Protein 6D7W (pdb70)

B-factor: mean 101.64, std 39.97, range [6.83, 185.97]

Solvent-accessible surface area: 68871 Å² total; per-residue (Å²): 133,112,76,47,3,100,3,72,29,30,105,78,136,31,16,50,10,33,6,8,13,74,21,137,144,113,158,100,102,75,75,18,72,3,89,4,0,21,77,2,29,2,47,18,11,34,90,51,9,34,81,93,26,39,76,64,123,28,183,136,43,147,160,115,59,10,90,12,7,7,27,6,38,16,102,125,148,208,94,137,1,10,1,7,23,49,4,78,5,14,30,2,8,60,36,0,2,61,24,121,51,9,11,5,30,19,91,55,55,38,118,57,110,74,50,22,67,10,58,22,15,43,16,83,99,40,4,102,69,43,34,96,122,15,55,110,13,43,142,125,32,127,34,31,44,103,69,76,123,105,25,65,36,102,38,94,154,31,46,46,129,111,23,110,27,32,68,39,121,31,44,130,54,89,125,61,1,84,86,68,19,145,103,118,102,89,43,33,93,74,12,23,16,76,20,50,24,56,59,20,55,94,102,27,33,40,84,112,151,113,57,113,90,97,169,114,80,73,134,121,25,80,33,164,16,58,126,54,30,69,130,176,42,87,71,38,127,66,52,54,20,18,60,98,103,4,77,60,14,81,184,92,1,112,88,32,7,34,41,17,88,76,93,39,46,71,148,137,30,95,133,73,84,202,184,183,47,57,62,10,86,6,51,20,19,62,38,186,30,13,16,6,1,2,13,12,37,8,118,134,103,163,79,105,53,42,0,0,3,17,6,51,21,88,48,0,1,7,47,3,4,112,22,4,32,57,25,28,63,68,41,138,61,167,120,50,93,100,184,62,2,58,2,12,1,33,3,106,224,136,71,142,60,67,26,6,30,24,5,26,50,1,10,83,68,3,15,173,32,107,61,6,9,2,34,20,120,32,47,88,88,85,82,103,72,11,53,2,57,2,28,32,48,82,38,57,3,67,52,48,31,108,97,12,94,106,26,41,139,111,31,104,32,29,30,101,95,43,119,102,1,47,39,76,10,38,127,22,5,72,161,98,25,120,40,25,68,39,126,44,35,128,51,90,123,49,2,73,84,68,20,115,93,82,140,99,35,23,108,74,2,27,26,67,7,49,18,51,55,20,54,92,85,36,38,36,79,93,135,59,30,166,142,58,70,84,134,116,45,29,25,29,106,28,124,146,38,22,131,150,104,18,42,90,86,157,65,37,66,44,20,60,65,106,4,53,56,29,90,74,94,6,123,84,32,16,66,93,22,106,71,139,75,88,46,162,108,25,57,127,81,30,215,157,132,79,76,47,0,94,9,58,26,32,97,72,150,31,20,47,8,34,2,9,13,64,24,125,154,139,99,105,77,62,68,24,75,3,92,8,2,23,70,1,30,1,52,18,14,21,85,54,7,38,80,89,27,57,80,60,156,46,157,158,56,82,169,102,74,10,61,2,14,6,32,0,65,21,104,122,167,163,124,4,6,1,2,23,42,7,76,4,15,34,3,12,61,28,1,3,81,26,114,77,8,9,4,16,30,82,34,46,118,53,86,106,63,51,12,79,0,38,24,7,53,29,97,67,44,3,105,58,44,26,70,124,12,56,128,17,39,152,130,32,124,38,27,43,105,63,92,129,82,22,88,54,93,30,77,179,50,52,46,147,114,17,106,24,34,65,38,126,46,40,134,59,88,125,62,1,80,79,65,14,141,89,109,104,75,40,30,97,54,24,20,14,46,22,52,25,55,60,20,55,90,99,25,50,50,82,104,148,106,68,128,92,99,169,111,84,75,132,146,36,94,24,178,30,61,125,54,20,63,133,156,45,85,71,41,129,70,64,54,19,17,58,97,101,5,77,59,27,88,185,96,1,110,90,32,7,37,36,31,91,77,98,39,50,71,144,140,25,95,133,70,80,197,183,140,102,76,49,7,91,4,42,36,15,56,39,181,24,5,16,0,3,0,14,7,49,2,114,109,105,145,115,80,49,39,0,0,1,20,3,43,18,90,42,0,1,7,53,3,3,107,18,1,39,64,10,7,53,66,33,121,89,78,135,64,80,139,103,60,3,71,1,19,1,36,4,118,218,157,95,146,57,71,27,8,36,30,3,32,63,2,2,89,69,3,10,178,29,119,61,3,20,0,9,11,89,49,47,26,99,65,125,75,65,13,44,2,57,6,9,17,46,80,84,52,4,79,71,53,39,99,121,8,105,102,39,35,173,110,30,102,35,25,29,100,88,34,117,88,3,59,48,93,10,82,142,37,5,69,163,100,21,120,44,28,73,40,128,51,35,122,43,90,126,51,1,92,94,80,25,137,107,109,122,105,32,24,97,74,2,20,33,60,9,48,18,56,59,22,50,92,80,40,56,43,55,86,142,62,24,165,132,52,64,94,139,111,46,37,33,28,108,33,123,145,38,32,138,149,100,20,40,93,100,156,62,50,69,43,12,62,64,109,4,55,56,30,88,74,95,6,123,80,38,12,61,81,17,118,63,140,75,92,51,159,103,26,75,125,80,56,221,154

InterPro domains:
  IPR006769 Calcium uniporter protein, C-terminal [PF04678] (305-427)
  IPR039055 MCU family [PTHR13462] (66-444)

Secondary structure (DSSP, 8-state):
--S--EEEE-SSS-EEEEEEE--TTSSS-EEEEEEE-TTSBHHHHHHHHHHSSPPPPPSSSS-----B--EEE------EEEEPTTSBHHHHHHHHHHHT--B--BSS--SS------BPPPHHHHHHHHHHHHHHHHHHHHHHHHHHHHHHHHHHHHHHHHHHHHHHHHHHHHHHHHHHHHTSSS-GGGTHHHHHHHHHHHHHHHHHHTT-----------STTTTHHHHTT--SHHHHHHHHHHHHHHHHHHHHHHHTT----GGGSGGGTT-/--SEEEEE--SSSSEEEEEEE--STT-S-EEEEEEE-TTSBHHHHHHHHHHSS-----TTTT--S---EEEE-------EEE-TTSBHHHHHHHHHHHTEEEEE-SS--SSS--EEEE---HHHHHHHHHHHHHHHHHHHHHHHHHHHHHHHHHHHHHHHHHHHHHHHHHHHHHHHHHHHHT-SS-HHHHHHHHHHHHHHHHHHHHHTTS-----------SSSTTHHHHTT--SHHHHHHHHHHHHHHHHHHHHHHHHT----SSSSGGGTT-/-----EEE--SSS-EEEEEE---SS--S--EEEEEE-TTSBHHHHHHHHHHSS--B--SSS-BSS------B---B---TTSBHHHHHHHHHHHT--EE--S--SSS---EE-B---HHHHTHHHHHHHHHHHHHHHHHHHHHHHHHHHHHHHHHHHHHHHHHHHHHHHHHHHHHHSSSSS-GGGTHHHHHHHHHHHHHHHHHHHHTT------HHHHHHHHHHHHS--HHHHHHHHHHHHHHHHHHHHHHHHHT----THHHHTTT--/--SEEEEEE-SSS-EEEEEE---SSS-S--EEEEEE-SSS-SHHHHHHHHTSS--PPPSSS----------B---B---SSS-HHHHHHHHHHHT--B----SSSTT----EEE---HHHHHHHHHHHHHHHHHHHHHHHHHHHHHHHHHHHHHHHHHHHHHHHHHHHHHHHHHHHHHTSS-STTTHHHHHHHHHHHHHHTTGGGTSS------HHHHHHHHTTTSS--HHHHHHHHHHHHHHHHHHHHHHHHTT----THHHHTTT--

Structure (mmCIF, N/CA/C/O backbone):
data_6D7W
#
_entry.id   6D7W
#
_cell.length_a   1
_cell.length_b   1
_cell.length_c   1
_cell.angle_alpha   90.00
_cell.angle_beta   90.00
_cell.angle_gamma   90.00
#
_symmetry.space_group_name_H-M   'P 1'
#
loop_
_entity.id
_entity.type
_entity.pdbx_description
1 polymer 'Mitochondrial calcium uniporter'
2 non-polymer 'CALCIUM ION'
#
loop_
_atom_site.group_PDB
_atom_site.id
_atom_site.type_symbol
_atom_site.label_atom_id
_atom_site.label_alt_id
_atom_site.label_comp_id
_atom_site.label_asym_id
_atom_site.label_entity_id
_atom_site.label_seq_id
_atom_site.pdbx_PDB_ins_code
_atom_site.Cartn_x
_atom_site.Cartn_y
_atom_site.Cartn_z
_atom_site.occupancy
_atom_site.B_iso_or_equiv
_atom_site.auth_seq_id
_atom_site.auth_comp_id
_atom_site.auth_asym_id
_atom_site.auth_atom_id
_atom_site.pdbx_PDB_model_num
ATOM 1 N N . ASP A 1 52 ? 104.018 60.126 43.848 1.00 88.85 124 ASP A N 1
ATOM 2 C CA . ASP A 1 52 ? 104.569 58.998 43.115 1.00 88.85 124 ASP A CA 1
ATOM 3 C C . ASP A 1 52 ? 104.067 59.006 41.686 1.00 88.85 124 ASP A C 1
ATOM 4 O O . ASP A 1 52 ? 104.778 59.402 40.766 1.00 88.85 124 ASP A O 1
ATOM 9 N N . THR A 1 53 ? 102.818 58.574 41.518 1.00 100.23 125 THR A N 1
ATOM 10 C CA . THR A 1 53 ? 102.167 58.505 40.217 1.00 100.23 125 THR A CA 1
ATOM 11 C C . THR A 1 53 ? 101.078 59.560 40.070 1.00 100.23 125 THR A C 1
ATOM 12 O O . THR A 1 53 ? 101.142 60.397 39.165 1.00 100.23 125 THR A O 1
ATOM 16 N N . ILE A 1 54 ? 100.083 59.554 40.958 1.00 72.60 126 ILE A N 1
ATOM 17 C CA . ILE A 1 54 ? 98.967 60.489 40.895 1.00 72.60 126 ILE A CA 1
ATOM 18 C C . ILE A 1 54 ? 98.797 61.174 42.240 1.00 72.60 126 ILE A C 1
ATOM 19 O O . ILE A 1 54 ? 97.737 61.739 42.529 1.00 72.60 126 ILE A O 1
ATOM 24 N N . ALA A 1 55 ? 99.818 61.110 43.081 1.00 64.65 127 ALA A N 1
ATOM 25 C CA . ALA A 1 55 ? 99.732 61.660 44.420 1.00 64.65 127 ALA A CA 1
ATOM 26 C C . ALA A 1 55 ? 100.614 62.888 44.540 1.00 64.65 127 ALA A C 1
ATOM 27 O O . ALA A 1 55 ? 101.621 63.028 43.842 1.00 64.65 127 ALA A O 1
ATOM 29 N N . GLY A 1 56 ? 100.208 63.785 45.426 1.00 12.58 128 GLY A N 1
ATOM 30 C CA . GLY A 1 56 ? 100.990 64.961 45.730 1.00 12.05 128 GLY A CA 1
ATOM 31 C C . GLY A 1 56 ? 100.814 65.288 47.192 1.00 12.19 128 GLY A C 1
ATOM 32 O O . GLY A 1 56 ? 99.987 64.699 47.887 1.00 15.78 128 GLY A O 1
ATOM 33 N N . LYS A 1 57 ? 101.598 66.247 47.659 1.00 11.38 129 LYS A N 1
ATOM 34 C CA . LYS A 1 57 ? 101.464 66.717 49.019 1.00 11.49 129 LYS A CA 1
ATOM 35 C C . LYS A 1 57 ? 101.774 68.205 49.081 1.00 9.44 129 LYS A C 1
ATOM 36 O O . LYS A 1 57 ? 102.739 68.656 48.462 1.00 10.79 129 LYS A O 1
ATOM 42 N N . LEU A 1 58 ? 100.964 68.975 49.802 1.00 9.61 130 LEU A N 1
ATOM 43 C CA . LEU A 1 58 ? 101.295 70.382 49.990 1.00 9.73 130 LEU A CA 1
ATOM 44 C C . LEU A 1 58 ? 101.763 70.480 51.443 1.00 9.78 130 LEU A C 1
ATOM 45 O O . LEU A 1 58 ? 100.976 70.360 52.377 1.00 11.85 130 LEU A O 1
ATOM 50 N N . LEU A 1 59 ? 103.064 70.696 51.608 1.00 34.31 131 LEU A N 1
ATOM 51 C CA . LEU A 1 59 ? 103.719 70.762 52.916 1.00 34.31 131 LEU A CA 1
ATOM 52 C C . LEU A 1 59 ? 103.604 72.078 53.660 1.00 34.31 131 LEU A C 1
ATOM 53 O O . LEU A 1 59 ? 103.188 73.087 53.096 1.00 34.31 131 LEU A O 1
ATOM 58 N N . THR A 1 60 ? 103.966 72.060 54.940 1.00 52.96 132 THR A N 1
ATOM 59 C CA . THR A 1 60 ? 103.873 73.282 55.733 1.00 52.96 132 THR A CA 1
ATOM 60 C C . THR A 1 60 ? 105.266 73.666 56.202 1.00 52.96 132 THR A C 1
ATOM 61 O O . THR A 1 60 ? 105.823 73.020 57.092 1.00 52.96 132 THR A O 1
ATOM 65 N N . THR A 1 61 ? 105.825 74.708 55.606 1.00 68.43 133 THR A N 1
ATOM 66 C CA . THR A 1 61 ? 107.100 75.229 56.044 1.00 68.43 133 THR A CA 1
ATOM 67 C C . THR A 1 61 ? 106.937 75.926 57.395 1.00 68.43 133 THR A C 1
ATOM 68 O O . THR A 1 61 ? 105.829 76.328 57.755 1.00 68.43 133 THR A O 1
ATOM 72 N N . PRO A 1 62 ? 108.021 76.062 58.180 1.00 9.60 134 PRO A N 1
ATOM 73 C CA . PRO A 1 62 ? 107.921 76.837 59.429 1.00 10.98 134 PRO A CA 1
ATOM 74 C C . PRO A 1 62 ? 107.640 78.305 59.216 1.00 11.85 134 PRO A C 1
ATOM 75 O O . PRO A 1 62 ? 107.126 78.958 60.130 1.00 12.24 134 PRO A O 1
ATOM 79 N N . SER A 1 63 ? 107.946 78.843 58.042 1.00 13.45 135 SER A N 1
ATOM 80 C CA . SER A 1 63 ? 107.588 80.211 57.701 1.00 15.32 135 SER A CA 1
ATOM 81 C C . SER A 1 63 ? 106.120 80.264 57.283 1.00 14.31 135 SER A C 1
ATOM 82 O O . SER A 1 63 ? 105.367 79.297 57.417 1.00 17.68 135 SER A O 1
ATOM 85 N N . ARG A 1 64 ? 105.696 81.408 56.756 1.00 12.73 136 ARG A N 1
ATOM 86 C CA . ARG A 1 64 ? 104.308 81.563 56.353 1.00 12.99 136 ARG A CA 1
ATOM 87 C C . ARG A 1 64 ? 104.005 80.833 55.051 1.00 12.03 136 ARG A C 1
ATOM 88 O O . ARG A 1 64 ? 102.849 80.478 54.807 1.00 14.97 136 ARG A O 1
ATOM 96 N N . LEU A 1 65 ? 105.022 80.572 54.233 1.00 10.13 137 LEU A N 1
ATOM 97 C CA . LEU A 1 65 ? 104.836 80.005 52.909 1.00 10.44 137 LEU A CA 1
ATOM 98 C C . LEU A 1 65 ? 104.391 78.552 52.992 1.00 8.94 137 LEU A C 1
ATOM 99 O O . LEU A 1 65 ? 104.401 77.925 54.050 1.00 9.28 137 LEU A O 1
ATOM 104 N N . PHE A 1 66 ? 104.006 78.018 51.847 1.00 8.97 138 PHE A N 1
ATOM 105 C CA . PHE A 1 66 ? 103.809 76.594 51.653 1.00 9.28 138 PHE A CA 1
ATOM 106 C C . PHE A 1 66 ? 104.853 76.067 50.687 1.00 8.71 138 PHE A C 1
ATOM 107 O O . PHE A 1 66 ? 105.671 76.811 50.145 1.00 9.83 138 PHE A O 1
ATOM 115 N N . LYS A 1 67 ? 104.823 74.759 50.481 1.00 8.55 139 LYS A N 1
ATOM 116 C CA . LYS A 1 67 ? 105.458 74.156 49.328 1.00 8.29 139 LYS A CA 1
ATOM 117 C C . LYS A 1 67 ? 104.599 72.980 48.916 1.00 8.57 139 LYS A C 1
ATOM 118 O O . LYS A 1 67 ? 103.843 72.433 49.718 1.00 8.86 139 LYS A O 1
ATOM 124 N N . LEU A 1 68 ? 104.678 72.621 47.646 1.00 8.81 140 LEU A N 1
ATOM 125 C CA . LEU A 1 68 ? 103.959 71.450 47.184 1.00 8.39 140 LEU A CA 1
ATOM 126 C C . LEU A 1 68 ? 104.792 70.771 46.120 1.00 8.15 140 LEU A C 1
ATOM 127 O O . LEU A 1 68 ? 105.466 71.436 45.334 1.00 8.49 140 LEU A O 1
ATOM 132 N N . LEU A 1 69 ? 104.746 69.449 46.105 1.00 8.76 141 LEU A N 1
ATOM 133 C CA . LEU A 1 69 ? 105.489 68.666 45.137 1.00 10.14 141 LEU A CA 1
ATOM 134 C C . LEU A 1 69 ? 104.530 67.778 44.362 1.00 10.56 141 LEU A C 1
ATOM 135 O O . LEU A 1 69 ? 103.809 66.967 44.947 1.00 11.51 141 LEU A O 1
ATOM 140 N N . ILE A 1 70 ? 104.489 67.981 43.051 1.00 11.68 142 ILE A N 1
ATOM 141 C CA . ILE A 1 70 ? 103.563 67.305 42.148 1.00 14.94 142 ILE A CA 1
ATOM 142 C C . ILE A 1 70 ? 104.386 66.707 41.011 1.00 14.83 142 ILE A C 1
ATOM 143 O O . ILE A 1 70 ? 105.314 67.360 40.515 1.00 13.86 142 ILE A O 1
ATOM 148 N N . PRO A 1 71 ? 104.117 65.474 40.585 1.00 17.67 143 PRO A N 1
ATOM 149 C CA . PRO A 1 71 ? 104.863 64.896 39.459 1.00 17.68 143 PRO A CA 1
ATOM 150 C C . PRO A 1 71 ? 104.256 65.291 38.118 1.00 17.61 143 PRO A C 1
ATOM 151 O O . PRO A 1 71 ? 103.044 65.196 37.917 1.00 18.64 143 PRO A O 1
ATOM 155 N N . LEU A 1 72 ? 105.110 65.722 37.190 1.00 83.17 144 LEU A N 1
ATOM 156 C CA . LEU A 1 72 ? 104.660 66.063 35.846 1.00 83.17 144 LEU A CA 1
ATOM 157 C C . LEU A 1 72 ? 105.795 65.925 34.842 1.00 83.17 144 LEU A C 1
ATOM 158 O O . LEU A 1 72 ? 106.961 66.169 35.156 1.00 83.17 144 LEU A O 1
ATOM 163 N N . THR A 1 73 ? 105.417 65.570 33.619 1.00 111.68 145 THR A N 1
ATOM 164 C CA . THR A 1 73 ? 106.369 65.274 32.560 1.00 111.68 145 THR A CA 1
ATOM 165 C C . THR A 1 73 ? 106.991 66.555 32.025 1.00 111.68 145 THR A C 1
ATOM 166 O O . THR A 1 73 ? 106.283 67.513 31.711 1.00 111.68 145 THR A O 1
ATOM 170 N N . THR A 1 74 ? 108.317 66.575 31.927 1.00 138.43 146 THR A N 1
ATOM 171 C CA . THR A 1 74 ? 109.025 67.669 31.281 1.00 138.43 146 THR A CA 1
ATOM 172 C C . THR A 1 74 ? 110.216 67.105 30.523 1.00 138.43 146 THR A C 1
ATOM 173 O O . THR A 1 74 ? 110.997 66.333 31.084 1.00 138.43 146 THR A O 1
ATOM 177 N N . ILE A 1 75 ? 110.349 67.492 29.248 1.00 155.17 147 ILE A N 1
ATOM 178 C CA . ILE A 1 75 ? 111.404 66.957 28.386 1.00 155.17 147 ILE A CA 1
ATOM 179 C C . ILE A 1 75 ? 112.761 67.597 28.623 1.00 155.17 147 ILE A C 1
ATOM 180 O O . ILE A 1 75 ? 113.734 67.223 27.955 1.00 155.17 147 ILE A O 1
ATOM 185 N N . ASN A 1 76 ? 112.860 68.557 29.543 1.00 177.90 148 ASN A N 1
ATOM 186 C CA . ASN A 1 76 ? 114.162 68.994 30.031 1.00 177.90 148 ASN A CA 1
ATOM 187 C C . ASN A 1 76 ? 114.747 67.949 30.979 1.00 177.90 148 ASN A C 1
ATOM 188 O O . ASN A 1 76 ? 115.958 67.704 30.978 1.00 177.90 148 ASN A O 1
ATOM 193 N N . ARG A 1 77 ? 113.889 67.341 31.793 1.00 146.11 149 ARG A N 1
ATOM 194 C CA . ARG A 1 77 ? 114.152 66.141 32.569 1.00 146.11 149 ARG A CA 1
ATOM 195 C C . ARG A 1 77 ? 113.876 64.938 31.653 1.00 146.11 149 ARG A C 1
ATOM 196 O O . ARG A 1 77 ? 113.503 65.102 30.490 1.00 146.11 149 ARG A O 1
ATOM 204 N N . LYS A 1 78 ? 114.093 63.713 32.135 1.00 148.26 150 LYS A N 1
ATOM 205 C CA . LYS A 1 78 ? 113.864 62.556 31.269 1.00 148.26 150 LYS A CA 1
ATOM 206 C C . LYS A 1 78 ? 112.383 62.200 31.160 1.00 148.26 150 LYS A C 1
ATOM 207 O O . LYS A 1 78 ? 111.773 62.369 30.100 1.00 148.26 150 LYS A O 1
ATOM 213 N N . ASP A 1 79 ? 111.775 61.720 32.250 1.00 142.16 151 ASP A N 1
ATOM 214 C CA . ASP A 1 79 ? 110.414 61.197 32.162 1.00 142.16 151 ASP A CA 1
ATOM 215 C C . ASP A 1 79 ? 109.422 61.969 33.021 1.00 142.16 151 ASP A C 1
ATOM 216 O O . ASP A 1 79 ? 108.569 62.671 32.477 1.00 142.16 151 ASP A O 1
ATOM 221 N N . ILE A 1 80 ? 109.533 61.898 34.346 1.00 105.50 152 ILE A N 1
ATOM 222 C CA . ILE A 1 80 ? 108.567 62.466 35.284 1.00 105.50 152 ILE A CA 1
ATOM 223 C C . ILE A 1 80 ? 109.348 62.849 36.532 1.00 105.50 152 ILE A C 1
ATOM 224 O O . ILE A 1 80 ? 110.024 62.010 37.135 1.00 105.50 152 ILE A O 1
ATOM 229 N N . GLU A 1 81 ? 109.273 64.112 36.919 1.00 21.91 153 GLU A N 1
ATOM 230 C CA . GLU A 1 81 ? 109.993 64.630 38.069 1.00 22.34 153 GLU A CA 1
ATOM 231 C C . GLU A 1 81 ? 109.002 65.234 39.045 1.00 18.23 153 GLU A C 1
ATOM 232 O O . GLU A 1 81 ? 108.099 65.968 38.639 1.00 18.89 153 GLU A O 1
ATOM 238 N N . GLN A 1 82 ? 109.156 64.935 40.328 1.00 17.28 154 GLN A N 1
ATOM 239 C CA . GLN A 1 82 ? 108.419 65.698 41.322 1.00 15.21 154 GLN A CA 1
ATOM 240 C C . GLN A 1 82 ? 109.103 67.037 41.538 1.00 12.66 154 GLN A C 1
ATOM 241 O O . GLN A 1 82 ? 110.275 67.097 41.917 1.00 14.41 154 GLN A O 1
ATOM 247 N N . ILE A 1 83 ? 108.359 68.106 41.297 1.00 11.00 155 ILE A N 1
ATOM 248 C CA . ILE A 1 83 ? 108.907 69.445 41.189 1.00 11.24 155 ILE A CA 1
ATOM 249 C C . ILE A 1 83 ? 108.559 70.244 42.433 1.00 9.58 155 ILE A C 1
ATOM 250 O O . ILE A 1 83 ? 107.545 70.003 43.087 1.00 10.80 155 ILE A O 1
ATOM 255 N N . ALA A 1 84 ? 109.415 71.197 42.767 1.00 7.86 156 ALA A N 1
ATOM 256 C CA . ALA A 1 84 ? 109.235 72.019 43.953 1.00 8.05 156 ALA A CA 1
ATOM 257 C C . ALA A 1 84 ? 108.636 73.358 43.549 1.00 7.94 156 ALA A C 1
ATOM 258 O O . ALA A 1 84 ? 109.227 74.091 42.752 1.00 8.62 156 ALA A O 1
ATOM 260 N N . ILE A 1 85 ? 107.468 73.668 44.096 1.00 7.56 157 ILE A N 1
ATOM 261 C CA . ILE A 1 85 ? 106.782 74.931 43.870 1.00 6.83 157 ILE A CA 1
ATOM 262 C C . ILE A 1 85 ? 106.479 75.525 45.235 1.00 8.01 157 ILE A C 1
ATOM 263 O O . ILE A 1 85 ? 105.987 74.820 46.118 1.00 11.46 157 ILE A O 1
ATOM 268 N N . LEU A 1 86 ? 106.779 76.805 45.419 1.00 7.58 158 LEU A N 1
ATOM 269 C CA . LEU A 1 86 ? 106.455 77.492 46.659 1.00 7.77 158 LEU A CA 1
ATOM 270 C C . LEU A 1 86 ? 105.322 78.487 46.442 1.00 7.86 158 LEU A C 1
ATOM 271 O O . LEU A 1 86 ? 105.138 79.022 45.349 1.00 8.10 158 LEU A O 1
ATOM 276 N N . ILE A 1 87 ? 104.558 78.723 47.504 1.00 8.30 159 ILE A N 1
ATOM 277 C CA . ILE A 1 87 ? 103.305 79.465 47.453 1.00 8.18 159 ILE A CA 1
ATOM 278 C C . ILE A 1 87 ? 103.194 80.336 48.696 1.00 8.83 159 ILE A C 1
ATOM 279 O O . ILE A 1 87 ? 103.502 79.883 49.802 1.00 9.97 159 ILE A O 1
ATOM 284 N N . HIS A 1 88 ? 102.775 81.588 48.518 1.00 8.67 160 HIS A N 1
ATOM 285 C CA . HIS A 1 88 ? 102.319 82.404 49.628 1.00 9.03 160 HIS A CA 1
ATOM 286 C C . HIS A 1 88 ? 100.800 82.385 49.684 1.00 10.14 160 HIS A C 1
ATOM 287 O O . HIS A 1 88 ? 100.153 82.395 48.640 1.00 11.47 160 HIS A O 1
ATOM 294 N N . PRO A 1 89 ? 100.167 82.355 50.860 1.00 49.72 161 PRO A N 1
ATOM 295 C CA . PRO A 1 89 ? 98.708 82.166 50.905 1.00 49.72 161 PRO A CA 1
ATOM 296 C C . PRO A 1 89 ? 97.888 83.366 50.455 1.00 49.72 161 PRO A C 1
ATOM 297 O O . PRO A 1 89 ? 96.667 83.228 50.329 1.00 49.72 161 PRO A O 1
ATOM 301 N N . GLN A 1 90 ? 98.493 84.532 50.222 1.00 64.96 162 GLN A N 1
ATOM 302 C CA . GLN A 1 90 ? 97.804 85.642 49.572 1.00 64.96 162 GLN A CA 1
ATOM 303 C C . GLN A 1 90 ? 98.132 85.742 48.089 1.00 64.96 162 GLN A C 1
ATOM 304 O O . GLN A 1 90 ? 98.089 86.837 47.521 1.00 64.96 162 GLN A O 1
ATOM 310 N N . GLN A 1 91 ? 98.470 84.631 47.456 1.00 53.05 163 GLN A N 1
ATOM 311 C CA . GLN A 1 91 ? 98.587 84.778 46.017 1.00 53.05 163 GLN A CA 1
ATOM 312 C C . GLN A 1 91 ? 97.353 84.235 45.325 1.00 53.05 163 GLN A C 1
ATOM 313 O O . GLN A 1 91 ? 96.751 83.275 45.804 1.00 53.05 163 GLN A O 1
ATOM 319 N N . PRO A 1 92 ? 96.938 84.852 44.226 1.00 55.86 164 PRO A N 1
ATOM 320 C CA . PRO A 1 92 ? 95.766 84.360 43.512 1.00 55.86 164 PRO A CA 1
ATOM 321 C C . PRO A 1 92 ? 96.077 83.043 42.845 1.00 55.86 164 PRO A C 1
ATOM 322 O O . PRO A 1 92 ? 97.231 82.694 42.602 1.00 55.86 164 PRO A O 1
ATOM 326 N N . LEU A 1 93 ? 95.021 82.315 42.531 1.00 54.33 165 LEU A N 1
ATOM 327 C CA . LEU A 1 93 ? 95.188 80.969 42.021 1.00 54.33 165 LEU A CA 1
ATOM 328 C C . LEU A 1 93 ? 95.640 80.975 40.569 1.00 54.33 165 LEU A C 1
ATOM 329 O O . LEU A 1 93 ? 96.209 79.982 40.098 1.00 54.33 165 LEU A O 1
ATOM 334 N N . SER A 1 94 ? 95.438 82.096 39.872 1.00 57.75 166 SER A N 1
ATOM 335 C CA . SER A 1 94 ? 95.996 82.275 38.539 1.00 57.75 166 SER A CA 1
ATOM 336 C C . SER A 1 94 ? 97.509 82.274 38.555 1.00 57.75 166 SER A C 1
ATOM 337 O O . SER A 1 94 ? 98.135 81.876 37.569 1.00 57.75 166 SER A O 1
ATOM 340 N N . HIS A 1 95 ? 98.117 82.733 39.644 1.00 54.81 167 HIS A N 1
ATOM 341 C CA . HIS A 1 95 ? 99.566 82.686 39.714 1.00 54.81 167 HIS A CA 1
ATOM 342 C C . HIS A 1 95 ? 100.068 81.268 39.884 1.00 54.81 167 HIS A C 1
ATOM 343 O O . HIS A 1 95 ? 101.150 80.934 39.393 1.00 54.81 167 HIS A O 1
ATOM 350 N N . LEU A 1 96 ? 99.309 80.417 40.567 1.00 53.44 168 LEU A N 1
ATOM 351 C CA . LEU A 1 96 ? 99.719 79.024 40.661 1.00 53.44 168 LEU A CA 1
ATOM 352 C C . LEU A 1 96 ? 99.521 78.312 39.335 1.00 53.44 168 LEU A C 1
ATOM 353 O O . LEU A 1 96 ? 100.369 77.508 38.932 1.00 53.44 168 LEU A O 1
ATOM 358 N N . GLU A 1 97 ? 98.434 78.615 38.622 1.00 64.07 169 GLU A N 1
ATOM 359 C CA . GLU A 1 97 ? 98.227 77.924 37.357 1.00 64.07 169 GLU A CA 1
ATOM 360 C C . GLU A 1 97 ? 99.185 78.434 36.291 1.00 64.07 169 GLU A C 1
ATOM 361 O O . GLU A 1 97 ? 99.549 77.688 35.377 1.00 64.07 169 GLU A O 1
ATOM 367 N N . ARG A 1 98 ? 99.649 79.674 36.420 1.00 58.57 170 ARG A N 1
ATOM 368 C CA . ARG A 1 98 ? 100.693 80.162 35.532 1.00 58.57 170 ARG A CA 1
ATOM 369 C C . ARG A 1 98 ? 102.049 79.605 35.926 1.00 58.57 170 ARG A C 1
ATOM 370 O O . ARG A 1 98 ? 102.897 79.382 35.055 1.00 58.57 170 ARG A O 1
ATOM 378 N N . LEU A 1 99 ? 102.264 79.364 37.220 1.00 64.32 171 LEU A N 1
ATOM 379 C CA . LEU A 1 99 ? 103.568 78.896 37.674 1.00 64.32 171 LEU A CA 1
ATOM 380 C C . LEU A 1 99 ? 103.777 77.437 37.299 1.00 64.32 171 LEU A C 1
ATOM 381 O O . LEU A 1 99 ? 104.857 77.057 36.836 1.00 64.32 171 LEU A O 1
ATOM 386 N N . ILE A 1 100 ? 102.758 76.602 37.503 1.00 59.49 172 ILE A N 1
ATOM 387 C CA . ILE A 1 100 ? 102.846 75.226 37.047 1.00 59.49 172 ILE A CA 1
ATOM 388 C C . ILE A 1 100 ? 102.682 75.162 35.536 1.00 59.49 172 ILE A C 1
ATOM 389 O O . ILE A 1 100 ? 103.154 74.219 34.900 1.00 59.49 172 ILE A O 1
ATOM 394 N N . GLN A 1 101 ? 102.073 76.184 34.936 1.00 71.42 173 GLN A N 1
ATOM 395 C CA . GLN A 1 101 ? 101.981 76.267 33.490 1.00 71.42 173 GLN A CA 1
ATOM 396 C C . GLN A 1 101 ? 103.323 76.602 32.861 1.00 71.42 173 GLN A C 1
ATOM 397 O O . GLN A 1 101 ? 103.536 76.310 31.681 1.00 71.42 173 GLN A O 1
ATOM 403 N N . SER A 1 102 ? 104.240 77.189 33.622 1.00 71.64 174 SER A N 1
ATOM 404 C CA . SER A 1 102 ? 105.511 77.611 33.050 1.00 71.64 174 SER A CA 1
ATOM 405 C C . SER A 1 102 ? 106.549 76.495 33.005 1.00 71.64 174 SER A C 1
ATOM 406 O O . SER A 1 102 ? 107.347 76.440 32.065 1.00 71.64 174 SER A O 1
ATOM 409 N N . GLU A 1 103 ? 106.579 75.616 34.002 1.00 86.28 175 GLU A N 1
ATOM 410 C CA . GLU A 1 103 ? 107.538 74.508 34.020 1.00 86.28 175 GLU A CA 1
ATOM 411 C C . GLU A 1 103 ? 106.900 73.227 33.486 1.00 86.28 175 GLU A C 1
ATOM 412 O O . GLU A 1 103 ? 106.840 72.200 34.156 1.00 86.28 175 GLU A O 1
ATOM 418 N N . VAL A 1 104 ? 106.428 73.310 32.248 1.00 94.81 176 VAL A N 1
ATOM 419 C CA . VAL A 1 104 ? 105.906 72.165 31.508 1.00 94.81 176 VAL A CA 1
ATOM 420 C C . VAL A 1 104 ? 106.041 72.496 30.025 1.00 94.81 176 VAL A C 1
ATOM 421 O O . VAL A 1 104 ? 105.801 73.642 29.620 1.00 94.81 176 VAL A O 1
ATOM 425 N N . PRO A 1 105 ? 106.517 71.573 29.199 1.00 113.11 177 PRO A N 1
ATOM 426 C CA . PRO A 1 105 ? 106.551 71.819 27.761 1.00 113.11 177 PRO A CA 1
ATOM 427 C C . PRO A 1 105 ? 105.146 71.841 27.192 1.00 113.11 177 PRO A C 1
ATOM 428 O O . PRO A 1 105 ? 104.311 70.997 27.549 1.00 113.11 177 PRO A O 1
ATOM 432 N N . PRO A 1 106 ? 104.851 72.788 26.304 1.00 119.27 178 PRO A N 1
ATOM 433 C CA . PRO A 1 106 ? 103.453 73.103 25.985 1.00 119.27 178 PRO A CA 1
ATOM 434 C C . PRO A 1 106 ? 102.718 72.055 25.172 1.00 119.27 178 PRO A C 1
ATOM 435 O O . PRO A 1 106 ? 103.319 71.135 24.611 1.00 119.27 178 PRO A O 1
ATOM 439 N N . ILE A 1 107 ? 101.400 72.199 25.122 1.00 140.00 179 ILE A N 1
ATOM 440 C CA . ILE A 1 107 ? 100.541 71.415 24.247 1.00 140.00 179 ILE A CA 1
ATOM 441 C C . ILE A 1 107 ? 100.568 72.073 22.879 1.00 140.00 179 ILE A C 1
ATOM 442 O O . ILE A 1 107 ? 100.296 73.273 22.757 1.00 140.00 179 ILE A O 1
ATOM 447 N N . GLU A 1 108 ? 100.909 71.299 21.854 1.00 153.02 180 GLU A N 1
ATOM 448 C CA . GLU A 1 108 ? 100.882 71.822 20.499 1.00 153.02 180 GLU A CA 1
ATOM 449 C C . GLU A 1 108 ? 99.445 72.061 20.063 1.00 153.02 180 GLU A C 1
ATOM 450 O O . GLU A 1 108 ? 98.575 71.205 20.243 1.00 153.02 180 GLU A O 1
ATOM 456 N N . ASP A 1 109 ? 99.203 73.244 19.516 1.00 167.96 1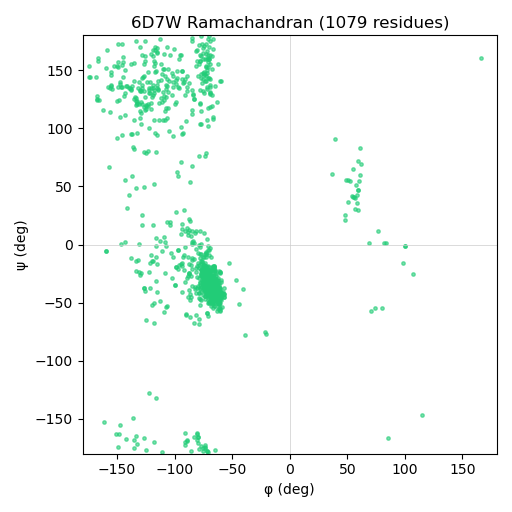81 ASP A N 1
ATOM 457 C CA . ASP A 1 109 ? 97.878 73.619 19.057 1.00 167.96 181 ASP A CA 1
ATOM 458 C C . ASP A 1 109 ? 97.499 72.810 17.824 1.00 167.96 181 ASP A C 1
ATOM 459 O O . ASP A 1 109 ? 98.272 72.709 16.868 1.00 167.96 181 ASP A O 1
ATOM 464 N N . GLU A 1 110 ? 96.299 72.228 17.849 1.00 171.80 182 GLU A N 1
ATOM 465 C CA . GLU A 1 110 ? 95.765 71.603 16.647 1.00 171.80 182 GLU A CA 1
ATOM 466 C C . GLU A 1 110 ? 95.242 72.631 15.655 1.00 171.80 182 GLU A C 1
ATOM 467 O O . GLU A 1 110 ? 95.133 72.325 14.463 1.00 171.80 182 GLU A O 1
ATOM 473 N N . ASN A 1 111 ? 94.916 73.836 16.121 1.00 174.29 183 ASN A N 1
ATOM 474 C CA . ASN A 1 111 ? 94.750 74.969 15.225 1.00 174.29 183 ASN A CA 1
ATOM 475 C C . ASN A 1 111 ? 96.085 75.511 14.741 1.00 174.29 183 ASN A C 1
ATOM 476 O O . ASN A 1 111 ? 96.122 76.211 13.723 1.00 174.29 183 ASN A O 1
ATOM 481 N N . GLY A 1 112 ? 97.173 75.204 15.444 1.00 181.82 184 GLY A N 1
ATOM 482 C CA . GLY A 1 112 ? 98.504 75.556 15.003 1.00 181.82 184 GLY A CA 1
ATOM 483 C C . GLY A 1 112 ? 99.184 76.679 15.760 1.00 181.82 184 GLY A C 1
ATOM 484 O O . GLY A 1 112 ? 100.416 76.732 15.789 1.00 181.82 184 GLY A O 1
ATOM 485 N N . GLN A 1 113 ? 98.419 77.577 16.381 1.00 169.58 185 GLN A N 1
ATOM 486 C CA . GLN A 1 113 ? 98.953 78.879 16.764 1.00 169.58 185 GLN A CA 1
ATOM 487 C C . GLN A 1 113 ? 98.881 79.183 18.257 1.00 169.58 185 GLN A C 1
ATOM 488 O O . GLN A 1 113 ? 99.566 80.103 18.716 1.00 169.58 185 GLN A O 1
ATOM 494 N N . LYS A 1 114 ? 98.087 78.446 19.032 1.00 167.80 186 LYS A N 1
ATOM 495 C CA . LYS A 1 114 ? 97.827 78.792 20.434 1.00 167.80 186 LYS A CA 1
ATOM 496 C C . LYS A 1 114 ? 98.360 77.689 21.344 1.00 167.80 186 LYS A C 1
ATOM 497 O O . LYS A 1 114 ? 97.671 76.699 21.606 1.00 167.80 186 LYS A O 1
ATOM 503 N N . ARG A 1 115 ? 99.576 77.870 21.854 1.00 144.09 187 ARG A N 1
ATOM 504 C CA . ARG A 1 115 ? 100.144 76.824 22.697 1.00 144.09 187 ARG A CA 1
ATOM 505 C C . ARG A 1 115 ? 100.469 77.173 24.156 1.00 144.09 187 ARG A C 1
ATOM 506 O O . ARG A 1 115 ? 101.605 76.929 24.576 1.00 144.09 187 ARG A O 1
ATOM 514 N N . PRO A 1 116 ? 99.571 77.729 24.972 1.00 119.92 188 PRO A N 1
ATOM 515 C CA . PRO A 1 116 ? 99.699 77.506 26.415 1.00 119.92 188 PRO A CA 1
ATOM 516 C C . PRO A 1 116 ? 98.774 76.394 26.879 1.00 119.92 188 PRO A C 1
ATOM 517 O O . PRO A 1 116 ? 97.706 76.173 26.288 1.00 119.92 188 PRO A O 1
ATOM 521 N N . PRO A 1 117 ? 99.148 75.655 27.918 1.00 105.32 189 PRO A N 1
ATOM 522 C CA . PRO A 1 117 ? 98.211 74.697 28.511 1.00 105.32 189 PRO A CA 1
ATOM 523 C C . PRO A 1 117 ? 97.164 75.411 29.349 1.00 105.32 189 PRO A C 1
ATOM 524 O O . PRO A 1 117 ? 97.348 76.547 29.787 1.00 105.32 189 PRO A O 1
ATOM 528 N N . PHE A 1 118 ? 96.054 74.718 29.584 1.00 122.31 190 PHE A N 1
ATOM 529 C CA . PHE A 1 118 ? 94.906 75.250 30.321 1.00 122.31 190 PHE A CA 1
ATOM 530 C C . PHE A 1 118 ? 94.636 74.335 31.512 1.00 122.31 190 PHE A C 1
ATOM 531 O O . PHE A 1 118 ? 94.001 73.293 31.355 1.00 122.31 190 PHE A O 1
ATOM 539 N N . VAL A 1 119 ? 95.077 74.714 32.703 1.00 73.25 191 VAL A N 1
ATOM 540 C CA . VAL A 1 119 ? 94.924 73.861 33.864 1.00 73.25 191 VAL A CA 1
ATOM 541 C C . VAL A 1 119 ? 93.832 74.417 34.770 1.00 73.25 191 VAL A C 1
ATOM 542 O O . VAL A 1 119 ? 93.335 75.521 34.576 1.00 73.25 191 VAL A O 1
ATOM 546 N N . SER A 1 120 ? 93.436 73.629 35.766 1.00 45.45 192 SER A N 1
ATOM 547 C CA . SER A 1 120 ? 92.274 73.948 36.580 1.00 45.45 192 SER A CA 1
ATOM 548 C C . SER A 1 120 ? 92.477 73.398 37.978 1.00 45.45 192 SER A C 1
ATOM 549 O O . SER A 1 120 ? 93.551 72.911 38.319 1.00 45.45 192 SER A O 1
ATOM 552 N N . PHE A 1 121 ? 91.439 73.519 38.795 1.00 45.30 193 PHE A N 1
ATOM 553 C CA . PHE A 1 121 ? 91.418 73.035 40.167 1.00 45.30 193 PHE A CA 1
ATOM 554 C C . PHE A 1 121 ? 90.006 72.588 40.480 1.00 45.30 193 PHE A C 1
ATOM 555 O O . PHE A 1 121 ? 89.053 73.284 40.141 1.00 45.30 193 PHE A O 1
ATOM 563 N N . ILE A 1 122 ? 89.855 71.434 41.116 1.00 34.55 194 ILE A N 1
ATOM 564 C CA . ILE A 1 122 ? 88.540 70.883 41.428 1.00 34.55 194 ILE A CA 1
ATOM 565 C C . ILE A 1 122 ? 88.596 70.324 42.841 1.00 34.55 194 ILE A C 1
ATOM 566 O O . ILE A 1 122 ? 89.547 69.619 43.186 1.00 34.55 194 ILE A O 1
ATOM 571 N N . ALA A 1 123 ? 87.601 70.638 43.664 1.00 32.42 195 ALA A N 1
ATOM 572 C CA . ALA A 1 123 ? 87.556 70.131 45.029 1.00 32.42 195 ALA A CA 1
ATOM 573 C C . ALA A 1 123 ? 86.318 69.273 45.237 1.00 32.42 195 ALA A C 1
ATOM 574 O O . ALA A 1 123 ? 85.619 68.910 44.294 1.00 32.42 195 ALA A O 1
ATOM 576 N N . LEU A 1 124 ? 86.069 68.932 46.493 1.00 62.48 196 LEU A N 1
ATOM 577 C CA . LEU A 1 124 ? 84.925 68.123 46.885 1.00 62.48 196 LEU A CA 1
ATOM 578 C C . LEU A 1 124 ? 83.957 69.009 47.651 1.00 62.48 196 LEU A C 1
ATOM 579 O O . LEU A 1 124 ? 84.221 69.378 48.799 1.00 62.48 196 LEU A O 1
ATOM 584 N N . GLN A 1 125 ? 82.841 69.345 47.019 1.00 108.29 197 GLN A N 1
ATOM 585 C CA . GLN A 1 125 ? 81.736 69.955 47.738 1.00 108.29 197 GLN A CA 1
ATOM 586 C C . GLN A 1 125 ? 81.144 68.940 48.699 1.00 108.29 197 GLN A C 1
ATOM 587 O O . GLN A 1 125 ? 80.653 67.890 48.277 1.00 108.29 197 GLN A O 1
ATOM 593 N N . LEU A 1 126 ? 81.184 69.248 49.989 1.00 115.29 198 LEU A N 1
ATOM 594 C CA . LEU A 1 126 ? 80.684 68.346 51.012 1.00 115.29 198 LEU A CA 1
ATOM 595 C C . LEU A 1 126 ? 79.210 68.630 51.250 1.00 115.29 198 LEU A C 1
ATOM 596 O O . LEU A 1 126 ? 78.796 69.789 51.342 1.00 115.29 198 LEU A O 1
ATOM 601 N N . GLU A 1 127 ? 78.421 67.562 51.336 1.00 132.97 199 GLU A N 1
ATOM 602 C CA . GLU A 1 127 ? 76.977 67.645 51.491 1.00 132.97 199 GLU A CA 1
ATOM 603 C C . GLU A 1 127 ? 76.547 67.279 52.909 1.00 132.97 199 GLU A C 1
ATOM 604 O O . GLU A 1 127 ? 75.371 66.989 53.146 1.00 132.97 199 GLU A O 1
ATOM 610 N N . GLN A 1 128 ? 77.491 67.335 53.856 1.00 124.08 200 GLN A N 1
ATOM 611 C CA . GLN A 1 128 ? 77.396 66.726 55.194 1.00 124.08 200 GLN A CA 1
ATOM 612 C C . GLN A 1 128 ? 76.931 65.273 55.134 1.00 124.08 200 GLN A C 1
ATOM 613 O O . GLN A 1 128 ? 77.483 64.466 54.387 1.00 124.08 200 GLN A O 1
ATOM 619 N N . GLN A 1 186 ? 80.139 61.011 43.659 1.00 82.03 258 GLN A N 1
ATOM 620 C CA . GLN A 1 186 ? 80.163 62.103 44.621 1.00 82.03 258 GLN A CA 1
ATOM 621 C C . GLN A 1 186 ? 79.841 63.423 43.942 1.00 82.03 258 GLN A C 1
ATOM 622 O O . GLN A 1 186 ? 79.091 63.456 42.969 1.00 82.03 258 GLN A O 1
ATOM 628 N N . ARG A 1 187 ? 80.397 64.516 44.457 1.00 96.91 259 ARG A N 1
ATOM 629 C CA . ARG A 1 187 ? 80.112 65.836 43.913 1.00 96.91 259 ARG A CA 1
ATOM 630 C C . ARG A 1 187 ? 81.389 66.653 43.889 1.00 96.91 259 ARG A C 1
ATOM 631 O O . ARG A 1 187 ? 82.138 66.670 44.868 1.00 96.91 259 ARG A O 1
ATOM 639 N N . PHE A 1 188 ? 81.627 67.333 42.778 1.00 85.95 260 PHE A N 1
ATOM 640 C CA . PHE A 1 188 ? 82.867 68.050 42.547 1.00 85.95 260 PHE A CA 1
ATOM 641 C C . PHE A 1 188 ? 82.564 69.346 41.808 1.00 85.95 260 PHE A C 1
ATOM 642 O O . PHE A 1 188 ? 81.759 69.364 40.873 1.00 85.95 260 PHE A O 1
ATOM 650 N N . ILE A 1 189 ? 83.198 70.432 42.245 1.00 15.36 261 ILE A N 1
ATOM 651 C CA . ILE A 1 189 ? 82.982 71.770 41.704 1.00 13.66 261 ILE A CA 1
ATOM 652 C C . ILE A 1 189 ? 84.336 72.427 41.497 1.00 11.79 261 ILE A C 1
ATOM 653 O O . ILE A 1 189 ? 85.251 72.234 42.301 1.00 11.51 261 ILE A O 1
ATOM 658 N N . ARG A 1 190 ? 84.489 73.163 40.408 1.00 12.04 262 ARG A N 1
ATOM 659 C CA . ARG A 1 190 ? 85.789 73.749 40.147 1.00 11.39 262 ARG A CA 1
ATOM 660 C C . ARG A 1 190 ? 85.857 75.160 40.701 1.00 10.35 262 ARG A C 1
ATOM 661 O O . ARG A 1 190 ? 84.852 75.865 40.784 1.00 10.49 262 ARG A O 1
ATOM 669 N N . TRP A 1 191 ? 87.057 75.559 41.102 1.00 8.69 263 TRP A N 1
ATOM 670 C CA . TRP A 1 191 ? 87.278 76.811 41.809 1.00 8.95 263 TRP A CA 1
ATOM 671 C C . TRP A 1 191 ? 87.819 77.865 40.863 1.00 8.63 263 TRP A C 1
ATOM 672 O O . TRP A 1 191 ? 88.642 77.563 39.997 1.00 9.29 263 TRP A O 1
ATOM 683 N N . SER A 1 192 ? 87.335 79.095 41.027 1.00 8.80 264 SER A N 1
ATOM 684 C CA . SER A 1 192 ? 87.621 80.165 40.085 1.00 8.49 264 SER A CA 1
ATOM 685 C C . SER A 1 192 ? 89.090 80.542 40.129 1.00 8.50 264 SER A C 1
ATOM 686 O O . SER A 1 192 ? 89.810 80.238 41.078 1.00 8.40 264 SER A O 1
ATOM 689 N N . GLN A 1 193 ? 89.528 81.230 39.088 1.00 8.57 265 GLN A N 1
ATOM 690 C CA . GLN A 1 193 ? 90.945 81.458 38.887 1.00 9.12 265 GLN A CA 1
ATOM 691 C C . GLN A 1 193 ? 91.457 82.693 39.603 1.00 8.80 265 GLN A C 1
ATOM 692 O O . GLN A 1 193 ? 92.573 83.129 39.323 1.00 9.58 265 GLN A O 1
ATOM 698 N N . SER A 1 194 ? 90.678 83.275 40.511 1.00 9.55 266 SER A N 1
ATOM 699 C CA . SER A 1 194 ? 91.201 84.403 41.269 1.00 10.48 266 SER A CA 1
ATOM 700 C C . SER A 1 194 ? 90.764 84.383 42.725 1.00 10.90 266 SER A C 1
ATOM 701 O O . SER A 1 194 ? 90.595 85.443 43.331 1.00 13.98 266 SER A O 1
ATOM 704 N N . THR A 1 195 ? 90.571 83.206 43.303 1.00 10.21 267 THR A N 1
ATOM 705 C CA . THR A 1 195 ? 90.536 83.134 44.751 1.00 11.59 267 THR A CA 1
ATOM 706 C C . THR A 1 195 ? 91.956 83.197 45.289 1.00 10.52 267 THR A C 1
ATOM 707 O O . THR A 1 195 ? 92.921 82.913 44.580 1.00 11.05 267 THR A O 1
ATOM 711 N N . GLU A 1 196 ? 92.088 83.598 46.545 1.00 9.88 268 GLU A N 1
ATOM 712 C CA . GLU A 1 196 ? 93.387 83.447 47.167 1.00 9.52 268 GLU A CA 1
ATOM 713 C C . GLU A 1 196 ? 93.622 81.987 47.486 1.00 9.10 268 GLU A C 1
ATOM 714 O O . GLU A 1 196 ? 92.691 81.187 47.561 1.00 9.70 268 GLU A O 1
ATOM 720 N N . ILE A 1 197 ? 94.890 81.637 47.663 1.00 51.01 269 ILE A N 1
ATOM 721 C CA . ILE A 1 197 ? 95.213 80.238 47.882 1.00 51.01 269 ILE A CA 1
ATOM 722 C C . ILE A 1 197 ? 94.822 79.813 49.286 1.00 51.01 269 ILE A C 1
ATOM 723 O O . ILE A 1 197 ? 94.253 78.735 49.466 1.00 51.01 269 ILE A O 1
ATOM 728 N N . GLY A 1 198 ? 95.011 80.694 50.272 1.00 73.08 270 GLY A N 1
ATOM 729 C CA . GLY A 1 198 ? 94.828 80.307 51.667 1.00 73.08 270 GLY A CA 1
ATOM 730 C C . GLY A 1 198 ? 93.403 79.921 52.025 1.00 73.08 270 GLY A C 1
ATOM 731 O O . GLY A 1 198 ? 93.181 78.966 52.775 1.00 73.08 270 GLY A O 1
ATOM 732 N N . ASP A 1 199 ? 92.422 80.625 51.460 1.00 80.36 271 ASP A N 1
ATOM 733 C CA . ASP A 1 199 ? 91.026 80.321 51.758 1.00 80.36 271 ASP A CA 1
ATOM 734 C C . ASP A 1 199 ? 90.609 78.998 51.130 1.00 80.36 271 ASP A C 1
ATOM 735 O O . ASP A 1 199 ? 89.874 78.206 51.739 1.00 80.36 271 ASP A O 1
ATOM 740 N N . PHE A 1 200 ? 91.091 78.740 49.919 1.00 63.90 272 PHE A N 1
ATOM 741 C CA . PHE A 1 200 ? 90.880 77.460 49.264 1.00 63.90 272 PHE A CA 1
ATOM 742 C C . PHE A 1 200 ? 91.568 76.319 50.003 1.00 63.90 272 PHE A C 1
ATOM 743 O O . PHE A 1 200 ? 91.018 75.211 50.081 1.00 63.90 272 PHE A O 1
ATOM 751 N N . ILE A 1 201 ? 92.759 76.583 50.552 1.00 66.52 273 ILE A N 1
ATOM 752 C CA . ILE A 1 201 ? 93.482 75.619 51.378 1.00 66.52 273 ILE A CA 1
ATOM 753 C C . ILE A 1 201 ? 92.687 75.272 52.623 1.00 66.52 273 ILE A C 1
ATOM 754 O O . ILE A 1 201 ? 92.628 74.109 53.026 1.00 66.52 273 ILE A O 1
ATOM 759 N N . ARG A 1 202 ? 92.032 76.260 53.230 1.00 85.20 274 ARG A N 1
ATOM 760 C CA . ARG A 1 202 ? 91.249 75.967 54.427 1.00 85.20 274 ARG A CA 1
ATOM 761 C C . ARG A 1 202 ? 89.984 75.180 54.099 1.00 85.20 274 ARG A C 1
ATOM 762 O O . ARG A 1 202 ? 89.641 74.222 54.814 1.00 85.20 274 ARG A O 1
ATOM 770 N N . ASP A 1 203 ? 89.297 75.543 53.009 1.00 78.50 275 ASP A N 1
ATOM 771 C CA . ASP A 1 203 ? 88.052 74.864 52.652 1.00 78.50 275 ASP A CA 1
ATOM 772 C C . ASP A 1 203 ? 88.288 73.413 52.243 1.00 78.50 275 ASP A C 1
ATOM 773 O O . ASP A 1 203 ? 87.702 72.480 52.822 1.00 78.50 275 ASP A O 1
ATOM 778 N N . ALA A 1 204 ? 89.171 73.196 51.265 1.00 74.59 276 ALA A N 1
ATOM 779 C CA . ALA A 1 204 ? 89.552 71.831 50.923 1.00 74.59 276 ALA A CA 1
ATOM 780 C C . ALA A 1 204 ? 90.305 71.137 52.054 1.00 74.59 276 ALA A C 1
ATOM 781 O O . ALA A 1 204 ? 90.358 69.905 52.074 1.00 74.59 276 ALA A O 1
ATOM 783 N N . ALA A 1 205 ? 90.858 71.897 53.004 1.00 71.22 277 ALA A N 1
ATOM 784 C CA . ALA A 1 205 ? 91.552 71.306 54.140 1.00 71.22 277 ALA A CA 1
ATOM 785 C C . ALA A 1 205 ? 90.591 70.607 55.080 1.00 71.22 277 ALA A C 1
ATOM 786 O O . ALA A 1 205 ? 90.900 69.526 55.588 1.00 71.22 277 ALA A O 1
ATOM 788 N N . ARG A 1 206 ? 89.426 71.201 55.344 1.00 78.43 278 ARG A N 1
ATOM 789 C CA . ARG A 1 206 ? 88.451 70.396 56.071 1.00 78.43 278 ARG A CA 1
ATOM 790 C C . ARG A 1 206 ? 87.866 69.316 55.164 1.00 78.43 278 ARG A C 1
ATOM 791 O O . ARG A 1 206 ? 87.503 68.234 55.641 1.00 78.43 278 ARG A O 1
ATOM 799 N N . ALA A 1 207 ? 87.833 69.556 53.849 1.00 71.32 279 ALA A N 1
ATOM 800 C CA . ALA A 1 207 ? 87.330 68.514 52.956 1.00 71.32 279 ALA A CA 1
ATOM 801 C C . ALA A 1 207 ? 88.271 67.318 52.819 1.00 71.32 279 ALA A C 1
ATOM 802 O O . ALA A 1 207 ? 87.796 66.230 52.475 1.00 71.32 279 ALA A O 1
ATOM 804 N N . LYS A 1 208 ? 89.575 67.506 53.070 1.00 76.20 280 LYS A N 1
ATOM 805 C CA . LYS A 1 208 ? 90.616 66.467 52.965 1.00 76.20 280 LYS A CA 1
ATOM 806 C C . LYS A 1 208 ? 90.665 65.847 51.567 1.00 76.20 280 LYS A C 1
ATOM 807 O O . LYS A 1 208 ? 90.663 64.626 51.405 1.00 76.20 280 LYS A O 1
ATOM 813 N N . GLU A 1 209 ? 90.741 66.709 50.553 1.00 90.70 281 GLU A N 1
ATOM 814 C CA . GLU A 1 209 ? 90.563 66.327 49.157 1.00 90.70 281 GLU A CA 1
ATOM 815 C C . GLU A 1 209 ? 91.009 67.483 48.273 1.00 90.70 281 GLU A C 1
ATOM 816 O O . GLU A 1 209 ? 90.799 68.648 48.614 1.00 90.70 281 GLU A O 1
ATOM 822 N N . PHE A 1 210 ? 91.614 67.147 47.140 1.00 63.83 282 PHE A N 1
ATOM 823 C CA . PHE A 1 210 ? 92.237 68.119 46.250 1.00 63.83 282 PHE A CA 1
ATOM 824 C C . PHE A 1 210 ? 92.499 67.347 44.973 1.00 63.83 282 PHE A C 1
ATOM 825 O O . PHE A 1 210 ? 93.094 66.270 45.045 1.00 63.83 282 PHE A O 1
ATOM 833 N N . ILE A 1 211 ? 92.071 67.839 43.816 1.00 36.49 283 ILE A N 1
ATOM 834 C CA . ILE A 1 211 ? 92.557 67.261 42.571 1.00 36.49 283 ILE A CA 1
ATOM 835 C C . ILE A 1 211 ? 93.029 68.409 41.692 1.00 36.49 283 ILE A C 1
ATOM 836 O O . ILE A 1 211 ? 92.830 69.576 42.009 1.00 36.49 283 ILE A O 1
ATOM 841 N N . VAL A 1 212 ? 93.700 68.062 40.595 1.00 38.54 284 VAL A N 1
ATOM 842 C CA . VAL A 1 212 ? 94.109 68.999 39.551 1.00 38.54 284 VAL A CA 1
ATOM 843 C C . VAL A 1 212 ? 93.829 68.335 38.207 1.00 38.54 284 VAL A C 1
ATOM 844 O O . VAL A 1 212 ? 94.099 67.144 38.034 1.00 38.54 284 VAL A O 1
ATOM 848 N N . THR A 1 213 ? 93.261 69.085 37.265 1.00 72.28 285 THR A N 1
ATOM 849 C CA . THR A 1 213 ? 93.018 68.596 35.909 1.00 72.28 285 THR A CA 1
ATOM 850 C C . THR A 1 213 ? 93.864 69.410 34.934 1.00 72.28 285 THR A C 1
ATOM 851 O O . THR A 1 213 ? 93.454 70.481 34.485 1.00 72.28 285 THR A O 1
ATOM 855 N N . ILE A 1 214 ? 95.048 68.914 34.606 1.00 99.06 286 ILE A N 1
ATOM 856 C CA . ILE A 1 214 ? 95.816 69.485 33.507 1.00 99.06 286 ILE A CA 1
ATOM 857 C C . ILE A 1 214 ? 95.226 68.976 32.202 1.00 99.06 286 ILE A C 1
ATOM 858 O O . ILE A 1 214 ? 95.099 67.764 32.003 1.00 99.06 286 ILE A O 1
ATOM 863 N N . GLU A 1 215 ? 94.793 69.895 31.348 1.00 134.30 287 GLU A N 1
ATOM 864 C CA . GLU A 1 215 ? 94.191 69.529 30.071 1.00 134.30 287 GLU A CA 1
ATOM 865 C C . GLU A 1 215 ? 95.196 69.007 29.045 1.00 134.30 287 GLU A C 1
ATOM 866 O O . GLU A 1 215 ? 96.310 69.518 28.941 1.00 134.30 287 GLU A O 1
ATOM 872 N N . GLY A 1 216 ? 94.793 67.987 28.290 1.00 143.01 288 GLY A N 1
ATOM 873 C CA . GLY A 1 216 ? 95.623 67.425 27.237 1.00 143.01 288 GLY A CA 1
ATOM 874 C C . GLY A 1 216 ? 96.821 66.552 27.574 1.00 143.01 288 GLY A C 1
ATOM 875 O O . GLY A 1 216 ? 96.927 65.426 27.089 1.00 143.01 288 GLY A O 1
ATOM 876 N N . ALA A 1 217 ? 97.719 67.064 28.409 1.00 148.28 289 ALA A N 1
ATOM 877 C CA . ALA A 1 217 ? 98.950 66.355 28.758 1.00 148.28 289 ALA A CA 1
ATOM 878 C C . ALA A 1 217 ? 98.789 65.005 29.459 1.00 148.28 289 ALA A C 1
ATOM 879 O O . ALA A 1 217 ? 99.519 64.063 29.150 1.00 148.28 289 ALA A O 1
ATOM 881 N N . PRO A 1 218 ? 97.840 64.896 30.399 1.00 158.05 290 PRO A N 1
ATOM 882 C CA . PRO A 1 218 ? 97.721 63.597 31.072 1.00 158.05 290 PRO A CA 1
ATOM 883 C C . PRO A 1 218 ? 97.332 62.491 30.098 1.00 158.05 290 PRO A C 1
ATOM 884 O O . PRO A 1 218 ? 96.400 62.654 29.311 1.00 158.05 290 PRO A O 1
ATOM 888 N N . ALA A 1 219 ? 98.162 61.453 30.021 1.00 152.75 291 ALA A N 1
ATOM 889 C CA . ALA A 1 219 ? 97.904 60.331 29.119 1.00 152.75 291 ALA A CA 1
ATOM 890 C C . ALA A 1 219 ? 96.658 59.546 29.510 1.00 152.75 291 ALA A C 1
ATOM 891 O O . ALA A 1 219 ? 95.842 59.180 28.665 1.00 152.75 291 ALA A O 1
ATOM 893 N N . GLY A 1 220 ? 96.528 59.297 30.808 1.00 133.31 292 GLY A N 1
ATOM 894 C CA . GLY A 1 220 ? 95.400 58.574 31.361 1.00 133.31 292 GLY A CA 1
ATOM 895 C C . GLY A 1 220 ? 95.052 59.202 32.691 1.00 133.31 292 GLY A C 1
ATOM 896 O O . GLY A 1 220 ? 95.932 59.788 33.330 1.00 133.31 292 GLY A O 1
ATOM 897 N N . LEU A 1 221 ? 93.771 59.140 33.067 1.00 119.79 293 LEU A N 1
ATOM 898 C CA . LEU A 1 221 ? 93.216 59.679 34.332 1.00 119.79 293 LEU A CA 1
ATOM 899 C C . LEU A 1 221 ? 93.141 61.214 34.456 1.00 119.79 293 LEU A C 1
ATOM 900 O O . LEU A 1 221 ? 92.065 61.754 34.720 1.00 119.79 293 LEU A O 1
ATOM 905 N N . GLU A 1 222 ? 94.284 61.889 34.315 1.00 111.93 294 GLU A N 1
ATOM 906 C CA . GLU A 1 222 ? 94.378 63.346 34.378 1.00 111.93 294 GLU A CA 1
ATOM 907 C C . GLU A 1 222 ? 93.772 63.860 35.674 1.00 111.93 294 GLU A C 1
ATOM 908 O O . GLU A 1 222 ? 93.052 64.857 35.684 1.00 111.93 294 GLU A O 1
ATOM 914 N N . GLN A 1 223 ? 94.060 63.168 36.770 1.00 83.17 295 GLN A N 1
ATOM 915 C CA . GLN A 1 223 ? 93.512 63.570 38.064 1.00 83.17 295 GLN A CA 1
ATOM 916 C C . GLN A 1 223 ? 94.627 63.502 39.101 1.00 83.17 295 GLN A C 1
ATOM 917 O O . GLN A 1 223 ? 94.720 62.534 39.855 1.00 83.17 295 GLN A O 1
ATOM 923 N N . ILE A 1 224 ? 95.449 64.541 39.175 1.00 47.26 296 ILE A N 1
ATOM 924 C CA . ILE A 1 224 ? 96.534 64.560 40.145 1.00 47.26 296 ILE A CA 1
ATOM 925 C C . ILE A 1 224 ? 95.929 64.885 41.501 1.00 47.26 296 ILE A C 1
ATOM 926 O O . ILE A 1 224 ? 95.574 66.030 41.767 1.00 47.26 296 ILE A O 1
ATOM 931 N N . HIS A 1 225 ? 95.790 63.887 42.354 1.00 48.90 297 HIS A N 1
ATOM 932 C CA . HIS A 1 225 ? 95.389 64.153 43.722 1.00 48.90 297 HIS A CA 1
ATOM 933 C C . HIS A 1 225 ? 96.582 64.694 44.488 1.00 48.90 297 HIS A C 1
ATOM 934 O O . HIS A 1 225 ? 97.719 64.293 44.236 1.00 48.90 297 HIS A O 1
ATOM 941 N N . VAL A 1 226 ? 96.345 65.642 45.395 1.00 46.69 298 VAL A N 1
ATOM 942 C CA . VAL A 1 226 ? 97.369 65.970 46.375 1.00 46.69 298 VAL A CA 1
ATOM 943 C C . VAL A 1 226 ? 96.737 65.904 47.760 1.00 46.69 298 VAL A C 1
ATOM 944 O O . VAL A 1 226 ? 95.514 65.940 47.918 1.00 46.69 298 VAL A O 1
ATOM 948 N N . ALA A 1 227 ? 97.589 65.825 48.782 1.00 61.33 299 ALA A N 1
ATOM 949 C CA . ALA A 1 227 ? 97.137 65.710 50.173 1.00 61.33 299 ALA A CA 1
ATOM 950 C C . ALA A 1 227 ? 97.568 66.841 51.118 1.00 61.33 299 ALA A C 1
ATOM 951 O O . ALA A 1 227 ? 98.726 67.254 51.130 1.00 61.33 299 ALA A O 1
ATOM 953 N N . VAL A 1 228 ? 96.568 67.406 51.787 1.00 72.60 300 VAL A N 1
ATOM 954 C CA . VAL A 1 228 ? 96.734 68.510 52.722 1.00 72.60 300 VAL A CA 1
ATOM 955 C C . VAL A 1 228 ? 97.266 68.058 54.075 1.00 72.60 300 VAL A C 1
ATOM 956 O O . VAL A 1 228 ? 97.133 66.891 54.438 1.00 72.60 300 VAL A O 1
ATOM 960 N N . PRO A 1 229 ? 97.873 68.986 54.828 1.00 88.78 301 PRO A N 1
ATOM 961 C CA . PRO A 1 229 ? 98.386 68.648 56.155 1.00 88.78 301 PRO A CA 1
ATOM 962 C C . PRO A 1 229 ? 97.252 68.750 57.166 1.00 88.78 301 PRO A C 1
ATOM 963 O O . PRO A 1 229 ? 96.642 69.810 57.303 1.00 88.78 301 PRO A O 1
ATOM 967 N N . SER A 1 230 ? 97.096 67.695 57.957 1.00 108.59 302 SER A N 1
ATOM 968 C CA . SER A 1 230 ? 96.034 67.577 58.943 1.00 108.59 302 SER A CA 1
ATOM 969 C C . SER A 1 230 ? 96.254 68.605 60.029 1.00 108.59 302 SER A C 1
ATOM 970 O O . SER A 1 230 ? 97.316 69.220 60.101 1.00 108.59 302 SER A O 1
ATOM 973 N N . PHE A 1 231 ? 95.254 68.791 60.884 1.00 103.77 303 PHE A N 1
ATOM 974 C CA . PHE A 1 231 ? 95.328 69.818 61.913 1.00 103.77 303 PHE A CA 1
ATOM 975 C C . PHE A 1 231 ? 96.547 69.643 62.806 1.00 103.77 303 PHE A C 1
ATOM 976 O O . PHE A 1 231 ? 97.245 70.616 63.081 1.00 103.77 303 PHE A O 1
ATOM 984 N N . ASP A 1 232 ? 96.862 68.416 63.206 1.00 124.26 304 ASP A N 1
ATOM 985 C CA . ASP A 1 232 ? 98.041 68.207 64.033 1.00 124.26 304 ASP A CA 1
ATOM 986 C C . ASP A 1 232 ? 99.297 68.638 63.276 1.00 124.26 304 ASP A C 1
ATOM 987 O O . ASP A 1 232 ? 100.160 69.317 63.832 1.00 124.26 304 ASP A O 1
ATOM 992 N N . GLU A 1 233 ? 99.374 68.286 61.996 1.00 104.57 305 GLU A N 1
ATOM 993 C CA . GLU A 1 233 ? 100.528 68.639 61.188 1.00 104.57 305 GLU A CA 1
ATOM 994 C C . GLU A 1 233 ? 100.683 70.147 61.094 1.00 104.57 305 GLU A C 1
ATOM 995 O O . GLU A 1 233 ? 101.790 70.667 61.217 1.00 104.57 305 GLU A O 1
ATOM 1001 N N . ARG A 1 234 ? 99.580 70.856 60.879 1.00 90.15 306 ARG A N 1
ATOM 1002 C CA . ARG A 1 234 ? 99.660 72.305 60.776 1.00 90.15 306 ARG A CA 1
ATOM 1003 C C . ARG A 1 234 ? 100.105 72.904 62.098 1.00 90.15 306 ARG A C 1
ATOM 1004 O O . ARG A 1 234 ? 100.945 73.801 62.147 1.00 90.15 306 ARG A O 1
ATOM 1012 N N . THR A 1 235 ? 99.526 72.383 63.171 1.00 111.08 307 THR A N 1
ATOM 1013 C CA . THR A 1 235 ? 99.814 72.839 64.519 1.00 111.08 307 THR A CA 1
ATOM 1014 C C . THR A 1 235 ? 101.243 72.570 64.963 1.00 111.08 307 THR A C 1
ATOM 1015 O O . THR A 1 235 ? 101.870 73.409 65.610 1.00 111.08 307 THR A O 1
ATOM 1019 N N . TYR A 1 236 ? 101.760 71.399 64.610 1.00 101.16 308 TYR A N 1
ATOM 1020 C CA . TYR A 1 236 ? 103.107 71.025 65.051 1.00 101.16 308 TYR A CA 1
ATOM 1021 C C . TYR A 1 236 ? 104.088 72.173 64.910 1.00 101.16 308 TYR A C 1
ATOM 1022 O O . TYR A 1 236 ? 104.784 72.535 65.878 1.00 101.16 308 TYR A O 1
ATOM 1031 N N . PHE A 1 237 ? 104.141 72.776 63.718 1.00 77.43 309 PHE A N 1
ATOM 1032 C CA . PHE A 1 237 ? 105.055 73.902 63.575 1.00 77.43 309 PHE A CA 1
ATOM 1033 C C . PHE A 1 237 ? 104.644 75.136 64.366 1.00 77.43 309 PHE A C 1
ATOM 1034 O O . PHE A 1 237 ? 105.463 76.052 64.488 1.00 77.43 309 PHE A O 1
ATOM 1042 N N . LEU A 1 238 ? 103.432 75.195 64.924 1.00 84.97 310 LEU A N 1
ATOM 1043 C CA . LEU A 1 238 ? 103.268 76.219 65.959 1.00 84.97 310 LEU A CA 1
ATOM 1044 C C . LEU A 1 238 ? 103.664 75.734 67.358 1.00 84.97 310 LEU A C 1
ATOM 1045 O O . LEU A 1 238 ? 104.267 76.490 68.145 1.00 84.97 310 LEU A O 1
ATOM 1050 N N . ARG A 1 239 ? 103.336 74.479 67.675 1.00 99.20 311 ARG A N 1
ATOM 1051 C CA . ARG A 1 239 ? 103.515 73.923 69.009 1.00 99.20 311 ARG A CA 1
ATOM 1052 C C . ARG A 1 239 ? 104.967 73.828 69.428 1.00 99.20 311 ARG A C 1
ATOM 1053 O O . ARG A 1 239 ? 105.229 73.761 70.633 1.00 99.20 311 ARG A O 1
ATOM 1061 N N . MET A 1 240 ? 105.907 73.788 68.477 1.00 111.84 312 MET A N 1
ATOM 1062 C CA . MET A 1 240 ? 107.317 73.751 68.866 1.00 111.84 312 MET A CA 1
ATOM 1063 C C . MET A 1 240 ? 107.739 75.047 69.563 1.00 111.84 312 MET A C 1
ATOM 1064 O O . MET A 1 240 ? 108.308 75.015 70.667 1.00 111.84 312 MET A O 1
ATOM 1069 N N . ARG A 1 241 ? 107.434 76.199 68.957 1.00 95.19 313 ARG A N 1
ATOM 1070 C CA . ARG A 1 241 ? 107.765 77.475 69.588 1.00 95.19 313 ARG A CA 1
ATOM 1071 C C . ARG A 1 241 ? 106.912 77.740 70.819 1.00 95.19 313 ARG A C 1
ATOM 1072 O O . ARG A 1 241 ? 107.401 78.330 71.795 1.00 95.19 313 ARG A O 1
ATOM 1080 N N . LEU A 1 242 ? 105.641 77.317 70.789 1.00 94.32 314 LEU A N 1
ATOM 1081 C CA . LEU A 1 242 ? 104.789 77.454 71.972 1.00 94.32 314 LEU A CA 1
ATOM 1082 C C . LEU A 1 242 ? 105.345 76.686 73.167 1.00 94.32 314 LEU A C 1
ATOM 1083 O O . LEU A 1 242 ? 105.408 77.214 74.289 1.00 94.32 314 LEU A O 1
ATOM 1088 N N . ARG A 1 243 ? 105.785 75.449 72.931 1.00 98.98 315 ARG A N 1
ATOM 1089 C CA . ARG A 1 243 ? 106.377 74.637 73.985 1.00 98.98 315 ARG A CA 1
ATOM 1090 C C . ARG A 1 243 ? 107.700 75.213 74.468 1.00 98.98 315 ARG A C 1
ATOM 1091 O O . ARG A 1 243 ? 108.002 75.130 75.666 1.00 98.98 315 ARG A O 1
ATOM 1099 N N . LYS A 1 244 ? 108.483 75.815 73.563 1.00 101.82 316 LYS A N 1
ATOM 1100 C CA . LYS A 1 244 ? 109.762 76.409 73.956 1.00 101.82 316 LYS A CA 1
ATOM 1101 C C . LYS A 1 244 ? 109.558 77.587 74.908 1.00 101.82 316 LYS A C 1
ATOM 1102 O O . LYS A 1 244 ? 110.174 77.645 75.988 1.00 101.82 316 LYS A O 1
ATOM 1108 N N . ILE A 1 245 ? 108.718 78.549 74.510 1.00 100.10 317 ILE A N 1
ATOM 1109 C CA . ILE A 1 245 ? 108.543 79.739 75.337 1.00 100.10 317 ILE A CA 1
ATOM 1110 C C . ILE A 1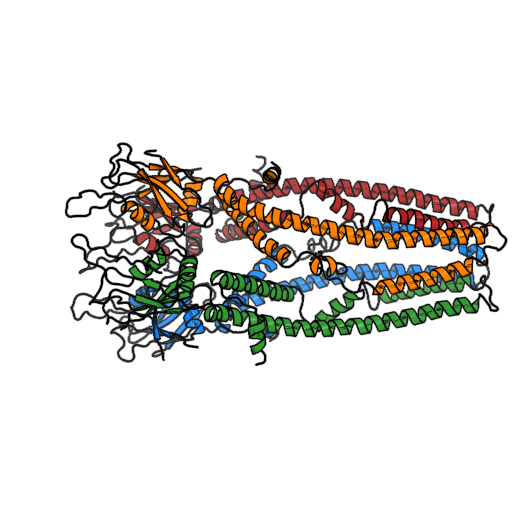 245 ? 107.831 79.393 76.643 1.00 100.10 317 ILE A C 1
ATOM 1111 O O . ILE A 1 245 ? 108.158 79.960 77.699 1.00 100.10 317 ILE A O 1
ATOM 1116 N N . SER A 1 246 ? 106.919 78.407 76.615 1.00 102.41 318 SER A N 1
ATOM 1117 C CA . SER A 1 246 ? 106.302 77.935 77.850 1.00 102.41 318 SER A CA 1
ATOM 1118 C C . SER A 1 246 ? 107.323 77.280 78.768 1.00 102.41 318 SER A C 1
ATOM 1119 O O . SER A 1 246 ? 107.233 77.414 79.998 1.00 102.41 318 SER A O 1
ATOM 1122 N N . ARG A 1 247 ? 108.322 76.616 78.187 1.00 103.86 319 ARG A N 1
ATOM 1123 C CA . ARG A 1 247 ? 109.358 75.980 78.989 1.00 103.86 319 ARG A CA 1
ATOM 1124 C C . ARG A 1 247 ? 110.231 77.015 79.689 1.00 103.86 319 ARG A C 1
ATOM 1125 O O . ARG A 1 247 ? 110.501 76.902 80.894 1.00 103.86 319 ARG A O 1
ATOM 1133 N N . ARG A 1 248 ? 110.656 78.055 78.966 1.00 119.18 320 ARG A N 1
ATOM 1134 C CA . ARG A 1 248 ? 111.564 78.995 79.621 1.00 119.18 320 ARG A CA 1
ATOM 1135 C C . ARG A 1 248 ? 110.841 79.945 80.579 1.00 119.18 320 ARG A C 1
ATOM 1136 O O . ARG A 1 248 ? 111.438 80.374 81.583 1.00 119.18 320 ARG A O 1
ATOM 1144 N N . ILE A 1 249 ? 109.553 80.230 80.355 1.00 111.23 321 ILE A N 1
ATOM 1145 C CA . ILE A 1 249 ? 108.850 80.961 81.407 1.00 111.23 321 ILE A CA 1
ATOM 1146 C C . ILE A 1 249 ? 108.573 80.056 82.600 1.00 111.23 321 ILE A C 1
ATOM 1147 O O . ILE A 1 249 ? 108.431 80.542 83.730 1.00 111.23 321 ILE A O 1
ATOM 1152 N N . GLN A 1 250 ? 108.504 78.737 82.390 1.00 111.95 322 GLN A N 1
ATOM 1153 C CA . GLN A 1 250 ? 108.393 77.848 83.542 1.00 111.95 322 GLN A CA 1
ATOM 1154 C C . GLN A 1 250 ? 109.671 77.868 84.371 1.00 111.95 322 GLN A C 1
ATOM 1155 O O . GLN A 1 250 ? 109.615 77.869 85.611 1.00 111.95 322 GLN A O 1
ATOM 1161 N N . GLY A 1 251 ? 110.828 77.922 83.704 1.00 116.64 323 GLY A N 1
ATOM 1162 C CA . GLY A 1 251 ? 112.087 78.007 84.432 1.00 116.64 323 GLY A CA 1
ATOM 1163 C C . GLY A 1 251 ? 112.240 79.298 85.219 1.00 116.64 323 GLY A C 1
ATOM 1164 O O . GLY A 1 251 ? 112.666 79.283 86.387 1.00 116.64 323 GLY A O 1
ATOM 1165 N N . LEU A 1 252 ? 111.866 80.430 84.609 1.00 126.73 324 LEU A N 1
ATOM 1166 C CA . LEU A 1 252 ? 111.945 81.690 85.343 1.00 126.73 324 LEU A CA 1
ATOM 1167 C C . LEU A 1 252 ? 110.922 81.745 86.476 1.00 126.73 324 LEU A C 1
ATOM 1168 O O . LEU A 1 252 ? 111.172 82.378 87.515 1.00 126.73 324 LEU A O 1
ATOM 1173 N N . ALA A 1 253 ? 109.795 81.044 86.315 1.00 127.79 325 ALA A N 1
ATOM 1174 C CA . ALA A 1 253 ? 108.863 80.874 87.425 1.00 127.79 325 ALA A CA 1
ATOM 1175 C C . ALA A 1 253 ? 109.501 80.097 88.572 1.00 127.79 325 ALA A C 1
ATOM 1176 O O . ALA A 1 253 ? 109.262 80.405 89.750 1.00 127.79 325 ALA A O 1
ATOM 1178 N N . GLU A 1 254 ? 110.329 79.098 88.248 1.00 129.17 326 GLU A N 1
ATOM 1179 C CA . GLU A 1 254 ? 110.999 78.336 89.298 1.00 129.17 326 GLU A CA 1
ATOM 1180 C C . GLU A 1 254 ? 112.021 79.188 90.046 1.00 129.17 326 GLU A C 1
ATOM 1181 O O . GLU A 1 254 ? 112.191 79.032 91.266 1.00 129.17 326 GLU A O 1
ATOM 1187 N N . ILE A 1 255 ? 112.694 80.103 89.349 1.00 123.62 327 ILE A N 1
ATOM 1188 C CA . ILE A 1 255 ? 113.629 80.979 90.054 1.00 123.62 327 ILE A CA 1
ATOM 1189 C C . ILE A 1 255 ? 112.884 81.994 90.930 1.00 123.62 327 ILE A C 1
ATOM 1190 O O . ILE A 1 255 ? 113.358 82.358 92.027 1.00 123.62 327 ILE A O 1
ATOM 1195 N N . LYS A 1 256 ? 111.684 82.411 90.501 1.00 127.28 328 LYS A N 1
ATOM 1196 C CA . LYS A 1 256 ? 110.817 83.205 91.373 1.00 127.28 328 LYS A CA 1
ATOM 1197 C C . LYS A 1 256 ? 110.433 82.434 92.633 1.00 127.28 328 LYS A C 1
ATOM 1198 O O . LYS A 1 256 ? 110.371 83.007 93.733 1.00 127.28 328 LYS A O 1
ATOM 1204 N N . HIS A 1 257 ? 110.201 81.125 92.492 1.00 126.49 329 HIS A N 1
ATOM 1205 C CA . HIS A 1 257 ? 109.975 80.271 93.655 1.00 126.49 329 HIS A CA 1
ATOM 1206 C C . HIS A 1 257 ? 111.195 80.219 94.574 1.00 126.49 329 HIS A C 1
ATOM 1207 O O . HIS A 1 257 ? 111.043 80.136 95.804 1.00 126.49 329 HIS A O 1
ATOM 1214 N N . GLU A 1 258 ? 112.406 80.304 94.006 1.00 133.40 330 GLU A N 1
ATOM 1215 C CA . GLU A 1 258 ? 113.611 80.328 94.838 1.00 133.40 330 GLU A CA 1
ATOM 1216 C C . GLU A 1 258 ? 113.701 81.594 95.692 1.00 133.40 330 GLU A C 1
ATOM 1217 O O . GLU A 1 258 ? 114.016 81.527 96.896 1.00 133.40 330 GLU A O 1
ATOM 1223 N N . CYS A 1 259 ? 113.425 82.761 95.103 1.00 132.77 331 CYS A N 1
ATOM 1224 C CA . CYS A 1 259 ? 113.453 83.958 95.944 1.00 132.77 331 CYS A CA 1
ATOM 1225 C C . CYS A 1 259 ? 112.280 84.019 96.923 1.00 132.77 331 CYS A C 1
ATOM 1226 O O . CYS A 1 259 ? 112.401 84.661 97.982 1.00 132.77 331 CYS A O 1
ATOM 1229 N N . ASP A 1 260 ? 111.172 83.329 96.616 1.00 143.48 332 ASP A N 1
ATOM 1230 C CA . ASP A 1 260 ? 110.135 83.101 97.623 1.00 143.48 332 ASP A CA 1
ATOM 1231 C C . ASP A 1 260 ? 110.672 82.309 98.813 1.00 143.48 332 ASP A C 1
ATOM 1232 O O . ASP A 1 260 ? 110.310 82.585 99.970 1.00 143.48 332 ASP A O 1
ATOM 1237 N N . ALA A 1 261 ? 111.542 81.324 98.548 1.00 129.01 333 ALA A N 1
ATOM 1238 C CA . ALA A 1 261 ? 112.166 80.580 99.641 1.00 129.01 333 ALA A CA 1
ATOM 1239 C C . ALA A 1 261 ? 113.059 81.475 100.497 1.00 129.01 333 ALA A C 1
ATOM 1240 O O . ALA A 1 261 ? 113.122 81.308 101.728 1.00 129.01 333 ALA A O 1
ATOM 1242 N N . LEU A 1 262 ? 113.731 82.449 99.871 1.00 129.10 334 LEU A N 1
ATOM 1243 C CA . LEU A 1 262 ? 114.488 83.438 100.646 1.00 129.10 334 LEU A CA 1
ATOM 1244 C C . LEU A 1 262 ? 113.567 84.264 101.550 1.00 129.10 334 LEU A C 1
ATOM 1245 O O . LEU A 1 262 ? 113.890 84.519 102.730 1.00 129.10 334 LEU A O 1
ATOM 1250 N N . ALA A 1 263 ? 112.407 84.668 101.011 1.00 124.96 335 ALA A N 1
ATOM 1251 C CA . ALA A 1 263 ? 111.452 85.479 101.766 1.00 124.96 335 ALA A CA 1
ATOM 1252 C C . ALA A 1 263 ? 110.939 84.751 103.007 1.00 124.96 335 ALA A C 1
ATOM 1253 O O . ALA A 1 263 ? 110.898 85.327 104.109 1.00 124.96 335 ALA A O 1
ATOM 1255 N N . HIS A 1 264 ? 110.576 83.468 102.866 1.00 129.97 336 HIS A N 1
ATOM 1256 C CA . HIS A 1 264 ? 110.121 82.816 104.086 1.00 129.97 336 HIS A CA 1
ATOM 1257 C C . HIS A 1 264 ? 111.273 82.422 104.998 1.00 129.97 336 HIS A C 1
ATOM 1258 O O . HIS A 1 264 ? 111.008 82.102 106.161 1.00 129.97 336 HIS A O 1
ATOM 1265 N N . ARG A 1 265 ? 112.530 82.415 104.517 1.00 121.67 337 ARG A N 1
ATOM 1266 C CA . ARG A 1 265 ? 113.638 82.305 105.470 1.00 121.67 337 ARG A CA 1
ATOM 1267 C C . ARG A 1 265 ? 113.638 83.491 106.423 1.00 121.67 337 ARG A C 1
ATOM 1268 O O . ARG A 1 265 ? 113.745 83.315 107.650 1.00 121.67 337 ARG A O 1
ATOM 1276 N N . GLY A 1 266 ? 113.539 84.708 105.870 1.00 115.09 338 GLY A N 1
ATOM 1277 C CA . GLY A 1 266 ? 113.498 85.890 106.729 1.00 115.09 338 GLY A CA 1
ATOM 1278 C C . GLY A 1 266 ? 112.306 85.902 107.674 1.00 115.09 338 GLY A C 1
ATOM 1279 O O . GLY A 1 266 ? 112.446 86.210 108.872 1.00 115.09 338 GLY A O 1
ATOM 1280 N N . ALA A 1 267 ? 111.134 85.501 107.162 1.00 118.45 339 ALA A N 1
ATOM 1281 C CA . ALA A 1 267 ? 109.924 85.484 107.982 1.00 118.45 339 ALA A CA 1
ATOM 1282 C C . ALA A 1 267 ? 110.025 84.477 109.128 1.00 118.45 339 ALA A C 1
ATOM 1283 O O . ALA A 1 267 ? 109.692 84.798 110.280 1.00 118.45 339 ALA A O 1
ATOM 1285 N N . GLN A 1 268 ? 110.517 83.280 108.834 1.00 116.26 340 GLN A N 1
ATOM 1286 C CA . GLN A 1 268 ? 110.645 82.261 109.865 1.00 116.26 340 GLN A CA 1
ATOM 1287 C C . GLN A 1 268 ? 111.607 82.708 110.963 1.00 116.26 340 GLN A C 1
ATOM 1288 O O . GLN A 1 268 ? 111.344 82.502 112.146 1.00 116.26 340 GLN A O 1
ATOM 1294 N N . ARG A 1 269 ? 112.721 83.318 110.571 1.00 119.45 341 ARG A N 1
ATOM 1295 C CA . ARG A 1 269 ? 113.704 83.786 111.543 1.00 119.45 341 ARG A CA 1
ATOM 1296 C C . ARG A 1 269 ? 113.167 84.885 112.458 1.00 119.45 341 ARG A C 1
ATOM 1297 O O . ARG A 1 269 ? 113.400 84.867 113.665 1.00 119.45 341 ARG A O 1
ATOM 1305 N N . VAL A 1 270 ? 112.451 85.843 111.876 1.00 109.85 342 VAL A N 1
ATOM 1306 C CA . VAL A 1 270 ? 111.880 86.943 112.646 1.00 109.85 342 VAL A CA 1
ATOM 1307 C C . VAL A 1 270 ? 110.836 86.439 113.634 1.00 109.85 342 VAL A C 1
ATOM 1308 O O . VAL A 1 270 ? 110.766 86.893 114.776 1.00 109.85 342 VAL A O 1
ATOM 1312 N N . ALA A 1 271 ? 110.028 85.492 113.175 1.00 107.75 343 ALA A N 1
ATOM 1313 C CA . ALA A 1 271 ? 108.967 84.897 113.981 1.00 107.75 343 ALA A CA 1
ATOM 1314 C C . ALA A 1 271 ? 109.511 83.943 115.043 1.00 107.75 343 ALA A C 1
ATOM 1315 O O . ALA A 1 271 ? 108.927 83.841 116.132 1.00 107.75 343 ALA A O 1
ATOM 1317 N N . LEU A 1 272 ? 110.622 83.252 114.755 1.00 105.62 344 LEU A N 1
ATOM 1318 C CA . LEU A 1 272 ? 111.257 82.418 115.776 1.00 105.62 344 LEU A CA 1
ATOM 1319 C C . LEU A 1 272 ? 111.771 83.255 116.942 1.00 105.62 344 LEU A C 1
ATOM 1320 O O . LEU A 1 272 ? 111.612 82.869 118.113 1.00 105.62 344 LEU A O 1
ATOM 1325 N N . GLY A 1 273 ? 112.373 84.412 116.643 1.00 98.47 345 GLY A N 1
ATOM 1326 C CA . GLY A 1 273 ? 112.803 85.305 117.714 1.00 98.47 345 GLY A CA 1
ATOM 1327 C C . GLY A 1 273 ? 111.649 85.823 118.554 1.00 98.47 345 GLY A C 1
ATOM 1328 O O . GLY A 1 273 ? 111.749 85.901 119.787 1.00 98.47 345 GLY A O 1
ATOM 1329 N N . GLY A 1 274 ? 110.524 86.140 117.903 1.00 95.13 346 GLY A N 1
ATOM 1330 C CA . GLY A 1 274 ? 109.348 86.581 118.644 1.00 95.13 346 GLY A CA 1
ATOM 1331 C C . GLY A 1 274 ? 108.766 85.507 119.546 1.00 95.13 346 GLY A C 1
ATOM 1332 O O . GLY A 1 274 ? 108.317 85.795 120.663 1.00 95.13 346 GLY A O 1
ATOM 1333 N N . PHE A 1 275 ? 108.787 84.250 119.087 1.00 94.43 347 PHE A N 1
ATOM 1334 C CA . PHE A 1 275 ? 108.316 83.154 119.930 1.00 94.43 347 PHE A CA 1
ATOM 1335 C C . PHE A 1 275 ? 109.231 82.935 121.125 1.00 94.43 347 PHE A C 1
ATOM 1336 O O . PHE A 1 275 ? 108.756 82.602 122.220 1.00 94.43 347 PHE A O 1
ATOM 1344 N N . GLY A 1 276 ? 110.544 83.089 120.930 1.00 97.74 348 GLY A N 1
ATOM 1345 C CA . GLY A 1 276 ? 111.460 82.967 122.056 1.00 97.74 348 GLY A CA 1
ATOM 1346 C C . GLY A 1 276 ? 111.240 84.036 123.113 1.00 97.74 348 GLY A C 1
ATOM 1347 O O . GLY A 1 276 ? 111.257 83.748 124.317 1.00 97.74 348 GLY A O 1
ATOM 1348 N N . ILE A 1 277 ? 111.002 85.278 122.674 1.00 87.43 349 ILE A N 1
ATOM 1349 C CA . ILE A 1 277 ? 110.744 86.363 123.619 1.00 87.43 349 ILE A CA 1
ATOM 1350 C C . ILE A 1 277 ? 109.423 86.142 124.353 1.00 87.43 349 ILE A C 1
ATOM 1351 O O . ILE A 1 277 ? 109.317 86.402 125.562 1.00 87.43 349 ILE A O 1
ATOM 1356 N N . LEU A 1 278 ? 108.415 85.605 123.657 1.00 84.50 350 LEU A N 1
ATOM 1357 C CA . LEU A 1 278 ? 107.141 85.336 124.324 1.00 84.50 350 LEU A CA 1
ATOM 1358 C C . LEU A 1 278 ? 107.259 84.195 125.335 1.00 84.50 350 LEU A C 1
ATOM 1359 O O . LEU A 1 278 ? 106.581 84.213 126.373 1.00 84.50 350 LEU A O 1
ATOM 1364 N N . ALA A 1 279 ? 108.124 83.212 125.066 1.00 89.21 351 ALA A N 1
ATOM 1365 C CA . ALA A 1 279 ? 108.389 82.176 126.061 1.00 89.21 351 ALA A CA 1
ATOM 1366 C C . ALA A 1 279 ? 109.103 82.747 127.278 1.00 89.21 351 ALA A C 1
ATOM 1367 O O . ALA A 1 279 ? 108.818 82.344 128.418 1.00 89.21 351 ALA A O 1
ATOM 1369 N N . PHE A 1 280 ? 110.037 83.679 127.046 1.00 99.08 352 PHE A N 1
ATOM 1370 C CA . PHE A 1 280 ? 110.705 84.395 128.134 1.00 99.08 352 PHE A CA 1
ATOM 1371 C C . PHE A 1 280 ? 109.704 85.117 129.027 1.00 99.08 352 PHE A C 1
ATOM 1372 O O . PHE A 1 280 ? 109.772 85.015 130.260 1.00 99.08 352 PHE A O 1
ATOM 1380 N N . TRP A 1 281 ? 108.737 85.807 128.417 1.00 82.88 353 TRP A N 1
ATOM 1381 C CA . TRP A 1 281 ? 107.743 86.540 129.194 1.00 82.88 353 TRP A CA 1
ATOM 1382 C C . TRP A 1 281 ? 106.811 85.605 129.954 1.00 82.88 353 TRP A C 1
ATOM 1383 O O . TRP A 1 281 ? 106.426 85.905 131.093 1.00 82.88 353 TRP A O 1
ATOM 1394 N N . TRP A 1 282 ? 106.452 84.466 129.353 1.00 77.00 354 TRP A N 1
ATOM 1395 C CA . TRP A 1 282 ? 105.597 83.512 130.055 1.00 77.00 354 TRP A CA 1
ATOM 1396 C C . TRP A 1 282 ? 106.300 82.931 131.270 1.00 77.00 354 TRP A C 1
ATOM 1397 O O . TRP A 1 282 ? 105.683 82.744 132.330 1.00 77.00 354 TRP A O 1
ATOM 1408 N N . TYR A 1 283 ? 107.604 82.673 131.149 1.00 87.61 355 TYR A N 1
ATOM 1409 C CA . TYR A 1 283 ? 108.309 82.106 132.291 1.00 87.61 355 TYR A CA 1
ATOM 1410 C C . TYR A 1 283 ? 108.553 83.151 133.375 1.00 87.61 355 TYR A C 1
ATOM 1411 O O . TYR A 1 283 ? 108.539 82.820 134.568 1.00 87.61 355 TYR A O 1
ATOM 1420 N N . ILE A 1 284 ? 108.787 84.411 132.994 1.00 86.67 356 ILE A N 1
ATOM 1421 C CA . ILE A 1 284 ? 109.063 85.401 134.030 1.00 86.67 356 ILE A CA 1
ATOM 1422 C C . ILE A 1 284 ? 107.782 85.777 134.760 1.00 86.67 356 ILE A C 1
ATOM 1423 O O . ILE A 1 284 ? 107.811 86.047 135.969 1.00 86.67 356 ILE A O 1
ATOM 1428 N N . VAL A 1 285 ? 106.632 85.721 134.080 1.00 87.67 357 VAL A N 1
ATOM 1429 C CA . VAL A 1 285 ? 105.375 86.003 134.765 1.00 87.67 357 VAL A CA 1
ATOM 1430 C C . VAL A 1 285 ? 104.988 84.834 135.663 1.00 87.67 357 VAL A C 1
ATOM 1431 O O . VAL A 1 285 ? 104.515 85.035 136.794 1.00 87.67 357 VAL A O 1
ATOM 1435 N N . TYR A 1 286 ? 105.246 83.597 135.213 1.00 86.23 358 TYR A N 1
ATOM 1436 C CA . TYR A 1 286 ? 104.955 82.452 136.074 1.00 86.23 358 TYR A CA 1
ATOM 1437 C C . TYR A 1 286 ? 105.858 82.419 137.298 1.00 86.23 358 TYR A C 1
ATOM 1438 O O . TYR A 1 286 ? 105.394 82.123 138.405 1.00 86.23 358 TYR A O 1
ATOM 1447 N N . LYS A 1 287 ? 107.150 82.696 137.114 1.00 96.00 359 LYS A N 1
ATOM 1448 C CA . LYS A 1 287 ? 108.081 82.636 138.234 1.00 96.00 359 LYS A CA 1
ATOM 1449 C C . LYS A 1 287 ? 107.822 83.757 139.228 1.00 96.00 359 LYS A C 1
ATOM 1450 O O . LYS A 1 287 ? 107.836 83.529 140.441 1.00 96.00 359 LYS A O 1
ATOM 1456 N N . LEU A 1 288 ? 107.540 84.962 138.743 1.00 89.01 360 LEU A N 1
ATOM 1457 C CA . LEU A 1 288 ? 107.182 86.035 139.661 1.00 89.01 360 LEU A CA 1
ATOM 1458 C C . LEU A 1 288 ? 105.717 86.008 140.070 1.00 89.01 360 LEU A C 1
ATOM 1459 O O . LEU A 1 288 ? 105.255 86.964 140.696 1.00 89.01 360 LEU A O 1
ATOM 1464 N N . THR A 1 289 ? 104.967 84.958 139.743 1.00 99.61 361 THR A N 1
ATOM 1465 C CA . THR A 1 289 ? 103.574 84.898 140.161 1.00 99.61 361 THR A CA 1
ATOM 1466 C C . THR A 1 289 ? 103.264 83.726 141.077 1.00 99.61 361 THR A C 1
ATOM 1467 O O . THR A 1 289 ? 102.657 83.920 142.136 1.00 99.61 361 THR A O 1
ATOM 1471 N N . PHE A 1 290 ? 103.656 82.513 140.709 1.00 102.51 362 PHE A N 1
ATOM 1472 C CA . PHE A 1 290 ? 103.293 81.335 141.483 1.00 102.51 362 PHE A CA 1
ATOM 1473 C C . PHE A 1 290 ? 104.127 81.185 142.747 1.00 102.51 362 PHE A C 1
ATOM 1474 O O . PHE A 1 290 ? 103.662 80.574 143.713 1.00 102.51 362 PHE A O 1
ATOM 1482 N N . GLU A 1 291 ? 105.336 81.744 142.764 1.00 127.68 363 GLU A N 1
ATOM 1483 C CA . GLU A 1 291 ? 106.302 81.544 143.837 1.00 127.68 363 GLU A CA 1
ATOM 1484 C C . GLU A 1 291 ? 105.848 82.136 145.170 1.00 127.68 363 GLU A C 1
ATOM 1485 O O . GLU A 1 291 ? 106.365 81.733 146.220 1.00 127.68 363 GLU A O 1
ATOM 1491 N N . THR A 1 292 ? 104.882 83.063 145.131 1.00 135.38 364 THR A N 1
ATOM 1492 C CA . THR A 1 292 ? 104.301 83.759 146.286 1.00 135.38 364 THR A CA 1
ATOM 1493 C C . THR A 1 292 ? 105.382 84.514 147.062 1.00 135.38 364 THR A C 1
ATOM 1494 O O . THR A 1 292 ? 105.377 84.580 148.293 1.00 135.38 364 THR A O 1
ATOM 1498 N N . ASP A 1 293 ? 106.350 85.060 146.333 1.00 109.79 365 ASP A N 1
ATOM 1499 C CA . ASP A 1 293 ? 107.266 86.038 146.897 1.00 109.79 365 ASP A CA 1
ATOM 1500 C C . ASP A 1 293 ? 106.766 87.454 146.652 1.00 109.79 365 ASP A C 1
ATOM 1501 O O . ASP A 1 293 ? 106.857 88.308 147.541 1.00 109.79 365 ASP A O 1
ATOM 1506 N N . LEU A 1 294 ? 106.235 87.707 145.459 1.00 89.50 366 LEU A N 1
ATOM 1507 C CA . LEU A 1 294 ? 105.363 88.841 145.196 1.00 89.50 366 LEU A CA 1
ATOM 1508 C C . LEU A 1 294 ? 103.990 88.295 144.846 1.00 89.50 366 LEU A C 1
ATOM 1509 O O . LEU A 1 294 ? 103.875 87.365 144.042 1.00 89.50 366 LEU A O 1
ATOM 1514 N N . GLY A 1 295 ? 102.955 88.875 145.437 1.00 97.08 367 GLY A N 1
ATOM 1515 C CA . GLY A 1 295 ? 101.603 88.478 145.129 1.00 97.08 367 GLY A CA 1
ATOM 1516 C C . GLY A 1 295 ? 101.178 88.930 143.745 1.00 97.08 367 GLY A C 1
ATOM 1517 O O . GLY A 1 295 ? 101.934 89.515 142.969 1.00 97.08 367 GLY A O 1
ATOM 1518 N N . TRP A 1 296 ? 99.919 88.640 143.432 1.00 95.60 368 TRP A N 1
ATOM 1519 C CA . TRP A 1 296 ? 99.411 89.006 142.120 1.00 95.60 368 TRP A CA 1
ATOM 1520 C C . TRP A 1 296 ? 99.208 90.505 141.985 1.00 95.60 368 TRP A C 1
ATOM 1521 O O . TRP A 1 296 ? 99.494 91.073 140.921 1.00 95.60 368 TRP A O 1
ATOM 1532 N N . ASP A 1 297 ? 98.770 91.170 143.049 1.00 108.73 369 ASP A N 1
ATOM 1533 C CA . ASP A 1 297 ? 98.424 92.589 142.968 1.00 108.73 369 ASP A CA 1
ATOM 1534 C C . ASP A 1 297 ? 99.629 93.509 142.831 1.00 108.73 369 ASP A C 1
ATOM 1535 O O . ASP A 1 297 ? 99.429 94.723 142.853 1.00 108.73 369 ASP A O 1
ATOM 1540 N N . THR A 1 298 ? 100.858 93.019 142.696 1.00 100.67 370 THR A N 1
ATOM 1541 C CA . THR A 1 298 ? 101.953 93.819 142.179 1.00 100.67 370 THR A CA 1
ATOM 1542 C C . THR A 1 298 ? 102.407 93.360 140.806 1.00 100.67 370 THR A C 1
ATOM 1543 O O . THR A 1 298 ? 103.279 94.001 140.215 1.00 100.67 370 THR A O 1
ATOM 1547 N N . MET A 1 299 ? 101.855 92.260 140.297 1.00 94.43 371 MET A N 1
ATOM 1548 C CA . MET A 1 299 ? 102.137 91.787 138.951 1.00 94.43 371 MET A CA 1
ATOM 1549 C C . MET A 1 299 ? 101.094 92.208 137.929 1.00 94.43 371 MET A C 1
ATOM 1550 O O . MET A 1 299 ? 101.411 92.255 136.737 1.00 94.43 371 MET A O 1
ATOM 1555 N N . GLU A 1 300 ? 99.894 92.552 138.403 1.00 80.32 372 GLU A N 1
ATOM 1556 C CA . GLU A 1 300 ? 98.796 93.013 137.545 1.00 80.32 372 GLU A CA 1
ATOM 1557 C C . GLU A 1 300 ? 99.032 94.347 136.811 1.00 80.32 372 GLU A C 1
ATOM 1558 O O . GLU A 1 300 ? 98.741 94.448 135.619 1.00 80.32 372 GLU A O 1
ATOM 1564 N N . PRO A 1 301 ? 99.556 95.375 137.511 1.00 81.65 373 PRO A N 1
ATOM 1565 C CA . PRO A 1 301 ? 99.830 96.639 136.806 1.00 81.65 373 PRO A CA 1
ATOM 1566 C C . PRO A 1 301 ? 100.990 96.552 135.841 1.00 81.65 373 PRO A C 1
ATOM 1567 O O . PRO A 1 301 ? 100.958 97.215 134.800 1.00 81.65 373 PRO A O 1
ATOM 1571 N N . VAL A 1 302 ? 101.994 95.725 136.137 1.00 82.73 374 VAL A N 1
ATOM 1572 C CA . VAL A 1 302 ? 103.096 95.519 135.203 1.00 82.73 374 VAL A CA 1
ATOM 1573 C C . VAL A 1 302 ? 102.597 94.842 133.931 1.00 82.73 374 VAL A C 1
ATOM 1574 O O . VAL A 1 302 ? 103.051 95.165 132.824 1.00 82.73 374 VAL A O 1
ATOM 1578 N N . THR A 1 303 ? 101.600 93.963 134.060 1.00 80.13 375 THR A N 1
ATOM 1579 C CA . THR A 1 303 ? 100.959 93.355 132.899 1.00 80.13 375 THR A CA 1
ATOM 1580 C C . THR A 1 303 ? 100.213 94.382 132.050 1.00 80.13 375 THR A C 1
ATOM 1581 O O . THR A 1 303 ? 100.348 94.381 130.819 1.00 80.13 375 THR A O 1
ATOM 1585 N N . TYR A 1 304 ? 99.441 95.277 132.678 1.00 66.27 376 TYR A N 1
ATOM 1586 C CA . TYR A 1 304 ? 98.735 96.296 131.894 1.00 66.27 376 TYR A CA 1
ATOM 1587 C C . TYR A 1 304 ? 99.699 97.272 131.223 1.00 66.27 376 TYR A C 1
ATOM 1588 O O . TYR A 1 304 ? 99.454 97.720 130.094 1.00 66.27 376 TYR A O 1
ATOM 1597 N N . LEU A 1 305 ? 100.802 97.597 131.899 1.00 77.22 377 LEU A N 1
ATOM 1598 C CA . LEU A 1 305 ? 101.821 98.474 131.326 1.00 77.22 377 LEU A CA 1
ATOM 1599 C C . LEU A 1 305 ? 102.499 97.825 130.119 1.00 77.22 377 LEU A C 1
ATOM 1600 O O . LEU A 1 305 ? 102.723 98.483 129.090 1.00 77.22 377 LEU A O 1
ATOM 1605 N N . VAL A 1 306 ? 102.807 96.528 130.221 1.00 75.50 378 VAL A N 1
ATOM 1606 C CA . VAL A 1 306 ? 103.380 95.786 129.097 1.00 75.50 378 VAL A CA 1
ATOM 1607 C C . VAL A 1 306 ? 102.387 95.685 127.939 1.00 75.50 378 VAL A C 1
ATOM 1608 O O . VAL A 1 306 ? 102.771 95.794 126.766 1.00 75.50 378 VAL A O 1
ATOM 1612 N N . SER A 1 307 ? 101.096 95.534 128.248 1.00 75.35 379 SER A N 1
ATOM 1613 C CA . SER A 1 307 ? 100.078 95.489 127.201 1.00 75.35 379 SER A CA 1
ATOM 1614 C C . SER A 1 307 ? 99.971 96.818 126.461 1.00 75.35 379 SER A C 1
ATOM 1615 O O . SER A 1 307 ? 99.776 96.837 125.235 1.00 75.35 379 SER A O 1
ATOM 1618 N N . LEU A 1 308 ? 100.120 97.939 127.177 1.00 72.40 380 LEU A N 1
ATOM 1619 C CA . LEU A 1 308 ? 100.207 99.224 126.487 1.00 72.40 380 LEU A CA 1
ATOM 1620 C C . LEU A 1 308 ? 101.453 99.309 125.620 1.00 72.40 380 LEU A C 1
ATOM 1621 O O . LEU A 1 308 ? 101.406 99.869 124.517 1.00 72.40 380 LEU A O 1
ATOM 1626 N N . SER A 1 309 ? 102.571 98.746 126.088 1.00 96.76 381 SER A N 1
ATOM 1627 C CA . SER A 1 309 ? 103.810 98.848 125.318 1.00 96.76 381 SER A CA 1
ATOM 1628 C C . SER A 1 309 ? 103.753 98.023 124.032 1.00 96.76 381 SER A C 1
ATOM 1629 O O . SER A 1 309 ? 104.240 98.468 122.982 1.00 96.76 381 SER A O 1
ATOM 1632 N N . THR A 1 310 ? 103.143 96.837 124.074 1.00 98.46 382 THR A N 1
ATOM 1633 C CA . THR A 1 310 ? 103.006 96.070 122.841 1.00 98.46 382 THR A CA 1
ATOM 1634 C C . THR A 1 310 ? 101.894 96.591 121.942 1.00 98.46 382 THR A C 1
ATOM 1635 O O . THR A 1 310 ? 101.928 96.333 120.732 1.00 98.46 382 THR A O 1
ATOM 1639 N N . LEU A 1 311 ? 100.921 97.333 122.483 1.00 92.38 383 LEU A N 1
ATOM 1640 C CA . LEU A 1 311 ? 99.995 98.005 121.581 1.00 92.38 383 LEU A CA 1
ATOM 1641 C C . LEU A 1 311 ? 100.680 99.184 120.897 1.00 92.38 383 LEU A C 1
ATOM 1642 O O . LEU A 1 311 ? 100.363 99.505 119.743 1.00 92.38 383 LEU A O 1
ATOM 1647 N N . MET A 1 312 ? 101.643 99.813 121.578 1.00 108.33 384 MET A N 1
ATOM 1648 C CA . MET A 1 312 ? 102.475 100.825 120.933 1.00 108.33 384 MET A CA 1
ATOM 1649 C C . MET A 1 312 ? 103.329 100.225 119.821 1.00 108.33 384 MET A C 1
ATOM 1650 O O . MET A 1 312 ? 103.420 100.796 118.731 1.00 108.33 384 MET A O 1
ATOM 1655 N N . GLY A 1 313 ? 103.979 99.085 120.087 1.00 112.26 385 GLY A N 1
ATOM 1656 C CA . GLY A 1 313 ? 104.814 98.460 119.064 1.00 112.26 385 GLY A CA 1
ATOM 1657 C C . GLY A 1 313 ? 104.024 97.959 117.865 1.00 112.26 385 GLY A C 1
ATOM 1658 O O . GLY A 1 313 ? 104.489 98.039 116.721 1.00 112.26 385 GLY A O 1
ATOM 1659 N N . GLY A 1 314 ? 102.815 97.441 118.109 1.00 116.55 386 GLY A N 1
ATOM 1660 C CA . GLY A 1 314 ? 101.917 97.139 117.006 1.00 116.55 386 GLY A CA 1
ATOM 1661 C C . GLY A 1 314 ? 101.473 98.378 116.255 1.00 116.55 386 GLY A C 1
ATOM 1662 O O . GLY A 1 314 ? 101.221 98.322 115.046 1.00 116.55 386 GLY A O 1
ATOM 1663 N N . TYR A 1 315 ? 101.391 99.515 116.950 1.00 113.76 387 TYR A N 1
ATOM 1664 C CA . TYR A 1 315 ? 101.096 100.769 116.268 1.00 113.76 387 TYR A CA 1
ATOM 1665 C C . TYR A 1 315 ? 102.294 101.263 115.462 1.00 113.76 387 TYR A C 1
ATOM 1666 O O . TYR A 1 315 ? 102.119 102.022 114.503 1.00 113.76 387 TYR A O 1
ATOM 1675 N N . LEU A 1 316 ? 103.516 100.855 115.838 1.00 122.88 388 LEU A N 1
ATOM 1676 C CA . LEU A 1 316 ? 104.685 101.069 114.985 1.00 122.88 388 LEU A CA 1
ATOM 1677 C C . LEU A 1 316 ? 104.644 100.220 113.723 1.00 122.88 388 LEU A C 1
ATOM 1678 O O . LEU A 1 316 ? 104.868 100.741 112.625 1.00 122.88 388 LEU A O 1
ATOM 1683 N N . TRP A 1 317 ? 104.378 98.920 113.860 1.00 121.37 389 TRP A N 1
ATOM 1684 C CA . TRP A 1 317 ? 104.369 98.034 112.701 1.00 121.37 389 TRP A CA 1
ATOM 1685 C C . TRP A 1 317 ? 103.183 98.282 111.776 1.00 121.37 389 TRP A C 1
ATOM 1686 O O . TRP A 1 317 ? 103.265 97.955 110.589 1.00 121.37 389 TRP A O 1
ATOM 1697 N N . PHE A 1 318 ? 102.092 98.870 112.277 1.00 124.61 390 PHE A N 1
ATOM 1698 C CA . PHE A 1 318 ? 100.976 99.208 111.399 1.00 124.61 390 PHE A CA 1
ATOM 1699 C C . PHE A 1 318 ? 101.289 100.411 110.514 1.00 124.61 390 PHE A C 1
ATOM 1700 O O . PHE A 1 318 ? 100.597 100.635 109.516 1.00 124.61 390 PHE A O 1
ATOM 1708 N N . LEU A 1 319 ? 102.323 101.181 110.850 1.00 140.32 391 LEU A N 1
ATOM 1709 C CA . LEU A 1 319 ? 102.796 102.257 109.988 1.00 140.32 391 LEU A CA 1
ATOM 1710 C C . LEU A 1 319 ? 103.702 101.751 108.869 1.00 140.32 391 LEU A C 1
ATOM 1711 O O . LEU A 1 319 ? 103.841 102.425 107.842 1.00 140.32 391 LEU A O 1
ATOM 1716 N N . TYR A 1 320 ? 104.271 100.554 109.027 1.00 146.04 392 TYR A N 1
ATOM 1717 C CA . TYR A 1 320 ? 105.404 100.075 108.244 1.00 146.04 392 TYR A CA 1
ATOM 1718 C C . TYR A 1 320 ? 105.054 99.719 106.803 1.00 146.04 392 TYR A C 1
ATOM 1719 O O . TYR A 1 320 ? 105.970 99.549 105.991 1.00 146.04 392 TYR A O 1
ATOM 1728 N N . HIS A 1 321 ? 103.772 99.647 106.439 1.00 151.94 393 HIS A N 1
ATOM 1729 C CA . HIS A 1 321 ? 103.389 99.254 105.080 1.00 151.94 393 HIS A CA 1
ATOM 1730 C C . HIS A 1 321 ? 103.704 100.398 104.118 1.00 151.94 393 HIS A C 1
ATOM 1731 O O . HIS A 1 321 ? 102.834 101.159 103.690 1.00 151.94 393 HIS A O 1
ATOM 1738 N N . ASN A 1 322 ? 104.986 100.505 103.756 1.00 150.71 394 ASN A N 1
ATOM 1739 C CA . ASN A 1 322 ? 105.449 101.620 102.938 1.00 150.71 394 ASN A CA 1
ATOM 1740 C C . ASN A 1 322 ? 105.105 101.413 101.470 1.00 150.71 394 ASN A C 1
ATOM 1741 O O . ASN A 1 322 ? 104.316 102.167 100.893 1.00 150.71 394 ASN A O 1
ATOM 1746 N N . ARG A 1 323 ? 105.681 100.388 100.856 1.00 164.53 395 ARG A N 1
ATOM 1747 C CA . ARG A 1 323 ? 105.513 100.147 99.433 1.00 164.53 395 ARG A CA 1
ATOM 1748 C C . ARG A 1 323 ? 104.771 98.843 99.212 1.00 164.53 395 ARG A C 1
ATOM 1749 O O . ARG A 1 323 ? 105.038 97.842 99.883 1.00 164.53 395 ARG A O 1
ATOM 1757 N N . GLU A 1 324 ? 103.829 98.869 98.276 1.00 167.31 396 GLU A N 1
ATOM 1758 C CA . GLU A 1 324 ? 103.212 97.660 97.752 1.00 167.31 396 GLU A CA 1
ATOM 1759 C C . GLU A 1 324 ? 103.130 97.827 96.248 1.00 167.31 396 GLU A C 1
ATOM 1760 O O . GLU A 1 324 ? 102.095 98.247 95.725 1.00 167.31 396 GLU A O 1
ATOM 1766 N N . ILE A 1 325 ? 104.212 97.508 95.556 1.00 185.97 397 ILE A N 1
ATOM 1767 C CA . ILE A 1 325 ? 104.277 97.662 94.112 1.00 185.97 397 ILE A CA 1
ATOM 1768 C C . ILE A 1 325 ? 103.877 96.313 93.535 1.00 185.97 397 ILE A C 1
ATOM 1769 O O . ILE A 1 325 ? 104.700 95.395 93.433 1.00 185.97 397 ILE A O 1
ATOM 1774 N N . SER A 1 326 ? 102.599 96.179 93.197 1.00 167.02 398 SER A N 1
ATOM 1775 C CA . SER A 1 326 ? 102.034 94.942 92.689 1.00 167.02 398 SER A CA 1
ATOM 1776 C C . SER A 1 326 ? 101.513 95.133 91.272 1.00 167.02 398 SER A C 1
ATOM 1777 O O . SER A 1 326 ? 101.429 96.254 90.765 1.00 167.02 398 SER A O 1
ATOM 1780 N N . TYR A 1 327 ? 101.162 94.018 90.643 1.00 150.95 399 TYR A N 1
ATOM 1781 C CA . TYR A 1 327 ? 100.665 94.009 89.275 1.00 150.95 399 TYR A CA 1
ATOM 1782 C C . TYR A 1 327 ? 99.890 92.722 89.015 1.00 150.95 399 TYR A C 1
ATOM 1783 O O . TYR A 1 327 ? 98.995 92.679 88.172 1.00 150.95 399 TYR A O 1
ATOM 1792 N N . THR A 1 334 ? 100.557 91.162 92.072 1.00 166.79 406 THR A N 1
ATOM 1793 C CA . THR A 1 334 ? 101.214 89.866 92.180 1.00 166.79 406 THR A CA 1
ATOM 1794 C C . THR A 1 334 ? 102.678 90.042 92.525 1.00 166.79 406 THR A C 1
ATOM 1795 O O . THR A 1 334 ? 103.409 89.069 92.671 1.00 166.79 406 THR A O 1
ATOM 1799 N N . ILE A 1 335 ? 103.103 91.295 92.645 1.00 167.51 407 ILE A N 1
ATOM 1800 C CA . ILE A 1 335 ? 104.504 91.641 92.835 1.00 167.51 407 ILE A CA 1
ATOM 1801 C C . ILE A 1 335 ? 104.663 92.255 94.220 1.00 167.51 407 ILE A C 1
ATOM 1802 O O . ILE A 1 335 ? 103.785 92.985 94.694 1.00 167.51 407 ILE A O 1
ATOM 1807 N N . ASN A 1 336 ? 105.761 91.916 94.885 1.00 173.93 408 ASN A N 1
ATOM 1808 C CA . ASN A 1 336 ? 106.043 92.367 96.235 1.00 173.93 408 ASN A CA 1
ATOM 1809 C C . ASN A 1 336 ? 106.807 93.689 96.180 1.00 173.93 408 ASN A C 1
ATOM 1810 O O . ASN A 1 336 ? 106.905 94.334 95.133 1.00 173.93 408 ASN A O 1
ATOM 1815 N N . ALA A 1 337 ? 107.353 94.109 97.315 1.00 172.30 409 ALA A N 1
ATOM 1816 C CA . ALA A 1 337 ? 108.190 95.299 97.387 1.00 172.30 409 ALA A CA 1
ATOM 1817 C C . ALA A 1 337 ? 109.582 95.011 97.914 1.00 172.30 409 ALA A C 1
ATOM 1818 O O . ALA A 1 337 ? 110.550 95.615 97.446 1.00 172.30 409 ALA A O 1
ATOM 1820 N N . ARG A 1 338 ? 109.702 94.107 98.889 1.00 175.87 410 ARG A N 1
ATOM 1821 C CA . ARG A 1 338 ? 111.013 93.651 99.337 1.00 175.87 410 ARG A CA 1
ATOM 1822 C C . ARG A 1 338 ? 111.721 92.852 98.253 1.00 175.87 410 ARG A C 1
ATOM 1823 O O . ARG A 1 338 ? 112.952 92.896 98.151 1.00 175.87 410 ARG A O 1
ATOM 1831 N N . GLN A 1 339 ? 110.959 92.132 97.434 1.00 173.49 411 GLN A N 1
ATOM 1832 C CA . GLN A 1 339 ? 111.508 91.182 96.482 1.00 173.49 411 GLN A CA 1
ATOM 1833 C C . GLN A 1 339 ? 111.859 91.820 95.147 1.00 173.49 411 GLN A C 1
ATOM 1834 O O . GLN A 1 339 ? 112.734 91.301 94.439 1.00 173.49 411 GLN A O 1
ATOM 1840 N N . LYS A 1 340 ? 111.202 92.936 94.812 1.00 166.41 412 LYS A N 1
ATOM 1841 C CA . LYS A 1 340 ? 111.317 93.536 93.486 1.00 166.41 412 LYS A CA 1
ATOM 1842 C C . LYS A 1 340 ? 112.733 94.031 93.223 1.00 166.41 412 LYS A C 1
ATOM 1843 O O . LYS A 1 340 ? 113.272 93.854 92.127 1.00 166.41 412 LYS A O 1
ATOM 1849 N N . LYS A 1 341 ? 113.358 94.639 94.226 1.00 165.47 413 LYS A N 1
ATOM 1850 C CA . LYS A 1 341 ? 114.768 94.969 94.102 1.00 165.47 413 LYS A CA 1
ATOM 1851 C C . LYS A 1 341 ? 115.641 93.735 94.284 1.00 165.47 413 LYS A C 1
ATOM 1852 O O . LYS A 1 341 ? 116.771 93.710 93.787 1.00 165.47 413 LYS A O 1
ATOM 1858 N N . LEU A 1 342 ? 115.127 92.702 94.956 1.00 160.81 414 LEU A N 1
ATOM 1859 C CA . LEU A 1 342 ? 115.953 91.553 95.313 1.00 160.81 414 LEU A CA 1
ATOM 1860 C C . LEU A 1 342 ? 116.298 90.705 94.094 1.00 160.81 414 LEU A C 1
ATOM 1861 O O . LEU A 1 342 ? 117.478 90.516 93.777 1.00 160.81 414 LEU A O 1
ATOM 1866 N N . TYR A 1 343 ? 115.293 90.185 93.387 1.00 173.01 415 TYR A N 1
ATOM 1867 C CA . TYR A 1 343 ? 115.609 89.300 92.271 1.00 173.01 415 TYR A CA 1
ATOM 1868 C C . TYR A 1 343 ? 115.790 90.027 90.946 1.00 173.01 415 TYR A C 1
ATOM 1869 O O . TYR A 1 343 ? 115.803 89.373 89.900 1.00 173.01 415 TYR A O 1
ATOM 1878 N N . GLN A 1 344 ? 115.932 91.348 90.955 1.00 165.74 416 GLN A N 1
ATOM 1879 C CA . GLN A 1 344 ? 116.193 92.103 89.737 1.00 165.74 416 GLN A CA 1
ATOM 1880 C C . GLN A 1 344 ? 117.575 92.732 89.727 1.00 165.74 416 GLN A C 1
ATOM 1881 O O . GLN A 1 344 ? 118.308 92.612 88.742 1.00 165.74 416 GLN A O 1
ATOM 1887 N N . MET A 1 345 ? 117.948 93.402 90.812 1.00 158.19 417 MET A N 1
ATOM 1888 C CA . MET A 1 345 ? 119.242 94.055 90.906 1.00 158.19 417 MET A CA 1
ATOM 1889 C C . MET A 1 345 ? 120.356 93.087 91.271 1.00 158.19 417 MET A C 1
ATOM 1890 O O . MET A 1 345 ? 121.518 93.498 91.340 1.00 158.19 417 MET A O 1
ATOM 1895 N N . LYS A 1 346 ? 120.025 91.823 91.529 1.00 144.20 418 LYS A N 1
ATOM 1896 C CA . LYS A 1 346 ? 121.004 90.756 91.647 1.00 144.20 418 LYS A CA 1
ATOM 1897 C C . LYS A 1 346 ? 120.617 89.512 90.865 1.00 144.20 418 LYS A C 1
ATOM 1898 O O . LYS A 1 346 ? 121.471 88.641 90.667 1.00 144.20 418 LYS A O 1
ATOM 1904 N N . GLY A 1 347 ? 119.368 89.404 90.415 1.00 156.05 419 GLY A N 1
ATOM 1905 C CA . GLY A 1 347 ? 118.885 88.213 89.748 1.00 156.05 419 GLY A CA 1
ATOM 1906 C C . GLY A 1 347 ? 118.484 88.429 88.303 1.00 156.05 419 GLY A C 1
ATOM 1907 O O . GLY A 1 347 ? 119.231 89.037 87.531 1.00 156.05 419 GLY A O 1
ATOM 1908 N N . ILE A 1 348 ? 117.305 87.936 87.924 1.00 159.44 420 ILE A N 1
ATOM 1909 C CA . ILE A 1 348 ? 116.898 87.834 86.527 1.00 159.44 420 ILE A CA 1
ATOM 1910 C C . ILE A 1 348 ? 115.672 88.716 86.313 1.00 159.44 420 ILE A C 1
ATOM 1911 O O . ILE A 1 348 ? 114.851 88.881 87.222 1.00 159.44 420 ILE A O 1
ATOM 1916 N N . ASP A 1 349 ? 115.546 89.264 85.102 1.00 169.20 421 ASP A N 1
ATOM 1917 C CA . ASP A 1 349 ? 114.708 90.420 84.818 1.00 169.20 421 ASP A CA 1
ATOM 1918 C C . ASP A 1 349 ? 113.215 90.103 84.903 1.00 169.20 421 ASP A C 1
ATOM 1919 O O . ASP A 1 349 ? 112.785 88.981 85.181 1.00 169.20 421 ASP A O 1
ATOM 1924 N N . LEU A 1 350 ? 112.428 91.146 84.651 1.00 163.80 422 LEU A N 1
ATOM 1925 C CA . LEU A 1 350 ? 110.974 91.127 84.669 1.00 163.80 422 LEU A CA 1
ATOM 1926 C C . LEU A 1 350 ? 110.360 91.736 83.417 1.00 163.80 422 LEU A C 1
ATOM 1927 O O . LEU A 1 350 ? 109.234 91.376 83.057 1.00 163.80 422 LEU A O 1
ATOM 1932 N N . GLN A 1 351 ? 111.075 92.648 82.749 1.00 165.69 423 GLN A N 1
ATOM 1933 C CA . GLN A 1 351 ? 110.662 93.117 81.429 1.00 165.69 423 GLN A CA 1
ATOM 1934 C C . GLN A 1 351 ? 110.642 91.971 80.429 1.00 165.69 423 GLN A C 1
ATOM 1935 O O . GLN A 1 351 ? 109.711 91.851 79.624 1.00 165.69 423 GLN A O 1
ATOM 1941 N N . VAL A 1 352 ? 111.668 91.116 80.478 1.00 148.81 424 VAL A N 1
ATOM 1942 C CA . VAL A 1 352 ? 111.737 89.937 79.624 1.00 148.81 424 VAL A CA 1
ATOM 1943 C C . VAL A 1 352 ? 110.636 88.950 79.989 1.00 148.81 424 VAL A C 1
ATOM 1944 O O . VAL A 1 352 ? 110.075 88.284 79.111 1.00 148.81 424 VAL A O 1
ATOM 1948 N N . TRP A 1 353 ? 110.283 88.879 81.275 1.00 139.71 425 TRP A N 1
ATOM 1949 C CA . TRP A 1 353 ? 109.174 88.044 81.728 1.00 139.71 425 TRP A CA 1
ATOM 1950 C C . TRP A 1 353 ? 107.855 88.478 81.101 1.00 139.71 425 TRP A C 1
ATOM 1951 O O . TRP A 1 353 ? 107.145 87.662 80.498 1.00 139.71 425 TRP A O 1
ATOM 1962 N N . GLU A 1 354 ? 107.535 89.772 81.186 1.00 145.44 426 GLU A N 1
ATOM 1963 C CA . GLU A 1 354 ? 106.293 90.257 80.594 1.00 145.44 426 GLU A CA 1
ATOM 1964 C C . GLU A 1 354 ? 106.343 90.246 79.073 1.00 145.44 426 GLU A C 1
ATOM 1965 O O . GLU A 1 354 ? 105.296 90.117 78.428 1.00 145.44 426 GLU A O 1
ATOM 1971 N N . SER A 1 355 ? 107.534 90.362 78.484 1.00 141.17 427 SER A N 1
ATOM 1972 C CA . SER A 1 355 ? 107.632 90.292 77.031 1.00 141.17 427 SER A CA 1
ATOM 1973 C C . SER A 1 355 ? 107.395 88.873 76.533 1.00 141.17 427 SER A C 1
ATOM 1974 O O . SER A 1 355 ? 106.775 88.677 75.485 1.00 141.17 427 SER A O 1
ATOM 1977 N N . LEU A 1 356 ? 107.877 87.867 77.269 1.00 134.09 428 LEU A N 1
ATOM 1978 C CA . LEU A 1 356 ? 107.576 86.490 76.896 1.00 134.09 428 LEU A CA 1
ATOM 1979 C C . LEU A 1 356 ? 106.124 86.145 77.171 1.00 134.09 428 LEU A C 1
ATOM 1980 O O . LEU A 1 356 ? 105.565 85.261 76.511 1.00 134.09 428 LEU A O 1
ATOM 1985 N N . ILE A 1 357 ? 105.510 86.805 78.154 1.00 133.81 429 ILE A N 1
ATOM 1986 C CA . ILE A 1 357 ? 104.064 86.704 78.316 1.00 133.81 429 ILE A CA 1
ATOM 1987 C C . ILE A 1 357 ? 103.355 87.245 77.081 1.00 133.81 429 ILE A C 1
ATOM 1988 O O . ILE A 1 357 ? 102.468 86.591 76.518 1.00 133.81 429 ILE A O 1
ATOM 1993 N N . ASP A 1 358 ? 103.783 88.422 76.611 1.00 147.55 430 ASP A N 1
ATOM 1994 C CA . ASP A 1 358 ? 103.121 89.082 75.488 1.00 147.55 430 ASP A CA 1
ATOM 1995 C C . ASP A 1 358 ? 103.300 88.300 74.192 1.00 147.55 430 ASP A C 1
ATOM 1996 O O . ASP A 1 358 ? 102.339 88.091 73.442 1.00 147.55 430 ASP A O 1
ATOM 2001 N N . GLU A 1 359 ? 104.520 87.838 73.925 1.00 150.98 431 GLU A N 1
ATOM 2002 C CA . GLU A 1 359 ? 104.779 87.027 72.744 1.00 150.98 431 GLU A CA 1
ATOM 2003 C C . GLU A 1 359 ? 104.199 85.626 72.872 1.00 150.98 431 GLU A C 1
ATOM 2004 O O . GLU A 1 359 ? 104.020 84.946 71.858 1.00 150.98 431 GLU A O 1
ATOM 2010 N N . ALA A 1 360 ? 103.910 85.179 74.094 1.00 129.64 432 ALA A N 1
ATOM 2011 C CA . ALA A 1 360 ? 103.346 83.852 74.282 1.00 129.64 432 ALA A CA 1
ATOM 2012 C C . ALA A 1 360 ? 101.831 83.843 74.148 1.00 129.64 432 ALA A C 1
ATOM 2013 O O . ALA A 1 360 ? 101.254 82.814 73.779 1.00 129.64 432 ALA A O 1
ATOM 2015 N N . ASN A 1 361 ? 101.168 84.963 74.437 1.00 135.09 433 ASN A N 1
ATOM 2016 C CA . ASN A 1 361 ? 99.711 84.962 74.412 1.00 135.09 433 ASN A CA 1
ATOM 2017 C C . ASN A 1 361 ? 99.144 84.969 73.002 1.00 135.09 433 ASN A C 1
ATOM 2018 O O . ASN A 1 361 ? 97.968 84.639 72.820 1.00 135.09 433 ASN A O 1
ATOM 2023 N N . ALA A 1 362 ? 99.947 85.331 72.006 1.00 125.56 434 ALA A N 1
ATOM 2024 C CA . ALA A 1 362 ? 99.417 85.503 70.661 1.00 125.56 434 ALA A CA 1
ATOM 2025 C C . ALA A 1 362 ? 99.178 84.171 69.967 1.00 125.56 434 ALA A C 1
ATOM 2026 O O . ALA A 1 362 ? 98.160 83.998 69.288 1.00 125.56 434 ALA A O 1
ATOM 2028 N N . ILE A 1 363 ? 100.099 83.223 70.144 1.00 115.63 435 ILE A N 1
ATOM 2029 C CA . ILE A 1 363 ? 100.131 82.020 69.322 1.00 115.63 435 ILE A CA 1
ATOM 2030 C C . ILE A 1 363 ? 98.969 81.094 69.655 1.00 115.63 435 ILE A C 1
ATOM 2031 O O . ILE A 1 363 ? 98.421 80.425 68.764 1.00 115.63 435 ILE A O 1
ATOM 2036 N N . ARG A 1 364 ? 98.529 81.102 70.916 1.00 122.33 436 ARG A N 1
ATOM 2037 C CA . ARG A 1 364 ? 97.463 80.209 71.362 1.00 122.33 436 ARG A CA 1
ATOM 2038 C C . ARG A 1 364 ? 96.141 80.531 70.678 1.00 122.33 436 ARG A C 1
ATOM 2039 O O . ARG A 1 364 ? 95.351 79.628 70.375 1.00 122.33 436 ARG A O 1
ATOM 2047 N N . ARG A 1 365 ? 95.902 81.811 70.393 1.00 117.25 437 ARG A N 1
ATOM 2048 C CA . ARG A 1 365 ? 94.696 82.186 69.671 1.00 117.25 437 ARG A CA 1
ATOM 2049 C C . ARG A 1 365 ? 94.734 81.719 68.226 1.00 117.25 437 ARG A C 1
ATOM 2050 O O . ARG A 1 365 ? 93.696 81.328 67.683 1.00 117.25 437 ARG A O 1
ATOM 2058 N N . GLU A 1 366 ? 95.911 81.730 67.597 1.00 117.89 438 GLU A N 1
ATOM 2059 C CA . GLU A 1 366 ? 96.019 81.233 66.230 1.00 117.89 438 GLU A CA 1
ATOM 2060 C C . GLU A 1 366 ? 95.817 79.729 66.173 1.00 117.89 438 GLU A C 1
ATOM 2061 O O . GLU A 1 366 ? 95.135 79.222 65.268 1.00 117.89 438 GLU A O 1
ATOM 2067 N N . ILE A 1 367 ? 96.403 79.006 67.132 1.00 108.01 439 ILE A N 1
ATOM 2068 C CA . ILE A 1 367 ? 96.244 77.557 67.166 1.00 108.01 439 ILE A CA 1
ATOM 2069 C C . ILE A 1 367 ? 94.798 77.191 67.465 1.00 108.01 439 ILE A C 1
ATOM 2070 O O . ILE A 1 367 ? 94.276 76.207 66.929 1.00 108.01 439 ILE A O 1
ATOM 2075 N N . LYS A 1 368 ? 94.105 77.992 68.272 1.00 109.83 440 LYS A N 1
ATOM 2076 C CA . LYS A 1 368 ? 92.698 77.706 68.511 1.00 109.83 440 LYS A CA 1
ATOM 2077 C C . LYS A 1 368 ? 91.799 78.128 67.355 1.00 109.83 440 LYS A C 1
ATOM 2078 O O . LYS A 1 368 ? 90.716 77.554 67.200 1.00 109.83 440 LYS A O 1
ATOM 2084 N N . ASN A 1 369 ? 92.215 79.100 66.537 1.00 102.08 441 ASN A N 1
ATOM 2085 C CA . ASN A 1 369 ? 91.437 79.446 65.348 1.00 102.08 441 ASN A CA 1
ATOM 2086 C C . ASN A 1 369 ? 91.536 78.355 64.295 1.00 102.08 441 ASN A C 1
ATOM 2087 O O . ASN A 1 369 ? 90.521 77.925 63.727 1.00 102.08 441 ASN A O 1
ATOM 2092 N N . ILE A 1 370 ? 92.762 77.905 64.014 1.00 94.67 442 ILE A N 1
ATOM 2093 C CA . ILE A 1 370 ? 92.966 76.792 63.093 1.00 94.67 442 ILE A CA 1
ATOM 2094 C C . ILE A 1 370 ? 92.338 75.524 63.653 1.00 94.67 442 ILE A C 1
ATOM 2095 O O . ILE A 1 370 ? 91.799 74.701 62.905 1.00 94.67 442 ILE A O 1
ATOM 2100 N N . ALA A 1 371 ? 92.341 75.382 64.979 1.00 110.42 443 ALA A N 1
ATOM 2101 C CA . ALA A 1 371 ? 91.669 74.264 65.626 1.00 110.42 443 ALA A CA 1
ATOM 2102 C C . ALA A 1 371 ? 90.162 74.345 65.446 1.00 110.42 443 ALA A C 1
ATOM 2103 O O . ALA A 1 371 ? 89.488 73.316 65.315 1.00 110.42 443 ALA A O 1
ATOM 2105 N N . ALA A 1 372 ? 89.619 75.563 65.426 1.00 106.21 444 ALA A N 1
ATOM 2106 C CA . ALA A 1 372 ? 88.215 75.739 65.084 1.00 106.21 444 ALA A CA 1
ATOM 2107 C C . ALA A 1 372 ? 87.955 75.391 63.628 1.00 106.21 444 ALA A C 1
ATOM 2108 O O . ALA A 1 372 ? 86.856 74.944 63.285 1.00 106.21 444 ALA A O 1
ATOM 2110 N N . GLU A 1 373 ? 88.955 75.565 62.763 1.00 103.08 445 GLU A N 1
ATOM 2111 C CA . GLU A 1 373 ? 88.750 75.267 61.351 1.00 103.08 445 GLU A CA 1
ATOM 2112 C C . GLU A 1 373 ? 88.759 73.772 61.063 1.00 103.08 445 GLU A C 1
ATOM 2113 O O . GLU A 1 373 ? 88.302 73.354 59.994 1.00 103.08 445 GLU A O 1
ATOM 2119 N N . TYR A 1 374 ? 89.238 72.949 61.992 1.00 96.36 446 TYR A N 1
ATOM 2120 C CA . TYR A 1 374 ? 89.410 71.533 61.697 1.00 96.36 446 TYR A CA 1
ATOM 2121 C C . TYR A 1 374 ? 88.481 70.599 62.460 1.00 96.36 446 TYR A C 1
ATOM 2122 O O . TYR A 1 374 ? 88.619 69.381 62.300 1.00 96.36 446 TYR A O 1
ATOM 2131 N N . ASP A 1 375 ? 87.561 71.131 63.276 1.00 100.17 447 ASP A N 1
ATOM 2132 C CA . ASP A 1 375 ? 86.586 70.356 64.071 1.00 100.17 447 ASP A CA 1
ATOM 2133 C C . ASP A 1 375 ? 87.265 69.395 65.046 1.00 100.17 447 ASP A C 1
ATOM 2134 O O . ASP A 1 375 ? 86.731 68.339 65.388 1.00 100.17 447 ASP A O 1
ATOM 2139 N N . VAL A 1 376 ? 88.452 69.770 65.507 1.00 102.27 448 VAL A N 1
ATOM 2140 C CA . VAL A 1 376 ? 89.244 68.936 66.399 1.00 102.27 448 VAL A CA 1
ATOM 2141 C C . VAL A 1 376 ? 89.503 69.717 67.676 1.00 102.27 448 VAL A C 1
ATOM 2142 O O . VAL A 1 376 ? 89.918 70.880 67.633 1.00 102.27 448 VAL A O 1
ATOM 2146 N N . ASP A 1 377 ? 89.241 69.075 68.808 1.00 132.94 449 ASP A N 1
ATOM 2147 C CA . ASP A 1 377 ? 89.332 69.705 70.119 1.00 132.94 449 ASP A CA 1
ATOM 2148 C C . ASP A 1 377 ? 90.794 69.951 70.460 1.00 132.94 449 ASP A C 1
ATOM 2149 O O . ASP A 1 377 ? 91.587 69.015 70.574 1.00 132.94 449 ASP A O 1
ATOM 2154 N N . TRP A 1 378 ? 91.162 71.216 70.614 1.00 123.45 450 TRP A N 1
ATOM 2155 C CA . TRP A 1 378 ? 92.498 71.577 71.067 1.00 123.45 450 TRP A CA 1
ATOM 2156 C C . TRP A 1 378 ? 92.552 71.537 72.589 1.00 123.45 450 TRP A C 1
ATOM 2157 O O . TRP A 1 378 ? 91.874 72.318 73.263 1.00 123.45 450 TRP A O 1
ATOM 2168 N N . ASP A 1 379 ? 93.360 70.627 73.131 1.00 161.63 451 ASP A N 1
ATOM 2169 C CA . ASP A 1 379 ? 93.592 70.533 74.567 1.00 161.63 451 ASP A CA 1
ATOM 2170 C C . ASP A 1 379 ? 95.085 70.612 74.840 1.00 161.63 451 ASP A C 1
ATOM 2171 O O . ASP A 1 379 ? 95.846 69.748 74.392 1.00 161.63 451 ASP A O 1
ATOM 2176 N N . GLU A 1 380 ? 95.497 71.634 75.591 1.00 152.65 452 GLU A N 1
ATOM 2177 C CA . GLU A 1 380 ? 96.897 71.774 75.964 1.00 152.65 452 GLU A CA 1
ATOM 2178 C C . GLU A 1 380 ? 97.305 70.789 77.048 1.00 152.65 452 GLU A C 1
ATOM 2179 O O . GLU A 1 380 ? 98.502 70.561 77.245 1.00 152.65 452 GLU A O 1
ATOM 2185 N N . ARG A 1 381 ? 96.341 70.206 77.755 1.00 167.92 453 ARG A N 1
ATOM 2186 C CA . ARG A 1 381 ? 96.658 69.171 78.725 1.00 167.92 453 ARG A CA 1
ATOM 2187 C C . ARG A 1 381 ? 96.902 67.824 78.068 1.00 167.92 453 ARG A C 1
ATOM 2188 O O . ARG A 1 381 ? 97.488 66.938 78.698 1.00 167.92 453 ARG A O 1
ATOM 2196 N N . LYS A 1 382 ? 96.473 67.651 76.820 1.00 168.81 454 LYS A N 1
ATOM 2197 C CA . LYS A 1 382 ? 96.907 66.506 76.036 1.00 168.81 454 LYS A CA 1
ATOM 2198 C C . LYS A 1 382 ? 98.299 66.702 75.454 1.00 168.81 454 LYS A C 1
ATOM 2199 O O . LYS A 1 382 ? 98.849 65.763 74.870 1.00 168.81 454 LYS A O 1
ATOM 2205 N N . ASP A 1 383 ? 98.867 67.897 75.589 1.00 159.87 455 ASP A N 1
ATOM 2206 C CA . ASP A 1 383 ? 100.279 68.127 75.351 1.00 159.87 455 ASP A CA 1
ATOM 2207 C C . ASP A 1 383 ? 101.037 68.399 76.635 1.00 159.87 455 ASP A C 1
ATOM 2208 O O . ASP A 1 383 ? 102.220 68.741 76.578 1.00 159.87 455 ASP A O 1
ATOM 2213 N N . GLU A 1 384 ? 100.384 68.269 77.790 1.00 165.99 456 GLU A N 1
ATOM 2214 C CA . GLU A 1 384 ? 101.119 68.203 79.046 1.00 165.99 456 GLU A CA 1
ATOM 2215 C C . GLU A 1 384 ? 101.962 66.937 79.108 1.00 165.99 456 GLU A C 1
ATOM 2216 O O . GLU A 1 384 ? 103.038 66.925 79.716 1.00 165.99 456 GLU A O 1
ATOM 2222 N N . GLN A 1 385 ? 101.502 65.881 78.441 1.00 175.94 457 GLN A N 1
ATOM 2223 C CA . GLN A 1 385 ? 102.165 64.590 78.395 1.00 175.94 457 GLN A CA 1
ATOM 2224 C C . GLN A 1 385 ? 103.383 64.582 77.483 1.00 175.94 457 GLN A C 1
ATOM 2225 O O . GLN A 1 385 ? 104.143 63.609 77.502 1.00 175.94 457 GLN A O 1
ATOM 2231 N N . ASP A 1 386 ? 103.581 65.624 76.682 1.00 174.43 458 ASP A N 1
ATOM 2232 C CA . ASP A 1 386 ? 104.695 65.689 75.748 1.00 174.43 458 ASP A CA 1
ATOM 2233 C C . ASP A 1 386 ? 105.880 66.478 76.284 1.00 174.43 458 ASP A C 1
ATOM 2234 O O . ASP A 1 386 ? 106.918 66.538 75.618 1.00 174.43 458 ASP A O 1
ATOM 2239 N N . ASP A 1 387 ? 105.753 67.081 77.463 1.00 177.01 459 ASP A N 1
ATOM 2240 C CA . ASP A 1 387 ? 106.846 67.800 78.103 1.00 177.01 459 ASP A CA 1
ATOM 2241 C C . ASP A 1 387 ? 107.747 66.887 78.930 1.00 177.01 459 ASP A C 1
ATOM 2242 O O . ASP A 1 387 ? 108.624 67.382 79.643 1.00 177.01 459 ASP A O 1
ATOM 2247 N N . ARG A 1 388 ? 107.548 65.577 78.860 1.00 177.54 460 ARG A N 1
ATOM 2248 C CA . ARG A 1 388 ? 108.231 64.656 79.761 1.00 177.54 460 ARG A CA 1
ATOM 2249 C C . ARG A 1 388 ? 108.985 63.546 79.046 1.00 177.54 460 ARG A C 1
ATOM 2250 O O . ARG A 1 388 ? 110.058 63.150 79.508 1.00 177.54 460 ARG A O 1
ATOM 2258 N N . VAL A 1 389 ? 108.447 63.018 77.952 1.00 149.00 461 VAL A N 1
ATOM 2259 C CA . VAL A 1 389 ? 109.148 62.000 77.181 1.00 149.00 461 VAL A CA 1
ATOM 2260 C C . VAL A 1 389 ? 109.235 62.430 75.726 1.00 149.00 461 VAL A C 1
ATOM 2261 O O . VAL A 1 389 ? 110.326 62.541 75.171 1.00 149.00 461 VAL A O 1
ATOM 2265 N N . ASP B 1 52 ? 67.743 75.372 32.320 1.00 114.55 124 ASP C N 1
ATOM 2266 C CA . ASP B 1 52 ? 67.815 74.082 32.990 1.00 114.55 124 ASP C CA 1
ATOM 2267 C C . ASP B 1 52 ? 68.886 74.164 34.077 1.00 114.55 124 ASP C C 1
ATOM 2268 O O . ASP B 1 52 ? 68.821 73.471 35.089 1.00 114.55 124 ASP C O 1
ATOM 2273 N N . THR B 1 53 ? 69.871 75.030 33.865 1.00 105.98 125 THR C N 1
ATOM 2274 C CA . THR B 1 53 ? 70.894 75.322 34.862 1.00 105.98 125 THR C CA 1
ATOM 2275 C C . THR B 1 53 ? 70.957 76.832 35.082 1.00 105.98 125 THR C C 1
ATOM 2276 O O . THR B 1 53 ? 72.003 77.480 35.004 1.00 105.98 125 THR C O 1
ATOM 2280 N N . ILE B 1 54 ? 69.790 77.422 35.305 1.00 81.29 126 ILE C N 1
ATOM 2281 C CA . ILE B 1 54 ? 69.697 78.780 35.807 1.00 81.29 126 ILE C CA 1
ATOM 2282 C C . ILE B 1 54 ? 69.637 78.796 37.336 1.00 81.29 126 ILE C C 1
ATOM 2283 O O . ILE B 1 54 ? 69.351 79.828 37.934 1.00 81.29 126 ILE C O 1
ATOM 2288 N N . ALA B 1 55 ? 69.905 77.660 37.971 1.00 68.70 127 ALA C N 1
ATOM 2289 C CA . ALA B 1 55 ? 69.873 77.531 39.414 1.00 68.70 127 ALA C CA 1
ATOM 2290 C C . ALA B 1 55 ? 71.215 77.944 40.008 1.00 68.70 127 ALA C C 1
ATOM 2291 O O . ALA B 1 55 ? 72.129 78.369 39.309 1.00 68.70 127 ALA C O 1
ATOM 2293 N N . GLY B 1 56 ? 71.336 77.818 41.319 1.00 12.58 128 GLY C N 1
ATOM 2294 C CA . GLY B 1 56 ? 72.558 78.179 42.000 1.00 12.05 128 GLY C CA 1
ATOM 2295 C C . GLY B 1 56 ? 72.311 78.262 43.487 1.00 12.19 128 GLY C C 1
ATOM 2296 O O . GLY B 1 56 ? 71.162 78.363 43.915 1.00 15.78 128 GLY C O 1
ATOM 2297 N N . LYS B 1 57 ? 73.377 78.193 44.277 1.00 11.38 129 LYS C N 1
ATOM 2298 C CA . LYS B 1 57 ? 73.259 78.278 45.726 1.00 11.49 129 LYS C CA 1
ATOM 2299 C C . LYS B 1 57 ? 74.497 78.923 46.331 1.00 9.44 129 LYS C C 1
ATOM 2300 O O . LYS B 1 57 ? 75.559 78.927 45.717 1.00 10.79 129 LYS C O 1
ATOM 2306 N N . LEU B 1 58 ? 74.346 79.487 47.525 1.00 9.61 130 LEU C N 1
ATOM 2307 C CA . LEU B 1 58 ? 75.455 80.098 48.251 1.00 9.73 130 LEU C CA 1
ATOM 2308 C C . LEU B 1 58 ? 75.532 79.373 49.592 1.00 9.78 130 LEU C C 1
ATOM 2309 O O . LEU B 1 58 ? 74.514 79.173 50.239 1.00 11.85 130 LEU C O 1
ATOM 2314 N N . LEU B 1 59 ? 76.724 78.959 50.006 1.00 70.07 131 LEU C N 1
ATOM 2315 C CA . LEU B 1 59 ? 76.867 78.222 51.261 1.00 70.07 131 LEU C CA 1
ATOM 2316 C C . LEU B 1 59 ? 77.805 78.899 52.254 1.00 70.07 131 LEU C C 1
ATOM 2317 O O . LEU B 1 59 ? 78.842 79.430 51.871 1.00 70.07 131 LEU C O 1
ATOM 2322 N N . THR B 1 60 ? 77.440 78.888 53.532 1.00 76.73 132 THR C N 1
ATOM 2323 C CA . THR B 1 60 ? 78.287 79.508 54.535 1.00 76.73 132 THR C CA 1
ATOM 2324 C C . THR B 1 60 ? 79.374 78.541 54.973 1.00 76.73 132 THR C C 1
ATOM 2325 O O . THR B 1 60 ? 79.090 77.394 55.323 1.00 76.73 132 THR C O 1
ATOM 2329 N N . THR B 1 61 ? 80.615 79.005 54.939 1.00 73.75 133 THR C N 1
ATOM 2330 C CA . THR B 1 61 ? 81.724 78.228 55.445 1.00 73.75 133 THR C CA 1
ATOM 2331 C C . THR B 1 61 ? 81.665 78.178 56.967 1.00 73.75 133 THR C C 1
ATOM 2332 O O . THR B 1 61 ? 81.018 79.018 57.592 1.00 73.75 133 THR C O 1
ATOM 2336 N N . PRO B 1 62 ? 82.335 77.202 57.596 1.00 9.60 134 PRO C N 1
ATOM 2337 C CA . PRO B 1 62 ? 82.534 77.293 59.048 1.00 10.98 134 PRO C CA 1
ATOM 2338 C C . PRO B 1 62 ? 83.429 78.440 59.453 1.00 11.85 134 PRO C C 1
ATOM 2339 O O . PRO B 1 62 ? 83.375 78.870 60.610 1.00 12.24 134 PRO C O 1
ATOM 2343 N N . SER B 1 63 ? 84.239 78.959 58.536 1.00 13.45 135 SER C N 1
ATOM 2344 C CA . SER B 1 63 ? 84.998 80.175 58.774 1.00 15.32 135 SER C CA 1
ATOM 2345 C C . SER B 1 63 ? 84.137 81.414 58.589 1.00 14.31 135 SER C C 1
ATOM 2346 O O . SER B 1 63 ? 82.908 81.331 58.543 1.00 17.68 135 SER C O 1
ATOM 2349 N N . ARG B 1 64 ? 84.780 82.571 58.484 1.00 12.73 136 ARG C N 1
ATOM 2350 C CA . ARG B 1 64 ? 84.044 83.826 58.454 1.00 12.99 136 ARG C CA 1
ATOM 2351 C C . ARG B 1 64 ? 83.439 84.117 57.084 1.00 12.03 136 ARG C C 1
ATOM 2352 O O . ARG B 1 64 ? 82.293 84.569 56.994 1.00 14.97 136 ARG C O 1
ATOM 2360 N N . LEU B 1 65 ? 84.177 83.857 56.013 1.00 10.13 137 LEU C N 1
ATOM 2361 C CA . LEU B 1 65 ? 83.803 84.290 54.674 1.00 10.44 137 LEU C CA 1
ATOM 2362 C C . LEU B 1 65 ? 83.190 83.150 53.874 1.00 8.94 137 LEU C C 1
ATOM 2363 O O . LEU B 1 65 ? 83.700 82.029 53.884 1.00 9.28 137 LEU C O 1
ATOM 2368 N N . PHE B 1 66 ? 82.098 83.447 53.174 1.00 8.97 138 PHE C N 1
ATOM 2369 C CA . PHE B 1 66 ? 81.256 82.433 52.556 1.00 9.28 138 PHE C CA 1
ATOM 2370 C C . PHE B 1 66 ? 81.267 82.533 51.039 1.00 8.71 138 PHE C C 1
ATOM 2371 O O . PHE B 1 66 ? 81.674 83.540 50.462 1.00 9.83 138 PHE C O 1
ATOM 2379 N N . LYS B 1 67 ? 80.770 81.475 50.397 1.00 8.55 139 LYS C N 1
ATOM 2380 C CA . LYS B 1 67 ? 80.921 81.281 48.964 1.00 8.29 139 LYS C CA 1
ATOM 2381 C C . LYS B 1 67 ? 79.579 81.068 48.288 1.00 8.57 139 LYS C C 1
ATOM 2382 O O . LYS B 1 67 ? 78.600 80.670 48.919 1.00 8.86 139 LYS C O 1
ATOM 2388 N N . LEU B 1 68 ? 79.551 81.333 46.983 1.00 8.81 140 LEU C N 1
ATOM 2389 C CA . LEU B 1 68 ? 78.374 81.092 46.163 1.00 8.39 140 LEU C CA 1
ATOM 2390 C C . LEU B 1 68 ? 78.759 80.215 44.986 1.00 8.15 140 LEU C C 1
ATOM 2391 O O . LEU B 1 68 ? 79.933 80.092 44.638 1.00 8.49 140 LEU C O 1
ATOM 2396 N N . LEU B 1 69 ? 77.751 79.605 44.368 1.00 8.76 141 LEU C N 1
ATOM 2397 C CA . LEU B 1 69 ? 77.957 78.677 43.265 1.00 10.14 141 LEU C CA 1
ATOM 2398 C C . LEU B 1 69 ? 77.044 79.055 42.114 1.00 10.56 141 LEU C C 1
ATOM 2399 O O . LEU B 1 69 ? 75.819 78.965 42.233 1.00 11.51 141 LEU C O 1
ATOM 2404 N N . ILE B 1 70 ? 77.643 79.461 41.001 1.00 11.68 142 ILE C N 1
ATOM 2405 C CA . ILE B 1 70 ? 76.916 79.962 39.839 1.00 14.94 142 ILE C CA 1
ATOM 2406 C C . ILE B 1 70 ? 77.319 79.222 38.571 1.00 14.83 142 ILE C C 1
ATOM 2407 O O . ILE B 1 70 ? 78.483 78.827 38.424 1.00 13.86 142 ILE C O 1
ATOM 2412 N N . PRO B 1 71 ? 76.397 78.986 37.658 1.00 17.67 143 PRO C N 1
ATOM 2413 C CA . PRO B 1 71 ? 76.723 78.309 36.399 1.00 17.68 143 PRO C CA 1
ATOM 2414 C C . PRO B 1 71 ? 77.238 79.295 35.365 1.00 17.61 143 PRO C C 1
ATOM 2415 O O . PRO B 1 71 ? 76.482 80.124 34.855 1.00 18.64 143 PRO C O 1
ATOM 2419 N N . LEU B 1 72 ? 78.514 79.184 35.019 1.00 53.09 144 LEU C N 1
ATOM 2420 C CA . LEU B 1 72 ? 79.090 80.065 34.016 1.00 53.09 144 LEU C CA 1
ATOM 2421 C C . LEU B 1 72 ? 79.911 79.280 33.002 1.00 53.09 144 LEU C C 1
ATOM 2422 O O . LEU B 1 72 ? 80.115 78.071 33.128 1.00 53.09 144 LEU C O 1
ATOM 2427 N N . THR B 1 73 ? 80.390 80.009 31.991 1.00 84.16 145 THR C N 1
ATOM 2428 C CA . THR B 1 73 ? 81.242 79.496 30.924 1.00 84.16 145 THR C CA 1
ATOM 2429 C C . THR B 1 73 ? 82.542 80.280 30.958 1.00 84.16 145 THR C C 1
ATOM 2430 O O . THR B 1 73 ? 82.532 81.492 30.737 1.00 84.16 145 THR C O 1
ATOM 2434 N N . THR B 1 74 ? 83.658 79.605 31.225 1.00 119.36 146 THR C N 1
ATOM 2435 C CA . THR B 1 74 ? 84.888 80.348 31.502 1.00 119.36 146 THR C CA 1
ATOM 2436 C C . THR B 1 74 ? 85.625 80.773 30.233 1.00 119.36 146 THR C C 1
ATOM 2437 O O . THR B 1 74 ? 85.705 81.964 29.921 1.00 119.36 146 THR C O 1
ATOM 2441 N N . ILE B 1 75 ? 86.165 79.815 29.480 1.00 130.56 147 ILE C N 1
ATOM 2442 C CA . ILE B 1 75 ? 86.985 80.164 28.323 1.00 130.56 147 ILE C CA 1
ATOM 2443 C C . ILE B 1 75 ? 86.437 79.500 27.069 1.00 130.56 147 ILE C C 1
ATOM 2444 O O . ILE B 1 75 ? 85.983 80.180 26.144 1.00 130.56 147 ILE C O 1
ATOM 2449 N N . ASN B 1 76 ? 86.480 78.169 27.028 1.00 117.76 148 ASN C N 1
ATOM 2450 C CA . ASN B 1 76 ? 85.861 77.420 25.936 1.00 117.76 148 ASN C CA 1
ATOM 2451 C C . ASN B 1 76 ? 85.439 76.080 26.533 1.00 117.76 148 ASN C C 1
ATOM 2452 O O . ASN B 1 76 ? 86.213 75.122 26.548 1.00 117.76 148 ASN C O 1
ATOM 2457 N N . ARG B 1 77 ? 84.204 76.030 27.019 1.00 116.53 149 ARG C N 1
ATOM 2458 C CA . ARG B 1 77 ? 83.696 74.831 27.665 1.00 116.53 149 ARG C CA 1
ATOM 2459 C C . ARG B 1 77 ? 82.295 74.529 27.166 1.00 116.53 149 ARG C C 1
ATOM 2460 O O . ARG B 1 77 ? 81.788 75.197 26.258 1.00 116.53 149 ARG C O 1
ATOM 2468 N N . LYS B 1 78 ? 81.673 73.516 27.752 1.00 111.65 150 LYS C N 1
ATOM 2469 C CA . LYS B 1 78 ? 80.243 73.343 27.626 1.00 111.65 150 LYS C CA 1
ATOM 2470 C C . LYS B 1 78 ? 79.560 74.314 28.587 1.00 111.65 150 LYS C C 1
ATOM 2471 O O . LYS B 1 78 ? 80.146 74.745 29.585 1.00 111.65 150 LYS C O 1
ATOM 2477 N N . ASP B 1 79 ? 78.314 74.673 28.263 1.00 118.17 151 ASP C N 1
ATOM 2478 C CA . ASP B 1 79 ? 77.648 75.824 28.866 1.00 118.17 151 ASP C CA 1
ATOM 2479 C C . ASP B 1 79 ? 77.361 75.667 30.354 1.00 118.17 151 ASP C C 1
ATOM 2480 O O . ASP B 1 79 ? 77.139 76.672 31.034 1.00 118.17 151 ASP C O 1
ATOM 2485 N N . ILE B 1 80 ? 77.367 74.451 30.882 1.00 113.05 152 ILE C N 1
ATOM 2486 C CA . ILE B 1 80 ? 77.036 74.222 32.278 1.00 113.05 152 ILE C CA 1
ATOM 2487 C C . ILE B 1 80 ? 78.311 73.840 33.016 1.00 113.05 152 ILE C C 1
ATOM 2488 O O . ILE B 1 80 ? 79.045 72.939 32.592 1.00 113.05 152 ILE C O 1
ATOM 2493 N N . GLU B 1 81 ? 78.612 74.593 34.072 1.00 21.91 153 GLU C N 1
ATOM 2494 C CA . GLU B 1 81 ? 79.744 74.345 34.954 1.00 22.34 153 GLU C CA 1
ATOM 2495 C C . GLU B 1 81 ? 79.564 75.170 36.214 1.00 18.23 153 GLU C C 1
ATOM 2496 O O . GLU B 1 81 ? 79.393 76.386 36.130 1.00 18.89 153 GLU C O 1
ATOM 2502 N N . GLN B 1 82 ? 79.582 74.542 37.379 1.00 17.28 154 GLN C N 1
ATOM 2503 C CA . GLN B 1 82 ? 79.557 75.296 38.618 1.00 15.21 154 GLN C CA 1
ATOM 2504 C C . GLN B 1 82 ? 80.939 75.882 38.836 1.00 12.66 154 GLN C C 1
ATOM 2505 O O . GLN B 1 82 ? 81.944 75.227 38.560 1.00 14.41 154 GLN C O 1
ATOM 2511 N N . ILE B 1 83 ? 81.002 77.126 39.293 1.00 11.00 155 ILE C N 1
ATOM 2512 C CA . ILE B 1 83 ? 82.269 77.759 39.640 1.00 11.24 155 ILE C CA 1
ATOM 2513 C C . ILE B 1 83 ? 82.125 78.367 41.025 1.00 9.58 155 ILE C C 1
ATOM 2514 O O . ILE B 1 83 ? 81.124 79.032 41.312 1.00 10.80 155 ILE C O 1
ATOM 2519 N N . ALA B 1 84 ? 83.101 78.110 41.892 1.00 7.86 156 ALA C N 1
ATOM 2520 C CA . ALA B 1 84 ? 83.070 78.558 43.272 1.00 8.05 156 ALA C CA 1
ATOM 2521 C C . ALA B 1 84 ? 83.855 79.846 43.438 1.00 7.94 156 ALA C C 1
ATOM 2522 O O . ALA B 1 84 ? 84.961 79.986 42.913 1.00 8.62 156 ALA C O 1
ATOM 2524 N N . ILE B 1 85 ? 83.269 80.785 44.174 1.00 7.56 157 ILE C N 1
ATOM 2525 C CA . ILE B 1 85 ? 83.806 82.126 44.348 1.00 6.83 157 ILE C CA 1
ATOM 2526 C C . ILE B 1 85 ? 83.705 82.487 45.822 1.00 8.01 157 ILE C C 1
ATOM 2527 O O . ILE B 1 85 ? 82.615 82.430 46.396 1.00 11.46 157 ILE C O 1
ATOM 2532 N N . LEU B 1 86 ? 84.828 82.870 46.429 1.00 7.58 158 LEU C N 1
ATOM 2533 C CA . LEU B 1 86 ? 84.880 83.189 47.851 1.00 7.77 158 LEU C CA 1
ATOM 2534 C C . LEU B 1 86 ? 84.757 84.683 48.096 1.00 7.86 158 LEU C C 1
ATOM 2535 O O . LEU B 1 86 ? 85.431 85.489 47.452 1.00 8.10 158 LEU C O 1
ATOM 2540 N N . ILE B 1 87 ? 83.924 85.032 49.076 1.00 8.30 159 ILE C N 1
ATOM 2541 C CA . ILE B 1 87 ? 83.419 86.382 49.302 1.00 8.18 159 ILE C CA 1
ATOM 2542 C C . ILE B 1 87 ? 83.518 86.714 50.781 1.00 8.83 159 ILE C C 1
ATOM 2543 O O . ILE B 1 87 ? 83.001 85.967 51.615 1.00 9.97 159 ILE C O 1
ATOM 2548 N N . HIS B 1 88 ? 84.150 87.843 51.111 1.00 8.67 160 HIS C N 1
ATOM 2549 C CA . HIS B 1 88 ? 83.979 88.244 52.504 1.00 9.03 160 HIS C CA 1
ATOM 2550 C C . HIS B 1 88 ? 82.794 89.200 52.632 1.00 10.14 160 HIS C C 1
ATOM 2551 O O . HIS B 1 88 ? 82.632 90.090 51.797 1.00 11.47 160 HIS C O 1
ATOM 2558 N N . PRO B 1 89 ? 81.939 89.097 53.651 1.00 76.13 161 PRO C N 1
ATOM 2559 C CA . PRO B 1 89 ? 80.728 89.926 53.700 1.00 76.13 161 PRO C CA 1
ATOM 2560 C C . PRO B 1 89 ? 80.939 91.364 54.145 1.00 76.13 161 PRO C C 1
ATOM 2561 O O . PRO B 1 89 ? 79.953 92.044 54.436 1.00 76.13 161 PRO C O 1
ATOM 2565 N N . GLN B 1 90 ? 82.174 91.844 54.228 1.00 90.25 162 GLN C N 1
ATOM 2566 C CA . GLN B 1 90 ? 82.451 93.265 54.365 1.00 90.25 162 GLN C CA 1
ATOM 2567 C C . GLN B 1 90 ? 82.908 93.893 53.064 1.00 90.25 162 GLN C C 1
ATOM 2568 O O . GLN B 1 90 ? 83.069 95.113 53.006 1.00 90.25 162 GLN C O 1
ATOM 2574 N N . GLN B 1 91 ? 83.136 93.087 52.036 1.00 74.51 163 GLN C N 1
ATOM 2575 C CA . GLN B 1 91 ? 83.476 93.592 50.729 1.00 74.51 163 GLN C CA 1
ATOM 2576 C C . GLN B 1 91 ? 82.270 94.295 50.123 1.00 74.51 163 GLN C C 1
ATOM 2577 O O . GLN B 1 91 ? 81.132 94.014 50.493 1.00 74.51 163 GLN C O 1
ATOM 2583 N N . PRO B 1 92 ? 82.486 95.227 49.209 1.00 52.29 164 PRO C N 1
ATOM 2584 C CA . PRO B 1 92 ? 81.363 95.838 48.510 1.00 52.29 164 PRO C CA 1
ATOM 2585 C C . PRO B 1 92 ? 80.800 94.875 47.488 1.00 52.29 164 PRO C C 1
ATOM 2586 O O . PRO B 1 92 ? 81.351 93.816 47.214 1.00 52.29 164 PRO C O 1
ATOM 2590 N N . LEU B 1 93 ? 79.656 95.266 46.942 1.00 46.87 165 LEU C N 1
ATOM 2591 C CA . LEU B 1 93 ? 79.000 94.521 45.883 1.00 46.87 165 LEU C CA 1
ATOM 2592 C C . LEU B 1 93 ? 79.820 94.551 44.590 1.00 46.87 165 LEU C C 1
ATOM 2593 O O . LEU B 1 93 ? 79.914 93.548 43.890 1.00 46.87 165 LEU C O 1
ATOM 2598 N N . SER B 1 94 ? 80.410 95.706 44.276 1.00 58.34 166 SER C N 1
ATOM 2599 C CA . SER B 1 94 ? 81.176 95.861 43.045 1.00 58.34 166 SER C CA 1
ATOM 2600 C C . SER B 1 94 ? 82.360 94.917 42.962 1.00 58.34 166 SER C C 1
ATOM 2601 O O . SER B 1 94 ? 82.836 94.634 41.858 1.00 58.34 166 SER C O 1
ATOM 2604 N N . HIS B 1 95 ? 82.866 94.455 44.099 1.00 50.26 167 HIS C N 1
ATOM 2605 C CA . HIS B 1 95 ? 83.943 93.477 44.096 1.00 50.26 167 HIS C CA 1
ATOM 2606 C C . HIS B 1 95 ? 83.472 92.149 43.528 1.00 50.26 167 HIS C C 1
ATOM 2607 O O . HIS B 1 95 ? 84.137 91.559 42.668 1.00 50.26 167 HIS C O 1
ATOM 2614 N N . LEU B 1 96 ? 82.316 91.672 43.991 1.00 39.85 168 LEU C N 1
ATOM 2615 C CA . LEU B 1 96 ? 81.710 90.473 43.423 1.00 39.85 168 LEU C CA 1
ATOM 2616 C C . LEU B 1 96 ? 81.369 90.668 41.957 1.00 39.85 168 LEU C C 1
ATOM 2617 O O . LEU B 1 96 ? 81.530 89.740 41.151 1.00 39.85 168 LEU C O 1
ATOM 2622 N N . GLU B 1 97 ? 80.927 91.879 41.594 1.00 64.75 169 GLU C N 1
ATOM 2623 C CA . GLU B 1 97 ? 80.732 92.224 40.187 1.00 64.75 169 GLU C CA 1
ATOM 2624 C C . GLU B 1 97 ? 82.017 92.044 39.387 1.00 64.75 169 GLU C C 1
ATOM 2625 O O . GLU B 1 97 ? 81.990 91.543 38.256 1.00 64.75 169 GLU C O 1
ATOM 2631 N N . ARG B 1 98 ? 83.158 92.377 39.987 1.00 56.03 170 ARG C N 1
ATOM 2632 C CA . ARG B 1 98 ? 84.420 92.239 39.274 1.00 56.03 170 ARG C CA 1
ATOM 2633 C C . ARG B 1 98 ? 84.826 90.777 39.150 1.00 56.03 170 ARG C C 1
ATOM 2634 O O . ARG B 1 98 ? 85.322 90.353 38.096 1.00 56.03 170 ARG C O 1
ATOM 2642 N N . LEU B 1 99 ? 84.615 89.988 40.206 1.00 46.79 171 LEU C N 1
ATOM 2643 C CA . LEU B 1 99 ? 85.005 88.581 40.158 1.00 46.79 171 LEU C CA 1
ATOM 2644 C C . LEU B 1 99 ? 84.152 87.780 39.187 1.00 46.79 171 LEU C C 1
ATOM 2645 O O . LEU B 1 99 ? 84.649 86.835 38.572 1.00 46.79 171 LEU C O 1
ATOM 2650 N N . ILE B 1 100 ? 82.882 88.140 39.023 1.00 34.44 172 ILE C N 1
ATOM 2651 C CA . ILE B 1 100 ? 82.106 87.493 37.975 1.00 34.44 172 ILE C CA 1
ATOM 2652 C C . ILE B 1 100 ? 82.532 88.011 36.606 1.00 34.44 172 ILE C C 1
ATOM 2653 O O . ILE B 1 100 ? 82.527 87.259 35.626 1.00 34.44 172 ILE C O 1
ATOM 2658 N N . GLN B 1 101 ? 82.992 89.265 36.517 1.00 69.81 173 GLN C N 1
ATOM 2659 C CA . GLN B 1 101 ? 83.540 89.736 35.244 1.00 69.81 173 GLN C CA 1
ATOM 2660 C C . GLN B 1 101 ? 84.842 89.055 34.850 1.00 69.81 173 GLN C C 1
ATOM 2661 O O . GLN B 1 101 ? 85.211 89.110 33.675 1.00 69.81 173 GLN C O 1
ATOM 2667 N N . SER B 1 102 ? 85.553 88.437 35.793 1.00 65.40 174 SER C N 1
ATOM 2668 C CA . SER B 1 102 ? 86.839 87.839 35.444 1.00 65.40 174 SER C CA 1
ATOM 2669 C C . SER B 1 102 ? 86.676 86.572 34.610 1.00 65.40 174 SER C C 1
ATOM 2670 O O . SER B 1 102 ? 87.430 86.360 33.656 1.00 65.40 174 SER C O 1
ATOM 2673 N N . GLU B 1 103 ? 85.706 85.722 34.941 1.00 84.87 175 GLU C N 1
ATOM 2674 C CA . GLU B 1 103 ? 85.592 84.398 34.326 1.00 84.87 175 GLU C CA 1
ATOM 2675 C C . GLU B 1 103 ? 84.292 84.307 33.534 1.00 84.87 175 GLU C C 1
ATOM 2676 O O . GLU B 1 103 ? 83.332 83.683 33.986 1.00 84.87 175 GLU C O 1
ATOM 2682 N N . VAL B 1 104 ? 84.313 84.869 32.327 1.00 78.63 176 VAL C N 1
ATOM 2683 C CA . VAL B 1 104 ? 83.235 84.896 31.334 1.00 78.63 176 VAL C CA 1
ATOM 2684 C C . VAL B 1 104 ? 83.891 85.532 30.108 1.00 78.63 176 VAL C C 1
ATOM 2685 O O . VAL B 1 104 ? 84.791 86.368 30.274 1.00 78.63 176 VAL C O 1
ATOM 2689 N N . PRO B 1 105 ? 83.571 85.132 28.881 1.00 96.91 177 PRO C N 1
ATOM 2690 C CA . PRO B 1 105 ? 84.209 85.763 27.724 1.00 96.91 177 PRO C CA 1
ATOM 2691 C C . PRO B 1 105 ? 83.691 87.171 27.504 1.00 96.91 177 PRO C C 1
ATOM 2692 O O . PRO B 1 105 ? 82.566 87.496 27.907 1.00 96.91 177 PRO C O 1
ATOM 2696 N N . PRO B 1 106 ? 84.493 88.041 26.878 1.00 118.33 178 PRO C N 1
ATOM 2697 C CA . PRO B 1 106 ? 84.053 89.419 26.622 1.00 118.33 178 PRO C CA 1
ATOM 2698 C C . PRO B 1 106 ? 82.905 89.549 25.632 1.00 118.33 178 PRO C C 1
ATOM 2699 O O . PRO B 1 106 ? 82.449 88.563 25.048 1.00 118.33 178 PRO C O 1
ATOM 2703 N N . ILE B 1 107 ? 82.440 90.778 25.433 1.00 130.46 179 ILE C N 1
ATOM 2704 C CA . ILE B 1 107 ? 81.298 91.073 24.580 1.00 130.46 179 ILE C CA 1
ATOM 2705 C C . ILE B 1 107 ? 81.726 92.093 23.541 1.00 130.46 179 ILE C C 1
ATOM 2706 O O . ILE B 1 107 ? 82.140 93.205 23.889 1.00 130.46 179 ILE C O 1
ATOM 2711 N N . GLU B 1 108 ? 81.617 91.725 22.268 1.00 152.36 180 GLU C N 1
ATOM 2712 C CA . GLU B 1 108 ? 81.928 92.642 21.175 1.00 152.36 180 GLU C CA 1
ATOM 2713 C C . GLU B 1 108 ? 80.770 93.614 21.025 1.00 152.36 180 GLU C C 1
ATOM 2714 O O . GLU B 1 108 ? 79.657 93.218 20.674 1.00 152.36 180 GLU C O 1
ATOM 2720 N N . ASP B 1 109 ? 81.020 94.899 21.294 1.00 161.70 181 ASP C N 1
ATOM 2721 C CA . ASP B 1 109 ? 80.014 95.936 21.062 1.00 161.70 181 ASP C CA 1
ATOM 2722 C C . ASP B 1 109 ? 80.617 97.001 20.154 1.00 161.70 181 ASP C C 1
ATOM 2723 O O . ASP B 1 109 ? 81.030 98.055 20.643 1.00 161.70 181 ASP C O 1
ATOM 2728 N N . GLU B 1 110 ? 80.650 96.694 18.850 1.00 166.02 182 GLU C N 1
ATOM 2729 C CA . GLU B 1 110 ? 80.676 97.604 17.702 1.00 166.02 182 GLU C CA 1
ATOM 2730 C C . GLU B 1 110 ? 81.482 98.892 17.849 1.00 166.02 182 GLU C C 1
ATOM 2731 O O . GLU B 1 110 ? 80.906 99.983 17.764 1.00 166.02 182 GLU C O 1
ATOM 2737 N N . ASN B 1 111 ? 82.795 98.765 18.086 1.00 149.26 183 ASN C N 1
ATOM 2738 C CA . ASN B 1 111 ? 83.732 99.886 18.246 1.00 149.26 183 ASN C CA 1
ATOM 2739 C C . ASN B 1 111 ? 83.313 100.797 19.409 1.00 149.26 183 ASN C C 1
ATOM 2740 O O . ASN B 1 111 ? 82.839 101.918 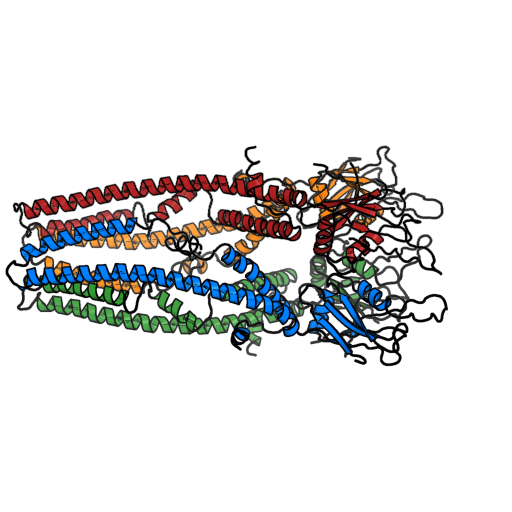19.218 1.00 149.26 183 ASN C O 1
ATOM 2745 N N . GLY B 1 112 ? 83.498 100.286 20.630 1.00 143.66 184 GLY C N 1
ATOM 2746 C CA . GLY B 1 112 ? 84.459 99.227 20.913 1.00 143.66 184 GLY C CA 1
ATOM 2747 C C . GLY B 1 112 ? 84.037 98.065 21.788 1.00 143.66 184 GLY C C 1
ATOM 2748 O O . GLY B 1 112 ? 83.120 98.177 22.603 1.00 143.66 184 GLY C O 1
ATOM 2749 N N . GLN B 1 113 ? 84.737 96.946 21.609 1.00 131.19 185 GLN C N 1
ATOM 2750 C CA . GLN B 1 113 ? 84.508 95.737 22.394 1.00 131.19 185 GLN C CA 1
ATOM 2751 C C . GLN B 1 113 ? 84.884 95.973 23.848 1.00 131.19 185 GLN C C 1
ATOM 2752 O O . GLN B 1 113 ? 86.067 96.118 24.176 1.00 131.19 185 GLN C O 1
ATOM 2758 N N . LYS B 1 114 ? 83.881 96.019 24.721 1.00 123.91 186 LYS C N 1
ATOM 2759 C CA . LYS B 1 114 ? 84.147 96.014 26.150 1.00 123.91 186 LYS C CA 1
ATOM 2760 C C . LYS B 1 114 ? 84.681 94.643 26.555 1.00 123.91 186 LYS C C 1
ATOM 2761 O O . LYS B 1 114 ? 84.040 93.612 26.327 1.00 123.91 186 LYS C O 1
ATOM 2767 N N . ARG B 1 115 ? 85.896 94.625 27.067 1.00 141.36 187 ARG C N 1
ATOM 2768 C CA . ARG B 1 115 ? 86.474 93.385 27.563 1.00 141.36 187 ARG C CA 1
ATOM 2769 C C . ARG B 1 115 ? 85.742 92.829 28.790 1.00 141.36 187 ARG C C 1
ATOM 2770 O O . ARG B 1 115 ? 85.688 91.602 28.927 1.00 141.36 187 ARG C O 1
ATOM 2778 N N . PRO B 1 116 ? 85.189 93.622 29.714 1.00 117.79 188 PRO C N 1
ATOM 2779 C CA . PRO B 1 116 ? 84.278 93.021 30.680 1.00 117.79 188 PRO C CA 1
ATOM 2780 C C . PRO B 1 116 ? 82.837 93.130 30.227 1.00 117.79 188 PRO C C 1
ATOM 2781 O O . PRO B 1 116 ? 82.463 94.070 29.513 1.00 117.79 188 PRO C O 1
ATOM 2785 N N . PRO B 1 117 ? 82.010 92.172 30.596 1.00 104.17 189 PRO C N 1
ATOM 2786 C CA . PRO B 1 117 ? 80.565 92.393 30.584 1.00 104.17 189 PRO C CA 1
ATOM 2787 C C . PRO B 1 117 ? 80.112 93.216 31.776 1.00 104.17 189 PRO C C 1
ATOM 2788 O O . PRO B 1 117 ? 80.930 93.704 32.561 1.00 104.17 189 PRO C O 1
ATOM 2792 N N . PHE B 1 118 ? 78.804 93.364 31.935 1.00 95.70 190 PHE C N 1
ATOM 2793 C CA . PHE B 1 118 ? 78.235 94.111 33.046 1.00 95.70 190 PHE C CA 1
ATOM 2794 C C . PHE B 1 118 ? 77.119 93.284 33.652 1.00 95.70 190 PHE C C 1
ATOM 2795 O O . PHE B 1 118 ? 76.183 92.900 32.946 1.00 95.70 190 PHE C O 1
ATOM 2803 N N . VAL B 1 119 ? 77.213 93.006 34.947 1.00 63.79 191 VAL C N 1
ATOM 2804 C CA . VAL B 1 119 ? 76.191 92.244 35.642 1.00 63.79 191 VAL C CA 1
ATOM 2805 C C . VAL B 1 119 ? 75.444 93.195 36.568 1.00 63.79 191 VAL C C 1
ATOM 2806 O O . VAL B 1 119 ? 75.890 94.304 36.845 1.00 63.79 191 VAL C O 1
ATOM 2810 N N . SER B 1 120 ? 74.282 92.760 37.036 1.00 50.78 192 SER C N 1
ATOM 2811 C CA . SER B 1 120 ? 73.385 93.675 37.727 1.00 50.78 192 SER C CA 1
ATOM 2812 C C . SER B 1 120 ? 72.628 92.919 38.798 1.00 50.78 192 SER C C 1
ATOM 2813 O O . SER B 1 120 ? 71.733 92.138 38.482 1.00 50.78 192 SER C O 1
ATOM 2816 N N . PHE B 1 121 ? 72.946 93.184 40.057 1.00 44.04 193 PHE C N 1
ATOM 2817 C CA . PHE B 1 121 ? 72.428 92.379 41.157 1.00 44.04 193 PHE C CA 1
ATOM 2818 C C . PHE B 1 121 ? 71.048 92.865 41.579 1.00 44.04 193 PHE C C 1
ATOM 2819 O O . PHE B 1 121 ? 70.844 93.368 42.680 1.00 44.04 193 PHE C O 1
ATOM 2827 N N . ILE B 1 122 ? 70.081 92.677 40.684 1.00 48.51 194 ILE C N 1
ATOM 2828 C CA . ILE B 1 122 ? 68.708 93.012 41.031 1.00 48.51 194 ILE C CA 1
AT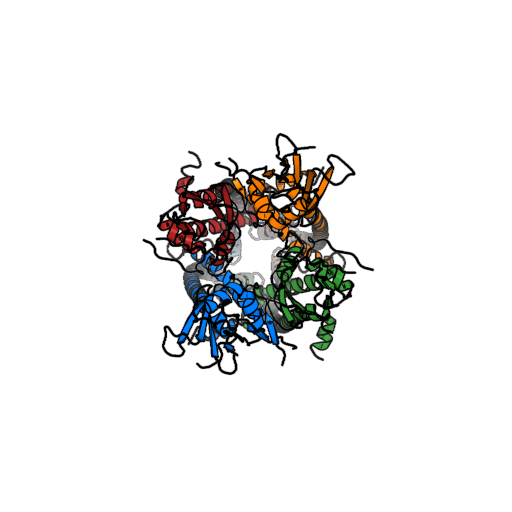OM 2829 C C . ILE B 1 122 ? 68.174 92.003 42.039 1.00 48.51 194 ILE C C 1
ATOM 2830 O O . ILE B 1 122 ? 68.711 90.910 42.211 1.00 48.51 194 ILE C O 1
ATOM 2835 N N . ALA B 1 123 ? 67.114 92.387 42.734 1.00 49.26 195 ALA C N 1
ATOM 2836 C CA . ALA B 1 123 ? 66.587 91.536 43.787 1.00 49.26 195 ALA C CA 1
ATOM 2837 C C . ALA B 1 123 ? 65.094 91.782 43.901 1.00 49.26 195 ALA C C 1
ATOM 2838 O O . ALA B 1 123 ? 64.473 92.331 42.987 1.00 49.26 195 ALA C O 1
ATOM 2840 N N . LEU B 1 124 ? 64.512 91.368 45.016 1.00 75.59 196 LEU C N 1
ATOM 2841 C CA . LEU B 1 124 ? 63.149 91.764 45.314 1.00 75.59 196 LEU C CA 1
ATOM 2842 C C . LEU B 1 124 ? 63.209 92.956 46.258 1.00 75.59 196 LEU C C 1
ATOM 2843 O O . LEU B 1 124 ? 64.191 93.697 46.273 1.00 75.59 196 LEU C O 1
ATOM 2848 N N . ARG B 1 187 ? 57.951 92.321 40.740 1.00 93.00 259 ARG C N 1
ATOM 2849 C CA . ARG B 1 187 ? 58.437 93.336 41.665 1.00 93.00 259 ARG C CA 1
ATOM 2850 C C . ARG B 1 187 ? 59.955 93.250 41.800 1.00 93.00 259 ARG C C 1
ATOM 2851 O O . ARG B 1 187 ? 60.465 92.515 42.644 1.00 93.00 259 ARG C O 1
ATOM 2859 N N . PHE B 1 188 ? 60.678 93.993 40.964 1.00 101.68 260 PHE C N 1
ATOM 2860 C CA . PHE B 1 188 ? 62.135 93.970 40.952 1.00 101.68 260 PHE C CA 1
ATOM 2861 C C . PHE B 1 188 ? 62.695 95.345 41.270 1.00 101.68 260 PHE C C 1
ATOM 2862 O O . PHE B 1 188 ? 62.210 96.362 40.768 1.00 101.68 260 PHE C O 1
ATOM 2870 N N . ILE B 1 189 ? 63.727 95.354 42.104 1.00 15.36 261 ILE C N 1
ATOM 2871 C CA . ILE B 1 189 ? 64.376 96.563 42.589 1.00 13.66 261 ILE C CA 1
ATOM 2872 C C . ILE B 1 189 ? 65.861 96.373 42.332 1.00 11.79 261 ILE C C 1
ATOM 2873 O O . ILE B 1 189 ? 66.481 95.486 42.928 1.00 11.51 261 ILE C O 1
ATOM 2878 N N . ARG B 1 190 ? 66.430 97.170 41.437 1.00 12.04 262 ARG C N 1
ATOM 2879 C CA . ARG B 1 190 ? 67.858 97.057 41.206 1.00 11.39 262 ARG C CA 1
ATOM 2880 C C . ARG B 1 190 ? 68.589 97.654 42.394 1.00 10.35 262 ARG C C 1
ATOM 2881 O O . ARG B 1 190 ? 68.163 98.660 42.959 1.00 10.49 262 ARG C O 1
ATOM 2889 N N . TRP B 1 191 ? 69.677 97.013 42.792 1.00 8.69 263 TRP C N 1
ATOM 2890 C CA . TRP B 1 191 ? 70.475 97.449 43.924 1.00 8.95 263 TRP C CA 1
ATOM 2891 C C . TRP B 1 191 ? 71.777 98.053 43.433 1.00 8.63 263 TRP C C 1
ATOM 2892 O O . TRP B 1 191 ? 72.417 97.523 42.522 1.00 9.29 263 TRP C O 1
ATOM 2903 N N . SER B 1 192 ? 72.149 99.170 44.039 1.00 8.80 264 SER C N 1
ATOM 2904 C CA . SER B 1 192 ? 73.335 99.893 43.633 1.00 8.49 264 SER C CA 1
ATOM 2905 C C . SER B 1 192 ? 74.586 99.130 44.030 1.00 8.50 264 SER C C 1
ATOM 2906 O O . SER B 1 192 ? 74.596 98.370 44.997 1.00 8.40 264 SER C O 1
ATOM 2909 N N . GLN B 1 193 ? 75.655 99.348 43.275 1.00 8.57 265 GLN C N 1
ATOM 2910 C CA . GLN B 1 193 ? 76.918 98.657 43.509 1.00 9.12 265 GLN C CA 1
ATOM 2911 C C . GLN B 1 193 ? 77.778 99.378 44.534 1.00 8.80 265 GLN C C 1
ATOM 2912 O O . GLN B 1 193 ? 78.926 99.725 44.276 1.00 9.58 265 GLN C O 1
ATOM 2918 N N . SER B 1 194 ? 77.211 99.640 45.702 1.00 9.55 266 SER C N 1
ATOM 2919 C CA . SER B 1 194 ? 78.010 100.062 46.835 1.00 10.48 266 SER C CA 1
ATOM 2920 C C . SER B 1 194 ? 77.519 99.500 48.156 1.00 10.90 266 SER C C 1
ATOM 2921 O O . SER B 1 194 ? 78.101 99.833 49.189 1.00 13.98 266 SER C O 1
ATOM 2924 N N . THR B 1 195 ? 76.482 98.669 48.166 1.00 10.21 267 THR C N 1
ATOM 2925 C CA . THR B 1 195 ? 75.969 98.141 49.417 1.00 11.59 267 THR C CA 1
ATOM 2926 C C . THR B 1 195 ? 76.871 97.035 49.940 1.00 10.52 267 THR C C 1
ATOM 2927 O O . THR B 1 195 ? 77.685 96.464 49.215 1.00 11.05 267 THR C O 1
ATOM 2931 N N . GLU B 1 196 ? 76.717 96.731 51.219 1.00 9.88 268 GLU C N 1
ATOM 2932 C CA . GLU B 1 196 ? 77.436 95.607 51.784 1.00 9.52 268 GLU C CA 1
ATOM 2933 C C . GLU B 1 196 ? 76.800 94.303 51.339 1.00 9.10 268 GLU C C 1
ATOM 2934 O O . GLU B 1 196 ? 75.582 94.204 51.153 1.00 9.70 268 GLU C O 1
ATOM 2940 N N . ILE B 1 197 ? 77.646 93.289 51.182 1.00 72.46 269 ILE C N 1
ATOM 2941 C CA . ILE B 1 197 ? 77.144 91.981 50.800 1.00 72.46 269 ILE C CA 1
ATOM 2942 C C . ILE B 1 197 ? 76.354 91.376 51.944 1.00 72.46 269 ILE C C 1
ATOM 2943 O O . ILE B 1 197 ? 75.360 90.686 51.715 1.00 72.46 269 ILE C O 1
ATOM 2948 N N . GLY B 1 198 ? 76.739 91.670 53.188 1.00 87.36 270 GLY C N 1
ATOM 2949 C CA . GLY B 1 198 ? 75.950 91.227 54.326 1.00 87.36 270 GLY C CA 1
ATOM 2950 C C . GLY B 1 198 ? 74.562 91.832 54.360 1.00 87.36 270 GLY C C 1
ATOM 2951 O O . GLY B 1 198 ? 73.598 91.160 54.737 1.00 87.36 270 GLY C O 1
ATOM 2952 N N . ASP B 1 199 ? 74.429 93.082 53.922 1.00 71.78 271 ASP C N 1
ATOM 2953 C CA . ASP B 1 199 ? 73.112 93.703 53.880 1.00 71.78 271 ASP C CA 1
ATOM 2954 C C . ASP B 1 199 ? 72.290 93.176 52.713 1.00 71.78 271 ASP C C 1
ATOM 2955 O O . ASP B 1 199 ? 71.063 93.039 52.816 1.00 71.78 271 ASP C O 1
ATOM 2960 N N . PHE B 1 200 ? 72.943 92.882 51.592 1.00 62.18 272 PHE C N 1
ATOM 2961 C CA . PHE B 1 200 ? 72.193 92.383 50.451 1.00 62.18 272 PHE C CA 1
ATOM 2962 C C . PHE B 1 200 ? 71.734 90.950 50.675 1.00 62.18 272 PHE C C 1
ATOM 2963 O O . PHE B 1 200 ? 70.627 90.580 50.266 1.00 62.18 272 PHE C O 1
ATOM 2971 N N . ILE B 1 201 ? 72.551 90.149 51.362 1.00 71.40 273 ILE C N 1
ATOM 2972 C CA . ILE B 1 201 ? 72.126 88.842 51.843 1.00 71.40 273 ILE C CA 1
ATOM 2973 C C . ILE B 1 201 ? 71.097 88.982 52.965 1.00 71.40 273 ILE C C 1
ATOM 2974 O O . ILE B 1 201 ? 70.287 88.077 53.177 1.00 71.40 273 ILE C O 1
ATOM 2979 N N . ARG B 1 202 ? 71.063 90.116 53.665 1.00 79.83 274 ARG C N 1
ATOM 2980 C CA . ARG B 1 202 ? 70.049 90.304 54.699 1.00 79.83 274 ARG C CA 1
ATOM 2981 C C . ARG B 1 202 ? 68.665 90.515 54.092 1.00 79.83 274 ARG C C 1
ATOM 2982 O O . ARG B 1 202 ? 67.731 89.745 54.360 1.00 79.83 274 ARG C O 1
ATOM 2990 N N . ASP B 1 203 ? 68.516 91.552 53.260 1.00 95.47 275 ASP C N 1
ATOM 2991 C CA . ASP B 1 203 ? 67.206 91.845 52.677 1.00 95.47 275 ASP C CA 1
ATOM 2992 C C . ASP B 1 203 ? 66.799 90.777 51.665 1.00 95.47 275 ASP C C 1
ATOM 2993 O O . ASP B 1 203 ? 65.623 90.391 51.590 1.00 95.47 275 ASP C O 1
ATOM 2998 N N . ALA B 1 204 ? 67.763 90.262 50.902 1.00 74.34 276 ALA C N 1
ATOM 2999 C CA . ALA B 1 204 ? 67.467 89.139 50.026 1.00 74.34 276 ALA C CA 1
ATOM 3000 C C . ALA B 1 204 ? 67.162 87.877 50.820 1.00 74.34 276 ALA C C 1
ATOM 3001 O O . ALA B 1 204 ? 66.419 87.014 50.343 1.00 74.34 276 ALA C O 1
ATOM 3003 N N . ALA B 1 205 ? 67.712 87.761 52.033 1.00 89.42 277 ALA C N 1
ATOM 3004 C CA . ALA B 1 205 ? 67.420 86.614 52.887 1.00 89.42 277 ALA C CA 1
ATOM 3005 C C . ALA B 1 205 ? 66.006 86.672 53.419 1.00 89.42 277 ALA C C 1
ATOM 3006 O O . ALA B 1 205 ? 65.385 85.627 53.638 1.00 89.42 277 ALA C O 1
ATOM 3008 N N . ARG B 1 206 ? 65.486 87.874 53.653 1.00 88.45 278 ARG C N 1
ATOM 3009 C CA . ARG B 1 206 ? 64.049 87.983 53.853 1.00 88.45 278 ARG C CA 1
ATOM 3010 C C . ARG B 1 206 ? 63.293 87.619 52.581 1.00 88.45 278 ARG C C 1
ATOM 3011 O O . ARG B 1 206 ? 62.248 86.960 52.640 1.00 88.45 278 ARG C O 1
ATOM 3019 N N . ALA B 1 207 ? 63.824 88.007 51.420 1.00 72.90 279 ALA C N 1
ATOM 3020 C CA . ALA B 1 207 ? 63.130 87.746 50.163 1.00 72.90 279 ALA C CA 1
ATOM 3021 C C . ALA B 1 207 ? 63.214 86.288 49.722 1.00 72.90 279 ALA C C 1
ATOM 3022 O O . ALA B 1 207 ? 62.312 85.820 49.017 1.00 72.90 279 ALA C O 1
ATOM 3024 N N . LYS B 1 208 ? 64.285 85.581 50.118 1.00 54.27 280 LYS C N 1
ATOM 3025 C CA . LYS B 1 208 ? 64.582 84.194 49.725 1.00 54.27 280 LYS C CA 1
ATOM 3026 C C . LYS B 1 208 ? 64.705 84.081 48.196 1.00 54.27 280 LYS C C 1
ATOM 3027 O O . LYS B 1 208 ? 64.137 83.194 47.556 1.00 54.27 280 LYS C O 1
ATOM 3033 N N . GLU B 1 209 ? 65.463 85.010 47.610 1.00 57.28 281 GLU C N 1
ATOM 3034 C CA . GLU B 1 209 ? 65.704 85.077 46.169 1.00 57.28 281 GLU C CA 1
ATOM 3035 C C . GLU B 1 209 ? 66.863 86.039 45.942 1.00 57.28 281 GLU C C 1
ATOM 3036 O O . GLU B 1 209 ? 67.175 86.869 46.796 1.00 57.28 281 GLU C O 1
ATOM 3042 N N . PHE B 1 210 ? 67.481 85.931 44.774 1.00 43.60 282 PHE C N 1
ATOM 3043 C CA . PHE B 1 210 ? 68.731 86.605 44.466 1.00 43.60 282 PHE C CA 1
ATOM 3044 C C . PHE B 1 210 ? 68.897 86.471 42.958 1.00 43.60 282 PHE C C 1
ATOM 3045 O O . PHE B 1 210 ? 68.843 85.350 42.450 1.00 43.60 282 PHE C O 1
ATOM 3053 N N . ILE B 1 211 ? 69.080 87.551 42.211 1.00 42.18 283 ILE C N 1
ATOM 3054 C CA . ILE B 1 211 ? 69.105 87.457 40.755 1.00 42.18 283 ILE C CA 1
ATOM 3055 C C . ILE B 1 211 ? 70.320 88.187 40.227 1.00 42.18 283 ILE C C 1
ATOM 3056 O O . ILE B 1 211 ? 70.461 89.392 40.443 1.00 42.18 283 ILE C O 1
ATOM 3061 N N . VAL B 1 212 ? 71.181 87.475 39.515 1.00 43.30 284 VAL C N 1
ATOM 3062 C CA . VAL B 1 212 ? 72.283 88.073 38.777 1.00 43.30 284 VAL C CA 1
ATOM 3063 C C . VAL B 1 212 ? 71.927 87.988 37.304 1.00 43.30 284 VAL C C 1
ATOM 3064 O O . VAL B 1 212 ? 71.475 86.940 36.833 1.00 43.30 284 VAL C O 1
ATOM 3068 N N . THR B 1 213 ? 72.113 89.081 36.576 1.00 68.40 285 THR C N 1
ATOM 3069 C CA . THR B 1 213 ? 71.661 89.159 35.192 1.00 68.40 285 THR C CA 1
ATOM 3070 C C . THR B 1 213 ? 72.790 89.725 34.340 1.00 68.40 285 THR C C 1
ATOM 3071 O O . THR B 1 213 ? 72.960 90.943 34.260 1.00 68.40 285 THR C O 1
ATOM 3075 N N . ILE B 1 214 ? 73.565 88.843 33.711 1.00 76.51 286 ILE C N 1
ATOM 3076 C CA . ILE B 1 214 ? 74.572 89.293 32.761 1.00 76.51 286 ILE C CA 1
ATOM 3077 C C . ILE B 1 214 ? 73.865 89.781 31.507 1.00 76.51 286 ILE C C 1
ATOM 3078 O O . ILE B 1 214 ? 73.034 89.069 30.930 1.00 76.51 286 ILE C O 1
ATOM 3083 N N . GLU B 1 215 ? 74.291 90.926 30.990 1.00 108.93 287 GLU C N 1
ATOM 3084 C CA . GLU B 1 215 ? 73.647 91.481 29.807 1.00 108.93 287 GLU C CA 1
ATOM 3085 C C . GLU B 1 215 ? 73.731 90.543 28.605 1.00 108.93 287 GLU C C 1
ATOM 3086 O O . GLU B 1 215 ? 72.755 90.398 27.869 1.00 108.93 287 GLU C O 1
ATOM 3092 N N . GLY B 1 216 ? 74.895 89.938 28.387 1.00 117.56 288 GLY C N 1
ATOM 3093 C CA . GLY B 1 216 ? 75.057 89.013 27.279 1.00 117.56 288 GLY C CA 1
ATOM 3094 C C . GLY B 1 216 ? 74.312 87.720 27.550 1.00 117.56 288 GLY C C 1
ATOM 3095 O O . GLY B 1 216 ? 74.397 87.171 28.648 1.00 117.56 288 GLY C O 1
ATOM 3096 N N . ALA B 1 217 ? 73.567 87.227 26.562 1.00 131.31 289 ALA C N 1
ATOM 3097 C CA . ALA B 1 217 ? 72.856 85.955 26.707 1.00 131.31 289 ALA C CA 1
ATOM 3098 C C . ALA B 1 217 ? 73.354 85.002 25.623 1.00 131.31 289 ALA C C 1
ATOM 3099 O O . ALA B 1 217 ? 73.260 85.312 24.436 1.00 131.31 289 ALA C O 1
ATOM 3101 N N . PRO B 1 218 ? 73.886 83.834 26.021 1.00 126.27 290 PRO C N 1
ATOM 3102 C CA . PRO B 1 218 ? 74.414 82.920 24.999 1.00 126.27 290 PRO C CA 1
ATOM 3103 C C . PRO B 1 218 ? 73.406 82.315 24.016 1.00 126.27 290 PRO C C 1
ATOM 3104 O O . PRO B 1 218 ? 73.665 82.348 22.813 1.00 126.27 290 PRO C O 1
ATOM 3108 N N . ALA B 1 219 ? 72.288 81.784 24.504 1.00 120.81 291 ALA C N 1
ATOM 3109 C CA . ALA B 1 219 ? 71.282 81.202 23.613 1.00 120.81 291 ALA C CA 1
ATOM 3110 C C . ALA B 1 219 ? 69.886 81.148 24.227 1.00 120.81 291 ALA C C 1
ATOM 3111 O O . ALA B 1 219 ? 69.367 80.061 24.486 1.00 120.81 291 ALA C O 1
ATOM 3113 N N . GLY B 1 220 ? 69.275 82.303 24.464 1.00 97.65 292 GLY C N 1
ATOM 3114 C CA . GLY B 1 220 ? 67.941 82.355 25.043 1.00 97.65 292 GLY C CA 1
ATOM 3115 C C . GLY B 1 220 ? 67.872 82.224 26.559 1.00 97.65 292 GLY C C 1
ATOM 3116 O O . GLY B 1 220 ? 66.787 82.239 27.140 1.00 97.65 292 GLY C O 1
ATOM 3117 N N . LEU B 1 221 ? 69.030 82.105 27.199 1.00 98.13 293 LEU C N 1
ATOM 3118 C CA . LEU B 1 221 ? 69.127 82.000 28.644 1.00 98.13 293 LEU C CA 1
ATOM 3119 C C . LEU B 1 221 ? 69.913 83.231 29.024 1.00 98.13 293 LEU C C 1
ATOM 3120 O O . LEU B 1 221 ? 70.959 83.506 28.440 1.00 98.13 293 LEU C O 1
ATOM 3125 N N . GLU B 1 222 ? 69.422 83.982 29.998 1.00 100.55 294 GLU C N 1
ATOM 3126 C CA . GLU B 1 222 ? 70.098 85.212 30.357 1.00 100.55 294 GLU C CA 1
ATOM 3127 C C . GLU B 1 222 ? 69.972 85.486 31.838 1.00 100.55 294 GLU C C 1
ATOM 3128 O O . GLU B 1 222 ? 70.477 86.493 32.329 1.00 100.55 294 GLU C O 1
ATOM 3134 N N . GLN B 1 223 ? 69.294 84.601 32.559 1.00 63.08 295 GLN C N 1
ATOM 3135 C CA . GLN B 1 223 ? 69.115 84.857 33.992 1.00 63.08 295 GLN C CA 1
ATOM 3136 C C . GLN B 1 223 ? 69.808 83.833 34.883 1.00 63.08 295 GLN C C 1
ATOM 3137 O O . GLN B 1 223 ? 70.202 82.765 34.422 1.00 63.08 295 GLN C O 1
ATOM 3143 N N . ILE B 1 224 ? 69.948 84.162 36.163 1.00 47.55 296 ILE C N 1
ATOM 3144 C CA . ILE B 1 224 ? 70.521 83.232 37.126 1.00 47.55 296 ILE C CA 1
ATOM 3145 C C . ILE B 1 224 ? 69.888 83.479 38.486 1.00 47.55 296 ILE C C 1
ATOM 3146 O O . ILE B 1 224 ? 69.936 84.596 39.002 1.00 47.55 296 ILE C O 1
ATOM 3151 N N . HIS B 1 225 ? 69.312 82.450 39.083 1.00 57.25 297 HIS C N 1
ATOM 3152 C CA . HIS B 1 225 ? 68.761 82.555 40.425 1.00 57.25 297 HIS C CA 1
ATOM 3153 C C . HIS B 1 225 ? 69.643 81.757 41.363 1.00 57.25 297 HIS C C 1
ATOM 3154 O O . HIS B 1 225 ? 69.898 80.579 41.108 1.00 57.25 297 HIS C O 1
ATOM 3161 N N . VAL B 1 226 ? 70.098 82.371 42.445 1.00 48.04 298 VAL C N 1
ATOM 3162 C CA . VAL B 1 226 ? 70.727 81.600 43.502 1.00 48.04 298 VAL C CA 1
ATOM 3163 C C . VAL B 1 226 ? 69.790 81.654 44.702 1.00 48.04 298 VAL C C 1
ATOM 3164 O O . VAL B 1 226 ? 68.952 82.550 44.824 1.00 48.04 298 VAL C O 1
ATOM 3168 N N . ALA B 1 227 ? 69.895 80.656 45.572 1.00 56.67 299 ALA C N 1
ATOM 3169 C CA . ALA B 1 227 ? 68.974 80.507 46.694 1.00 56.67 299 ALA C CA 1
ATOM 3170 C C . ALA B 1 227 ? 69.711 80.852 47.978 1.00 56.67 299 ALA C C 1
ATOM 3171 O O . ALA B 1 227 ? 70.551 80.077 48.443 1.00 56.67 299 ALA C O 1
ATOM 3173 N N . VAL B 1 228 ? 69.392 82.012 48.536 1.00 57.73 300 VAL C N 1
ATOM 3174 C CA . VAL B 1 228 ? 70.036 82.512 49.755 1.00 57.73 300 VAL C CA 1
ATOM 3175 C C . VAL B 1 228 ? 69.652 81.618 50.928 1.00 57.73 300 VAL C C 1
ATOM 3176 O O . VAL B 1 228 ? 68.458 81.350 51.133 1.00 57.73 300 VAL C O 1
ATOM 3180 N N . PRO B 1 229 ? 70.605 81.116 51.700 1.00 85.91 301 PRO C N 1
ATOM 3181 C CA . PRO B 1 229 ? 70.292 80.144 52.743 1.00 85.91 301 PRO C CA 1
ATOM 3182 C C . PRO B 1 229 ? 69.723 80.845 53.966 1.00 85.91 301 PRO C C 1
ATOM 3183 O O . PRO B 1 229 ? 69.531 82.055 53.993 1.00 85.91 301 PRO C O 1
ATOM 3187 N N . SER B 1 230 ? 69.490 80.062 55.001 1.00 99.96 302 SER C N 1
ATOM 3188 C CA . SER B 1 230 ? 68.749 80.546 56.145 1.00 99.96 302 SER C CA 1
ATOM 3189 C C . SER B 1 230 ? 69.610 80.579 57.399 1.00 99.96 302 SER C C 1
ATOM 3190 O O . SER B 1 230 ? 70.721 80.028 57.474 1.00 99.96 302 SER C O 1
ATOM 3193 N N . PHE B 1 231 ? 69.037 81.233 58.410 1.00 126.07 303 PHE C N 1
ATOM 3194 C CA . PHE B 1 231 ? 69.601 81.243 59.750 1.00 126.07 303 PHE C CA 1
ATOM 3195 C C . PHE B 1 231 ? 69.675 79.853 60.351 1.00 126.07 303 PHE C C 1
ATOM 3196 O O . PHE B 1 231 ? 70.432 79.654 61.297 1.00 126.07 303 PHE C O 1
ATOM 3204 N N . ASP B 1 232 ? 68.863 78.909 59.869 1.00 131.86 304 ASP C N 1
ATOM 3205 C CA . ASP B 1 232 ? 68.970 77.530 60.329 1.00 131.86 304 ASP C CA 1
ATOM 3206 C C . ASP B 1 232 ? 70.336 76.944 60.008 1.00 131.86 304 ASP C C 1
ATOM 3207 O O . ASP B 1 232 ? 71.018 76.411 60.893 1.00 131.86 304 ASP C O 1
ATOM 3212 N N . GLU B 1 233 ? 70.765 77.052 58.751 1.00 118.38 305 GLU C N 1
ATOM 3213 C CA . GLU B 1 233 ? 72.053 76.475 58.407 1.00 118.38 305 GLU C CA 1
ATOM 3214 C C . GLU B 1 233 ? 73.197 77.333 58.942 1.00 118.38 305 GLU C C 1
ATOM 3215 O O . GLU B 1 233 ? 74.175 76.798 59.499 1.00 118.38 305 GLU C O 1
ATOM 3221 N N . ARG B 1 234 ? 73.046 78.660 58.852 1.00 89.15 306 ARG C N 1
ATOM 3222 C CA . ARG B 1 234 ? 74.112 79.565 59.257 1.00 89.15 306 ARG C CA 1
ATOM 3223 C C . ARG B 1 234 ? 74.330 79.488 60.762 1.00 89.15 306 ARG C C 1
ATOM 3224 O O . ARG B 1 234 ? 75.448 79.252 61.251 1.00 89.15 306 ARG C O 1
ATOM 3232 N N . THR B 1 235 ? 73.255 79.574 61.507 1.00 103.04 307 THR C N 1
ATOM 3233 C CA . THR B 1 235 ? 73.379 79.398 62.928 1.00 103.04 307 THR C CA 1
ATOM 3234 C C . THR B 1 235 ? 73.345 77.940 63.364 1.00 103.04 307 THR C C 1
ATOM 3235 O O . THR B 1 235 ? 73.246 77.707 64.559 1.00 103.04 307 THR C O 1
ATOM 3239 N N . TYR B 1 236 ? 73.447 76.936 62.477 1.00 96.71 308 TYR C N 1
ATOM 3240 C CA . TYR B 1 236 ? 73.994 75.732 63.099 1.00 96.71 308 TYR C CA 1
ATOM 3241 C C . TYR B 1 236 ? 75.485 75.635 62.868 1.00 96.71 308 TYR C C 1
ATOM 3242 O O . TYR B 1 236 ? 76.175 74.962 63.649 1.00 96.71 308 TYR C O 1
ATOM 3251 N N . PHE B 1 237 ? 76.017 76.382 61.897 1.00 73.22 309 PHE C N 1
ATOM 3252 C CA . PHE B 1 237 ? 77.447 76.637 62.006 1.00 73.22 309 PHE C CA 1
ATOM 3253 C C . PHE B 1 237 ? 77.807 77.582 63.147 1.00 73.22 309 PHE C C 1
ATOM 3254 O O . PHE B 1 237 ? 78.997 77.728 63.438 1.00 73.22 309 PHE C O 1
ATOM 3262 N N . LEU B 1 238 ? 76.838 78.220 63.804 1.00 78.18 310 LEU C N 1
ATOM 3263 C CA . LEU B 1 238 ? 77.121 78.792 65.123 1.00 78.18 310 LEU C CA 1
ATOM 3264 C C . LEU B 1 238 ? 76.642 77.919 66.287 1.00 78.18 310 LEU C C 1
ATOM 3265 O O . LEU B 1 238 ? 77.292 77.882 67.344 1.00 78.18 310 LEU C O 1
ATOM 3270 N N . ARG B 1 239 ? 75.514 77.220 66.119 1.00 93.59 311 ARG C N 1
ATOM 3271 C CA . ARG B 1 239 ? 74.962 76.383 67.183 1.00 93.59 311 ARG C CA 1
ATOM 3272 C C . ARG B 1 239 ? 75.845 75.204 67.546 1.00 93.59 311 ARG C C 1
ATOM 3273 O O . ARG B 1 239 ? 75.762 74.731 68.680 1.00 93.59 311 ARG C O 1
ATOM 3281 N N . MET B 1 240 ? 76.650 74.677 66.617 1.00 96.29 312 MET C N 1
ATOM 3282 C CA . MET B 1 240 ? 77.548 73.592 67.015 1.00 96.29 312 MET C CA 1
ATOM 3283 C C . MET B 1 240 ? 78.571 74.084 68.031 1.00 96.29 312 MET C C 1
ATOM 3284 O O . MET B 1 240 ? 78.821 73.423 69.055 1.00 96.29 312 MET C O 1
ATOM 3289 N N . ARG B 1 241 ? 79.071 75.301 67.822 1.00 93.24 313 ARG C N 1
ATOM 3290 C CA . ARG B 1 241 ? 80.009 75.912 68.751 1.00 93.24 313 ARG C CA 1
ATOM 3291 C C . ARG B 1 241 ? 79.349 76.224 70.088 1.00 93.24 313 ARG C C 1
ATOM 3292 O O . ARG B 1 241 ? 79.908 75.920 71.153 1.00 93.24 313 ARG C O 1
ATOM 3300 N N . LEU B 1 242 ? 78.152 76.821 70.050 1.00 81.83 314 LEU C N 1
ATOM 3301 C CA . LEU B 1 242 ? 77.482 77.205 71.290 1.00 81.83 314 LEU C CA 1
ATOM 3302 C C . LEU B 1 242 ? 77.062 75.988 72.103 1.00 81.83 314 LEU C C 1
ATOM 3303 O O . LEU B 1 242 ? 77.133 76.013 73.336 1.00 81.83 314 LEU C O 1
ATOM 3308 N N . ARG B 1 243 ? 76.626 74.918 71.434 1.00 80.08 315 ARG C N 1
ATOM 3309 C CA . ARG B 1 243 ? 76.253 73.702 72.149 1.00 80.08 315 ARG C CA 1
ATOM 3310 C C . ARG B 1 243 ? 77.458 73.053 72.807 1.00 80.08 315 ARG C C 1
ATOM 3311 O O . ARG B 1 243 ? 77.368 72.593 73.957 1.00 80.08 315 ARG C O 1
ATOM 3319 N N . LYS B 1 244 ? 78.596 73.032 72.104 1.00 83.79 316 LYS C N 1
ATOM 3320 C CA . LYS B 1 244 ? 79.800 72.446 72.685 1.00 83.79 316 LYS C CA 1
ATOM 3321 C C . LYS B 1 244 ? 80.291 73.241 73.894 1.00 83.79 316 LYS C C 1
ATOM 3322 O O . LYS B 1 244 ? 80.635 72.658 74.939 1.00 83.79 316 LYS C O 1
ATOM 3328 N N . ILE B 1 245 ? 80.261 74.572 73.803 1.00 86.17 317 ILE C N 1
ATOM 3329 C CA . ILE B 1 245 ? 80.757 75.353 74.930 1.00 86.17 317 ILE C CA 1
ATOM 3330 C C . ILE B 1 245 ? 79.751 75.351 76.084 1.00 86.17 317 ILE C C 1
ATOM 3331 O O . ILE B 1 245 ? 80.139 75.478 77.255 1.00 86.17 317 ILE C O 1
ATOM 3336 N N . SER B 1 246 ? 78.466 75.133 75.790 1.00 87.79 318 SER C N 1
ATOM 3337 C CA . SER B 1 246 ? 77.477 75.014 76.854 1.00 87.79 318 SER C CA 1
ATOM 3338 C C . SER B 1 246 ? 77.653 73.713 77.620 1.00 87.79 318 SER C C 1
ATOM 3339 O O . SER B 1 246 ? 77.485 73.679 78.849 1.00 87.79 318 SER C O 1
ATOM 3342 N N . ARG B 1 247 ? 78.004 72.636 76.913 1.00 98.38 319 ARG C N 1
ATOM 3343 C CA . ARG B 1 247 ? 78.251 71.363 77.582 1.00 98.38 319 ARG C CA 1
ATOM 3344 C C . ARG B 1 247 ? 79.484 71.432 78.472 1.00 98.38 319 ARG C C 1
ATOM 3345 O O . ARG B 1 247 ? 79.456 70.978 79.629 1.00 98.38 319 ARG C O 1
ATOM 3353 N N . ARG B 1 248 ? 80.569 72.015 77.945 1.00 101.95 320 ARG C N 1
ATOM 3354 C CA . ARG B 1 248 ? 81.808 72.155 78.711 1.00 101.95 320 ARG C CA 1
ATOM 3355 C C . ARG B 1 248 ? 81.605 72.989 79.974 1.00 101.95 320 ARG C C 1
ATOM 3356 O O . ARG B 1 248 ? 82.016 72.587 81.079 1.00 101.95 320 ARG C O 1
ATOM 3364 N N . ILE B 1 249 ? 80.926 74.135 79.827 1.00 104.35 321 ILE C N 1
ATOM 3365 C CA . ILE B 1 249 ? 80.630 75.004 80.964 1.00 104.35 321 ILE C CA 1
ATOM 3366 C C . ILE B 1 249 ? 79.742 74.312 81.991 1.00 104.35 321 ILE C C 1
ATOM 3367 O O . ILE B 1 249 ? 79.914 74.513 83.202 1.00 104.35 321 ILE C O 1
ATOM 3372 N N . GLN B 1 250 ? 78.791 73.495 81.529 1.00 107.19 322 GLN C N 1
ATOM 3373 C CA . GLN B 1 250 ? 77.874 72.836 82.453 1.00 107.19 322 GLN C CA 1
ATOM 3374 C C . GLN B 1 250 ? 78.606 71.818 83.324 1.00 107.19 322 GLN C C 1
ATOM 3375 O O . GLN B 1 250 ? 78.469 71.829 84.562 1.00 107.19 322 GLN C O 1
ATOM 3381 N N . GLY B 1 251 ? 79.403 70.947 82.691 1.00 104.42 323 GLY C N 1
ATOM 3382 C CA . GLY B 1 251 ? 80.110 69.918 83.446 1.00 104.42 323 GLY C CA 1
ATOM 3383 C C . GLY B 1 251 ? 81.115 70.492 84.428 1.00 104.42 323 GLY C C 1
ATOM 3384 O O . GLY B 1 251 ? 81.141 70.111 85.613 1.00 104.42 323 GLY C O 1
ATOM 3385 N N . LEU B 1 252 ? 81.912 71.466 83.965 1.00 108.65 324 LEU C N 1
ATOM 3386 C CA . LEU B 1 252 ? 82.896 72.082 84.853 1.00 108.65 324 LEU C CA 1
ATOM 3387 C C . LEU B 1 252 ? 82.227 72.859 85.986 1.00 108.65 324 LEU C C 1
ATOM 3388 O O . LEU B 1 252 ? 82.751 72.888 87.115 1.00 108.65 324 LEU C O 1
ATOM 3393 N N . ALA B 1 253 ? 81.040 73.419 85.718 1.00 102.52 325 ALA C N 1
ATOM 3394 C CA . ALA B 1 253 ? 80.275 74.125 86.742 1.00 102.52 325 ALA C CA 1
ATOM 3395 C C . ALA B 1 253 ? 79.872 73.203 87.879 1.00 102.52 325 ALA C C 1
ATOM 3396 O O . ALA B 1 253 ? 80.094 73.517 89.059 1.00 102.52 325 ALA C O 1
ATOM 3398 N N . GLU B 1 254 ? 79.279 72.054 87.546 1.00 104.88 326 GLU C N 1
ATOM 3399 C CA . GLU B 1 254 ? 78.756 71.216 88.620 1.00 104.88 326 GLU C CA 1
ATOM 3400 C C . GLU B 1 254 ? 79.867 70.522 89.400 1.00 104.88 326 GLU C C 1
ATOM 3401 O O . GLU B 1 254 ? 79.715 70.296 90.615 1.00 104.88 326 GLU C O 1
ATOM 3407 N N . ILE B 1 255 ? 81.002 70.238 88.747 1.00 92.92 327 ILE C N 1
ATOM 3408 C CA . ILE B 1 255 ? 82.145 69.707 89.491 1.00 92.92 327 ILE C CA 1
ATOM 3409 C C . ILE B 1 255 ? 82.686 70.739 90.481 1.00 92.92 327 ILE C C 1
ATOM 3410 O O . ILE B 1 255 ? 82.985 70.408 91.644 1.00 92.92 327 ILE C O 1
ATOM 3415 N N . LYS B 1 256 ? 82.772 72.010 90.062 1.00 102.54 328 LYS C N 1
ATOM 3416 C CA . LYS B 1 256 ? 83.247 73.049 90.977 1.00 102.54 328 LYS C CA 1
ATOM 3417 C C . LYS B 1 256 ? 82.291 73.261 92.152 1.00 102.54 328 LYS C C 1
ATOM 3418 O O . LYS B 1 256 ? 82.736 73.502 93.286 1.00 102.54 328 LYS C O 1
ATOM 3424 N N . HIS B 1 257 ? 80.980 73.152 91.904 1.00 105.62 329 HIS C N 1
ATOM 3425 C CA . HIS B 1 257 ? 79.999 73.280 92.982 1.00 105.62 329 HIS C CA 1
ATOM 3426 C C . HIS B 1 257 ? 80.145 72.173 94.019 1.00 105.62 329 HIS C C 1
ATOM 3427 O O . HIS B 1 257 ? 80.104 72.432 95.236 1.00 105.62 329 HIS C O 1
ATOM 3434 N N . GLU B 1 258 ? 80.301 70.926 93.553 1.00 117.97 330 GLU C N 1
ATOM 3435 C CA . GLU B 1 258 ? 80.577 69.828 94.479 1.00 117.97 330 GLU C CA 1
ATOM 3436 C C . GLU B 1 258 ? 81.848 70.080 95.284 1.00 117.97 330 GLU C C 1
ATOM 3437 O O . GLU B 1 258 ? 81.903 69.754 96.484 1.00 117.97 330 GLU C O 1
ATOM 3443 N N . CYS B 1 259 ? 82.877 70.597 94.622 1.00 127.75 331 CYS C N 1
ATOM 3444 C CA . CYS B 1 259 ? 84.124 70.920 95.297 1.00 127.75 331 CYS C CA 1
ATOM 3445 C C . CYS B 1 259 ? 83.850 72.023 96.305 1.00 127.75 331 CYS C C 1
ATOM 3446 O O . CYS B 1 259 ? 84.370 72.012 97.419 1.00 127.75 331 CYS C O 1
ATOM 3449 N N . ASP B 1 260 ? 83.025 72.978 95.891 1.00 130.71 332 ASP C N 1
ATOM 3450 C CA . ASP B 1 260 ? 82.656 74.106 96.734 1.00 130.71 332 ASP C CA 1
ATOM 3451 C C . ASP B 1 260 ? 81.912 73.628 97.971 1.00 130.71 332 ASP C C 1
ATOM 3452 O O . ASP B 1 260 ? 82.148 74.111 99.078 1.00 130.71 332 ASP C O 1
ATOM 3457 N N . ALA B 1 261 ? 81.007 72.677 97.774 1.00 107.22 333 ALA C N 1
ATOM 3458 C CA . ALA B 1 261 ? 80.240 72.107 98.871 1.00 107.22 333 ALA C CA 1
ATOM 3459 C C . ALA B 1 261 ? 81.159 71.367 99.835 1.00 107.22 333 ALA C C 1
ATOM 3460 O O . ALA B 1 261 ? 80.988 71.434 101.051 1.00 107.22 333 ALA C O 1
ATOM 3462 N N . LEU B 1 262 ? 82.134 70.661 99.274 1.00 113.88 334 LEU C N 1
ATOM 3463 C CA . LEU B 1 262 ? 83.078 69.878 100.062 1.00 113.88 334 LEU C CA 1
ATOM 3464 C C . LEU B 1 262 ? 83.943 70.702 101.012 1.00 113.88 334 LEU C C 1
ATOM 3465 O O . LEU B 1 262 ? 84.180 70.288 102.144 1.00 113.88 334 LEU C O 1
ATOM 3470 N N . ALA B 1 263 ? 84.421 71.859 100.565 1.00 109.75 335 ALA C N 1
ATOM 3471 C CA . ALA B 1 263 ? 85.258 72.679 101.438 1.00 109.75 335 ALA C CA 1
ATOM 3472 C C . ALA B 1 263 ? 84.498 73.138 102.677 1.00 109.75 335 ALA C C 1
ATOM 3473 O O . ALA B 1 263 ? 85.041 73.103 103.798 1.00 109.75 335 ALA C O 1
ATOM 3475 N N . HIS B 1 264 ? 83.243 73.569 102.498 1.00 116.44 336 HIS C N 1
ATOM 3476 C CA . HIS B 1 264 ? 82.511 74.107 103.641 1.00 116.44 336 HIS C CA 1
ATOM 3477 C C . HIS B 1 264 ? 82.166 73.067 104.695 1.00 116.44 336 HIS C C 1
ATOM 3478 O O . HIS B 1 264 ? 81.986 73.448 105.858 1.00 116.44 336 HIS C O 1
ATOM 3485 N N . ARG B 1 265 ? 82.109 71.776 104.341 1.00 105.62 337 ARG C N 1
ATOM 3486 C CA . ARG B 1 265 ? 81.901 70.766 105.384 1.00 105.62 337 ARG C CA 1
ATOM 3487 C C . ARG B 1 265 ? 83.081 70.702 106.358 1.00 105.62 337 ARG C C 1
ATOM 3488 O O . ARG B 1 265 ? 82.889 70.661 107.585 1.00 105.62 337 ARG C O 1
ATOM 3496 N N . GLY B 1 266 ? 84.308 70.715 105.834 1.00 110.01 338 GLY C N 1
ATOM 3497 C CA . GLY B 1 266 ? 85.474 70.690 106.704 1.00 110.01 338 GLY C CA 1
ATOM 3498 C C . GLY B 1 266 ? 85.640 71.974 107.495 1.00 110.01 338 GLY C C 1
ATOM 3499 O O . GLY B 1 266 ? 86.056 71.946 108.665 1.00 110.01 338 GLY C O 1
ATOM 3500 N N . ALA B 1 267 ? 85.283 73.112 106.880 1.00 103.47 339 ALA C N 1
ATOM 3501 C CA . ALA B 1 267 ? 85.351 74.385 107.598 1.00 103.47 339 ALA C CA 1
ATOM 3502 C C . ALA B 1 267 ? 84.386 74.425 108.782 1.00 103.47 339 ALA C C 1
ATOM 3503 O O . ALA B 1 267 ? 84.769 74.838 109.888 1.00 103.47 339 ALA C O 1
ATOM 3505 N N . GLN B 1 268 ? 83.144 73.958 108.588 1.00 101.33 340 GLN C N 1
ATOM 3506 C CA . GLN B 1 268 ? 82.201 73.989 109.704 1.00 101.33 340 GLN C CA 1
ATOM 3507 C C . GLN B 1 268 ? 82.535 72.950 110.768 1.00 101.33 340 GLN C C 1
ATOM 3508 O O . GLN B 1 268 ? 82.227 73.170 111.947 1.00 101.33 340 GLN C O 1
ATOM 3514 N N . ARG B 1 269 ? 83.155 71.822 110.391 1.00 102.13 341 ARG C N 1
ATOM 3515 C CA . ARG B 1 269 ? 83.585 70.864 111.413 1.00 102.13 341 ARG C CA 1
ATOM 3516 C C . ARG B 1 269 ? 84.675 71.447 112.309 1.00 102.13 341 ARG C C 1
ATOM 3517 O O . ARG B 1 269 ? 84.597 71.340 113.545 1.00 102.13 341 ARG C O 1
ATOM 3525 N N . VAL B 1 270 ? 85.680 72.097 111.709 1.00 111.37 342 VAL C N 1
ATOM 3526 C CA . VAL B 1 270 ? 86.778 72.635 112.515 1.00 111.37 342 VAL C CA 1
ATOM 3527 C C . VAL B 1 270 ? 86.306 73.816 113.368 1.00 111.37 342 VAL C C 1
ATOM 3528 O O . VAL B 1 270 ? 86.651 73.920 114.560 1.00 111.37 342 VAL C O 1
ATOM 3532 N N . ALA B 1 271 ? 85.470 74.690 112.793 1.00 98.97 343 ALA C N 1
ATOM 3533 C CA . ALA B 1 271 ? 84.953 75.827 113.553 1.00 98.97 343 ALA C CA 1
ATOM 3534 C C . ALA B 1 271 ? 84.043 75.379 114.693 1.00 98.97 343 ALA C C 1
ATOM 3535 O O . ALA B 1 271 ? 84.082 75.956 115.790 1.00 98.97 343 ALA C O 1
ATOM 3537 N N . LEU B 1 272 ? 83.248 74.329 114.462 1.00 106.57 344 LEU C N 1
ATOM 3538 C CA . LEU B 1 272 ? 82.346 73.836 115.498 1.00 106.57 344 LEU C CA 1
ATOM 3539 C C . LEU B 1 272 ? 83.125 73.190 116.640 1.00 106.57 344 LEU C C 1
ATOM 3540 O O . LEU B 1 272 ? 82.734 73.311 117.812 1.00 106.57 344 LEU C O 1
ATOM 3545 N N . GLY B 1 273 ? 84.233 72.511 116.322 1.00 114.88 345 GLY C N 1
ATOM 3546 C CA . GLY B 1 273 ? 85.091 71.993 117.381 1.00 114.88 345 GLY C CA 1
ATOM 3547 C C . GLY B 1 273 ? 85.731 73.090 118.216 1.00 114.88 345 GLY C C 1
ATOM 3548 O O . GLY B 1 273 ? 85.778 72.997 119.453 1.00 114.88 345 GLY C O 1
ATOM 3549 N N . GLY B 1 274 ? 86.211 74.154 117.553 1.00 114.15 346 GLY C N 1
ATOM 3550 C CA . GLY B 1 274 ? 86.804 75.271 118.281 1.00 114.15 346 GLY C CA 1
ATOM 3551 C C . GLY B 1 274 ? 85.822 75.987 119.194 1.00 114.15 346 GLY C C 1
ATOM 3552 O O . GLY B 1 274 ? 86.165 76.368 120.322 1.00 114.15 346 GLY C O 1
ATOM 3553 N N . PHE B 1 275 ? 84.578 76.154 118.731 1.00 95.55 347 PHE C N 1
ATOM 3554 C CA . PHE B 1 275 ? 83.541 76.696 119.604 1.00 95.55 347 PHE C CA 1
ATOM 3555 C C . PHE B 1 275 ? 83.205 75.738 120.739 1.00 95.55 347 PHE C C 1
ATOM 3556 O O . PHE B 1 275 ? 82.798 76.184 121.822 1.00 95.55 347 PHE C O 1
ATOM 3564 N N . GLY B 1 276 ? 83.365 74.431 120.507 1.00 99.75 348 GLY C N 1
ATOM 3565 C CA . GLY B 1 276 ? 83.171 73.466 121.578 1.00 99.75 348 GLY C CA 1
ATOM 3566 C C . GLY B 1 276 ? 84.155 73.647 122.719 1.00 99.75 348 GLY C C 1
ATOM 3567 O O . GLY B 1 276 ? 83.757 73.764 123.887 1.00 99.75 348 GLY C O 1
ATOM 3568 N N . ILE B 1 277 ? 85.452 73.718 122.395 1.00 107.33 349 ILE C N 1
ATOM 3569 C CA . ILE B 1 277 ? 86.435 73.837 123.474 1.00 107.33 349 ILE C CA 1
ATOM 3570 C C . ILE B 1 277 ? 86.402 75.224 124.114 1.00 107.33 349 ILE C C 1
ATOM 3571 O O . ILE B 1 277 ? 86.655 75.363 125.322 1.00 107.33 349 ILE C O 1
ATOM 3576 N N . LEU B 1 278 ? 86.076 76.268 123.345 1.00 106.92 350 LEU C N 1
ATOM 3577 C CA . LEU B 1 278 ? 86.056 77.589 123.963 1.00 106.92 350 LEU C CA 1
ATOM 3578 C C . LEU B 1 278 ? 84.824 77.760 124.848 1.00 106.92 350 LEU C C 1
ATOM 3579 O O . LEU B 1 278 ? 84.902 78.423 125.893 1.00 106.92 350 LEU C O 1
ATOM 3584 N N . ALA B 1 279 ? 83.701 77.132 124.479 1.00 97.85 351 ALA C N 1
ATOM 3585 C CA . ALA B 1 279 ? 82.552 77.091 125.381 1.00 97.85 351 ALA C CA 1
ATOM 3586 C C . ALA B 1 279 ? 82.865 76.309 126.648 1.00 97.85 351 ALA C C 1
ATOM 3587 O O . ALA B 1 279 ? 82.362 76.652 127.733 1.00 97.85 351 ALA C O 1
ATOM 3589 N N . PHE B 1 280 ? 83.702 75.273 126.531 1.00 90.55 352 PHE C N 1
ATOM 3590 C CA . PHE B 1 280 ? 84.191 74.598 127.727 1.00 90.55 352 PHE C CA 1
ATOM 3591 C C . PHE B 1 280 ? 85.011 75.543 128.589 1.00 90.55 352 PHE C C 1
ATOM 3592 O O . PHE B 1 280 ? 84.928 75.497 129.824 1.00 90.55 352 PHE C O 1
ATOM 3600 N N . TRP B 1 281 ? 85.780 76.433 127.957 1.00 87.70 353 TRP C N 1
ATOM 3601 C CA . TRP B 1 281 ? 86.529 77.417 128.734 1.00 87.70 353 TRP C CA 1
ATOM 3602 C C . TRP B 1 281 ? 85.620 78.452 129.393 1.00 87.70 353 TRP C C 1
ATOM 3603 O O . TRP B 1 281 ? 85.986 79.019 130.429 1.00 87.70 353 TRP C O 1
ATOM 3614 N N . TRP B 1 282 ? 84.432 78.698 128.841 1.00 79.79 354 TRP C N 1
ATOM 3615 C CA . TRP B 1 282 ? 83.453 79.512 129.563 1.00 79.79 354 TRP C CA 1
ATOM 3616 C C . TRP B 1 282 ? 82.972 78.797 130.819 1.00 79.79 354 TRP C C 1
ATOM 3617 O O . TRP B 1 282 ? 82.958 79.378 131.917 1.00 79.79 354 TRP C O 1
ATOM 3628 N N . TYR B 1 283 ? 82.575 77.527 130.666 1.00 90.08 355 TYR C N 1
ATOM 3629 C CA . TYR B 1 283 ? 81.979 76.784 131.773 1.00 90.08 355 TYR C CA 1
ATOM 3630 C C . TYR B 1 283 ? 82.959 76.553 132.910 1.00 90.08 355 TYR C C 1
ATOM 3631 O O . TYR B 1 283 ? 82.561 76.603 134.083 1.00 90.08 355 TYR C O 1
ATOM 3640 N N . ILE B 1 284 ? 84.237 76.338 132.595 1.00 82.42 356 ILE C N 1
ATOM 3641 C CA . ILE B 1 284 ? 85.171 75.981 133.657 1.00 82.42 356 ILE C CA 1
ATOM 3642 C C . ILE B 1 284 ? 85.530 77.201 134.517 1.00 82.42 356 ILE C C 1
ATOM 3643 O O . ILE B 1 284 ? 85.787 77.059 135.720 1.00 82.42 356 ILE C O 1
ATOM 3648 N N . VAL B 1 285 ? 85.475 78.410 133.954 1.00 78.88 357 VAL C N 1
ATOM 3649 C CA . VAL B 1 285 ? 85.827 79.617 134.692 1.00 78.88 357 VAL C CA 1
ATOM 3650 C C . VAL B 1 285 ? 84.608 80.185 135.407 1.00 78.88 357 VAL C C 1
ATOM 3651 O O . VAL B 1 285 ? 84.744 80.801 136.470 1.00 78.88 357 VAL C O 1
ATOM 3655 N N . TYR B 1 286 ? 83.408 79.955 134.867 1.00 96.80 358 TYR C N 1
ATOM 3656 C CA . TYR B 1 286 ? 82.196 80.172 135.655 1.00 96.80 358 TYR C CA 1
ATOM 3657 C C . TYR B 1 286 ? 82.199 79.308 136.906 1.00 96.80 358 TYR C C 1
ATOM 3658 O O . TYR B 1 286 ? 82.085 79.815 138.030 1.00 96.80 358 TYR C O 1
ATOM 3667 N N . LYS B 1 287 ? 82.382 78.001 136.730 1.00 108.23 359 LYS C N 1
ATOM 3668 C CA . LYS B 1 287 ? 82.132 77.093 137.836 1.00 108.23 359 LYS C CA 1
ATOM 3669 C C . LYS B 1 287 ? 83.298 77.027 138.821 1.00 108.23 359 LYS C C 1
ATOM 3670 O O . LYS B 1 287 ? 83.066 76.782 140.010 1.00 108.23 359 LYS C O 1
ATOM 3676 N N . LEU B 1 288 ? 84.540 77.269 138.379 1.00 99.25 360 LEU C N 1
ATOM 3677 C CA . LEU B 1 288 ? 85.663 77.199 139.319 1.00 99.25 360 LEU C CA 1
ATOM 3678 C C . LEU B 1 288 ? 85.654 78.327 140.344 1.00 99.25 360 LEU C C 1
ATOM 3679 O O . LEU B 1 288 ? 85.943 78.090 141.521 1.00 99.25 360 LEU C O 1
ATOM 3684 N N . THR B 1 289 ? 85.348 79.554 139.936 1.00 91.91 361 THR C N 1
ATOM 3685 C CA . THR B 1 289 ? 85.504 80.667 140.854 1.00 91.91 361 THR C CA 1
ATOM 3686 C C . THR B 1 289 ? 84.244 81.451 141.146 1.00 91.91 361 THR C C 1
ATOM 3687 O O . THR B 1 289 ? 84.282 82.313 142.026 1.00 91.91 361 THR C O 1
ATOM 3691 N N . PHE B 1 290 ? 83.142 81.213 140.450 1.00 82.88 362 PHE C N 1
ATOM 3692 C CA . PHE B 1 290 ? 81.968 81.982 140.821 1.00 82.88 362 PHE C CA 1
ATOM 3693 C C . PHE B 1 290 ? 81.171 81.321 141.934 1.00 82.88 362 PHE C C 1
ATOM 3694 O O . PHE B 1 290 ? 80.467 82.016 142.672 1.00 82.88 362 PHE C O 1
ATOM 3702 N N . GLU B 1 291 ? 81.273 80.001 142.084 1.00 99.01 363 GLU C N 1
ATOM 3703 C CA . GLU B 1 291 ? 80.446 79.280 143.036 1.00 99.01 363 GLU C CA 1
ATOM 3704 C C . GLU B 1 291 ? 81.232 78.332 143.931 1.00 99.01 363 GLU C C 1
ATOM 3705 O O . GLU B 1 291 ? 80.629 77.676 144.783 1.00 99.01 363 GLU C O 1
ATOM 3711 N N . THR B 1 292 ? 82.550 78.248 143.780 1.00 102.19 364 THR C N 1
ATOM 3712 C CA . THR B 1 292 ? 83.294 77.130 144.349 1.00 102.19 364 THR C CA 1
ATOM 3713 C C . THR B 1 292 ? 84.436 77.678 145.214 1.00 102.19 364 THR C C 1
ATOM 3714 O O . THR B 1 292 ? 84.434 78.866 145.550 1.00 102.19 364 THR C O 1
ATOM 3718 N N . ASP B 1 293 ? 85.399 76.832 145.596 1.00 116.02 365 ASP C N 1
ATOM 3719 C CA . ASP B 1 293 ? 86.254 77.114 146.746 1.00 116.02 365 ASP C CA 1
ATOM 3720 C C . ASP B 1 293 ? 87.354 78.115 146.405 1.00 116.02 365 ASP C C 1
ATOM 3721 O O . ASP B 1 293 ? 87.661 79.006 147.206 1.00 116.02 365 ASP C O 1
ATOM 3726 N N . LEU B 1 294 ? 87.975 77.981 145.237 1.00 109.21 366 LEU C N 1
ATOM 3727 C CA . LEU B 1 294 ? 89.054 78.893 144.874 1.00 109.21 366 LEU C CA 1
ATOM 3728 C C . LEU B 1 294 ? 88.489 80.250 144.476 1.00 109.21 366 LEU C C 1
ATOM 3729 O O . LEU B 1 294 ? 87.540 80.334 143.692 1.00 109.21 366 LEU C O 1
ATOM 3734 N N . GLY B 1 295 ? 89.067 81.313 145.025 1.00 100.01 367 GLY C N 1
ATOM 3735 C CA . GLY B 1 295 ? 88.580 82.644 144.742 1.00 100.01 367 GLY C CA 1
ATOM 3736 C C . GLY B 1 295 ? 89.157 83.216 143.468 1.00 100.01 367 GLY C C 1
ATOM 3737 O O . GLY B 1 295 ? 90.021 82.618 142.831 1.00 100.01 367 GLY C O 1
ATOM 3738 N N . TRP B 1 296 ? 88.659 84.404 143.107 1.00 93.57 368 TRP C N 1
ATOM 3739 C CA . TRP B 1 296 ? 89.134 85.088 141.908 1.00 93.57 368 TRP C CA 1
ATOM 3740 C C . TRP B 1 296 ? 90.592 85.498 142.032 1.00 93.57 368 TRP C C 1
ATOM 3741 O O . TRP B 1 296 ? 91.308 85.555 141.026 1.00 93.57 368 TRP C O 1
ATOM 3752 N N . ASP B 1 297 ? 91.047 85.765 143.255 1.00 78.50 369 ASP C N 1
ATOM 3753 C CA . ASP B 1 297 ? 92.452 86.058 143.497 1.00 78.50 369 ASP C CA 1
ATOM 3754 C C . ASP B 1 297 ? 93.329 84.849 143.211 1.00 78.50 369 ASP C C 1
ATOM 3755 O O . ASP B 1 297 ? 94.492 84.999 142.824 1.00 78.50 369 ASP C O 1
ATOM 3760 N N . THR B 1 298 ? 92.787 83.652 143.389 1.00 88.06 370 THR C N 1
ATOM 3761 C CA . THR B 1 298 ? 93.454 82.416 143.026 1.00 88.06 370 THR C CA 1
ATOM 3762 C C . THR B 1 298 ? 93.082 81.954 141.628 1.00 88.06 370 THR C C 1
ATOM 3763 O O . THR B 1 298 ? 93.285 80.783 141.299 1.00 88.06 370 THR C O 1
ATOM 3767 N N . MET B 1 299 ? 92.533 82.843 140.807 1.00 84.19 371 MET C N 1
ATOM 3768 C CA . MET B 1 299 ? 91.983 82.458 139.517 1.00 84.19 371 MET C CA 1
ATOM 3769 C C . MET B 1 299 ? 92.525 83.344 138.406 1.00 84.19 371 MET C C 1
ATOM 3770 O O . MET B 1 299 ? 92.618 82.910 137.255 1.00 84.19 371 MET C O 1
ATOM 3775 N N . GLU B 1 300 ? 92.958 84.554 138.764 1.00 73.19 372 GLU C N 1
ATOM 3776 C CA . GLU B 1 300 ? 93.437 85.529 137.777 1.00 73.19 372 GLU C CA 1
ATOM 3777 C C . GLU B 1 300 ? 94.646 85.082 136.955 1.00 73.19 372 GLU C C 1
ATOM 3778 O O . GLU B 1 300 ? 94.658 85.266 135.738 1.00 73.19 372 GLU C O 1
ATOM 3784 N N . PRO B 1 301 ? 95.667 84.497 137.598 1.00 74.46 373 PRO C N 1
ATOM 3785 C CA . PRO B 1 301 ? 96.766 84.008 136.757 1.00 74.46 373 PRO C CA 1
ATOM 3786 C C . PRO B 1 301 ? 96.401 82.796 135.927 1.00 74.46 373 PRO C C 1
ATOM 3787 O O . PRO B 1 301 ? 97.091 82.521 134.942 1.00 74.46 373 PRO C O 1
ATOM 3791 N N . VAL B 1 302 ? 95.345 82.065 136.278 1.00 74.03 374 VAL C N 1
ATOM 3792 C CA . VAL B 1 302 ? 94.870 81.019 135.383 1.00 74.03 374 VAL C CA 1
ATOM 3793 C C . VAL B 1 302 ? 94.312 81.637 134.108 1.00 74.03 374 VAL C C 1
ATOM 3794 O O . VAL B 1 302 ? 94.598 81.168 133.002 1.00 74.03 374 VAL C O 1
ATOM 3798 N N . THR B 1 303 ? 93.605 82.758 134.232 1.00 79.94 375 THR C N 1
ATOM 3799 C CA . THR B 1 303 ? 93.051 83.418 133.055 1.00 79.94 375 THR C CA 1
ATOM 3800 C C . THR B 1 303 ? 94.135 84.052 132.196 1.00 79.94 375 THR C C 1
ATOM 3801 O O . THR B 1 303 ? 94.179 83.830 130.980 1.00 79.94 375 THR C O 1
ATOM 3805 N N . TYR B 1 304 ? 95.019 84.843 132.802 1.00 78.01 376 TYR C N 1
ATOM 3806 C CA . TYR B 1 304 ? 96.026 85.535 132.000 1.00 78.01 376 TYR C CA 1
ATOM 3807 C C . TYR B 1 304 ? 97.078 84.577 131.455 1.00 78.01 376 TYR C C 1
ATOM 3808 O O . TYR B 1 304 ? 97.495 84.697 130.294 1.00 78.01 376 TYR C O 1
ATOM 3817 N N . LEU B 1 305 ? 97.508 83.618 132.273 1.00 72.38 377 LEU C N 1
ATOM 3818 C CA . LEU B 1 305 ? 98.503 82.654 131.826 1.00 72.38 377 LEU C CA 1
ATOM 3819 C C . LEU B 1 305 ? 97.932 81.717 130.763 1.00 72.38 377 LEU C C 1
ATOM 3820 O O . LEU B 1 305 ? 98.658 81.304 129.849 1.00 72.38 377 LEU C O 1
ATOM 3825 N N . VAL B 1 306 ? 96.634 81.406 130.839 1.00 73.96 378 VAL C N 1
ATOM 3826 C CA . VAL B 1 306 ? 95.985 80.703 129.734 1.00 73.96 378 VAL C CA 1
ATOM 3827 C C . VAL B 1 306 ? 95.905 81.581 128.487 1.00 73.96 378 VAL C C 1
ATOM 3828 O O . VAL B 1 306 ? 96.075 81.081 127.370 1.00 73.96 378 VAL C O 1
ATOM 3832 N N . SER B 1 307 ? 95.722 82.898 128.647 1.00 81.18 379 SER C N 1
ATOM 3833 C CA . SER B 1 307 ? 95.664 83.788 127.485 1.00 81.18 379 SER C CA 1
ATOM 3834 C C . SER B 1 307 ? 96.994 83.843 126.735 1.00 81.18 379 SER C C 1
ATOM 3835 O O . SER B 1 307 ? 97.017 83.810 125.494 1.00 81.18 379 SER C O 1
ATOM 3838 N N . LEU B 1 308 ? 98.114 83.898 127.458 1.00 81.02 380 LEU C N 1
ATOM 3839 C CA . LEU B 1 308 ? 99.382 83.727 126.756 1.00 81.02 380 LEU C CA 1
ATOM 3840 C C . LEU B 1 308 ? 99.549 82.308 126.226 1.00 81.02 380 LEU C C 1
ATOM 3841 O O . LEU B 1 308 ? 100.159 82.115 125.167 1.00 81.02 380 LEU C O 1
ATOM 3846 N N . SER B 1 309 ? 98.978 81.313 126.907 1.00 86.51 381 SER C N 1
ATOM 3847 C CA . SER B 1 309 ? 99.062 79.952 126.390 1.00 86.51 381 SER C CA 1
ATOM 3848 C C . SER B 1 309 ? 98.223 79.730 125.133 1.00 86.51 381 SER C C 1
ATOM 3849 O O . SER B 1 309 ? 98.436 78.730 124.442 1.00 86.51 381 SER C O 1
ATOM 3852 N N . THR B 1 310 ? 97.171 80.529 124.972 1.00 94.44 382 THR C N 1
ATOM 3853 C CA . THR B 1 310 ? 96.350 80.500 123.768 1.00 94.44 382 THR C CA 1
ATOM 3854 C C . THR B 1 310 ? 97.180 81.062 122.621 1.00 94.44 382 THR C C 1
ATOM 3855 O O . THR B 1 310 ? 97.144 80.567 121.497 1.00 94.44 382 THR C O 1
ATOM 3859 N N . LEU B 1 311 ? 97.928 82.116 122.943 1.00 92.15 383 LEU C N 1
ATOM 3860 C CA . LEU B 1 311 ? 98.798 82.815 122.002 1.00 92.15 383 LEU C CA 1
ATOM 3861 C C . LEU B 1 311 ? 99.906 81.913 121.497 1.00 92.15 383 LEU C C 1
ATOM 3862 O O . LEU B 1 311 ? 100.294 81.982 120.331 1.00 92.15 383 LEU C O 1
ATOM 3867 N N . MET B 1 312 ? 100.421 81.069 122.382 1.00 106.65 384 MET C N 1
ATOM 3868 C CA . MET B 1 312 ? 101.487 80.163 122.003 1.00 106.65 384 MET C CA 1
ATOM 3869 C C . MET B 1 312 ? 100.961 79.275 120.887 1.00 106.65 384 MET C C 1
ATOM 3870 O O . MET B 1 312 ? 101.685 78.975 119.937 1.00 106.65 384 MET C O 1
ATOM 3875 N N . GLY B 1 313 ? 99.691 78.897 120.974 1.00 112.07 385 GLY C N 1
ATOM 3876 C CA . GLY B 1 313 ? 99.096 78.036 119.971 1.00 112.07 385 GLY C CA 1
ATOM 3877 C C . GLY B 1 313 ? 99.112 78.683 118.602 1.00 112.07 385 GLY C C 1
ATOM 3878 O O . GLY B 1 313 ? 99.389 78.022 117.601 1.00 112.07 385 GLY C O 1
ATOM 3879 N N . GLY B 1 314 ? 98.820 79.978 118.550 1.00 113.69 386 GLY C N 1
ATOM 3880 C CA . GLY B 1 314 ? 98.825 80.686 117.286 1.00 113.69 386 GLY C CA 1
ATOM 3881 C C . GLY B 1 314 ? 100.213 80.687 116.674 1.00 113.69 386 GLY C C 1
ATOM 3882 O O . GLY B 1 314 ? 100.375 80.462 115.474 1.00 113.69 386 GLY C O 1
ATOM 3883 N N . TYR B 1 315 ? 101.224 80.910 117.508 1.00 107.48 387 TYR C N 1
ATOM 3884 C CA . TYR B 1 315 ? 102.600 80.931 117.029 1.00 107.48 387 TYR C CA 1
ATOM 3885 C C . TYR B 1 315 ? 103.000 79.577 116.467 1.00 107.48 387 TYR C C 1
ATOM 3886 O O . TYR B 1 315 ? 103.643 79.498 115.422 1.00 107.48 387 TYR C O 1
ATOM 3895 N N . LEU B 1 316 ? 102.609 78.508 117.153 1.00 113.37 388 LEU C N 1
ATOM 3896 C CA . LEU B 1 316 ? 102.931 77.168 116.685 1.00 113.37 388 LEU C CA 1
ATOM 3897 C C . LEU B 1 316 ? 102.247 76.923 115.349 1.00 113.37 388 LEU C C 1
ATOM 3898 O O . LEU B 1 316 ? 102.845 76.381 114.421 1.00 113.37 388 LEU C O 1
ATOM 3903 N N . TRP B 1 317 ? 100.988 77.337 115.259 1.00 131.31 389 TRP C N 1
ATOM 3904 C CA . TRP B 1 317 ? 100.219 77.187 114.035 1.00 131.31 389 TRP C CA 1
ATOM 3905 C C . TRP B 1 317 ? 100.827 78.017 112.915 1.00 131.31 389 TRP C C 1
ATOM 3906 O O . TRP B 1 317 ? 100.880 77.585 111.766 1.00 131.31 389 TRP C O 1
ATOM 3917 N N . PHE B 1 318 ? 101.285 79.216 113.261 1.00 128.30 390 PHE C N 1
ATOM 3918 C CA . PHE B 1 318 ? 101.854 80.119 112.273 1.00 128.30 390 PHE C CA 1
ATOM 3919 C C . PHE B 1 318 ? 103.157 79.596 111.672 1.00 128.30 390 PHE C C 1
ATOM 3920 O O . PHE B 1 318 ? 103.541 80.041 110.586 1.00 128.30 390 PHE C O 1
ATOM 3928 N N . LEU B 1 319 ? 103.831 78.642 112.319 1.00 140.23 391 LEU C N 1
ATOM 3929 C CA . LEU B 1 319 ? 105.188 78.279 111.916 1.00 140.23 391 LEU C CA 1
ATOM 3930 C C . LEU B 1 319 ? 105.339 76.862 111.393 1.00 140.23 391 LEU C C 1
ATOM 3931 O O . LEU B 1 319 ? 106.093 76.649 110.443 1.00 140.23 391 LEU C O 1
ATOM 3936 N N . TYR B 1 320 ? 104.687 75.872 111.998 1.00 149.75 392 TYR C N 1
ATOM 3937 C CA . TYR B 1 320 ? 104.848 74.505 111.510 1.00 149.75 392 TYR C CA 1
ATOM 3938 C C . TYR B 1 320 ? 103.959 74.240 110.300 1.00 149.75 392 TYR C C 1
ATOM 3939 O O . TYR B 1 320 ? 104.455 73.939 109.210 1.00 149.75 392 TYR C O 1
ATOM 3948 N N . HIS B 1 321 ? 102.649 74.359 110.476 1.00 144.46 393 HIS C N 1
ATOM 3949 C CA . HIS B 1 321 ? 101.710 74.125 109.392 1.00 144.46 393 HIS C CA 1
ATOM 3950 C C . HIS B 1 321 ? 101.499 75.356 108.520 1.00 144.46 393 HIS C C 1
ATOM 3951 O O . HIS B 1 321 ? 100.928 75.225 107.432 1.00 144.46 393 HIS C O 1
ATOM 3958 N N . ASN B 1 322 ? 101.946 76.531 108.981 1.00 154.61 394 ASN C N 1
ATOM 3959 C CA . ASN B 1 322 ? 102.229 77.712 108.157 1.00 154.61 394 ASN C CA 1
ATOM 3960 C C . ASN B 1 322 ? 101.001 78.247 107.413 1.00 154.61 394 ASN C C 1
ATOM 3961 O O . ASN B 1 322 ? 100.888 78.149 106.192 1.00 154.61 394 ASN C O 1
ATOM 3966 N N . ARG B 1 323 ? 100.242 79.045 108.153 1.00 165.93 395 ARG C N 1
ATOM 3967 C CA . ARG B 1 323 ? 99.149 79.812 107.595 1.00 165.93 395 ARG C CA 1
ATOM 3968 C C . ARG B 1 323 ? 99.826 81.189 107.627 1.00 165.93 395 ARG C C 1
ATOM 3969 O O . ARG B 1 323 ? 100.159 81.690 108.701 1.00 165.93 395 ARG C O 1
ATOM 3977 N N . GLU B 1 324 ? 100.030 81.799 106.461 1.00 130.49 396 GLU C N 1
ATOM 3978 C CA . GLU B 1 324 ? 100.732 83.077 106.353 1.00 130.49 396 GLU C CA 1
ATOM 3979 C C . GLU B 1 324 ? 100.017 83.999 105.376 1.00 130.49 396 GLU C C 1
ATOM 3980 O O . GLU B 1 324 ? 99.029 84.642 105.729 1.00 130.49 396 GLU C O 1
ATOM 3986 N N . ASP B 1 332 ? 96.136 85.355 105.566 1.00 132.14 404 ASP C N 1
ATOM 3987 C CA . ASP B 1 332 ? 94.773 85.038 105.975 1.00 132.14 404 ASP C CA 1
ATOM 3988 C C . ASP B 1 332 ? 94.554 83.535 106.093 1.00 132.14 404 ASP C C 1
ATOM 3989 O O . ASP B 1 332 ? 94.531 82.997 107.200 1.00 132.14 404 ASP C O 1
ATOM 3994 N N . PHE B 1 333 ? 94.428 82.886 104.932 1.00 147.64 405 PHE C N 1
ATOM 3995 C CA . PHE B 1 333 ? 93.972 81.500 104.786 1.00 147.64 405 PHE C CA 1
ATOM 3996 C C . PHE B 1 333 ? 92.663 81.274 105.538 1.00 147.64 405 PHE C C 1
ATOM 3997 O O . PHE B 1 333 ? 92.532 80.388 106.383 1.00 147.64 405 PHE C O 1
ATOM 4005 N N . THR B 1 334 ? 91.682 82.104 105.197 1.00 151.85 406 THR C N 1
ATOM 4006 C CA . THR B 1 334 ? 90.356 82.034 105.793 1.00 151.85 406 THR C CA 1
ATOM 4007 C C . THR B 1 334 ? 89.521 80.939 105.145 1.00 151.85 406 THR C C 1
ATOM 4008 O O . THR B 1 334 ? 90.052 80.033 104.493 1.00 151.85 406 THR C O 1
ATOM 4012 N N . ILE B 1 335 ? 88.209 81.007 105.359 1.00 146.30 407 ILE C N 1
ATOM 4013 C CA . ILE B 1 335 ? 87.303 79.949 104.927 1.00 146.30 407 ILE C CA 1
ATOM 4014 C C . ILE B 1 335 ? 87.176 79.920 103.408 1.00 146.30 407 ILE C C 1
ATOM 4015 O O . ILE B 1 335 ? 87.075 78.847 102.799 1.00 146.30 407 ILE C O 1
ATOM 4020 N N . ASN B 1 336 ? 87.210 81.089 102.768 1.00 142.93 408 ASN C N 1
ATOM 4021 C CA . ASN B 1 336 ? 87.183 81.132 101.311 1.00 142.93 408 ASN C CA 1
ATOM 4022 C C . ASN B 1 336 ? 88.486 80.630 100.705 1.00 142.93 408 ASN C C 1
ATOM 4023 O O . ASN B 1 336 ? 88.474 80.066 99.607 1.00 142.93 408 ASN C O 1
ATOM 4028 N N . ALA B 1 337 ? 89.610 80.816 101.396 1.00 134.04 409 ALA C N 1
ATOM 4029 C CA . ALA B 1 337 ? 90.898 80.413 100.846 1.00 134.04 409 ALA C CA 1
ATOM 4030 C C . ALA B 1 337 ? 91.105 78.905 100.870 1.00 134.04 409 ALA C C 1
ATOM 4031 O O . ALA B 1 337 ? 91.946 78.398 100.119 1.00 134.04 409 ALA C O 1
ATOM 4033 N N . ARG B 1 338 ? 90.373 78.182 101.720 1.00 135.31 410 ARG C N 1
ATOM 4034 C CA . ARG B 1 338 ? 90.411 76.726 101.668 1.00 135.31 410 ARG C CA 1
ATOM 4035 C C . ARG B 1 338 ? 89.709 76.219 100.422 1.00 135.31 410 ARG C C 1
ATOM 4036 O O . ARG B 1 338 ? 90.135 75.232 99.813 1.00 135.31 410 ARG C O 1
ATOM 4044 N N . GLN B 1 339 ? 88.603 76.867 100.067 1.00 151.20 411 GLN C N 1
ATOM 4045 C CA . GLN B 1 339 ? 87.919 76.600 98.810 1.00 151.20 411 GLN C CA 1
ATOM 4046 C C . GLN B 1 339 ? 88.809 76.922 97.615 1.00 151.20 411 GLN C C 1
ATOM 4047 O O . GLN B 1 339 ? 88.971 76.099 96.705 1.00 151.20 411 GLN C O 1
ATOM 4053 N N . LYS B 1 340 ? 89.408 78.118 97.616 1.00 123.94 412 LYS C N 1
ATOM 4054 C CA . LYS B 1 340 ? 90.208 78.572 96.484 1.00 123.94 412 LYS C CA 1
ATOM 4055 C C . LYS B 1 340 ? 91.501 77.786 96.346 1.00 123.94 412 LYS C C 1
ATOM 4056 O O . LYS B 1 340 ? 92.030 77.658 95.238 1.00 123.94 412 LYS C O 1
ATOM 4062 N N . LYS B 1 341 ? 92.034 77.264 97.448 1.00 134.18 413 LYS C N 1
ATOM 4063 C CA . LYS B 1 341 ? 93.109 76.291 97.325 1.00 134.18 413 LYS C CA 1
ATOM 4064 C C . LYS B 1 341 ? 92.561 74.936 96.908 1.00 134.18 413 LYS C C 1
ATOM 4065 O O . LYS B 1 341 ? 93.259 74.156 96.251 1.00 134.18 413 LYS C O 1
ATOM 4071 N N . LEU B 1 342 ? 91.298 74.659 97.236 1.00 133.75 414 LEU C N 1
ATOM 4072 C CA . LEU B 1 342 ? 90.786 73.304 97.098 1.00 133.75 414 LEU C CA 1
ATOM 4073 C C . LEU B 1 342 ? 90.435 72.974 95.653 1.00 133.75 414 LEU C C 1
ATOM 4074 O O . LEU B 1 342 ? 90.812 71.908 95.155 1.00 133.75 414 LEU C O 1
ATOM 4079 N N . TYR B 1 343 ? 89.736 73.865 94.940 1.00 141.94 415 TYR C N 1
ATOM 4080 C CA . TYR B 1 343 ? 89.469 73.553 93.540 1.00 141.94 415 TYR C CA 1
ATOM 4081 C C . TYR B 1 343 ? 90.588 74.002 92.604 1.00 141.94 415 TYR C C 1
ATOM 4082 O O . TYR B 1 343 ? 90.359 74.128 91.397 1.00 141.94 415 TYR C O 1
ATOM 4091 N N . GLN B 1 344 ? 91.795 74.224 93.126 1.00 135.35 416 GLN C N 1
ATOM 4092 C CA . GLN B 1 344 ? 92.977 74.102 92.283 1.00 135.35 416 GLN C CA 1
ATOM 4093 C C . GLN B 1 344 ? 93.319 72.639 92.045 1.00 135.35 416 GLN C C 1
ATOM 4094 O O . GLN B 1 344 ? 93.989 72.308 91.062 1.00 135.35 416 GLN C O 1
ATOM 4100 N N . MET B 1 345 ? 92.871 71.757 92.937 1.00 137.84 417 MET C N 1
ATOM 4101 C CA . MET B 1 345 ? 93.006 70.317 92.782 1.00 137.84 417 MET C CA 1
ATOM 4102 C C . MET B 1 345 ? 91.868 69.724 91.961 1.00 137.84 417 MET C C 1
ATOM 4103 O O . MET B 1 345 ? 92.099 68.899 91.073 1.00 137.84 417 MET C O 1
ATOM 4108 N N . LYS B 1 346 ? 90.636 70.130 92.254 1.00 134.03 418 LYS C N 1
ATOM 4109 C CA . LYS B 1 346 ? 89.462 69.476 91.700 1.00 134.03 418 LYS C CA 1
ATOM 4110 C C . LYS B 1 346 ? 88.947 70.114 90.416 1.00 134.03 418 LYS C C 1
ATOM 4111 O O . LYS B 1 346 ? 88.080 69.527 89.761 1.00 134.03 418 LYS C O 1
ATOM 4117 N N . GLY B 1 347 ? 89.444 71.286 90.035 1.00 134.55 419 GLY C N 1
ATOM 4118 C CA . GLY B 1 347 ? 88.918 71.950 88.860 1.00 134.55 419 GLY C CA 1
ATOM 4119 C C . GLY B 1 347 ? 89.926 72.767 88.079 1.00 134.55 419 GLY C C 1
ATOM 4120 O O . GLY B 1 347 ? 91.131 72.502 88.119 1.00 134.55 419 GLY C O 1
ATOM 4121 N N . ILE B 1 348 ? 89.427 73.763 87.350 1.00 154.30 420 ILE C N 1
ATOM 4122 C CA . ILE B 1 348 ? 90.236 74.623 86.499 1.00 154.30 420 ILE C CA 1
ATOM 4123 C C . ILE B 1 348 ? 90.047 76.058 87.011 1.00 154.30 420 ILE C C 1
ATOM 4124 O O . ILE B 1 348 ? 89.121 76.350 87.769 1.00 154.30 420 ILE C O 1
ATOM 4129 N N . ASP B 1 349 ? 90.940 76.952 86.591 1.00 171.89 421 ASP C N 1
ATOM 4130 C CA . ASP B 1 349 ? 91.010 78.323 87.083 1.00 171.89 421 ASP C CA 1
ATOM 4131 C C . ASP B 1 349 ? 89.826 79.155 86.575 1.00 171.89 421 ASP C C 1
ATOM 4132 O O . ASP B 1 349 ? 88.951 78.680 85.846 1.00 171.89 421 ASP C O 1
ATOM 4137 N N . LEU B 1 350 ? 89.811 80.435 86.946 1.00 154.90 422 LEU C N 1
ATOM 4138 C CA . LEU B 1 350 ? 88.702 81.331 86.638 1.00 154.90 422 LEU C CA 1
ATOM 4139 C C . LEU B 1 350 ? 88.868 82.098 85.336 1.00 154.90 422 LEU C C 1
ATOM 4140 O O . LEU B 1 350 ? 87.869 82.563 84.779 1.00 154.90 422 LEU C O 1
ATOM 4145 N N . GLN B 1 351 ? 90.100 82.260 84.848 1.00 142.29 423 GLN C N 1
ATOM 4146 C CA . GLN B 1 351 ? 90.319 83.033 83.628 1.00 142.29 423 GLN C CA 1
ATOM 4147 C C . GLN B 1 351 ? 89.807 82.286 82.404 1.00 142.29 423 GLN C C 1
ATOM 4148 O O . GLN B 1 351 ? 89.137 82.873 81.541 1.00 142.29 423 GLN C O 1
ATOM 4154 N N . VAL B 1 352 ? 90.125 80.993 82.318 1.00 142.30 424 VAL C N 1
ATOM 4155 C CA . VAL B 1 352 ? 89.565 80.132 81.283 1.00 142.30 424 VAL C CA 1
ATOM 4156 C C . VAL B 1 352 ? 88.053 80.056 81.428 1.00 142.30 424 VAL C C 1
ATOM 4157 O O . VAL B 1 352 ? 87.315 80.130 80.439 1.00 142.30 424 VAL C O 1
ATOM 4161 N N . TRP B 1 353 ? 87.582 79.972 82.674 1.00 130.09 425 TRP C N 1
ATOM 4162 C CA . TRP B 1 353 ? 86.163 79.846 82.993 1.00 130.09 425 TRP C CA 1
ATOM 4163 C C . TRP B 1 353 ? 85.352 81.039 82.492 1.00 130.09 425 TRP C C 1
ATOM 4164 O O . TRP B 1 353 ? 84.381 80.883 81.730 1.00 130.09 425 TRP C O 1
ATOM 4175 N N . GLU B 1 354 ? 85.757 82.244 82.888 1.00 143.98 426 GLU C N 1
ATOM 4176 C CA . GLU B 1 354 ? 85.085 83.444 82.413 1.00 143.98 426 GLU C CA 1
ATOM 4177 C C . GLU B 1 354 ? 85.348 83.695 80.935 1.00 143.98 426 GLU C C 1
ATOM 4178 O O . GLU B 1 354 ? 84.566 84.399 80.291 1.00 143.98 426 GLU C O 1
ATOM 4184 N N . SER B 1 355 ? 86.433 83.145 80.378 1.00 135.94 427 SER C N 1
ATOM 4185 C CA . SER B 1 355 ? 86.610 83.246 78.933 1.00 135.94 427 SER C CA 1
ATOM 4186 C C . SER B 1 355 ? 85.559 82.424 78.203 1.00 135.94 427 SER C C 1
ATOM 4187 O O . SER B 1 355 ? 85.023 82.864 77.179 1.00 135.94 427 SER C O 1
ATOM 4190 N N . LEU B 1 356 ? 85.229 81.243 78.738 1.00 122.20 428 LEU C N 1
ATOM 4191 C CA . LEU B 1 356 ? 84.210 80.411 78.108 1.00 122.20 428 LEU C CA 1
ATOM 4192 C C . LEU B 1 356 ? 82.828 81.037 78.239 1.00 122.20 428 LEU C C 1
ATOM 4193 O O . LEU B 1 356 ? 82.053 81.043 77.273 1.00 122.20 428 LEU C O 1
ATOM 4198 N N . ILE B 1 357 ? 82.508 81.580 79.419 1.00 142.58 429 ILE C N 1
ATOM 4199 C CA . ILE B 1 357 ? 81.190 82.191 79.605 1.00 142.58 429 ILE C CA 1
ATOM 4200 C C . ILE B 1 357 ? 81.058 83.470 78.778 1.00 142.58 429 ILE C C 1
ATOM 4201 O O . ILE B 1 357 ? 80.037 83.691 78.108 1.00 142.58 429 ILE C O 1
ATOM 4206 N N . ASP B 1 358 ? 82.100 84.309 78.779 1.00 148.99 430 ASP C N 1
ATOM 4207 C CA . ASP B 1 358 ? 82.042 85.583 78.066 1.00 148.99 430 ASP C CA 1
ATOM 4208 C C . ASP B 1 358 ? 82.017 85.387 76.557 1.00 148.99 430 ASP C C 1
ATOM 4209 O O . ASP B 1 358 ? 81.283 86.091 75.852 1.00 148.99 430 ASP C O 1
ATOM 4214 N N . GLU B 1 359 ? 82.804 84.438 76.041 1.00 142.92 431 GLU C N 1
ATOM 4215 C CA . GLU B 1 359 ? 82.720 84.127 74.617 1.00 142.92 431 GLU C CA 1
ATOM 4216 C C . GLU B 1 359 ? 81.393 83.477 74.257 1.00 142.92 431 GLU C C 1
ATOM 4217 O O . GLU B 1 359 ? 80.902 83.667 73.135 1.00 142.92 431 GLU C O 1
ATOM 4223 N N . ALA B 1 360 ? 80.804 82.715 75.186 1.00 132.36 432 ALA C N 1
ATOM 4224 C CA . ALA B 1 360 ? 79.473 82.170 74.950 1.00 132.36 432 ALA C CA 1
ATOM 4225 C C . ALA B 1 360 ? 78.447 83.282 74.801 1.00 132.36 432 ALA C C 1
ATOM 4226 O O . ALA B 1 360 ? 77.595 83.237 73.903 1.00 132.36 432 ALA C O 1
ATOM 4228 N N . ASN B 1 361 ? 78.546 84.318 75.637 1.00 134.58 433 ASN C N 1
ATOM 4229 C CA . ASN B 1 361 ? 77.650 85.457 75.479 1.00 134.58 433 ASN C CA 1
ATOM 4230 C C . ASN B 1 361 ? 77.978 86.266 74.231 1.00 134.58 433 ASN C C 1
ATOM 4231 O O . ASN B 1 361 ? 77.082 86.892 73.651 1.00 134.58 433 ASN C O 1
ATOM 4236 N N . ALA B 1 362 ? 79.243 86.254 73.799 1.00 123.78 434 ALA C N 1
ATOM 4237 C 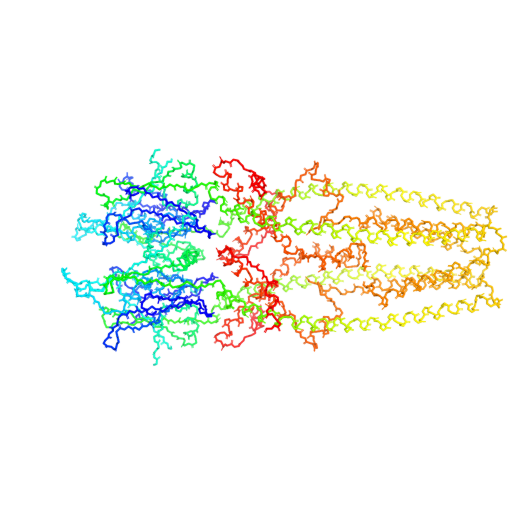CA . ALA B 1 362 ? 79.606 86.908 72.547 1.00 123.78 434 ALA C CA 1
ATOM 4238 C C . ALA B 1 362 ? 78.977 86.210 71.354 1.00 123.78 434 ALA C C 1
ATOM 4239 O O . ALA B 1 362 ? 78.626 86.864 70.368 1.00 123.78 434 ALA C O 1
ATOM 4241 N N . ILE B 1 363 ? 78.817 84.890 71.432 1.00 116.62 435 ILE C N 1
ATOM 4242 C CA . ILE B 1 363 ? 78.109 84.170 70.380 1.00 116.62 435 ILE C CA 1
ATOM 4243 C C . ILE B 1 363 ? 76.607 84.419 70.480 1.00 116.62 435 ILE C C 1
ATOM 4244 O O . ILE B 1 363 ? 75.916 84.565 69.459 1.00 116.62 435 ILE C O 1
ATOM 4249 N N . ARG B 1 364 ? 76.086 84.522 71.708 1.00 117.93 436 ARG C N 1
ATOM 4250 C CA . ARG B 1 364 ? 74.655 84.751 71.900 1.00 117.93 436 ARG C CA 1
ATOM 4251 C C . ARG B 1 364 ? 74.209 86.126 71.421 1.00 117.93 436 ARG C C 1
ATOM 4252 O O . ARG B 1 364 ? 73.093 86.267 70.906 1.00 117.93 436 ARG C O 1
ATOM 4260 N N . ARG B 1 365 ? 75.056 87.147 71.567 1.00 120.63 437 ARG C N 1
ATOM 4261 C CA . ARG B 1 365 ? 74.692 88.452 71.029 1.00 120.63 437 ARG C CA 1
ATOM 4262 C C . ARG B 1 365 ? 74.715 88.455 69.508 1.00 120.63 437 ARG C C 1
ATOM 4263 O O . ARG B 1 365 ? 73.998 89.241 68.883 1.00 120.63 437 ARG C O 1
ATOM 4271 N N . GLU B 1 366 ? 75.508 87.575 68.897 1.00 113.58 438 GLU C N 1
ATOM 4272 C CA . GLU B 1 366 ? 75.570 87.548 67.443 1.00 113.58 438 GLU C CA 1
ATOM 4273 C C . GLU B 1 366 ? 74.426 86.752 66.843 1.00 113.58 438 GLU C C 1
ATOM 4274 O O . GLU B 1 366 ? 73.910 87.120 65.782 1.00 113.58 438 GLU C O 1
ATOM 4280 N N . ILE B 1 367 ? 74.014 85.663 67.492 1.00 97.11 439 ILE C N 1
ATOM 4281 C CA . ILE B 1 367 ? 72.805 85.001 67.019 1.00 97.11 439 ILE C CA 1
ATOM 4282 C C . ILE B 1 367 ? 71.581 85.869 67.312 1.00 97.11 439 ILE C C 1
ATOM 4283 O O . ILE B 1 367 ? 70.609 85.854 66.545 1.00 97.11 439 ILE C O 1
ATOM 4288 N N . LYS B 1 368 ? 71.627 86.692 68.369 1.00 94.97 440 LYS C N 1
ATOM 4289 C CA . LYS B 1 368 ? 70.566 87.680 68.545 1.00 94.97 440 LYS C CA 1
ATOM 4290 C C . LYS B 1 368 ? 70.624 88.771 67.486 1.00 94.97 440 LYS C C 1
ATOM 4291 O O . LYS B 1 368 ? 69.588 89.343 67.138 1.00 94.97 440 LYS C O 1
ATOM 4297 N N . ASN B 1 369 ? 71.813 89.078 66.971 1.00 104.77 441 ASN C N 1
ATOM 4298 C CA . ASN B 1 369 ? 71.908 90.051 65.890 1.00 104.77 441 ASN C CA 1
ATOM 4299 C C . ASN B 1 369 ? 71.321 89.495 64.604 1.00 104.77 441 ASN C C 1
ATOM 4300 O O . ASN B 1 369 ? 70.508 90.153 63.950 1.00 104.77 441 ASN C O 1
ATOM 4305 N N . ILE B 1 370 ? 71.707 88.273 64.240 1.00 120.77 442 ILE C N 1
ATOM 4306 C CA . ILE B 1 370 ? 71.298 87.720 62.956 1.00 120.77 442 ILE C CA 1
ATOM 4307 C C . ILE B 1 370 ? 69.820 87.360 62.972 1.00 120.77 442 ILE C C 1
ATOM 4308 O O . ILE B 1 370 ? 69.086 87.671 62.027 1.00 120.77 442 ILE C O 1
ATOM 4313 N N . ALA B 1 371 ? 69.344 86.753 64.061 1.00 118.67 443 ALA C N 1
ATOM 4314 C CA . ALA B 1 371 ? 67.911 86.504 64.178 1.00 118.67 443 ALA C CA 1
ATOM 4315 C C . ALA B 1 371 ? 67.131 87.782 64.449 1.00 118.67 443 ALA C C 1
ATOM 4316 O O . ALA B 1 371 ? 65.917 87.814 64.226 1.00 118.67 443 ALA C O 1
ATOM 4318 N N . ALA B 1 372 ? 67.801 88.834 64.925 1.00 119.05 444 ALA C N 1
ATOM 4319 C CA . ALA B 1 372 ? 67.152 90.134 65.035 1.00 119.05 444 ALA C CA 1
ATOM 4320 C C . ALA B 1 372 ? 67.007 90.787 63.671 1.00 119.05 444 ALA C C 1
ATOM 4321 O O . ALA B 1 372 ? 66.100 91.595 63.455 1.00 119.05 444 ALA C O 1
ATOM 4323 N N . GLU B 1 373 ? 67.906 90.465 62.743 1.00 116.50 445 GLU C N 1
ATOM 4324 C CA . GLU B 1 373 ? 67.834 91.033 61.406 1.00 116.50 445 GLU C CA 1
ATOM 4325 C C . GLU B 1 373 ? 67.013 90.172 60.458 1.00 116.50 445 GLU C C 1
ATOM 4326 O O . GLU B 1 373 ? 66.363 90.703 59.553 1.00 116.50 445 GLU C O 1
ATOM 4332 N N . TYR B 1 374 ? 67.022 88.857 60.643 1.00 111.99 446 TYR C N 1
ATOM 4333 C CA . TYR B 1 374 ? 66.199 87.979 59.825 1.00 111.99 446 TYR C CA 1
ATOM 4334 C C . TYR B 1 374 ? 64.790 87.833 60.370 1.00 111.99 446 TYR C C 1
ATOM 4335 O O . TYR B 1 374 ? 63.913 87.364 59.636 1.00 111.99 446 TYR C O 1
ATOM 4344 N N . ASP B 1 375 ? 64.583 88.192 61.642 1.00 129.59 447 ASP C N 1
ATOM 4345 C CA . ASP B 1 375 ? 63.272 88.291 62.292 1.00 129.59 447 ASP C CA 1
ATOM 4346 C C . ASP B 1 375 ? 62.524 86.954 62.319 1.00 129.59 447 ASP C C 1
ATOM 4347 O O . ASP B 1 375 ? 61.428 86.810 61.772 1.00 129.59 447 ASP C O 1
ATOM 4352 N N . VAL B 1 376 ? 63.146 85.970 62.965 1.00 126.24 448 VAL C N 1
ATOM 4353 C CA . VAL B 1 376 ? 62.463 84.780 63.466 1.00 126.24 448 VAL C CA 1
ATOM 4354 C C . VAL B 1 376 ? 62.932 84.576 64.898 1.00 126.24 448 VAL C C 1
ATOM 4355 O O . VAL B 1 376 ? 64.136 84.434 65.144 1.00 126.24 448 VAL C O 1
ATOM 4359 N N . ASP B 1 377 ? 61.990 84.560 65.836 1.00 122.94 449 ASP C N 1
ATOM 4360 C CA . ASP B 1 377 ? 62.325 84.610 67.252 1.00 122.94 449 ASP C CA 1
ATOM 4361 C C . ASP B 1 377 ? 62.887 83.272 67.723 1.00 122.94 449 ASP C C 1
ATOM 4362 O O . ASP B 1 377 ? 62.517 82.211 67.215 1.00 122.94 449 ASP C O 1
ATOM 4367 N N . TRP B 1 378 ? 63.790 83.328 68.703 1.00 137.26 450 TRP C N 1
ATOM 4368 C CA . TRP B 1 378 ? 64.618 82.179 69.040 1.00 137.26 450 TRP C CA 1
ATOM 4369 C C . TRP B 1 378 ? 65.097 82.227 70.485 1.00 137.26 450 TRP C C 1
ATOM 4370 O O . TRP B 1 378 ? 65.523 83.277 70.972 1.00 137.26 450 TRP C O 1
ATOM 4381 N N . ASP B 1 379 ? 65.041 81.076 71.154 1.00 145.51 451 ASP C N 1
ATOM 4382 C CA . ASP B 1 379 ? 65.718 80.849 72.426 1.00 145.51 451 ASP C CA 1
ATOM 4383 C C . ASP B 1 379 ? 66.546 79.577 72.327 1.00 145.51 451 ASP C C 1
ATOM 4384 O O . ASP B 1 379 ? 66.121 78.601 71.701 1.00 145.51 451 ASP C O 1
ATOM 4389 N N . GLU B 1 380 ? 67.717 79.586 72.961 1.00 140.13 452 GLU C N 1
ATOM 4390 C CA . GLU B 1 380 ? 68.717 78.544 72.764 1.00 140.13 452 GLU C CA 1
ATOM 4391 C C . GLU B 1 380 ? 68.510 77.321 73.641 1.00 140.13 452 GLU C C 1
ATOM 4392 O O . GLU B 1 380 ? 69.318 76.390 73.574 1.00 140.13 452 GLU C O 1
ATOM 4398 N N . ARG B 1 381 ? 67.454 77.289 74.452 1.00 147.32 453 ARG C N 1
ATOM 4399 C CA . ARG B 1 381 ? 67.108 76.059 75.150 1.00 147.32 453 ARG C CA 1
ATOM 4400 C C . ARG B 1 381 ? 66.514 75.031 74.191 1.00 147.32 453 ARG C C 1
ATOM 4401 O O . ARG B 1 381 ? 66.593 73.822 74.445 1.00 147.32 453 ARG C O 1
ATOM 4409 N N . LYS B 1 382 ? 66.003 75.488 73.046 1.00 140.84 454 LYS C N 1
ATOM 4410 C CA . LYS B 1 382 ? 65.321 74.677 72.045 1.00 140.84 454 LYS C CA 1
ATOM 4411 C C . LYS B 1 382 ? 66.242 73.711 71.308 1.00 140.84 454 LYS C C 1
ATOM 4412 O O . LYS B 1 382 ? 65.750 72.943 70.477 1.00 140.84 454 LYS C O 1
ATOM 4418 N N . ASP B 1 383 ? 67.551 73.734 71.576 1.00 141.69 455 ASP C N 1
ATOM 4419 C CA . ASP B 1 383 ? 68.461 72.675 71.168 1.00 141.69 455 ASP C CA 1
ATOM 4420 C C . ASP B 1 383 ? 69.079 71.931 72.342 1.00 141.69 455 ASP C C 1
ATOM 4421 O O . ASP B 1 383 ? 69.605 70.832 72.145 1.00 141.69 455 ASP C O 1
ATOM 4426 N N . GLU B 1 384 ? 69.022 72.496 73.552 1.00 154.20 456 GLU C N 1
ATOM 4427 C CA . GLU B 1 384 ? 69.217 71.689 74.753 1.00 154.20 456 GLU C CA 1
ATOM 4428 C C . GLU B 1 384 ? 68.128 70.631 74.874 1.00 154.20 456 GLU C C 1
ATOM 4429 O O . GLU B 1 384 ? 68.373 69.535 75.391 1.00 154.20 456 GLU C O 1
ATOM 4435 N N . GLN B 1 385 ? 66.940 70.912 74.337 1.00 136.90 457 GLN C N 1
ATOM 4436 C CA . GLN B 1 385 ? 65.913 69.892 74.197 1.00 136.90 457 GLN C CA 1
ATOM 4437 C C . GLN B 1 385 ? 66.251 68.837 73.143 1.00 136.90 457 GLN C C 1
ATOM 4438 O O . GLN B 1 385 ? 65.488 67.879 72.997 1.00 136.90 457 GLN C O 1
ATOM 4444 N N . ASP B 1 386 ? 67.353 68.988 72.403 1.00 146.86 458 ASP C N 1
ATOM 4445 C CA . ASP B 1 386 ? 67.906 67.926 71.571 1.00 146.86 458 ASP C CA 1
ATOM 4446 C C . ASP B 1 386 ? 69.293 67.471 72.012 1.00 146.86 458 ASP C C 1
ATOM 4447 O O . ASP B 1 386 ? 69.857 66.566 71.388 1.00 146.86 458 ASP C O 1
ATOM 4452 N N . ASP B 1 387 ? 69.863 68.078 73.058 1.00 149.97 459 ASP C N 1
ATOM 4453 C CA . ASP B 1 387 ? 71.176 67.650 73.536 1.00 149.97 459 ASP C CA 1
ATOM 4454 C C . ASP B 1 387 ? 71.096 66.313 74.261 1.00 149.97 459 ASP C C 1
ATOM 4455 O O . ASP B 1 387 ? 72.080 65.568 74.313 1.00 149.97 459 ASP C O 1
ATOM 4460 N N . ARG B 1 388 ? 69.939 65.999 74.838 1.00 154.44 460 ARG C N 1
ATOM 4461 C CA . ARG B 1 388 ? 69.705 64.688 75.426 1.00 154.44 460 ARG C CA 1
ATOM 4462 C C . ARG B 1 388 ? 68.852 63.804 74.532 1.00 154.44 460 ARG C C 1
ATOM 4463 O O . ARG B 1 388 ? 68.978 62.576 74.584 1.00 154.44 460 ARG C O 1
ATOM 4471 N N . VAL B 1 389 ? 67.986 64.404 73.721 1.00 136.48 461 VAL C N 1
ATOM 4472 C CA . VAL B 1 389 ? 67.174 63.667 72.763 1.00 136.48 461 VAL C CA 1
ATOM 4473 C C . VAL B 1 389 ? 67.457 64.163 71.349 1.00 136.48 461 VAL C C 1
ATOM 4474 O O . VAL B 1 389 ? 68.467 63.808 70.744 1.00 136.48 461 VAL C O 1
ATOM 4478 N N . ASP C 1 52 ? 81.050 125.082 43.777 1.00 101.63 124 ASP B N 1
ATOM 4479 C CA . ASP C 1 52 ? 80.242 125.831 42.828 1.00 101.63 124 ASP B CA 1
ATOM 4480 C C . ASP C 1 52 ? 80.519 125.359 41.414 1.00 101.63 124 ASP B C 1
ATOM 4481 O O . ASP C 1 52 ? 79.644 124.807 40.756 1.00 101.63 124 ASP B O 1
ATOM 4486 N N . THR C 1 53 ? 81.730 125.610 40.942 1.00 106.54 125 THR B N 1
ATOM 4487 C CA . THR C 1 53 ? 82.210 125.110 39.656 1.00 106.54 125 THR B CA 1
ATOM 4488 C C . THR C 1 53 ? 83.520 124.342 39.759 1.00 106.54 125 THR B C 1
ATOM 4489 O O . THR C 1 53 ? 83.677 123.324 39.081 1.00 106.54 125 THR B O 1
ATOM 4493 N N . ILE C 1 54 ? 84.463 124.799 40.582 1.00 82.66 126 ILE B N 1
ATOM 4494 C CA . ILE C 1 54 ? 85.764 124.155 40.709 1.00 82.66 126 ILE B CA 1
ATOM 4495 C C . ILE C 1 54 ? 86.013 123.663 42.131 1.00 82.66 126 ILE B C 1
ATOM 4496 O O . ILE C 1 54 ? 87.148 123.400 42.501 1.00 82.66 126 ILE B O 1
ATOM 4501 N N . ALA C 1 55 ? 84.968 123.549 42.939 1.00 68.43 127 ALA B N 1
ATOM 4502 C CA . ALA C 1 55 ? 85.107 123.064 44.301 1.00 68.43 127 ALA B CA 1
ATOM 4503 C C . ALA C 1 55 ? 84.097 121.961 44.539 1.00 68.43 127 ALA B C 1
ATOM 4504 O O . ALA C 1 55 ? 82.921 122.104 44.198 1.00 68.43 127 ALA B O 1
ATOM 4506 N N . GLY C 1 56 ? 84.567 120.857 45.115 1.00 12.58 128 GLY B N 1
ATOM 4507 C CA . GLY C 1 56 ? 83.709 119.778 45.529 1.00 12.05 128 GLY B CA 1
ATOM 4508 C C . GLY C 1 56 ? 83.958 119.478 46.994 1.00 12.19 128 GLY B C 1
ATOM 4509 O O . GLY C 1 56 ? 84.854 120.037 47.622 1.00 15.78 128 GLY B O 1
ATOM 4510 N N . LYS C 1 57 ? 83.160 118.567 47.533 1.00 11.38 129 LYS B N 1
ATOM 4511 C CA . LYS C 1 57 ? 83.347 118.119 48.900 1.00 11.49 129 LYS B CA 1
ATOM 4512 C C . LYS C 1 57 ? 82.938 116.658 49.020 1.00 9.44 129 LYS B C 1
ATOM 4513 O O . LYS C 1 57 ? 81.944 116.248 48.422 1.00 10.79 129 LYS B O 1
ATOM 4519 N N . LEU C 1 58 ? 83.693 115.869 49.779 1.00 9.61 130 LEU B N 1
ATOM 4520 C CA . LEU C 1 58 ? 83.300 114.486 50.025 1.00 9.73 130 LEU B CA 1
ATOM 4521 C C . LEU C 1 58 ? 83.001 114.487 51.518 1.00 9.78 130 LEU B C 1
ATOM 4522 O O . LEU C 1 58 ? 83.856 114.807 52.342 1.00 11.85 130 LEU B O 1
ATOM 4527 N N . LEU C 1 59 ? 81.774 114.110 51.850 1.00 35.33 131 LEU B N 1
ATOM 4528 C CA . LEU C 1 59 ? 81.269 114.195 53.206 1.00 35.33 131 LEU B CA 1
ATOM 4529 C C . LEU C 1 59 ? 81.553 112.879 53.920 1.00 35.33 131 LEU B C 1
ATOM 4530 O O . LEU C 1 59 ? 82.293 112.030 53.424 1.00 35.33 131 LEU B O 1
ATOM 4535 N N . THR C 1 60 ? 80.985 112.698 55.109 1.00 54.79 132 THR B N 1
ATOM 4536 C CA . THR C 1 60 ? 81.030 111.425 55.823 1.00 54.79 132 THR B CA 1
ATOM 4537 C C . THR C 1 60 ? 79.615 111.088 56.257 1.00 54.79 132 THR B C 1
ATOM 4538 O O . THR C 1 60 ? 79.077 111.727 57.164 1.00 54.79 132 THR B O 1
ATOM 4542 N N . THR C 1 61 ? 79.020 110.090 55.621 1.00 60.79 133 THR B N 1
ATOM 4543 C CA . THR C 1 61 ? 77.679 109.670 55.966 1.00 60.79 133 THR B CA 1
ATOM 4544 C C . THR C 1 61 ? 77.680 108.988 57.334 1.00 60.79 133 THR B C 1
ATOM 4545 O O . THR C 1 61 ? 78.730 108.552 57.810 1.00 60.79 133 THR B O 1
ATOM 4549 N N . PRO C 1 62 ? 76.519 108.912 58.004 1.00 9.60 134 PRO B N 1
ATOM 4550 C CA . PRO C 1 62 ? 76.436 108.116 59.239 1.00 10.98 134 PRO B CA 1
ATOM 4551 C C . PRO C 1 62 ? 76.736 106.645 59.055 1.00 11.85 134 PRO B C 1
ATOM 4552 O O . PRO C 1 62 ? 77.146 105.990 60.017 1.00 12.24 134 PRO B O 1
ATOM 4556 N N . SER C 1 63 ? 76.565 106.108 57.855 1.00 13.45 135 SER B N 1
ATOM 4557 C CA . SER C 1 63 ? 76.935 104.730 57.573 1.00 15.32 135 SER B CA 1
ATOM 4558 C C . SER C 1 63 ? 78.440 104.641 57.324 1.00 14.31 135 SER B C 1
ATOM 4559 O O . SER C 1 63 ? 79.202 105.578 57.576 1.00 17.68 135 SER B O 1
ATOM 4562 N N . ARG C 1 64 ? 78.885 103.494 56.819 1.00 12.73 136 ARG B N 1
ATOM 4563 C CA . ARG C 1 64 ? 80.306 103.287 56.572 1.00 12.99 136 ARG B CA 1
ATOM 4564 C C . ARG C 1 64 ? 80.785 104.051 55.346 1.00 12.03 136 ARG B C 1
ATOM 4565 O O . ARG C 1 64 ? 81.943 104.477 55.293 1.00 14.97 136 ARG B O 1
ATOM 4573 N N . LEU C 1 65 ? 79.911 104.257 54.373 1.00 10.13 137 LEU B N 1
ATOM 4574 C CA . LEU C 1 65 ? 80.305 104.578 53.012 1.00 10.44 137 LEU B CA 1
ATOM 4575 C C . LEU C 1 65 ? 80.074 106.049 52.706 1.00 8.94 137 LEU B C 1
ATOM 4576 O O . LEU C 1 65 ? 79.067 106.627 53.112 1.00 9.28 137 LEU B O 1
ATOM 4581 N N . PHE C 1 66 ? 81.010 106.643 51.973 1.00 8.97 138 PHE B N 1
ATOM 4582 C CA . PHE C 1 66 ? 81.073 108.083 51.770 1.00 9.28 138 PHE B CA 1
ATOM 4583 C C . PHE C 1 66 ? 80.041 108.554 50.757 1.00 8.71 138 PHE B C 1
ATOM 4584 O O . PHE C 1 66 ? 79.275 107.775 50.190 1.00 9.83 138 PHE B O 1
ATOM 4592 N N . LYS C 1 67 ? 80.030 109.864 50.532 1.00 8.55 139 LYS B N 1
ATOM 4593 C CA . LYS C 1 67 ? 79.391 110.457 49.370 1.00 8.29 139 LYS B CA 1
ATOM 4594 C C . LYS C 1 67 ? 80.228 111.652 48.966 1.00 8.57 139 LYS B C 1
ATOM 4595 O O . LYS C 1 67 ? 81.031 112.155 49.752 1.00 8.86 139 LYS B O 1
ATOM 4601 N N . LEU C 1 68 ? 80.054 112.097 47.730 1.00 8.81 140 LEU B N 1
ATOM 4602 C CA . LEU C 1 68 ? 80.735 113.302 47.293 1.00 8.39 140 LEU B CA 1
ATOM 4603 C C . LEU C 1 68 ? 79.911 113.939 46.196 1.00 8.15 140 LEU B C 1
ATOM 4604 O O . LEU C 1 68 ? 79.156 113.263 45.498 1.00 8.49 140 LEU B O 1
ATOM 4609 N N . LEU C 1 69 ? 80.053 115.249 46.058 1.00 8.76 141 LEU B N 1
ATOM 4610 C CA . LEU C 1 69 ? 79.274 116.009 45.096 1.00 10.14 141 LEU B CA 1
ATOM 4611 C C . LEU C 1 69 ? 80.195 116.939 44.327 1.00 10.56 141 LEU B C 1
ATOM 4612 O O . LEU C 1 69 ? 80.895 117.762 44.920 1.00 11.51 141 LEU B O 1
ATOM 4617 N N . ILE C 1 70 ? 80.238 116.758 43.012 1.00 11.68 142 ILE B N 1
ATOM 4618 C CA . ILE C 1 70 ? 81.150 117.462 42.115 1.00 14.94 142 ILE B CA 1
ATOM 4619 C C . ILE C 1 70 ? 80.309 118.011 40.966 1.00 14.83 142 ILE B C 1
ATOM 4620 O O . ILE C 1 70 ? 79.388 117.324 40.507 1.00 13.86 142 ILE B O 1
ATOM 4625 N N . PRO C 1 71 ? 80.554 119.231 40.484 1.00 17.67 143 PRO B N 1
ATOM 4626 C CA . PRO C 1 71 ? 79.799 119.730 39.325 1.00 17.68 143 PRO B CA 1
ATOM 4627 C C . PRO C 1 71 ? 80.414 119.394 37.973 1.00 17.61 143 PRO B C 1
ATOM 4628 O O . PRO C 1 71 ? 81.610 119.615 37.762 1.00 18.64 143 PRO B O 1
ATOM 4632 N N . LEU C 1 72 ? 79.602 118.887 37.042 1.00 83.42 144 LEU B N 1
ATOM 4633 C CA . LEU C 1 72 ? 80.045 118.659 35.669 1.00 83.42 144 LEU B CA 1
ATOM 4634 C C . LEU C 1 72 ? 78.837 118.598 34.743 1.00 83.42 144 LEU B C 1
ATOM 4635 O O . LEU C 1 72 ? 77.692 118.474 35.180 1.00 83.42 144 LEU B O 1
ATOM 4640 N N . THR C 1 73 ? 79.122 118.663 33.446 1.00 103.61 145 THR B N 1
ATOM 4641 C CA . THR C 1 73 ? 78.110 118.795 32.409 1.00 103.61 145 THR B CA 1
ATOM 4642 C C . THR C 1 73 ? 77.418 117.454 32.171 1.00 103.61 145 THR B C 1
ATOM 4643 O O . THR C 1 73 ? 78.028 116.390 32.286 1.00 103.61 145 THR B O 1
ATOM 4647 N N . THR C 1 74 ? 76.132 117.506 31.840 1.00 144.51 146 THR B N 1
ATOM 4648 C CA . THR C 1 74 ? 75.304 116.307 31.782 1.00 144.51 146 THR B CA 1
ATOM 4649 C C . THR C 1 74 ? 74.513 116.369 30.470 1.00 144.51 146 THR B C 1
ATOM 4650 O O . THR C 1 74 ? 74.846 117.123 29.547 1.00 144.51 146 THR B O 1
ATOM 4654 N N . ILE C 1 75 ? 73.460 115.542 30.360 1.00 157.65 147 ILE B N 1
ATOM 4655 C CA . ILE C 1 75 ? 72.545 115.526 29.207 1.00 157.65 147 ILE B CA 1
ATOM 4656 C C . ILE C 1 75 ? 71.793 116.864 29.136 1.00 157.65 147 ILE B C 1
ATOM 4657 O O . ILE C 1 75 ? 71.786 117.653 30.091 1.00 157.65 147 ILE B O 1
ATOM 4662 N N . ASN C 1 76 ? 70.879 116.992 28.190 1.00 170.54 148 ASN B N 1
ATOM 4663 C CA . ASN C 1 76 ? 70.282 118.297 27.859 1.00 170.54 148 ASN B CA 1
ATOM 4664 C C . ASN C 1 76 ? 69.643 119.216 28.921 1.00 170.54 148 ASN B C 1
ATOM 4665 O O . ASN C 1 76 ? 69.512 120.414 28.669 1.00 170.54 148 ASN B O 1
ATOM 4670 N N . ARG C 1 77 ? 69.341 118.680 30.099 1.00 163.03 149 ARG B N 1
ATOM 4671 C CA . ARG C 1 77 ? 68.675 119.456 31.144 1.00 163.03 149 ARG B CA 1
ATOM 4672 C C . ARG C 1 77 ? 69.389 120.690 31.709 1.00 163.03 149 ARG B C 1
ATOM 4673 O O . ARG C 1 77 ? 68.768 121.745 31.821 1.00 163.03 149 ARG B O 1
ATOM 4681 N N . LYS C 1 78 ? 70.677 120.587 32.030 1.00 153.46 150 LYS B N 1
ATOM 4682 C CA . LYS C 1 78 ? 71.386 121.737 32.609 1.00 153.46 150 LYS B CA 1
ATOM 4683 C C . LYS C 1 78 ? 72.885 121.837 32.310 1.00 153.46 150 LYS B C 1
ATOM 4684 O O . LYS C 1 78 ? 73.554 120.836 32.055 1.00 153.46 150 LYS B O 1
ATOM 4690 N N . ASP C 1 79 ? 73.390 123.068 32.342 1.00 147.39 151 ASP B N 1
ATOM 4691 C CA . ASP C 1 79 ? 74.804 123.357 32.111 1.00 147.39 151 ASP B CA 1
ATOM 4692 C C . ASP C 1 79 ? 75.745 122.776 33.176 1.00 147.39 151 ASP B C 1
ATOM 4693 O O . ASP C 1 79 ? 76.809 122.249 32.850 1.00 147.39 151 ASP B O 1
ATOM 4698 N N . ILE C 1 80 ? 75.352 122.877 34.443 1.00 123.74 152 ILE B N 1
ATOM 4699 C CA . ILE C 1 80 ? 76.156 122.354 35.548 1.00 123.74 152 ILE B CA 1
ATOM 4700 C C . ILE C 1 80 ? 75.308 122.001 36.765 1.00 123.74 152 ILE B C 1
ATOM 4701 O O . ILE C 1 80 ? 74.440 122.775 37.165 1.00 123.74 152 ILE B O 1
ATOM 4706 N N . GLU C 1 81 ? 75.548 120.831 37.350 1.00 21.91 153 GLU B N 1
ATOM 4707 C CA . GLU C 1 81 ? 74.783 120.429 38.522 1.00 22.34 153 GLU B CA 1
ATOM 4708 C C . GLU C 1 81 ? 75.716 119.674 39.447 1.00 18.23 153 GLU B C 1
ATOM 4709 O O . GLU C 1 81 ? 76.381 118.735 39.005 1.00 18.89 153 GLU B O 1
ATOM 4715 N N . GLN C 1 82 ? 75.776 120.070 40.716 1.00 17.28 154 GLN B N 1
ATOM 4716 C CA . GLN C 1 82 ? 76.539 119.280 41.676 1.00 15.21 154 GLN B CA 1
ATOM 4717 C C . GLN C 1 82 ? 75.789 117.988 41.956 1.00 12.66 154 GLN B C 1
ATOM 4718 O O . GLN C 1 82 ? 74.755 117.985 42.630 1.00 14.41 154 GLN B O 1
ATOM 4724 N N . ILE C 1 83 ? 76.315 116.897 41.423 1.00 11.00 155 ILE B N 1
ATOM 4725 C CA . ILE C 1 83 ? 75.644 115.609 41.383 1.00 11.24 155 ILE B CA 1
ATOM 4726 C C . ILE C 1 83 ? 76.209 114.691 42.452 1.00 9.58 155 ILE B C 1
ATOM 4727 O O . ILE C 1 83 ? 77.396 114.736 42.777 1.00 10.80 155 ILE B O 1
ATOM 4732 N N . ALA C 1 84 ? 75.353 113.832 42.989 1.00 7.86 156 ALA B N 1
ATOM 4733 C CA . ALA C 1 84 ? 75.723 112.961 44.094 1.00 8.05 156 ALA B CA 1
ATOM 4734 C C . ALA C 1 84 ? 76.262 111.640 43.563 1.00 7.94 156 ALA B C 1
ATOM 4735 O O . ALA C 1 84 ? 75.559 110.911 42.858 1.00 8.62 156 ALA B O 1
ATOM 4737 N N . ILE C 1 85 ? 77.431 111.277 44.073 1.00 7.56 157 ILE B N 1
ATOM 4738 C CA . ILE C 1 85 ? 78.071 110.008 43.787 1.00 6.83 157 ILE B CA 1
ATOM 4739 C C . ILE C 1 85 ? 78.165 109.318 45.148 1.00 8.01 157 ILE B C 1
ATOM 4740 O O . ILE C 1 85 ? 78.520 109.961 46.139 1.00 11.46 157 ILE B O 1
ATOM 4745 N N . LEU C 1 86 ? 77.809 108.035 45.204 1.00 7.58 158 LEU B N 1
ATOM 4746 C CA . LEU C 1 86 ? 77.846 107.259 46.448 1.00 7.77 158 LEU B CA 1
ATOM 4747 C C . LEU C 1 86 ? 79.046 106.319 46.392 1.00 7.86 158 LEU B C 1
ATOM 4748 O O . LEU C 1 86 ? 79.230 105.587 45.413 1.00 8.10 158 LEU B O 1
ATOM 4753 N N . ILE C 1 87 ? 79.845 106.296 47.454 1.00 8.30 159 ILE B N 1
ATOM 4754 C CA . ILE C 1 87 ? 81.083 105.519 47.389 1.00 8.18 159 ILE B CA 1
ATOM 4755 C C . ILE C 1 87 ? 81.309 104.773 48.697 1.00 8.83 159 ILE B C 1
ATOM 4756 O O . ILE C 1 87 ? 81.179 105.361 49.774 1.00 9.97 159 ILE B O 1
ATOM 4761 N N . HIS C 1 88 ? 81.676 103.482 48.603 1.00 8.67 160 HIS B N 1
ATOM 4762 C CA . HIS C 1 88 ? 82.215 102.615 49.647 1.00 9.03 160 HIS B CA 1
ATOM 4763 C C . HIS C 1 88 ? 83.741 102.689 49.659 1.00 10.14 160 HIS B C 1
ATOM 4764 O O . HIS C 1 88 ? 84.359 102.767 48.601 1.00 11.47 160 HIS B O 1
ATOM 4771 N N . PRO C 1 89 ? 84.410 102.655 50.814 1.00 45.14 161 PRO B N 1
ATOM 4772 C CA . PRO C 1 89 ? 85.861 102.869 50.836 1.00 45.14 161 PRO B CA 1
ATOM 4773 C C . PRO C 1 89 ? 86.693 101.684 50.386 1.00 45.14 161 PRO B C 1
ATOM 4774 O O . PRO C 1 89 ? 87.923 101.784 50.400 1.00 45.14 161 PRO B O 1
ATOM 4778 N N . GLN C 1 90 ? 86.079 100.567 50.009 1.00 64.96 162 GLN B N 1
ATOM 4779 C CA . GLN C 1 90 ? 86.803 99.394 49.546 1.00 64.96 162 GLN B CA 1
ATOM 4780 C C . GLN C 1 90 ? 86.672 99.170 48.051 1.00 64.96 162 GLN B C 1
ATOM 4781 O O . GLN C 1 90 ? 87.245 98.209 47.533 1.00 64.96 162 GLN B O 1
ATOM 4787 N N . GLN C 1 91 ? 85.924 100.009 47.349 1.00 54.40 163 GLN B N 1
ATOM 4788 C CA . GLN C 1 91 ? 85.894 99.919 45.907 1.00 54.40 163 GLN B CA 1
ATOM 4789 C C . GLN C 1 91 ? 87.187 100.476 45.327 1.00 54.40 163 GLN B C 1
ATOM 4790 O O . GLN C 1 91 ? 87.778 101.394 45.888 1.00 54.40 163 GLN B O 1
ATOM 4796 N N . PRO C 1 92 ? 87.666 99.913 44.226 1.00 45.18 164 PRO B N 1
ATOM 4797 C CA . PRO C 1 92 ? 88.899 100.412 43.624 1.00 45.18 164 PRO B CA 1
ATOM 4798 C C . PRO C 1 92 ? 88.653 101.742 42.949 1.00 45.18 164 PRO B C 1
ATOM 4799 O O . PRO C 1 92 ? 87.526 102.204 42.800 1.00 45.18 164 PRO B O 1
ATOM 4803 N N . LEU C 1 93 ? 89.739 102.349 42.510 1.00 46.30 165 LEU B N 1
ATOM 4804 C CA . LEU C 1 93 ? 89.643 103.704 42.007 1.00 46.30 165 LEU B CA 1
ATOM 4805 C C . LEU C 1 93 ? 89.155 103.728 40.568 1.00 46.30 165 LEU B C 1
ATOM 4806 O O . LEU C 1 93 ? 88.563 104.725 40.131 1.00 46.30 165 LEU B O 1
ATOM 4811 N N . SER C 1 94 ? 89.354 102.626 39.843 1.00 48.45 166 SER B N 1
ATOM 4812 C CA . SER C 1 94 ? 88.802 102.486 38.504 1.00 48.45 166 SER B CA 1
ATOM 4813 C C . SER C 1 94 ? 87.288 102.473 38.514 1.00 48.45 166 SER B C 1
ATOM 4814 O O . SER C 1 94 ? 86.665 102.836 37.512 1.00 48.45 166 SER B O 1
ATOM 4817 N N . HIS C 1 95 ? 86.715 101.962 39.596 1.00 39.75 167 HIS B N 1
ATOM 4818 C CA . HIS C 1 95 ? 85.276 101.953 39.741 1.00 39.75 167 HIS B CA 1
ATOM 4819 C C . HIS C 1 95 ? 84.780 103.384 39.851 1.00 39.75 167 HIS B C 1
ATOM 4820 O O . HIS C 1 95 ? 83.765 103.741 39.265 1.00 39.75 167 HIS B O 1
ATOM 4827 N N . LEU C 1 96 ? 85.494 104.197 40.626 1.00 46.04 168 LEU B N 1
ATOM 4828 C CA . LEU C 1 96 ? 85.117 105.597 40.804 1.00 46.04 168 LEU B CA 1
ATOM 4829 C C . LEU C 1 96 ? 85.220 106.421 39.527 1.00 46.04 168 LEU B C 1
ATOM 4830 O O . LEU C 1 96 ? 84.325 107.202 39.218 1.00 46.04 168 LEU B O 1
ATOM 4835 N N . GLU C 1 97 ? 86.308 106.244 38.782 1.00 55.30 169 GLU B N 1
ATOM 4836 C CA . GLU C 1 97 ? 86.484 106.987 37.537 1.00 55.30 169 GLU B CA 1
ATOM 4837 C C . GLU C 1 97 ? 85.414 106.586 36.525 1.00 55.30 169 GLU B C 1
ATOM 4838 O O . GLU C 1 97 ? 84.890 107.424 35.797 1.00 55.30 169 GLU B O 1
ATOM 4844 N N . ARG C 1 98 ? 85.099 105.294 36.486 1.00 45.96 170 ARG B N 1
ATOM 4845 C CA . ARG C 1 98 ? 84.068 104.767 35.606 1.00 45.96 170 ARG B CA 1
ATOM 4846 C C . ARG C 1 98 ? 82.709 105.333 36.004 1.00 45.96 170 ARG B C 1
ATOM 4847 O O . ARG C 1 98 ? 81.885 105.653 35.149 1.00 45.96 170 ARG B O 1
ATOM 4855 N N . LEU C 1 99 ? 82.481 105.447 37.310 1.00 48.15 171 LEU B N 1
ATOM 4856 C CA . LEU C 1 99 ? 81.229 105.973 37.833 1.00 48.15 171 LEU B CA 1
ATOM 4857 C C . LEU C 1 99 ? 81.032 107.415 37.386 1.00 48.15 171 LEU B C 1
ATOM 4858 O O . LEU C 1 99 ? 79.927 107.802 37.012 1.00 48.15 171 LEU B O 1
ATOM 4863 N N . ILE C 1 100 ? 82.094 108.216 37.423 1.00 47.27 172 ILE B N 1
ATOM 4864 C CA . ILE C 1 100 ? 81.976 109.590 36.959 1.00 47.27 172 ILE B CA 1
ATOM 4865 C C . ILE C 1 100 ? 82.163 109.654 35.450 1.00 47.27 172 ILE B C 1
ATOM 4866 O O . ILE C 1 100 ? 81.679 110.591 34.810 1.00 47.27 172 ILE B O 1
ATOM 4871 N N . GLN C 1 101 ? 82.801 108.644 34.854 1.00 61.85 173 GLN B N 1
ATOM 4872 C CA . GLN C 1 101 ? 82.840 108.532 33.407 1.00 61.85 173 GLN B CA 1
ATOM 4873 C C . GLN C 1 101 ? 81.474 108.194 32.830 1.00 61.85 173 GLN B C 1
ATOM 4874 O O . GLN C 1 101 ? 81.212 108.493 31.662 1.00 61.85 173 GLN B O 1
ATOM 4880 N N . SER C 1 102 ? 80.586 107.603 33.626 1.00 64.53 174 SER B N 1
ATOM 4881 C CA . SER C 1 102 ? 79.301 107.172 33.089 1.00 64.53 174 SER B CA 1
ATOM 4882 C C . SER C 1 102 ? 78.288 108.311 33.017 1.00 64.53 174 SER B C 1
ATOM 4883 O O . SER C 1 102 ? 77.499 108.374 32.068 1.00 64.53 174 SER B O 1
ATOM 4886 N N . GLU C 1 103 ? 78.268 109.201 34.006 1.00 76.56 175 GLU B N 1
ATOM 4887 C CA . GLU C 1 103 ? 77.319 110.318 34.009 1.00 76.56 175 GLU B CA 1
ATOM 4888 C C . GLU C 1 103 ? 77.975 111.592 33.481 1.00 76.56 175 GLU B C 1
ATOM 4889 O O . GLU C 1 103 ? 78.084 112.604 34.170 1.00 76.56 175 GLU B O 1
ATOM 4895 N N . VAL C 1 104 ? 78.396 111.520 32.224 1.00 79.00 176 VAL B N 1
ATOM 4896 C CA . VAL C 1 104 ? 78.917 112.659 31.476 1.00 79.00 176 VAL B CA 1
ATOM 4897 C C . VAL C 1 104 ? 78.755 112.320 29.999 1.00 79.00 176 VAL B C 1
ATOM 4898 O O . VAL C 1 104 ? 78.974 111.168 29.598 1.00 79.00 176 VAL B O 1
ATOM 4902 N N . PRO C 1 105 ? 78.279 113.243 29.173 1.00 91.55 177 PRO B N 1
ATOM 4903 C CA . PRO C 1 105 ? 78.225 112.985 27.738 1.00 91.55 177 PRO B CA 1
ATOM 4904 C C . PRO C 1 105 ? 79.621 112.939 27.148 1.00 91.55 177 PRO B C 1
ATOM 4905 O O . PRO C 1 105 ? 80.462 113.798 27.453 1.00 91.55 177 PRO B O 1
ATOM 4909 N N . PRO C 1 106 ? 79.906 111.954 26.296 1.00 102.43 178 PRO B N 1
ATOM 4910 C CA . PRO C 1 106 ? 81.294 111.707 25.881 1.00 102.43 178 PRO B CA 1
ATOM 4911 C C . PRO C 1 106 ? 81.853 112.736 24.916 1.00 102.43 178 PRO B C 1
ATOM 4912 O O . PRO C 1 106 ? 81.205 113.736 24.597 1.00 102.43 178 PRO B O 1
ATOM 4916 N N . ILE C 1 107 ? 83.072 112.489 24.451 1.00 126.39 179 ILE B N 1
ATOM 4917 C CA . ILE C 1 107 ? 83.756 113.360 23.506 1.00 126.39 179 ILE B CA 1
ATOM 4918 C C . ILE C 1 107 ? 83.834 112.623 22.180 1.00 126.39 179 ILE B C 1
ATOM 4919 O O . ILE C 1 107 ? 84.230 111.452 22.141 1.00 126.39 179 ILE B O 1
ATOM 4924 N N . GLU C 1 108 ? 83.445 113.296 21.097 1.00 137.24 180 GLU B N 1
ATOM 4925 C CA . GLU C 1 108 ? 83.518 112.677 19.779 1.00 137.24 180 GLU B CA 1
ATOM 4926 C C . GLU C 1 108 ? 84.972 112.557 19.352 1.00 137.24 180 GLU B C 1
ATOM 4927 O O . GLU C 1 108 ? 85.593 113.534 18.924 1.00 137.24 180 GLU B O 1
ATOM 4933 N N . ASP C 1 109 ? 85.515 111.354 19.473 1.00 145.84 181 ASP B N 1
ATOM 4934 C CA . ASP C 1 109 ? 86.948 111.118 19.367 1.00 145.84 181 ASP B CA 1
ATOM 4935 C C . ASP C 1 109 ? 87.228 110.345 18.088 1.00 145.84 181 ASP B C 1
ATOM 4936 O O . ASP C 1 109 ? 86.703 109.249 17.880 1.00 145.84 181 ASP B O 1
ATOM 4941 N N . GLU C 1 110 ? 88.073 110.922 17.236 1.00 174.60 182 GLU B N 1
ATOM 4942 C CA . GLU C 1 110 ? 88.384 110.351 15.933 1.00 174.60 182 GLU B CA 1
ATOM 4943 C C . GLU C 1 110 ? 89.407 109.229 16.037 1.00 174.60 182 GLU B C 1
ATOM 4944 O O . GLU C 1 110 ? 89.665 108.722 17.135 1.00 174.60 182 GLU B O 1
ATOM 4950 N N . ASN C 1 111 ? 89.970 108.844 14.882 1.00 185.49 183 ASN B N 1
ATOM 4951 C CA . ASN C 1 111 ? 90.800 107.644 14.711 1.00 185.49 183 ASN B CA 1
ATOM 4952 C C . ASN C 1 111 ? 90.049 106.393 15.167 1.00 185.49 183 ASN B C 1
ATOM 4953 O O . ASN C 1 111 ? 90.616 105.502 15.803 1.00 185.49 183 ASN B O 1
ATOM 4958 N N . GLY C 1 112 ? 88.759 106.328 14.828 1.00 180.75 184 GLY B N 1
ATOM 4959 C CA . GLY C 1 112 ? 87.866 105.294 15.315 1.00 180.75 184 GLY B CA 1
ATOM 4960 C C . GLY C 1 112 ? 86.782 105.888 16.204 1.00 180.75 184 GLY B C 1
ATOM 4961 O O . GLY C 1 112 ? 86.334 107.022 15.986 1.00 180.75 184 GLY B O 1
ATOM 4962 N N . GLN C 1 113 ? 86.365 105.116 17.206 1.00 178.34 185 GLN B N 1
ATOM 4963 C CA . GLN C 1 113 ? 85.381 105.570 18.192 1.00 178.34 185 GLN B CA 1
ATOM 4964 C C . GLN C 1 113 ? 85.832 105.104 19.573 1.00 178.34 185 GLN B C 1
ATOM 4965 O O . GLN C 1 113 ? 85.545 103.972 19.974 1.00 178.34 185 GLN B O 1
ATOM 4971 N N . LYS C 1 114 ? 86.532 105.980 20.302 1.00 165.21 186 LYS B N 1
ATOM 4972 C CA . LYS C 1 114 ? 86.872 105.749 21.709 1.00 165.21 186 LYS B CA 1
ATOM 4973 C C . LYS C 1 114 ? 86.370 106.982 22.451 1.00 165.21 186 LYS B C 1
ATOM 4974 O O . LYS C 1 114 ? 87.140 107.874 22.805 1.00 165.21 186 LYS B O 1
ATOM 4980 N N . ARG C 1 115 ? 85.074 107.004 22.709 1.00 135.11 187 ARG B N 1
ATOM 4981 C CA . ARG C 1 115 ? 84.370 108.236 23.058 1.00 135.11 187 ARG B CA 1
ATOM 4982 C C . ARG C 1 115 ? 84.333 108.696 24.521 1.00 135.11 187 ARG B C 1
ATOM 4983 O O . ARG C 1 115 ? 84.464 109.908 24.735 1.00 135.11 187 ARG B O 1
ATOM 4991 N N . PRO C 1 116 ? 84.124 107.853 25.548 1.00 102.32 188 PRO B N 1
ATOM 4992 C CA . PRO C 1 116 ? 84.129 108.383 26.911 1.00 102.32 188 PRO B CA 1
ATOM 4993 C C . PRO C 1 116 ? 85.539 108.754 27.337 1.00 102.32 188 PRO B C 1
ATOM 4994 O O . PRO C 1 116 ? 86.520 108.158 26.863 1.00 102.32 188 PRO B O 1
ATOM 4998 N N . PRO C 1 117 ? 85.690 109.747 28.206 1.00 92.41 189 PRO B N 1
ATOM 4999 C CA . PRO C 1 117 ? 87.015 110.295 28.503 1.00 92.41 189 PRO B CA 1
ATOM 5000 C C . PRO C 1 117 ? 87.826 109.366 29.398 1.00 92.41 189 PRO B C 1
ATOM 5001 O O . PRO C 1 117 ? 87.415 108.262 29.740 1.00 92.41 189 PRO B O 1
ATOM 5005 N N . PHE C 1 118 ? 89.000 109.852 29.783 1.00 92.79 190 PHE B N 1
ATOM 5006 C CA . PHE C 1 118 ? 89.896 109.148 30.696 1.00 92.79 190 PHE B CA 1
ATOM 5007 C C . PHE C 1 118 ? 90.275 110.125 31.801 1.00 92.79 190 PHE B C 1
ATOM 5008 O O . PHE C 1 118 ? 91.106 111.013 31.595 1.00 92.79 190 PHE B O 1
ATOM 5016 N N . VAL C 1 119 ? 89.673 109.966 32.965 1.00 59.81 191 VAL B N 1
ATOM 5017 C CA . VAL C 1 119 ? 89.912 110.885 34.061 1.00 59.81 191 VAL B CA 1
ATOM 5018 C C . VAL C 1 119 ? 91.009 110.321 34.952 1.00 59.81 191 VAL B C 1
ATOM 5019 O O . VAL C 1 119 ? 91.342 109.138 34.897 1.00 59.81 191 VAL B O 1
ATOM 5023 N N . SER C 1 120 ? 91.589 111.184 35.779 1.00 29.82 192 SER B N 1
ATOM 5024 C CA . SER C 1 120 ? 92.799 110.847 36.506 1.00 29.82 192 SER B CA 1
ATOM 5025 C C . SER C 1 120 ? 92.871 111.693 37.759 1.00 29.82 192 SER B C 1
ATOM 5026 O O . SER C 1 120 ? 92.454 112.848 37.754 1.00 29.82 192 SER B O 1
ATOM 5029 N N . PHE C 1 121 ? 93.417 111.124 38.827 1.00 33.89 193 PHE B N 1
ATOM 5030 C CA . PHE C 1 121 ? 93.399 111.773 40.131 1.00 33.89 193 PHE B CA 1
ATOM 5031 C C . PHE C 1 121 ? 94.795 112.254 40.480 1.00 33.89 193 PHE B C 1
ATOM 5032 O O . PHE C 1 121 ? 95.784 111.608 40.137 1.00 33.89 193 PHE B O 1
ATOM 5040 N N . ILE C 1 122 ? 94.873 113.394 41.156 1.00 25.00 194 ILE B N 1
ATOM 5041 C CA . ILE C 1 122 ? 96.133 114.070 41.443 1.00 25.00 194 ILE B CA 1
ATOM 5042 C C . ILE C 1 122 ? 96.085 114.568 42.880 1.00 25.00 194 ILE B C 1
ATOM 5043 O O . ILE C 1 122 ? 95.081 115.150 43.297 1.00 25.00 194 ILE B O 1
ATOM 5048 N N . ALA C 1 123 ? 97.157 114.348 43.643 1.00 23.82 195 ALA B N 1
ATOM 5049 C CA . ALA C 1 123 ? 97.205 114.880 44.998 1.00 23.82 195 ALA B CA 1
ATOM 5050 C C . ALA C 1 123 ? 98.544 115.523 45.303 1.00 23.82 195 ALA B C 1
ATOM 5051 O O . ALA C 1 123 ? 99.326 115.791 44.392 1.00 23.82 195 ALA B O 1
ATOM 5053 N N . LEU C 1 124 ? 98.793 115.817 46.569 1.00 30.30 196 LEU B N 1
ATOM 5054 C CA . LEU C 1 124 ? 100.044 116.456 46.926 1.00 30.30 196 LEU B CA 1
ATOM 5055 C C . LEU C 1 124 ? 100.933 115.534 47.731 1.00 30.30 196 LEU B C 1
ATOM 5056 O O . LEU C 1 124 ? 100.524 114.995 48.757 1.00 30.30 196 LEU B O 1
ATOM 5061 N N . GLN C 1 125 ? 102.162 115.364 47.263 1.00 108.29 197 GLN B N 1
ATOM 5062 C CA . GLN C 1 125 ? 103.108 114.536 47.973 1.00 108.29 197 GLN B CA 1
ATOM 5063 C C . GLN C 1 125 ? 103.777 115.520 48.899 1.00 108.29 197 GLN B C 1
ATOM 5064 O O . GLN C 1 125 ? 104.593 116.335 48.470 1.00 108.29 197 GLN B O 1
ATOM 5070 N N . LEU C 1 126 ? 103.434 115.445 50.178 1.00 115.29 198 LEU B N 1
ATOM 5071 C CA . LEU C 1 126 ? 103.999 116.368 51.141 1.00 115.29 198 LEU B CA 1
ATOM 5072 C C . LEU C 1 126 ? 105.493 116.154 51.263 1.00 115.29 198 LEU B C 1
ATOM 5073 O O . LEU C 1 126 ? 105.967 115.020 51.318 1.00 115.29 198 LEU B O 1
ATOM 5078 N N . GLU C 1 127 ? 106.234 117.252 51.304 1.00 132.97 199 GLU B N 1
ATOM 5079 C CA . GLU C 1 127 ? 107.679 117.170 51.456 1.00 132.97 199 GLU B CA 1
ATOM 5080 C C . GLU C 1 127 ? 108.111 117.537 52.873 1.00 132.97 199 GLU B C 1
ATOM 5081 O O . GLU C 1 127 ? 109.287 117.828 53.108 1.00 132.97 199 GLU B O 1
ATOM 5087 N N . GLN C 1 128 ? 107.168 117.480 53.822 1.00 124.08 200 GLN B N 1
ATOM 5088 C CA . GLN C 1 128 ? 107.265 118.089 55.160 1.00 124.08 200 GLN B CA 1
ATOM 5089 C C . GLN C 1 128 ? 107.728 119.543 55.099 1.00 124.08 200 GLN B C 1
ATOM 5090 O O . GLN C 1 128 ? 107.174 120.349 54.353 1.00 124.08 200 GLN B O 1
ATOM 5096 N N . ARG C 1 187 ? 104.476 119.561 45.182 1.00 76.33 259 ARG B N 1
ATOM 5097 C CA . ARG C 1 187 ? 104.226 119.075 43.830 1.00 76.33 259 ARG B CA 1
ATOM 5098 C C . ARG C 1 187 ? 102.939 118.290 43.699 1.00 76.33 259 ARG B C 1
ATOM 5099 O O . ARG C 1 187 ? 102.093 118.299 44.585 1.00 76.33 259 ARG B O 1
ATOM 5107 N N . PHE C 1 188 ? 102.804 117.595 42.576 1.00 68.74 260 PHE B N 1
ATOM 5108 C CA . PHE C 1 188 ? 101.565 116.908 42.239 1.00 68.74 260 PHE B CA 1
ATOM 5109 C C . PHE C 1 188 ? 101.897 115.597 41.544 1.00 68.74 260 PHE B C 1
ATOM 5110 O O . PHE C 1 188 ? 102.390 115.603 40.412 1.00 68.74 260 PHE B O 1
ATOM 5118 N N . ILE C 1 189 ? 101.625 114.482 42.218 1.00 15.36 261 ILE B N 1
ATOM 5119 C CA . ILE C 1 189 ? 101.805 113.150 41.661 1.00 13.66 261 ILE B CA 1
ATOM 5120 C C . ILE C 1 189 ? 100.443 112.587 41.294 1.00 11.79 261 ILE B C 1
ATOM 5121 O O . ILE C 1 189 ? 99.400 113.064 41.742 1.00 11.51 261 ILE B O 1
ATOM 5126 N N . ARG C 1 190 ? 100.459 111.553 40.473 1.00 12.04 262 ARG B N 1
ATOM 5127 C CA . ARG C 1 190 ? 99.241 110.945 39.966 1.00 11.39 262 ARG B CA 1
ATOM 5128 C C . ARG C 1 190 ? 99.021 109.601 40.635 1.00 10.35 262 ARG B C 1
ATOM 5129 O O . ARG C 1 190 ? 99.915 108.756 40.631 1.00 10.49 262 ARG B O 1
ATOM 5137 N N . TRP C 1 191 ? 97.840 109.399 41.206 1.00 8.69 263 TRP B N 1
ATOM 5138 C CA . TRP C 1 191 ? 97.543 108.154 41.900 1.00 8.95 263 TRP B CA 1
ATOM 5139 C C . TRP C 1 191 ? 97.007 107.119 40.931 1.00 8.63 263 TRP B C 1
ATOM 5140 O O . TRP C 1 191 ? 96.208 107.437 40.050 1.00 9.29 263 TRP B O 1
ATOM 5151 N N . SER C 1 192 ? 97.466 105.881 41.099 1.00 8.80 264 SER B N 1
ATOM 5152 C CA . SER C 1 192 ? 97.214 104.828 40.132 1.00 8.49 264 SER B CA 1
ATOM 5153 C C . SER C 1 192 ? 95.747 104.434 40.134 1.00 8.50 264 SER B C 1
ATOM 5154 O O . SER C 1 192 ? 95.002 104.720 41.069 1.00 8.40 264 SER B O 1
ATOM 5157 N N . GLN C 1 193 ? 95.338 103.757 39.073 1.00 8.57 265 GLN B N 1
ATOM 5158 C CA . GLN C 1 193 ? 93.923 103.583 38.800 1.00 9.12 265 GLN B CA 1
ATOM 5159 C C . GLN C 1 193 ? 93.301 102.409 39.529 1.00 8.80 265 GLN B C 1
ATOM 5160 O O . GLN C 1 193 ? 92.106 102.165 39.352 1.00 9.58 265 GLN B O 1
ATOM 5166 N N . SER C 1 194 ? 94.055 101.675 40.336 1.00 9.55 266 SER B N 1
ATOM 5167 C CA . SER C 1 194 ? 93.431 100.620 41.121 1.00 10.48 266 SER B CA 1
ATOM 5168 C C . SER C 1 194 ? 94.007 100.559 42.525 1.00 10.90 266 SER B C 1
ATOM 5169 O O . SER C 1 194 ? 94.280 99.478 43.050 1.00 13.98 266 SER B O 1
ATOM 5172 N N . THR C 1 195 ? 94.208 101.710 43.156 1.00 10.21 267 THR B N 1
ATOM 5173 C CA . THR C 1 195 ? 94.288 101.705 44.605 1.00 11.59 267 THR B CA 1
ATOM 5174 C C . THR C 1 195 ? 92.887 101.607 45.181 1.00 10.52 267 THR B C 1
ATOM 5175 O O . THR C 1 195 ? 91.891 101.832 44.495 1.00 11.05 267 THR B O 1
ATOM 5179 N N . GLU C 1 196 ? 92.812 101.252 46.451 1.00 9.88 268 GLU B N 1
ATOM 5180 C CA . GLU C 1 196 ? 91.516 101.313 47.088 1.00 9.52 268 GLU B CA 1
ATOM 5181 C C . GLU C 1 196 ? 91.246 102.747 47.494 1.00 9.10 268 GLU B C 1
ATOM 5182 O O . GLU C 1 196 ? 92.164 103.556 47.619 1.00 9.70 268 GLU B O 1
ATOM 5188 N N . ILE C 1 197 ? 89.967 103.071 47.667 1.00 44.09 269 ILE B N 1
ATOM 5189 C CA . ILE C 1 197 ? 89.600 104.468 47.860 1.00 44.09 269 ILE B CA 1
ATOM 5190 C C . ILE C 1 197 ? 90.003 104.947 49.242 1.00 44.09 269 ILE B C 1
ATOM 5191 O O . ILE C 1 197 ? 90.580 106.029 49.375 1.00 44.09 269 ILE B O 1
ATOM 5196 N N . GLY C 1 198 ? 89.800 104.116 50.269 1.00 65.67 270 GLY B N 1
ATOM 5197 C CA . GLY C 1 198 ? 90.011 104.549 51.644 1.00 65.67 270 GLY B CA 1
ATOM 5198 C C . GLY C 1 198 ? 91.441 104.934 51.976 1.00 65.67 270 GLY B C 1
ATOM 5199 O O . GLY C 1 198 ? 91.670 105.877 52.740 1.00 65.67 270 GLY B O 1
ATOM 5200 N N . ASP C 1 199 ? 92.414 104.254 51.372 1.00 70.39 271 ASP B N 1
ATOM 5201 C CA . ASP C 1 199 ? 93.812 104.578 51.634 1.00 70.39 271 ASP B CA 1
ATOM 5202 C C . ASP C 1 199 ? 94.198 105.898 50.980 1.00 70.39 271 ASP B C 1
ATOM 5203 O O . ASP C 1 199 ? 94.936 106.705 51.565 1.00 70.39 271 ASP B O 1
ATOM 5208 N N . PHE C 1 200 ? 93.697 106.130 49.769 1.00 52.35 272 PHE B N 1
ATOM 5209 C CA . PHE C 1 200 ? 93.856 107.418 49.111 1.00 52.35 272 PHE B CA 1
ATOM 5210 C C . PHE C 1 200 ? 93.175 108.534 49.893 1.00 52.35 272 PHE B C 1
ATOM 5211 O O . PHE C 1 200 ? 93.704 109.652 49.979 1.00 52.35 272 PHE B O 1
ATOM 5219 N N . ILE C 1 201 ? 92.002 108.240 50.466 1.00 54.97 273 ILE B N 1
ATOM 5220 C CA . ILE C 1 201 ? 91.272 109.186 51.308 1.00 54.97 273 ILE B CA 1
ATOM 5221 C C . ILE C 1 201 ? 92.090 109.565 52.528 1.00 54.97 273 ILE B C 1
ATOM 5222 O O . ILE C 1 201 ? 92.140 110.735 52.912 1.00 54.97 273 ILE B O 1
ATOM 5227 N N . ARG C 1 202 ? 92.777 108.598 53.131 1.00 68.46 274 ARG B N 1
ATOM 5228 C CA . ARG C 1 202 ? 93.574 108.914 54.311 1.00 68.46 274 ARG B CA 1
ATOM 5229 C C . ARG C 1 202 ? 94.821 109.720 53.959 1.00 68.46 274 ARG B C 1
ATOM 5230 O O . ARG C 1 202 ? 95.140 110.704 54.646 1.00 68.46 274 ARG B O 1
ATOM 5238 N N . ASP C 1 203 ? 95.524 109.340 52.887 1.00 70.39 275 ASP B N 1
ATOM 5239 C CA . ASP C 1 203 ? 96.766 110.029 52.540 1.00 70.39 275 ASP B CA 1
ATOM 5240 C C . ASP C 1 203 ? 96.512 111.460 52.069 1.00 70.39 275 ASP B C 1
ATOM 5241 O O . ASP C 1 203 ? 97.085 112.425 52.608 1.00 70.39 275 ASP B O 1
ATOM 5246 N N . ALA C 1 204 ? 95.623 111.625 51.088 1.00 63.57 276 ALA B N 1
ATOM 5247 C CA . ALA C 1 204 ? 95.228 112.970 50.691 1.00 63.57 276 ALA B CA 1
ATOM 5248 C C . ALA C 1 204 ? 94.456 113.693 51.788 1.00 63.57 276 ALA B C 1
ATOM 5249 O O . ALA C 1 204 ? 94.386 114.925 51.763 1.00 63.57 276 ALA B O 1
ATOM 5251 N N . ALA C 1 205 ? 93.896 112.959 52.754 1.00 64.83 277 ALA B N 1
ATOM 5252 C CA . ALA C 1 205 ? 93.221 113.588 53.883 1.00 64.83 277 ALA B CA 1
ATOM 5253 C C . ALA C 1 205 ? 94.207 114.293 54.792 1.00 64.83 277 ALA B C 1
ATOM 5254 O O . ALA C 1 205 ? 93.897 115.353 55.343 1.00 64.83 277 ALA B O 1
ATOM 5256 N N . ARG C 1 206 ? 95.394 113.724 54.980 1.00 75.82 278 ARG B N 1
ATOM 5257 C CA . ARG C 1 206 ? 96.411 114.524 55.649 1.00 75.82 278 ARG B CA 1
ATOM 5258 C C . ARG C 1 206 ? 96.946 115.618 54.740 1.00 75.82 278 ARG B C 1
ATOM 5259 O O . ARG C 1 206 ? 97.418 116.649 55.230 1.00 75.82 278 ARG B O 1
ATOM 5267 N N . ALA C 1 207 ? 96.874 115.426 53.420 1.00 64.97 279 ALA B N 1
ATOM 5268 C CA . ALA C 1 207 ? 97.278 116.516 52.534 1.00 64.97 279 ALA B CA 1
ATOM 5269 C C . ALA C 1 207 ? 96.257 117.648 52.472 1.00 64.97 279 ALA B C 1
ATOM 5270 O O . ALA C 1 207 ? 96.598 118.735 51.995 1.00 64.97 279 ALA B O 1
ATOM 5272 N N . LYS C 1 208 ? 95.017 117.397 52.900 1.00 60.46 280 LYS B N 1
ATOM 5273 C CA . LYS C 1 208 ? 93.860 118.294 52.986 1.00 60.46 280 LYS B CA 1
ATOM 5274 C C . LYS C 1 208 ? 93.286 118.730 51.639 1.00 60.46 280 LYS B C 1
ATOM 5275 O O . LYS C 1 208 ? 92.305 119.473 51.631 1.00 60.46 280 LYS B O 1
ATOM 5281 N N . GLU C 1 209 ? 93.825 118.268 50.512 1.00 57.29 281 GLU B N 1
ATOM 5282 C CA . GLU C 1 209 ? 93.263 118.523 49.189 1.00 57.29 281 GLU B CA 1
ATOM 5283 C C . GLU C 1 209 ? 93.567 117.346 48.279 1.00 57.29 281 GLU B C 1
ATOM 5284 O O . GLU C 1 209 ? 94.561 116.643 48.474 1.00 57.29 281 GLU B O 1
ATOM 5290 N N . PHE C 1 210 ? 92.713 117.138 47.277 1.00 38.77 282 PHE B N 1
ATOM 5291 C CA . PHE C 1 210 ? 93.133 116.413 46.085 1.00 38.77 282 PHE B CA 1
ATOM 5292 C C . PHE C 1 210 ? 92.359 116.936 44.888 1.00 38.77 282 PHE B C 1
ATOM 5293 O O . PHE C 1 210 ? 91.434 117.735 45.017 1.00 38.77 282 PHE B O 1
ATOM 5301 N N . ILE C 1 211 ? 92.757 116.472 43.711 1.00 25.80 283 ILE B N 1
ATOM 5302 C CA . ILE C 1 211 ? 92.378 117.085 42.450 1.00 25.80 283 ILE B CA 1
ATOM 5303 C C . ILE C 1 211 ? 91.923 115.992 41.504 1.00 25.80 283 ILE B C 1
ATOM 5304 O O . ILE C 1 211 ? 92.682 115.058 41.229 1.00 25.80 283 ILE B O 1
ATOM 5309 N N . VAL C 1 212 ? 90.709 116.107 41.003 1.00 25.63 284 VAL B N 1
ATOM 5310 C CA . VAL C 1 212 ? 90.233 115.301 39.888 1.00 25.63 284 VAL B CA 1
ATOM 5311 C C . VAL C 1 212 ? 90.489 116.098 38.621 1.00 25.63 284 VAL B C 1
ATOM 5312 O O . VAL C 1 212 ? 90.403 117.327 38.638 1.00 25.63 284 VAL B O 1
ATOM 5316 N N . THR C 1 213 ? 90.866 115.427 37.537 1.00 52.49 285 THR B N 1
ATOM 5317 C CA . THR C 1 213 ? 90.967 116.057 36.226 1.00 52.49 285 THR B CA 1
ATOM 5318 C C . THR C 1 213 ? 90.188 115.232 35.217 1.00 52.49 285 THR B C 1
ATOM 5319 O O . THR C 1 213 ? 90.494 114.056 35.007 1.00 52.49 285 THR B O 1
ATOM 5323 N N . ILE C 1 214 ? 89.200 115.850 34.580 1.00 72.00 286 ILE B N 1
ATOM 5324 C CA . ILE C 1 214 ? 88.500 115.241 33.456 1.00 72.00 286 ILE B CA 1
ATOM 5325 C C . ILE C 1 214 ? 89.389 115.493 32.240 1.00 72.00 286 ILE B C 1
ATOM 5326 O O . ILE C 1 214 ? 90.378 116.223 32.344 1.00 72.00 286 ILE B O 1
ATOM 5331 N N . GLU C 1 215 ? 89.086 114.792 31.151 1.00 110.71 287 GLU B N 1
ATOM 5332 C CA . GLU C 1 215 ? 89.823 114.906 29.901 1.00 110.71 287 GLU B CA 1
ATOM 5333 C C . GLU C 1 215 ? 89.189 115.906 28.943 1.00 110.71 287 GLU B C 1
ATOM 5334 O O . GLU C 1 215 ? 89.828 116.361 27.995 1.00 110.71 287 GLU B O 1
ATOM 5340 N N . GLY C 1 216 ? 87.931 116.250 29.197 1.00 122.24 288 GLY B N 1
ATOM 5341 C CA . GLY C 1 216 ? 87.203 117.169 28.342 1.00 122.24 288 GLY B CA 1
ATOM 5342 C C . GLY C 1 216 ? 87.773 118.570 28.285 1.00 122.24 288 GLY B C 1
ATOM 5343 O O . GLY C 1 216 ? 87.804 119.190 27.220 1.00 122.24 288 GLY B O 1
ATOM 5344 N N . ALA C 1 217 ? 88.187 119.069 29.447 1.00 137.42 289 ALA B N 1
ATOM 5345 C CA . ALA C 1 217 ? 88.770 120.404 29.597 1.00 137.42 289 ALA B CA 1
ATOM 5346 C C . ALA C 1 217 ? 87.889 121.537 29.066 1.00 137.42 289 ALA B C 1
ATOM 5347 O O . ALA C 1 217 ? 88.397 122.473 28.447 1.00 137.42 289 ALA B O 1
ATOM 5349 N N . PRO C 1 218 ? 86.567 121.464 29.302 1.00 134.34 290 PRO B N 1
ATOM 5350 C CA . PRO C 1 218 ? 85.740 122.563 28.794 1.00 134.34 290 PRO B CA 1
ATOM 5351 C C . PRO C 1 218 ? 86.126 123.863 29.486 1.00 134.34 290 PRO B C 1
ATOM 5352 O O . PRO C 1 218 ? 86.253 124.902 28.840 1.00 134.34 290 PRO B O 1
ATOM 5356 N N . ALA C 1 219 ? 86.318 123.788 30.799 1.00 122.73 291 ALA B N 1
ATOM 5357 C CA . ALA C 1 219 ? 86.724 124.940 31.588 1.00 122.73 291 ALA B CA 1
ATOM 5358 C C . ALA C 1 219 ? 88.177 125.250 31.266 1.00 122.73 291 ALA B C 1
ATOM 5359 O O . ALA C 1 219 ? 88.957 124.343 30.978 1.00 122.73 291 ALA B O 1
ATOM 5361 N N . GLY C 1 220 ? 88.548 126.524 31.311 1.00 127.47 292 GLY B N 1
ATOM 5362 C CA . GLY C 1 220 ? 89.918 126.894 31.018 1.00 127.47 292 GLY B CA 1
ATOM 5363 C C . GLY C 1 220 ? 90.871 126.276 32.022 1.00 127.47 292 GLY B C 1
ATOM 5364 O O . GLY C 1 220 ? 91.935 125.778 31.657 1.00 127.47 292 GLY B O 1
ATOM 5365 N N . LEU C 1 221 ? 90.485 126.307 33.294 1.00 120.01 293 LEU B N 1
ATOM 5366 C CA . LEU C 1 221 ? 91.304 125.735 34.356 1.00 120.01 293 LEU B CA 1
ATOM 5367 C C . LEU C 1 221 ? 91.459 124.223 34.217 1.00 120.01 293 LEU B C 1
ATOM 5368 O O . LEU C 1 221 ? 92.547 123.689 34.429 1.00 120.01 293 LEU B O 1
ATOM 5373 N N . GLU C 1 222 ? 90.361 123.552 33.864 1.00 103.68 294 GLU B N 1
ATOM 5374 C CA . GLU C 1 222 ? 90.315 122.092 33.697 1.00 103.68 294 GLU B CA 1
ATOM 5375 C C . GLU C 1 222 ? 90.759 121.333 34.958 1.00 103.68 294 GLU B C 1
ATOM 5376 O O . GLU C 1 222 ? 91.458 120.326 34.886 1.00 103.68 294 GLU B O 1
ATOM 5382 N N . GLN C 1 223 ? 90.345 121.837 36.117 1.00 71.61 295 GLN B N 1
ATOM 5383 C CA . GLN C 1 223 ? 90.683 121.229 37.399 1.00 71.61 295 GLN B CA 1
ATOM 5384 C C . GLN C 1 223 ? 89.478 121.226 38.322 1.00 71.61 295 GLN B C 1
ATOM 5385 O O . GLN C 1 223 ? 88.570 122.039 38.164 1.00 71.61 295 GLN B O 1
ATOM 5391 N N . ILE C 1 224 ? 89.456 120.307 39.279 1.00 33.08 296 ILE B N 1
ATOM 5392 C CA . ILE C 1 224 ? 88.383 120.310 40.265 1.00 33.08 296 ILE B CA 1
ATOM 5393 C C . ILE C 1 224 ? 89.037 120.087 41.615 1.00 33.08 296 ILE B C 1
ATOM 5394 O O . ILE C 1 224 ? 89.488 118.977 41.908 1.00 33.08 296 ILE B O 1
ATOM 5399 N N . HIS C 1 225 ? 89.106 121.124 42.436 1.00 41.35 297 HIS B N 1
ATOM 5400 C CA . HIS C 1 225 ? 89.743 120.991 43.742 1.00 41.35 297 HIS B CA 1
ATOM 5401 C C . HIS C 1 225 ? 88.661 120.635 44.744 1.00 41.35 297 HIS B C 1
ATOM 5402 O O . HIS C 1 225 ? 87.974 121.514 45.264 1.00 41.35 297 HIS B O 1
ATOM 5409 N N . VAL C 1 226 ? 88.500 119.354 45.019 1.00 37.35 298 VAL B N 1
ATOM 5410 C CA . VAL C 1 226 ? 87.495 118.923 45.980 1.00 37.35 298 VAL B CA 1
ATOM 5411 C C . VAL C 1 226 ? 88.033 119.082 47.394 1.00 37.35 298 VAL B C 1
ATOM 5412 O O . VAL C 1 226 ? 89.245 119.059 47.636 1.00 37.35 298 VAL B O 1
ATOM 5416 N N . ALA C 1 227 ? 87.116 119.254 48.341 1.00 55.15 299 ALA B N 1
ATOM 5417 C CA . ALA C 1 227 ? 87.462 119.487 49.733 1.00 55.15 299 ALA B CA 1
ATOM 5418 C C . ALA C 1 227 ? 87.409 118.180 50.500 1.00 55.15 299 ALA B C 1
ATOM 5419 O O . ALA C 1 227 ? 86.752 117.225 50.083 1.00 55.15 299 ALA B O 1
ATOM 5421 N N . VAL C 1 228 ? 88.085 118.163 51.638 1.00 58.61 300 VAL B N 1
ATOM 5422 C CA . VAL C 1 228 ? 88.436 116.947 52.359 1.00 58.61 300 VAL B CA 1
ATOM 5423 C C . VAL C 1 228 ? 87.722 116.934 53.708 1.00 58.61 300 VAL B C 1
ATOM 5424 O O . VAL C 1 228 ? 87.702 117.966 54.392 1.00 58.61 300 VAL B O 1
ATOM 5428 N N . PRO C 1 229 ? 87.108 115.823 54.124 1.00 69.00 301 PRO B N 1
ATOM 5429 C CA . PRO C 1 229 ? 86.361 115.820 55.385 1.00 69.00 301 PRO B CA 1
ATOM 5430 C C . PRO C 1 229 ? 87.283 115.856 56.588 1.00 69.00 301 PRO B C 1
ATOM 5431 O O . PRO C 1 229 ? 88.366 115.268 56.591 1.00 69.00 301 PRO B O 1
ATOM 5435 N N . SER C 1 230 ? 86.830 116.545 57.626 1.00 93.48 302 SER B N 1
ATOM 5436 C CA . SER C 1 230 ? 87.693 116.913 58.733 1.00 93.48 302 SER B CA 1
ATOM 5437 C C . SER C 1 230 ? 87.511 115.995 59.932 1.00 93.48 302 SER B C 1
ATOM 5438 O O . SER C 1 230 ? 86.563 115.194 60.029 1.00 93.48 302 SER B O 1
ATOM 5441 N N . PHE C 1 231 ? 88.464 116.166 60.856 1.00 91.40 303 PHE B N 1
ATOM 5442 C CA . PHE C 1 231 ? 88.527 115.372 62.073 1.00 91.40 303 PHE B CA 1
ATOM 5443 C C . PHE C 1 231 ? 87.295 115.595 62.930 1.00 91.40 303 PHE B C 1
ATOM 5444 O O . PHE C 1 231 ? 86.746 114.648 63.509 1.00 91.40 303 PHE B O 1
ATOM 5452 N N . ASP C 1 232 ? 86.828 116.844 62.980 1.00 117.15 304 ASP B N 1
ATOM 5453 C CA . ASP C 1 232 ? 85.613 117.189 63.704 1.00 117.15 304 ASP B CA 1
ATOM 5454 C C . ASP C 1 232 ? 84.385 116.537 63.084 1.00 117.15 304 ASP B C 1
ATOM 5455 O O . ASP C 1 232 ? 83.388 116.328 63.773 1.00 117.15 304 ASP B O 1
ATOM 5460 N N . GLU C 1 233 ? 84.424 116.202 61.797 1.00 97.11 305 GLU B N 1
ATOM 5461 C CA . GLU C 1 233 ? 83.224 115.620 61.214 1.00 97.11 305 GLU B CA 1
ATOM 5462 C C . GLU C 1 233 ? 83.197 114.103 61.363 1.00 97.11 305 GLU B C 1
ATOM 5463 O O . GLU C 1 233 ? 82.159 113.531 61.757 1.00 97.11 305 GLU B O 1
ATOM 5469 N N . ARG C 1 234 ? 84.329 113.451 61.078 1.00 78.74 306 ARG B N 1
ATOM 5470 C CA . ARG C 1 234 ? 84.433 112.007 61.276 1.00 78.74 306 ARG B CA 1
ATOM 5471 C C . ARG C 1 234 ? 84.225 111.646 62.743 1.00 78.74 306 ARG B C 1
ATOM 5472 O O . ARG C 1 234 ? 83.302 110.891 63.108 1.00 78.74 306 ARG B O 1
ATOM 5480 N N . THR C 1 235 ? 85.012 112.270 63.610 1.00 101.63 307 THR B N 1
ATOM 5481 C CA . THR C 1 235 ? 84.774 112.111 65.028 1.00 101.63 307 THR B CA 1
ATOM 5482 C C . THR C 1 235 ? 83.532 112.851 65.507 1.00 101.63 307 THR B C 1
ATOM 5483 O O . THR C 1 235 ? 83.173 112.700 66.668 1.00 101.63 307 THR B O 1
ATOM 5487 N N . TYR C 1 236 ? 82.865 113.648 64.668 1.00 105.75 308 TYR B N 1
ATOM 5488 C CA . TYR C 1 236 ? 81.568 114.175 65.077 1.00 105.75 308 TYR B CA 1
ATOM 5489 C C . TYR C 1 236 ? 80.537 113.072 65.124 1.00 105.75 308 TYR B C 1
ATOM 5490 O O . TYR C 1 236 ? 79.815 112.935 66.122 1.00 105.75 308 TYR B O 1
ATOM 5499 N N . PHE C 1 237 ? 80.459 112.260 64.066 1.00 90.18 309 PHE B N 1
ATOM 5500 C CA . PHE C 1 237 ? 79.475 111.187 64.148 1.00 90.18 309 PHE B CA 1
ATOM 5501 C C . PHE C 1 237 ? 79.900 110.113 65.148 1.00 90.18 309 PHE B C 1
ATOM 5502 O O . PHE C 1 237 ? 79.054 109.580 65.899 1.00 90.18 309 PHE B O 1
ATOM 5510 N N . LEU C 1 238 ? 81.206 109.814 65.210 1.00 88.57 310 LEU B N 1
ATOM 5511 C CA . LEU C 1 238 ? 81.648 108.819 66.186 1.00 88.57 310 LEU B CA 1
ATOM 5512 C C . LEU C 1 238 ? 81.461 109.314 67.620 1.00 88.57 310 LEU B C 1
ATOM 5513 O O . LEU C 1 238 ? 81.081 108.537 68.507 1.00 88.57 310 LEU B O 1
ATOM 5518 N N . ARG C 1 239 ? 81.671 110.609 67.852 1.00 88.60 311 ARG B N 1
ATOM 5519 C CA . ARG C 1 239 ? 81.421 111.173 69.171 1.00 88.60 311 ARG B CA 1
ATOM 5520 C C . ARG C 1 239 ? 79.949 111.181 69.536 1.00 88.60 311 ARG B C 1
ATOM 5521 O O . ARG C 1 239 ? 79.630 111.057 70.723 1.00 88.60 311 ARG B O 1
ATOM 5529 N N . MET C 1 240 ? 79.039 111.352 68.566 1.00 94.40 312 MET B N 1
ATOM 5530 C CA . MET C 1 240 ? 77.623 111.306 68.931 1.00 94.40 312 MET B CA 1
ATOM 5531 C C . MET C 1 240 ? 77.210 109.907 69.368 1.00 94.40 312 MET B C 1
ATOM 5532 O O . MET C 1 240 ? 76.455 109.757 70.346 1.00 94.40 312 MET B O 1
ATOM 5537 N N . ARG C 1 241 ? 77.728 108.874 68.692 1.00 92.88 313 ARG B N 1
ATOM 5538 C CA . ARG C 1 241 ? 77.468 107.506 69.149 1.00 92.88 313 ARG B CA 1
ATOM 5539 C C . ARG C 1 241 ? 78.055 107.247 70.536 1.00 92.88 313 ARG B C 1
ATOM 5540 O O . ARG C 1 241 ? 77.369 106.728 71.433 1.00 92.88 313 ARG B O 1
ATOM 5548 N N . LEU C 1 242 ? 79.318 107.641 70.732 1.00 90.31 314 LEU B N 1
ATOM 5549 C CA . LEU C 1 242 ? 80.026 107.365 71.980 1.00 90.31 314 LEU B CA 1
ATOM 5550 C C . LEU C 1 242 ? 79.409 108.089 73.170 1.00 90.31 314 LEU B C 1
ATOM 5551 O O . LEU C 1 242 ? 79.256 107.501 74.248 1.00 90.31 314 LEU B O 1
ATOM 5556 N N . ARG C 1 243 ? 79.047 109.360 72.997 1.00 87.28 315 ARG B N 1
ATOM 5557 C CA . ARG C 1 243 ? 78.425 110.088 74.094 1.00 87.28 315 ARG B CA 1
ATOM 5558 C C . ARG C 1 243 ? 77.014 109.600 74.366 1.00 87.28 315 ARG B C 1
ATOM 5559 O O . ARG C 1 243 ? 76.568 109.650 75.519 1.00 87.28 315 ARG B O 1
ATOM 5567 N N . LYS C 1 244 ? 76.302 109.125 73.335 1.00 85.69 316 LYS B N 1
ATOM 5568 C CA . LYS C 1 244 ? 74.948 108.625 73.565 1.00 85.69 316 LYS B CA 1
ATOM 5569 C C . LYS C 1 244 ? 74.966 107.354 74.411 1.00 85.69 316 LYS B C 1
ATOM 5570 O O . LYS C 1 244 ? 74.228 107.243 75.405 1.00 85.69 316 LYS B O 1
ATOM 5576 N N . ILE C 1 245 ? 75.829 106.396 74.060 1.00 91.66 317 ILE B N 1
ATOM 5577 C CA . ILE C 1 245 ? 75.895 105.186 74.878 1.00 91.66 317 ILE B CA 1
ATOM 5578 C C . ILE C 1 245 ? 76.540 105.472 76.239 1.00 91.66 317 ILE B C 1
ATOM 5579 O O . ILE C 1 245 ? 76.176 104.847 77.245 1.00 91.66 317 ILE B O 1
ATOM 5584 N N . SER C 1 246 ? 77.442 106.461 76.311 1.00 92.57 318 SER B N 1
ATOM 5585 C CA . SER C 1 246 ? 78.131 106.759 77.565 1.00 92.57 318 SER B CA 1
ATOM 5586 C C . SER C 1 246 ? 77.191 107.390 78.584 1.00 92.57 318 SER B C 1
ATOM 5587 O O . SER C 1 246 ? 77.254 107.073 79.780 1.00 92.57 318 SER B O 1
ATOM 5590 N N . ARG C 1 247 ? 76.324 108.293 78.128 1.00 90.35 319 ARG B N 1
ATOM 5591 C CA . ARG C 1 247 ? 75.245 108.782 78.976 1.00 90.35 319 ARG B CA 1
ATOM 5592 C C . ARG C 1 247 ? 74.317 107.641 79.369 1.00 90.35 319 ARG B C 1
ATOM 5593 O O . ARG C 1 247 ? 73.934 107.503 80.548 1.00 90.35 319 ARG B O 1
ATOM 5601 N N . ARG C 1 248 ? 74.018 106.766 78.398 1.00 99.25 320 ARG B N 1
ATOM 5602 C CA . ARG C 1 248 ? 73.094 105.656 78.597 1.00 99.25 320 ARG B CA 1
ATOM 5603 C C . ARG C 1 248 ? 73.610 104.621 79.601 1.00 99.25 320 ARG B C 1
ATOM 5604 O O . ARG C 1 248 ? 72.809 103.858 80.148 1.00 99.25 320 ARG B O 1
ATOM 5612 N N . ILE C 1 249 ? 74.912 104.587 79.888 1.00 101.25 321 ILE B N 1
ATOM 5613 C CA . ILE C 1 249 ? 75.380 103.806 81.028 1.00 101.25 321 ILE B CA 1
ATOM 5614 C C . ILE C 1 249 ? 75.613 104.661 82.267 1.00 101.25 321 ILE B C 1
ATOM 5615 O O . ILE C 1 249 ? 75.665 104.109 83.378 1.00 101.25 321 ILE B O 1
ATOM 5620 N N . GLN C 1 250 ? 75.766 105.980 82.116 1.00 105.17 322 GLN B N 1
ATOM 5621 C CA . GLN C 1 250 ? 75.991 106.809 83.294 1.00 105.17 322 GLN B CA 1
ATOM 5622 C C . GLN C 1 250 ? 74.749 106.870 84.170 1.00 105.17 322 GLN B C 1
ATOM 5623 O O . GLN C 1 250 ? 74.864 106.927 85.406 1.00 105.17 322 GLN B O 1
ATOM 5629 N N . GLY C 1 251 ? 73.562 106.819 83.555 1.00 115.81 323 GLY B N 1
ATOM 5630 C CA . GLY C 1 251 ? 72.338 106.745 84.349 1.00 115.81 323 GLY B CA 1
ATOM 5631 C C . GLY C 1 251 ? 72.253 105.492 85.207 1.00 115.81 323 GLY B C 1
ATOM 5632 O O . GLY C 1 251 ? 71.905 105.555 86.397 1.00 115.81 323 GLY B O 1
ATOM 5633 N N . LEU C 1 252 ? 72.615 104.343 84.632 1.00 120.01 324 LEU B N 1
ATOM 5634 C CA . LEU C 1 252 ? 72.621 103.098 85.389 1.00 120.01 324 LEU B CA 1
ATOM 5635 C C . LEU C 1 252 ? 73.729 103.085 86.436 1.00 120.01 324 LEU B C 1
ATOM 5636 O O . LEU C 1 252 ? 73.591 102.428 87.478 1.00 120.01 324 LEU B O 1
ATOM 5641 N N . ALA C 1 253 ? 74.814 103.827 86.194 1.00 122.89 325 ALA B N 1
ATOM 5642 C CA . ALA C 1 253 ? 75.810 104.033 87.239 1.00 122.89 325 ALA B CA 1
ATOM 5643 C C . ALA C 1 253 ? 75.221 104.797 88.419 1.00 122.89 325 ALA B C 1
ATOM 5644 O O . ALA C 1 253 ? 75.518 104.486 89.583 1.00 122.89 325 ALA B O 1
ATOM 5646 N N . GLU C 1 254 ? 74.364 105.785 88.141 1.00 122.07 326 GLU B N 1
ATOM 5647 C CA . GLU C 1 254 ? 73.740 106.531 89.230 1.00 122.07 326 GLU B CA 1
ATOM 5648 C C . GLU C 1 254 ? 72.752 105.668 90.009 1.00 122.07 326 GLU B C 1
ATOM 5649 O O . GLU C 1 254 ? 72.634 105.806 91.238 1.00 122.07 326 GLU B O 1
ATOM 5655 N N . ILE C 1 255 ? 72.048 104.765 89.326 1.00 121.61 327 ILE B N 1
ATOM 5656 C CA . ILE C 1 255 ? 71.129 103.880 90.040 1.00 121.61 327 ILE B CA 1
ATOM 5657 C C . ILE C 1 255 ? 71.895 102.853 90.879 1.00 121.61 327 ILE B C 1
ATOM 5658 O O . ILE C 1 255 ? 71.449 102.468 91.978 1.00 121.61 327 ILE B O 1
ATOM 5663 N N . LYS C 1 256 ? 73.082 102.445 90.414 1.00 131.25 328 LYS B N 1
ATOM 5664 C CA . LYS C 1 256 ? 73.989 101.671 91.259 1.00 131.25 328 LYS B CA 1
ATOM 5665 C C . LYS C 1 256 ? 74.396 102.450 92.504 1.00 131.25 328 LYS B C 1
ATOM 5666 O O . LYS C 1 256 ? 74.470 101.881 93.606 1.00 131.25 328 LYS B O 1
ATOM 5672 N N . HIS C 1 257 ? 74.646 103.753 92.345 1.00 122.47 329 HIS B N 1
ATOM 5673 C CA . HIS C 1 257 ? 74.981 104.596 93.489 1.00 122.47 329 HIS B CA 1
ATOM 5674 C C . HIS C 1 257 ? 73.848 104.647 94.511 1.00 122.47 329 HIS B C 1
ATOM 5675 O O . HIS C 1 257 ? 74.099 104.582 95.724 1.00 122.47 329 HIS B O 1
ATOM 5682 N N . GLU C 1 258 ? 72.591 104.705 94.051 1.00 123.43 330 GLU B N 1
ATOM 5683 C CA . GLU C 1 258 ? 71.526 104.826 95.044 1.00 123.43 330 GLU B CA 1
ATOM 5684 C C . GLU C 1 258 ? 71.204 103.499 95.738 1.00 123.43 330 GLU B C 1
ATOM 5685 O O . GLU C 1 258 ? 70.852 103.508 96.929 1.00 123.43 330 GLU B O 1
ATOM 5691 N N . CYS C 1 259 ? 71.318 102.354 95.046 1.00 129.28 331 CYS B N 1
ATOM 5692 C CA . CYS C 1 259 ? 71.159 101.090 95.774 1.00 129.28 331 CYS B CA 1
ATOM 5693 C C . CYS C 1 259 ? 72.322 100.839 96.731 1.00 129.28 331 CYS B C 1
ATOM 5694 O O . CYS C 1 259 ? 72.142 100.199 97.784 1.00 129.28 331 CYS B O 1
ATOM 5697 N N . ASP C 1 260 ? 73.510 101.354 96.392 1.00 139.06 332 ASP B N 1
ATOM 5698 C CA . ASP C 1 260 ? 74.628 101.337 97.331 1.00 139.06 332 ASP B CA 1
ATOM 5699 C C . ASP C 1 260 ? 74.310 102.164 98.577 1.00 139.06 332 ASP B C 1
ATOM 5700 O O . ASP C 1 260 ? 74.653 101.768 99.702 1.00 139.06 332 ASP B O 1
ATOM 5705 N N . ALA C 1 261 ? 73.622 103.299 98.399 1.00 128.65 333 ALA B N 1
ATOM 5706 C CA . ALA C 1 261 ? 73.153 104.065 99.552 1.00 128.65 333 ALA B CA 1
ATOM 5707 C C . ALA C 1 261 ? 72.108 103.306 100.369 1.00 128.65 333 ALA B C 1
ATOM 5708 O O . ALA C 1 261 ? 72.036 103.480 101.597 1.00 128.65 333 ALA B O 1
ATOM 5710 N N . LEU C 1 262 ? 71.300 102.462 99.716 1.00 132.11 334 LEU B N 1
ATOM 5711 C CA . LEU C 1 262 ? 70.348 101.628 100.451 1.00 132.11 334 LEU B CA 1
ATOM 5712 C C . LEU C 1 262 ? 71.072 100.625 101.347 1.00 132.11 334 LEU B C 1
ATOM 5713 O O . LEU C 1 262 ? 70.680 100.416 102.509 1.00 132.11 334 LEU B O 1
ATOM 5718 N N . ALA C 1 263 ? 72.140 100.006 100.824 1.00 122.21 335 ALA B N 1
ATOM 5719 C CA . ALA C 1 263 ? 72.962 99.122 101.653 1.00 122.21 335 ALA B CA 1
ATOM 5720 C C . ALA C 1 263 ? 73.630 99.872 102.803 1.00 122.21 335 ALA B C 1
ATOM 5721 O O . ALA C 1 263 ? 73.791 99.313 103.901 1.00 122.21 335 ALA B O 1
ATOM 5723 N N . HIS C 1 264 ? 74.007 101.134 102.569 1.00 132.35 336 HIS B N 1
ATOM 5724 C CA . HIS C 1 264 ? 74.553 101.976 103.632 1.00 132.35 336 HIS B CA 1
ATOM 5725 C C . HIS C 1 264 ? 73.554 102.173 104.768 1.00 132.35 336 HIS B C 1
ATOM 5726 O O . HIS C 1 264 ? 73.916 102.058 105.948 1.00 132.35 336 HIS B O 1
ATOM 5733 N N . ARG C 1 265 ? 72.286 102.452 104.429 1.00 126.73 337 ARG B N 1
ATOM 5734 C CA . ARG C 1 265 ? 71.250 102.620 105.454 1.00 126.73 337 ARG B CA 1
ATOM 5735 C C . ARG C 1 265 ? 71.037 101.335 106.248 1.00 126.73 337 ARG B C 1
ATOM 5736 O O . ARG C 1 265 ? 70.994 101.347 107.497 1.00 126.73 337 ARG B O 1
ATOM 5744 N N . GLY C 1 266 ? 70.962 100.206 105.530 1.00 122.26 338 GLY B N 1
ATOM 5745 C CA . GLY C 1 266 ? 70.855 98.900 106.161 1.00 122.26 338 GLY B CA 1
ATOM 5746 C C . GLY C 1 266 ? 72.020 98.534 107.062 1.00 122.26 338 GLY B C 1
ATOM 5747 O O . GLY C 1 266 ? 71.857 97.702 107.960 1.00 122.26 338 GLY B O 1
ATOM 5748 N N . ALA C 1 267 ? 73.193 99.138 106.850 1.00 113.22 339 ALA B N 1
ATOM 5749 C CA . ALA C 1 267 ? 74.273 98.954 107.815 1.00 113.22 339 ALA B CA 1
ATOM 5750 C C . ALA C 1 267 ? 74.128 99.878 109.025 1.00 113.22 339 ALA B C 1
ATOM 5751 O O . ALA C 1 267 ? 74.352 99.448 110.173 1.00 113.22 339 ALA B O 1
ATOM 5753 N N . GLN C 1 268 ? 73.756 101.146 108.787 1.00 111.71 340 GLN B N 1
ATOM 5754 C CA . GLN C 1 268 ? 73.766 102.149 109.855 1.00 111.71 340 GLN B CA 1
ATOM 5755 C C . GLN C 1 268 ? 72.736 101.857 110.935 1.00 111.71 340 GLN B C 1
ATOM 5756 O O . GLN C 1 268 ? 72.920 102.282 112.085 1.00 111.71 340 GLN B O 1
ATOM 5762 N N . ARG C 1 269 ? 71.658 101.141 110.587 1.00 123.78 341 ARG B N 1
ATOM 5763 C CA . ARG C 1 269 ? 70.689 100.720 111.604 1.00 123.78 341 ARG B CA 1
ATOM 5764 C C . ARG C 1 269 ? 71.322 99.831 112.675 1.00 123.78 341 ARG B C 1
ATOM 5765 O O . ARG C 1 269 ? 71.276 100.141 113.877 1.00 123.78 341 ARG B O 1
ATOM 5773 N N . VAL C 1 270 ? 71.925 98.720 112.248 1.00 114.53 342 VAL B N 1
ATOM 5774 C CA . VAL C 1 270 ? 72.481 97.746 113.181 1.00 114.53 342 VAL B CA 1
ATOM 5775 C C . VAL C 1 270 ? 73.692 98.321 113.908 1.00 114.53 342 VAL B C 1
ATOM 5776 O O . VAL C 1 270 ? 73.904 98.036 115.099 1.00 114.53 342 VAL B O 1
ATOM 5780 N N . ALA C 1 271 ? 74.469 99.180 113.234 1.00 104.11 343 ALA B N 1
ATOM 5781 C CA . ALA C 1 271 ? 75.581 99.842 113.916 1.00 104.11 343 ALA B CA 1
ATOM 5782 C C . ALA C 1 271 ? 75.096 100.782 115.020 1.00 104.11 343 ALA B C 1
ATOM 5783 O O . ALA C 1 271 ? 75.704 100.844 116.102 1.00 104.11 343 ALA B O 1
ATOM 5785 N N . LEU C 1 272 ? 73.988 101.495 114.779 1.00 99.65 344 LEU B N 1
ATOM 5786 C CA . LEU C 1 272 ? 73.416 102.350 115.819 1.00 99.65 344 LEU B CA 1
ATOM 5787 C C . LEU C 1 272 ? 72.920 101.534 117.008 1.00 99.65 344 LEU B C 1
ATOM 5788 O O . LEU C 1 272 ? 73.117 101.929 118.169 1.00 99.65 344 LEU B O 1
ATOM 5793 N N . GLY C 1 273 ? 72.292 100.384 116.738 1.00 99.28 345 GLY B N 1
ATOM 5794 C CA . GLY C 1 273 ? 71.858 99.519 117.828 1.00 99.28 345 GLY B CA 1
ATOM 5795 C C . GLY C 1 273 ? 73.010 98.982 118.659 1.00 99.28 345 GLY B C 1
ATOM 5796 O O . GLY C 1 273 ? 72.915 98.895 119.890 1.00 99.28 345 GLY B O 1
ATOM 5797 N N . GLY C 1 274 ? 74.126 98.653 118.003 1.00 94.34 346 GLY B N 1
ATOM 5798 C CA . GLY C 1 274 ? 75.298 98.195 118.735 1.00 94.34 346 GLY B CA 1
ATOM 5799 C C . GLY C 1 274 ? 75.918 99.275 119.604 1.00 94.34 346 GLY B C 1
ATOM 5800 O O . GLY C 1 274 ? 76.373 98.998 120.723 1.00 94.34 346 GLY B O 1
ATOM 5801 N N . PHE C 1 275 ? 75.928 100.521 119.111 1.00 97.98 347 PHE B N 1
ATOM 5802 C CA . PHE C 1 275 ? 76.409 101.630 119.932 1.00 97.98 347 PHE B CA 1
ATOM 5803 C C . PHE C 1 275 ? 75.519 101.853 121.146 1.00 97.98 347 PHE B C 1
ATOM 5804 O O . PHE C 1 275 ? 76.016 102.157 122.238 1.00 97.98 347 PHE B O 1
ATOM 5812 N N . GLY C 1 276 ? 74.200 101.727 120.969 1.00 95.61 348 GLY B N 1
ATOM 5813 C CA . GLY C 1 276 ? 73.300 101.885 122.103 1.00 95.61 348 GLY B CA 1
ATOM 5814 C C . GLY C 1 276 ? 73.484 100.812 123.162 1.00 95.61 348 GLY B C 1
ATOM 5815 O O . GLY C 1 276 ? 73.481 101.106 124.365 1.00 95.61 348 GLY B O 1
ATOM 5816 N N . ILE C 1 277 ? 73.668 99.559 122.730 1.00 91.20 349 ILE B N 1
ATOM 5817 C CA . ILE C 1 277 ? 73.859 98.466 123.680 1.00 91.20 349 ILE B CA 1
ATOM 5818 C C . ILE C 1 277 ? 75.184 98.620 124.419 1.00 91.20 349 ILE B C 1
ATOM 5819 O O . ILE C 1 277 ? 75.267 98.374 125.631 1.00 91.20 349 ILE B O 1
ATOM 5824 N N . LEU C 1 278 ? 76.223 99.093 123.728 1.00 84.92 350 LEU B N 1
ATOM 5825 C CA . LEU C 1 278 ? 77.501 99.253 124.414 1.00 84.92 350 LEU B CA 1
ATOM 5826 C C . LEU C 1 278 ? 77.490 100.466 125.348 1.00 84.92 350 LEU B C 1
ATOM 5827 O O . LEU C 1 278 ? 78.201 100.474 126.363 1.00 84.92 350 LEU B O 1
ATOM 5832 N N . ALA C 1 279 ? 76.666 101.477 125.052 1.00 84.03 351 ALA B N 1
ATOM 5833 C CA . ALA C 1 279 ? 76.459 102.551 126.020 1.00 84.03 351 ALA B CA 1
ATOM 5834 C C . ALA C 1 279 ? 75.732 102.046 127.258 1.00 84.03 351 ALA B C 1
ATOM 5835 O O . ALA C 1 279 ? 76.051 102.456 128.386 1.00 84.03 351 ALA B O 1
ATOM 5837 N N . PHE C 1 280 ? 74.752 101.155 127.057 1.00 97.15 352 PHE B N 1
ATOM 5838 C CA . PHE C 1 280 ? 74.065 100.499 128.170 1.00 97.15 352 PHE B CA 1
ATOM 5839 C C . PHE C 1 280 ? 75.038 99.724 129.049 1.00 97.15 352 PHE B C 1
ATOM 5840 O O . PHE C 1 280 ? 74.963 99.794 130.283 1.00 97.15 352 PHE B O 1
ATOM 5848 N N . TRP C 1 281 ? 75.985 99.018 128.427 1.00 71.45 353 TRP B N 1
ATOM 5849 C CA . TRP C 1 281 ? 76.983 98.271 129.187 1.00 71.45 353 TRP B CA 1
ATOM 5850 C C . TRP C 1 281 ? 77.921 99.192 129.955 1.00 71.45 353 TRP B C 1
ATOM 5851 O O . TRP C 1 281 ? 78.296 98.884 131.095 1.00 71.45 353 TRP B O 1
ATOM 5862 N N . TRP C 1 282 ? 78.304 100.324 129.356 1.00 75.42 354 TRP B N 1
ATOM 5863 C CA . TRP C 1 282 ? 79.174 101.263 130.061 1.00 75.42 354 TRP B CA 1
ATOM 5864 C C . TRP C 1 282 ? 78.480 101.852 131.277 1.00 75.42 354 TRP B C 1
ATOM 5865 O O . TRP C 1 282 ? 79.100 102.032 132.336 1.00 75.42 354 TRP B O 1
ATOM 5876 N N . TYR C 1 283 ? 77.182 102.130 131.157 1.00 85.83 355 TYR B N 1
ATOM 5877 C CA . TYR C 1 283 ? 76.487 102.719 132.293 1.00 85.83 355 TYR B CA 1
ATOM 5878 C C . TYR C 1 283 ? 76.212 101.686 133.383 1.00 85.83 355 TYR B C 1
ATOM 5879 O O . TYR C 1 283 ? 76.255 102.016 134.576 1.00 85.83 355 TYR B O 1
ATOM 5888 N N . ILE C 1 284 ? 75.940 100.431 133.005 1.00 83.84 356 ILE B N 1
ATOM 5889 C CA . ILE C 1 284 ? 75.654 99.437 134.035 1.00 83.84 356 ILE B CA 1
ATOM 5890 C C . ILE C 1 284 ? 76.931 99.041 134.763 1.00 83.84 356 ILE B C 1
ATOM 5891 O O . ILE C 1 284 ? 76.901 98.770 135.971 1.00 83.84 356 ILE B O 1
ATOM 5896 N N . VAL C 1 285 ? 78.079 99.077 134.079 1.00 79.40 357 VAL B N 1
ATOM 5897 C CA . VAL C 1 285 ? 79.333 98.799 134.768 1.00 79.40 357 VAL B CA 1
ATOM 5898 C C . VAL C 1 285 ? 79.717 99.975 135.658 1.00 79.40 357 VAL B C 1
ATOM 5899 O O . VAL C 1 285 ? 80.237 99.778 136.771 1.00 79.40 357 VAL B O 1
ATOM 5903 N N . TYR C 1 286 ? 79.398 101.207 135.238 1.00 78.40 358 TYR B N 1
ATOM 5904 C CA . TYR C 1 286 ? 79.698 102.347 136.099 1.00 78.40 358 TYR B CA 1
ATOM 5905 C C . TYR C 1 286 ? 78.830 102.361 137.352 1.00 78.40 358 TYR B C 1
ATOM 5906 O O . TYR C 1 286 ? 79.327 102.660 138.443 1.00 78.40 358 TYR B O 1
ATOM 5915 N N . LYS C 1 287 ? 77.531 102.072 137.214 1.00 88.07 359 LYS B N 1
ATOM 5916 C CA . LYS C 1 287 ? 76.660 102.056 138.388 1.00 88.07 359 LYS B CA 1
ATOM 5917 C C . LYS C 1 287 ? 77.012 100.914 139.325 1.00 88.07 359 LYS B C 1
ATOM 5918 O O . LYS C 1 287 ? 77.118 101.113 140.538 1.00 88.07 359 LYS B O 1
ATOM 5924 N N . LEU C 1 288 ? 77.240 99.724 138.787 1.00 88.73 360 LEU B N 1
ATOM 5925 C CA . LEU C 1 288 ? 77.616 98.620 139.654 1.00 88.73 360 LEU B CA 1
ATOM 5926 C C . LEU C 1 288 ? 79.098 98.616 140.007 1.00 88.73 360 LEU B C 1
ATOM 5927 O O . LEU C 1 288 ? 79.580 97.622 140.553 1.00 88.73 360 LEU B O 1
ATOM 5932 N N . THR C 1 289 ? 79.835 99.685 139.713 1.00 91.70 361 THR B N 1
ATOM 5933 C CA . THR C 1 289 ? 81.232 99.767 140.111 1.00 91.70 361 THR B CA 1
ATOM 5934 C C . THR C 1 289 ? 81.528 100.933 141.039 1.00 91.70 361 THR B C 1
ATOM 5935 O O . THR C 1 289 ? 82.132 100.736 142.099 1.00 91.70 361 THR B O 1
ATOM 5939 N N . PHE C 1 290 ? 81.128 102.149 140.671 1.00 89.50 362 PHE B N 1
ATOM 5940 C CA . PHE C 1 290 ? 81.552 103.319 141.430 1.00 89.50 362 PHE B CA 1
ATOM 5941 C C . PHE C 1 290 ? 80.755 103.497 142.713 1.00 89.50 362 PHE B C 1
ATOM 5942 O O . PHE C 1 290 ? 81.272 104.060 143.682 1.00 89.50 362 PHE B O 1
ATOM 5950 N N . GLU C 1 291 ? 79.512 103.040 142.729 1.00 106.04 363 GLU B N 1
ATOM 5951 C CA . GLU C 1 291 ? 78.645 103.276 143.878 1.00 106.04 363 GLU B CA 1
ATOM 5952 C C . GLU C 1 291 ? 79.188 102.701 145.178 1.00 106.04 363 GLU B C 1
ATOM 5953 O O . GLU C 1 291 ? 78.863 103.208 146.253 1.00 106.04 363 GLU B O 1
ATOM 5959 N N . THR C 1 292 ? 79.935 101.604 145.049 1.00 116.91 364 THR B N 1
ATOM 5960 C CA . THR C 1 292 ? 80.604 100.853 146.132 1.00 116.91 364 THR B CA 1
ATOM 5961 C C . THR C 1 292 ? 79.666 99.979 146.956 1.00 116.91 364 THR B C 1
ATOM 5962 O O . THR C 1 292 ? 80.043 99.468 148.011 1.00 116.91 364 THR B O 1
ATOM 5966 N N . ASP C 1 293 ? 78.442 99.820 146.465 1.00 92.07 365 ASP B N 1
ATOM 5967 C CA . ASP C 1 293 ? 77.480 98.953 147.106 1.00 92.07 365 ASP B CA 1
ATOM 5968 C C . ASP C 1 293 ? 78.167 97.614 146.967 1.00 92.07 365 ASP B C 1
ATOM 5969 O O . ASP C 1 293 ? 78.119 96.768 147.859 1.00 92.07 365 ASP B O 1
ATOM 5974 N N . LEU C 1 294 ? 78.814 97.441 145.818 1.00 80.71 366 LEU B N 1
ATOM 5975 C CA . LEU C 1 294 ? 79.564 96.222 145.529 1.00 80.71 366 LEU B CA 1
ATOM 5976 C C . LEU C 1 294 ? 80.979 96.577 145.044 1.00 80.71 366 LEU B C 1
ATOM 5977 O O . LEU C 1 294 ? 81.143 97.435 144.178 1.00 80.71 366 LEU B O 1
ATOM 5982 N N . GLY C 1 295 ? 81.992 95.914 145.597 1.00 88.51 367 GLY B N 1
ATOM 5983 C CA . GLY C 1 295 ? 83.383 96.159 145.236 1.00 88.51 367 GLY B CA 1
ATOM 5984 C C . GLY C 1 295 ? 83.852 95.668 143.873 1.00 88.51 367 GLY B C 1
ATOM 5985 O O . GLY C 1 295 ? 83.315 94.701 143.335 1.00 88.51 367 GLY B O 1
ATOM 5986 N N . TRP C 1 296 ? 84.862 96.334 143.312 1.00 89.08 368 TRP B N 1
ATOM 5987 C CA . TRP C 1 296 ? 85.405 95.946 142.021 1.00 89.08 368 TRP B CA 1
ATOM 5988 C C . TRP C 1 296 ? 85.661 94.451 141.931 1.00 89.08 368 TRP B C 1
ATOM 5989 O O . TRP C 1 296 ? 85.499 93.863 140.854 1.00 89.08 368 TRP B O 1
ATOM 6000 N N . ASP C 1 297 ? 85.982 93.802 143.046 1.00 102.99 369 ASP B N 1
ATOM 6001 C CA . ASP C 1 297 ? 86.348 92.389 143.021 1.00 102.99 369 ASP B CA 1
ATOM 6002 C C . ASP C 1 297 ? 85.160 91.447 142.825 1.00 102.99 369 ASP B C 1
ATOM 6003 O O . ASP C 1 297 ? 85.330 90.235 142.971 1.00 102.99 369 ASP B O 1
ATOM 6008 N N . THR C 1 298 ? 83.975 91.962 142.505 1.00 87.65 370 THR B N 1
ATOM 6009 C CA . THR C 1 298 ? 82.915 91.168 141.911 1.00 87.65 370 THR B CA 1
ATOM 6010 C C . THR C 1 298 ? 82.539 91.625 140.513 1.00 87.65 370 THR B C 1
ATOM 6011 O O . THR C 1 298 ? 81.719 90.965 139.869 1.00 87.65 370 THR B O 1
ATOM 6015 N N . MET C 1 299 ? 83.010 92.776 140.059 1.00 88.43 371 MET B N 1
ATOM 6016 C CA . MET C 1 299 ? 82.674 93.148 138.692 1.00 88.43 371 MET B CA 1
ATOM 6017 C C . MET C 1 299 ? 83.762 92.689 137.726 1.00 88.43 371 MET B C 1
ATOM 6018 O O . MET C 1 299 ? 83.552 92.634 136.515 1.00 88.43 371 MET B O 1
ATOM 6023 N N . GLU C 1 300 ? 84.925 92.359 138.279 1.00 73.33 372 GLU B N 1
ATOM 6024 C CA . GLU C 1 300 ? 86.051 91.888 137.484 1.00 73.33 372 GLU B CA 1
ATOM 6025 C C . GLU C 1 300 ? 85.807 90.548 136.798 1.00 73.33 372 GLU B C 1
ATOM 6026 O O . GLU C 1 300 ? 86.124 90.382 135.621 1.00 73.33 372 GLU B O 1
ATOM 6032 N N . PRO C 1 301 ? 85.241 89.585 137.538 1.00 71.94 373 PRO B N 1
ATOM 6033 C CA . PRO C 1 301 ? 84.939 88.246 137.020 1.00 71.94 373 PRO B CA 1
ATOM 6034 C C . PRO C 1 301 ? 83.883 88.289 135.927 1.00 71.94 373 PRO B C 1
ATOM 6035 O O . PRO C 1 301 ? 83.980 87.587 134.922 1.00 71.94 373 PRO B O 1
ATOM 6039 N N . VAL C 1 302 ? 82.878 89.128 136.141 1.00 69.11 374 VAL B N 1
ATOM 6040 C CA . VAL C 1 302 ? 81.761 89.285 135.214 1.00 69.11 374 VAL B CA 1
ATOM 6041 C C . VAL C 1 302 ? 82.223 89.979 133.937 1.00 69.11 374 VAL B C 1
ATOM 6042 O O . VAL C 1 302 ? 81.765 89.646 132.835 1.00 69.11 374 VAL B O 1
ATOM 6046 N N . THR C 1 303 ? 83.194 90.886 134.059 1.00 67.42 375 THR B N 1
ATOM 6047 C CA . THR C 1 303 ? 83.842 91.480 132.895 1.00 67.42 375 THR B CA 1
ATOM 6048 C C . THR C 1 303 ? 84.584 90.441 132.057 1.00 67.42 375 THR B C 1
ATOM 6049 O O . THR C 1 303 ? 84.455 90.432 130.826 1.00 67.42 375 THR B O 1
ATOM 6053 N N . TYR C 1 304 ? 85.343 89.543 132.698 1.00 62.31 376 TYR B N 1
ATOM 6054 C CA . TYR C 1 304 ? 86.046 88.515 131.923 1.00 62.31 376 TYR B CA 1
ATOM 6055 C C . TYR C 1 304 ? 85.083 87.543 131.241 1.00 62.31 376 TYR B C 1
ATOM 6056 O O . TYR C 1 304 ? 85.329 87.112 130.106 1.00 62.31 376 TYR B O 1
ATOM 6065 N N . LEU C 1 305 ? 83.983 87.199 131.914 1.00 68.83 377 LEU B N 1
ATOM 6066 C CA . LEU C 1 305 ? 82.980 86.313 131.327 1.00 68.83 377 LEU B CA 1
ATOM 6067 C C . LEU C 1 305 ? 82.291 86.967 130.130 1.00 68.83 377 LEU B C 1
ATOM 6068 O O . LEU C 1 305 ? 82.052 86.310 129.103 1.00 68.83 377 LEU B O 1
ATOM 6073 N N . VAL C 1 306 ? 81.988 88.264 130.238 1.00 68.52 378 VAL B N 1
ATOM 6074 C CA . VAL C 1 306 ? 81.413 89.011 129.121 1.00 68.52 378 VAL B CA 1
ATOM 6075 C C . VAL C 1 306 ? 82.401 89.111 127.959 1.00 68.52 378 VAL B C 1
ATOM 6076 O O . VAL C 1 306 ? 82.012 89.005 126.788 1.00 68.52 378 VAL B O 1
ATOM 6080 N N . SER C 1 307 ? 83.694 89.256 128.264 1.00 70.55 379 SER B N 1
ATOM 6081 C CA . SER C 1 307 ? 84.707 89.297 127.214 1.00 70.55 379 SER B CA 1
ATOM 6082 C C . SER C 1 307 ? 84.807 87.966 126.474 1.00 70.55 379 SER B C 1
ATOM 6083 O O . SER C 1 307 ? 85.002 87.946 125.249 1.00 70.55 379 SER B O 1
ATOM 6086 N N . LEU C 1 308 ? 84.657 86.846 127.190 1.00 72.88 380 LEU B N 1
ATOM 6087 C CA . LEU C 1 308 ? 84.588 85.560 126.500 1.00 72.88 380 LEU B CA 1
ATOM 6088 C C . LEU C 1 308 ? 83.349 85.455 125.625 1.00 72.88 380 LEU B C 1
ATOM 6089 O O . LEU C 1 308 ? 83.425 84.946 124.498 1.00 72.88 380 LEU B O 1
ATOM 6094 N N . SER C 1 309 ? 82.202 85.935 126.118 1.00 88.61 381 SER B N 1
ATOM 6095 C CA . SER C 1 309 ? 80.966 85.777 125.354 1.00 88.61 381 SER B CA 1
ATOM 6096 C C . SER C 1 309 ? 80.962 86.644 124.096 1.00 88.61 381 SER B C 1
ATOM 6097 O O . SER C 1 309 ? 80.447 86.225 123.050 1.00 88.61 381 SER B O 1
ATOM 6100 N N . THR C 1 310 ? 81.561 87.836 124.157 1.00 94.39 382 THR B N 1
ATOM 6101 C CA . THR C 1 310 ? 81.679 88.634 122.943 1.00 94.39 382 THR B CA 1
ATOM 6102 C C . THR C 1 310 ? 82.823 88.179 122.049 1.00 94.39 382 THR B C 1
ATOM 6103 O O . THR C 1 310 ? 82.851 88.553 120.871 1.00 94.39 382 THR B O 1
ATOM 6107 N N . LEU C 1 311 ? 83.765 87.383 122.562 1.00 88.12 383 LEU B N 1
ATOM 6108 C CA . LEU C 1 311 ? 84.705 86.767 121.636 1.00 88.12 383 LEU B CA 1
ATOM 6109 C C . LEU C 1 311 ? 84.050 85.599 120.904 1.00 88.12 383 LEU B C 1
ATOM 6110 O O . LEU C 1 311 ? 84.386 85.332 119.744 1.00 88.12 383 LEU B O 1
ATOM 6115 N N . MET C 1 312 ? 83.101 84.916 121.551 1.00 104.78 384 MET B N 1
ATOM 6116 C CA . MET C 1 312 ? 82.317 83.892 120.863 1.00 104.78 384 MET B CA 1
ATOM 6117 C C . MET C 1 312 ? 81.413 84.505 119.799 1.00 104.78 384 MET B C 1
ATOM 6118 O O . MET C 1 312 ? 81.395 84.052 118.645 1.00 104.78 384 MET B O 1
ATOM 6123 N N . GLY C 1 313 ? 80.634 85.523 120.182 1.00 102.67 385 GLY B N 1
ATOM 6124 C CA . GLY C 1 313 ? 79.762 86.186 119.224 1.00 102.67 385 GLY B CA 1
ATOM 6125 C C . GLY C 1 313 ? 80.516 86.904 118.122 1.00 102.67 385 GLY B C 1
ATOM 6126 O O . GLY C 1 313 ? 80.015 87.026 117.001 1.00 102.67 385 GLY B O 1
ATOM 6127 N N . GLY C 1 314 ? 81.726 87.376 118.416 1.00 105.94 386 GLY B N 1
ATOM 6128 C CA . GLY C 1 314 ? 82.620 87.860 117.387 1.00 105.94 386 GLY B CA 1
ATOM 6129 C C . GLY C 1 314 ? 83.422 86.790 116.686 1.00 105.94 386 GLY B C 1
ATOM 6130 O O . GLY C 1 314 ? 84.248 87.106 115.826 1.00 105.94 386 GLY B O 1
ATOM 6131 N N . TYR C 1 315 ? 83.221 85.524 117.047 1.00 113.47 387 TYR B N 1
ATOM 6132 C CA . TYR C 1 315 ? 83.826 84.393 116.356 1.00 113.47 387 TYR B CA 1
ATOM 6133 C C . TYR C 1 315 ? 82.875 83.727 115.374 1.00 113.47 387 TYR B C 1
ATOM 6134 O O . TYR C 1 315 ? 83.316 83.243 114.328 1.00 113.47 387 TYR B O 1
ATOM 6143 N N . LEU C 1 316 ? 81.578 83.682 115.692 1.00 136.16 388 LEU B N 1
ATOM 6144 C CA . LEU C 1 316 ? 80.593 83.152 114.751 1.00 136.16 388 LEU B CA 1
ATOM 6145 C C . LEU C 1 316 ? 80.358 84.060 113.551 1.00 136.16 388 LEU B C 1
ATOM 6146 O O . LEU C 1 316 ? 79.886 83.581 112.514 1.00 136.16 388 LEU B O 1
ATOM 6151 N N . TRP C 1 317 ? 80.670 85.350 113.668 1.00 124.29 389 TRP B N 1
ATOM 6152 C CA . TRP C 1 317 ? 80.612 86.277 112.548 1.00 124.29 389 TRP B CA 1
ATOM 6153 C C . TRP C 1 317 ? 81.741 86.052 111.551 1.00 124.29 389 TRP B C 1
ATOM 6154 O O . TRP C 1 317 ? 81.638 86.491 110.403 1.00 124.29 389 TRP B O 1
ATOM 6165 N N . PHE C 1 318 ? 82.810 85.368 111.956 1.00 132.58 390 PHE B N 1
ATOM 6166 C CA . PHE C 1 318 ? 83.936 85.123 111.066 1.00 132.58 390 PHE B CA 1
ATOM 6167 C C . PHE C 1 318 ? 83.651 83.995 110.081 1.00 132.58 390 PHE B C 1
ATOM 6168 O O . PHE C 1 318 ? 84.403 83.818 109.118 1.00 132.58 390 PHE B O 1
ATOM 6176 N N . LEU C 1 319 ? 82.576 83.236 110.298 1.00 136.54 391 LEU B N 1
ATOM 6177 C CA . LEU C 1 319 ? 82.073 82.294 109.305 1.00 136.54 391 LEU B CA 1
ATOM 6178 C C . LEU C 1 319 ? 81.090 82.949 108.341 1.00 136.54 391 LEU B C 1
ATOM 6179 O O . LEU C 1 319 ? 80.854 82.415 107.252 1.00 136.54 391 LEU B O 1
ATOM 6184 N N . TYR C 1 320 ? 80.559 84.123 108.694 1.00 140.36 392 TYR B N 1
ATOM 6185 C CA . TYR C 1 320 ? 79.469 84.762 107.964 1.00 140.36 392 TYR B CA 1
ATOM 6186 C C . TYR C 1 320 ? 79.904 85.346 106.623 1.00 140.36 392 TYR B C 1
ATOM 6187 O O . TYR C 1 320 ? 79.043 85.733 105.827 1.00 140.36 392 TYR B O 1
ATOM 6196 N N . HIS C 1 321 ? 81.200 85.367 106.308 1.00 149.88 393 HIS B N 1
ATOM 6197 C CA . HIS C 1 321 ? 81.650 85.754 104.969 1.00 149.88 393 HIS B CA 1
ATOM 6198 C C . HIS C 1 321 ? 81.322 84.612 104.010 1.00 149.88 393 HIS B C 1
ATOM 6199 O O . HIS C 1 321 ? 82.185 83.844 103.578 1.00 149.88 393 HIS B O 1
ATOM 6206 N N . ASN C 1 322 ? 80.040 84.515 103.653 1.00 150.24 394 ASN B N 1
ATOM 6207 C CA . ASN C 1 322 ? 79.496 83.317 103.024 1.00 150.24 394 ASN B CA 1
ATOM 6208 C C . ASN C 1 322 ? 79.611 83.397 101.506 1.00 150.24 394 ASN B C 1
ATOM 6209 O O . ASN C 1 322 ? 80.261 82.553 100.883 1.00 150.24 394 ASN B O 1
ATOM 6214 N N . ARG C 1 323 ? 78.997 84.406 100.901 1.00 152.50 395 ARG B N 1
ATOM 6215 C CA . ARG C 1 323 ? 79.089 84.611 99.465 1.00 152.50 395 ARG B CA 1
ATOM 6216 C C . ARG C 1 323 ? 79.825 85.906 99.179 1.00 152.50 395 ARG B C 1
ATOM 6217 O O . ARG C 1 323 ? 79.540 86.941 99.787 1.00 152.50 395 ARG B O 1
ATOM 6225 N N . GLU C 1 324 ? 80.782 85.836 98.259 1.00 167.89 396 GLU B N 1
ATOM 6226 C CA . GLU C 1 324 ? 81.442 87.017 97.721 1.00 167.89 396 GLU B CA 1
ATOM 6227 C C . GLU C 1 324 ? 81.560 86.817 96.223 1.00 167.89 396 GLU B C 1
ATOM 6228 O O . GLU C 1 324 ? 82.508 86.181 95.755 1.00 167.89 396 GLU B O 1
ATOM 6234 N N . ILE C 1 325 ? 80.602 87.344 95.476 1.00 180.95 397 ILE B N 1
ATOM 6235 C CA . ILE C 1 325 ? 80.574 87.189 94.029 1.00 180.95 397 ILE B CA 1
ATOM 6236 C C . ILE C 1 325 ? 81.012 88.526 93.450 1.00 180.95 397 ILE B C 1
ATOM 6237 O O . ILE C 1 325 ? 80.216 89.467 93.346 1.00 180.95 397 ILE B O 1
ATOM 6242 N N . SER C 1 326 ? 82.290 88.619 93.099 1.00 167.82 398 SER B N 1
ATOM 6243 C CA . SER C 1 326 ? 82.890 89.844 92.603 1.00 167.82 398 SER B CA 1
ATOM 6244 C C . SER C 1 326 ? 83.378 89.662 91.174 1.00 167.82 398 SER B C 1
ATOM 6245 O O . SER C 1 326 ? 83.465 88.543 90.662 1.00 167.82 398 SER B O 1
ATOM 6248 N N . TYR C 1 327 ? 83.699 90.783 90.538 1.00 159.87 399 TYR B N 1
ATOM 6249 C CA . TYR C 1 327 ? 84.177 90.801 89.164 1.00 159.87 399 TYR B CA 1
ATOM 6250 C C . TYR C 1 327 ? 84.922 92.104 88.895 1.00 159.87 399 TYR B C 1
ATOM 6251 O O . TYR C 1 327 ? 85.806 92.166 88.042 1.00 159.87 399 TYR B O 1
ATOM 6260 N N . THR C 1 334 ? 84.348 93.682 91.821 1.00 165.42 406 THR B N 1
ATOM 6261 C CA . THR C 1 334 ? 83.718 94.984 91.996 1.00 165.42 406 THR B CA 1
ATOM 6262 C C . THR C 1 334 ? 82.267 94.819 92.401 1.00 165.42 406 THR B C 1
ATOM 6263 O O . THR C 1 334 ? 81.561 95.796 92.623 1.00 165.42 406 THR B O 1
ATOM 6267 N N . ILE C 1 335 ? 81.828 93.569 92.489 1.00 167.63 407 ILE B N 1
ATOM 6268 C CA . ILE C 1 335 ? 80.430 93.233 92.713 1.00 167.63 407 ILE B CA 1
ATOM 6269 C C . ILE C 1 335 ? 80.301 92.611 94.098 1.00 167.63 407 ILE B C 1
ATOM 6270 O O . ILE C 1 335 ? 81.191 91.883 94.549 1.00 167.63 407 ILE B O 1
ATOM 6275 N N . ASN C 1 336 ? 79.217 92.944 94.790 1.00 163.13 408 ASN B N 1
ATOM 6276 C CA . ASN C 1 336 ? 78.915 92.410 96.103 1.00 163.13 408 ASN B CA 1
ATOM 6277 C C . ASN C 1 336 ? 78.108 91.124 95.958 1.00 163.13 408 ASN B C 1
ATOM 6278 O O . ASN C 1 336 ? 77.970 90.563 94.869 1.00 163.13 408 ASN B O 1
ATOM 6283 N N . ALA C 1 337 ? 77.568 90.650 97.075 1.00 158.88 409 ALA B N 1
ATOM 6284 C CA . ALA C 1 337 ? 76.687 89.493 97.071 1.00 158.88 409 ALA B CA 1
ATOM 6285 C C . ALA C 1 337 ? 75.425 89.687 97.888 1.00 158.88 409 ALA B C 1
ATOM 6286 O O . ALA C 1 337 ? 74.442 88.983 97.646 1.00 158.88 409 ALA B O 1
ATOM 6288 N N . ARG C 1 338 ? 75.428 90.612 98.852 1.00 164.08 410 ARG B N 1
ATOM 6289 C CA . ARG C 1 338 ? 74.214 90.912 99.604 1.00 164.08 410 ARG B CA 1
ATOM 6290 C C . ARG C 1 338 ? 73.166 91.583 98.729 1.00 164.08 410 ARG B C 1
ATOM 6291 O O . ARG C 1 338 ? 71.964 91.404 98.952 1.00 164.08 410 ARG B O 1
ATOM 6299 N N . GLN C 1 339 ? 73.603 92.348 97.732 1.00 162.61 411 GLN B N 1
ATOM 6300 C CA . GLN C 1 339 ? 72.711 93.189 96.953 1.00 162.61 411 GLN B CA 1
ATOM 6301 C C . GLN C 1 339 ? 72.355 92.590 95.604 1.00 162.61 411 GLN B C 1
ATOM 6302 O O . GLN C 1 339 ? 71.436 93.096 94.947 1.00 162.61 411 GLN B O 1
ATOM 6308 N N . LYS C 1 340 ? 73.048 91.511 95.210 1.00 158.25 412 LYS B N 1
ATOM 6309 C CA . LYS C 1 340 ? 72.978 90.970 93.854 1.00 158.25 412 LYS B CA 1
ATOM 6310 C C . LYS C 1 340 ? 71.572 90.511 93.489 1.00 158.25 412 LYS B C 1
ATOM 6311 O O . LYS C 1 340 ? 71.157 90.636 92.333 1.00 158.25 412 LYS B O 1
ATOM 6317 N N . LYS C 1 341 ? 70.815 90.016 94.460 1.00 157.50 413 LYS B N 1
ATOM 6318 C CA . LYS C 1 341 ? 69.404 89.776 94.219 1.00 157.50 413 LYS B CA 1
ATOM 6319 C C . LYS C 1 341 ? 68.602 91.070 94.244 1.00 157.50 413 LYS B C 1
ATOM 6320 O O . LYS C 1 341 ? 67.563 91.151 93.584 1.00 157.50 413 LYS B O 1
ATOM 6326 N N . LEU C 1 342 ? 69.069 92.090 94.963 1.00 157.53 414 LEU B N 1
ATOM 6327 C CA . LEU C 1 342 ? 68.236 93.270 95.172 1.00 157.53 414 LEU B CA 1
ATOM 6328 C C . LEU C 1 342 ? 68.210 94.182 93.950 1.00 157.53 414 LEU B C 1
ATOM 6329 O O . LEU C 1 342 ? 67.129 94.543 93.472 1.00 157.53 414 LEU B O 1
ATOM 6334 N N . TYR C 1 343 ? 69.376 94.573 93.423 1.00 164.27 415 TYR B N 1
ATOM 6335 C CA . TYR C 1 343 ? 69.345 95.495 92.290 1.00 164.27 415 TYR B CA 1
ATOM 6336 C C . TYR C 1 343 ? 68.992 94.817 90.973 1.00 164.27 415 TYR B C 1
ATOM 6337 O O . TYR C 1 343 ? 68.797 95.517 89.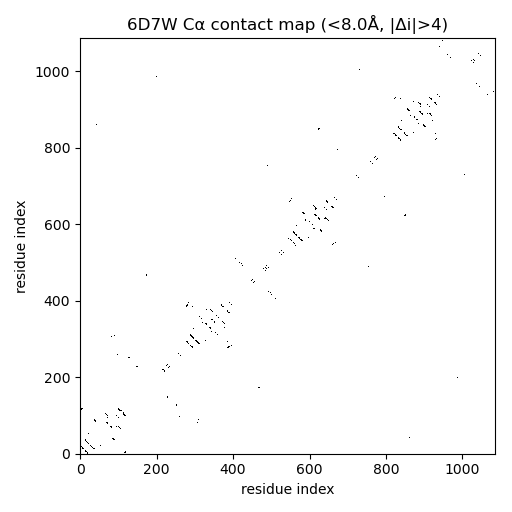975 1.00 164.27 415 TYR B O 1
ATOM 6346 N N . GLN C 1 344 ? 68.919 93.489 90.938 1.00 160.70 416 GLN B N 1
ATOM 6347 C CA . GLN C 1 344 ? 68.659 92.750 89.709 1.00 160.70 416 GLN B CA 1
ATOM 6348 C C . GLN C 1 344 ? 67.253 92.172 89.655 1.00 160.70 416 GLN B C 1
ATOM 6349 O O . GLN C 1 344 ? 66.527 92.392 88.682 1.00 160.70 416 GLN B O 1
ATOM 6355 N N . MET C 1 345 ? 66.853 91.431 90.685 1.00 155.68 417 MET B N 1
ATOM 6356 C CA . MET C 1 345 ? 65.551 90.783 90.688 1.00 155.68 417 MET B CA 1
ATOM 6357 C C . MET C 1 345 ? 64.439 91.709 91.159 1.00 155.68 417 MET B C 1
ATOM 6358 O O . MET C 1 345 ? 63.294 91.266 91.282 1.00 155.68 417 MET B O 1
ATOM 6363 N N . LYS C 1 346 ? 64.757 92.969 91.448 1.00 140.92 418 LYS B N 1
ATOM 6364 C CA . LYS C 1 346 ? 63.762 94.011 91.638 1.00 140.92 418 LYS B CA 1
ATOM 6365 C C . LYS C 1 346 ? 64.080 95.275 90.859 1.00 140.92 418 LYS B C 1
ATOM 6366 O O . LYS C 1 346 ? 63.200 96.133 90.725 1.00 140.92 418 LYS B O 1
ATOM 6372 N N . GLY C 1 347 ? 65.299 95.415 90.341 1.00 146.98 419 GLY B N 1
ATOM 6373 C CA . GLY C 1 347 ? 65.717 96.621 89.659 1.00 146.98 419 GLY B CA 1
ATOM 6374 C C . GLY C 1 347 ? 66.180 96.398 88.233 1.00 146.98 419 GLY B C 1
ATOM 6375 O O . GLY C 1 347 ? 65.465 95.790 87.431 1.00 146.98 419 GLY B O 1
ATOM 6376 N N . ILE C 1 348 ? 67.377 96.886 87.904 1.00 152.04 420 ILE B N 1
ATOM 6377 C CA . ILE C 1 348 ? 67.835 96.983 86.524 1.00 152.04 420 ILE B CA 1
ATOM 6378 C C . ILE C 1 348 ? 69.055 96.084 86.346 1.00 152.04 420 ILE B C 1
ATOM 6379 O O . ILE C 1 348 ? 69.844 95.885 87.276 1.00 152.04 420 ILE B O 1
ATOM 6384 N N . ASP C 1 349 ? 69.208 95.551 85.131 1.00 155.98 421 ASP B N 1
ATOM 6385 C CA . ASP C 1 349 ? 70.043 94.392 84.849 1.00 155.98 421 ASP B CA 1
ATOM 6386 C C . ASP C 1 349 ? 71.534 94.711 84.948 1.00 155.98 421 ASP B C 1
ATOM 6387 O O . ASP C 1 349 ? 71.958 95.825 85.271 1.00 155.98 421 ASP B O 1
ATOM 6392 N N . LEU C 1 350 ? 72.330 93.684 84.654 1.00 150.77 422 LEU B N 1
ATOM 6393 C CA . LEU C 1 350 ? 73.785 93.724 84.686 1.00 150.77 422 LEU B CA 1
ATOM 6394 C C . LEU C 1 350 ? 74.322 93.143 83.384 1.00 150.77 422 LEU B C 1
ATOM 6395 O O . LEU C 1 350 ? 75.452 93.435 82.975 1.00 150.77 422 LEU B O 1
ATOM 6400 N N . GLN C 1 351 ? 73.503 92.307 82.734 1.00 147.36 423 GLN B N 1
ATOM 6401 C CA . GLN C 1 351 ? 73.828 91.820 81.397 1.00 147.36 423 GLN B CA 1
ATOM 6402 C C . GLN C 1 351 ? 73.879 92.966 80.399 1.00 147.36 423 GLN B C 1
ATOM 6403 O O . GLN C 1 351 ? 74.807 93.052 79.584 1.00 147.36 423 GLN B O 1
ATOM 6409 N N . VAL C 1 352 ? 72.890 93.861 80.461 1.00 133.64 424 VAL B N 1
ATOM 6410 C CA . VAL C 1 352 ? 72.882 95.054 79.624 1.00 133.64 424 VAL B CA 1
ATOM 6411 C C . VAL C 1 352 ? 74.026 95.981 80.012 1.00 133.64 424 VAL B C 1
ATOM 6412 O O . VAL C 1 352 ? 74.618 96.639 79.150 1.00 133.64 424 VAL B O 1
ATOM 6416 N N . TRP C 1 353 ? 74.388 96.001 81.298 1.00 125.32 425 TRP B N 1
ATOM 6417 C CA . TRP C 1 353 ? 75.515 96.802 81.769 1.00 125.32 425 TRP B CA 1
ATOM 6418 C C . TRP C 1 353 ? 76.826 96.352 81.135 1.00 125.32 425 TRP B C 1
ATOM 6419 O O . TRP C 1 353 ? 77.516 97.149 80.487 1.00 125.32 425 TRP B O 1
ATOM 6430 N N . GLU C 1 354 ? 77.160 95.064 81.265 1.00 134.43 426 GLU B N 1
ATOM 6431 C CA . GLU C 1 354 ? 78.405 94.574 80.682 1.00 134.43 426 GLU B CA 1
ATOM 6432 C C . GLU C 1 354 ? 78.354 94.541 79.162 1.00 134.43 426 GLU B C 1
ATOM 6433 O O . GLU C 1 354 ? 79.398 94.672 78.513 1.00 134.43 426 GLU B O 1
ATOM 6439 N N . SER C 1 355 ? 77.163 94.394 78.576 1.00 131.64 427 SER B N 1
ATOM 6440 C CA . SER C 1 355 ? 77.070 94.400 77.121 1.00 131.64 427 SER B CA 1
ATOM 6441 C C . SER C 1 355 ? 77.304 95.796 76.558 1.00 131.64 427 SER B C 1
ATOM 6442 O O . SER C 1 355 ? 77.985 95.950 75.540 1.00 131.64 427 SER B O 1
ATOM 6445 N N . LEU C 1 356 ? 76.752 96.828 77.204 1.00 121.82 428 LEU B N 1
ATOM 6446 C CA . LEU C 1 356 ? 77.022 98.191 76.757 1.00 121.82 428 LEU B CA 1
ATOM 6447 C C . LEU C 1 356 ? 78.450 98.608 77.068 1.00 121.82 428 LEU B C 1
ATOM 6448 O O . LEU C 1 356 ? 78.995 99.488 76.391 1.00 121.82 428 LEU B O 1
ATOM 6453 N N . ILE C 1 357 ? 79.060 98.010 78.095 1.00 120.52 429 ILE B N 1
ATOM 6454 C CA . ILE C 1 357 ? 80.499 98.161 78.281 1.00 120.52 429 ILE B CA 1
ATOM 6455 C C . ILE C 1 357 ? 81.253 97.583 77.092 1.00 120.52 429 ILE B C 1
ATOM 6456 O O . ILE C 1 357 ? 82.141 98.236 76.527 1.00 120.52 429 ILE B O 1
ATOM 6461 N N . ASP C 1 358 ? 80.873 96.375 76.662 1.00 134.86 430 ASP B N 1
ATOM 6462 C CA . ASP C 1 358 ? 81.577 95.700 75.574 1.00 134.86 430 ASP B CA 1
ATOM 6463 C C . ASP C 1 358 ? 81.401 96.428 74.247 1.00 134.86 430 ASP B C 1
ATOM 6464 O O . ASP C 1 358 ? 82.359 96.574 73.480 1.00 134.86 430 ASP B O 1
ATOM 6469 N N . GLU C 1 359 ? 80.191 96.908 73.971 1.00 139.68 431 GLU B N 1
ATOM 6470 C CA . GLU C 1 359 ? 79.949 97.681 72.762 1.00 139.68 431 GLU B CA 1
ATOM 6471 C C . GLU C 1 359 ? 80.538 99.081 72.851 1.00 139.68 431 GLU B C 1
ATOM 6472 O O . GLU C 1 359 ? 80.758 99.717 71.816 1.00 139.68 431 GLU B O 1
ATOM 6478 N N . ALA C 1 360 ? 80.793 99.574 74.062 1.00 121.73 432 ALA B N 1
ATOM 6479 C CA . ALA C 1 360 ? 81.338 100.915 74.210 1.00 121.73 432 ALA B CA 1
ATOM 6480 C C . ALA C 1 360 ? 82.858 100.934 74.143 1.00 121.73 432 ALA B C 1
ATOM 6481 O O . ALA C 1 360 ? 83.443 101.967 73.804 1.00 121.73 432 ALA B O 1
ATOM 6483 N N . ASN C 1 361 ? 83.515 99.818 74.460 1.00 123.56 433 ASN B N 1
ATOM 6484 C CA . ASN C 1 361 ? 84.972 99.823 74.486 1.00 123.56 433 ASN B CA 1
ATOM 6485 C C . ASN C 1 361 ? 85.588 99.822 73.096 1.00 123.56 433 ASN B C 1
ATOM 6486 O O . ASN C 1 361 ? 86.761 100.179 72.953 1.00 123.56 433 ASN B O 1
ATOM 6491 N N . ALA C 1 362 ? 84.830 99.432 72.075 1.00 112.06 434 ALA B N 1
ATOM 6492 C CA . ALA C 1 362 ? 85.415 99.255 70.754 1.00 112.06 434 ALA B CA 1
ATOM 6493 C C . ALA C 1 362 ? 85.636 100.581 70.042 1.00 112.06 434 ALA B C 1
ATOM 6494 O O . ALA C 1 362 ? 86.652 100.759 69.361 1.00 112.06 434 ALA B O 1
ATOM 6496 N N . ILE C 1 363 ? 84.701 101.518 70.202 1.00 102.80 435 ILE B N 1
ATOM 6497 C CA . ILE C 1 363 ? 84.657 102.711 69.366 1.00 102.80 435 ILE B CA 1
ATOM 6498 C C . ILE C 1 363 ? 85.805 103.656 69.692 1.00 102.80 435 ILE B C 1
ATOM 6499 O O . ILE C 1 363 ? 86.353 104.318 68.794 1.00 102.80 435 ILE B O 1
ATOM 6504 N N . ARG C 1 364 ? 86.232 103.675 70.957 1.00 109.96 436 ARG B N 1
ATOM 6505 C CA . ARG C 1 364 ? 87.309 104.559 71.393 1.00 109.96 436 ARG B CA 1
ATOM 6506 C C . ARG C 1 364 ? 88.629 104.222 70.713 1.00 109.96 436 ARG B C 1
ATOM 6507 O O . ARG C 1 364 ? 89.424 105.122 70.416 1.00 109.96 436 ARG B O 1
ATOM 6515 N N . ARG C 1 365 ? 88.859 102.940 70.425 1.00 107.27 437 ARG B N 1
ATOM 6516 C CA . ARG C 1 365 ? 90.062 102.560 69.702 1.00 107.27 437 ARG B CA 1
ATOM 6517 C C . ARG C 1 365 ? 90.023 103.025 68.255 1.00 107.27 437 ARG B C 1
ATOM 6518 O O . ARG C 1 365 ? 91.063 103.402 67.708 1.00 107.27 437 ARG B O 1
ATOM 6526 N N . GLU C 1 366 ? 88.845 103.021 67.628 1.00 100.14 438 GLU B N 1
ATOM 6527 C CA . GLU C 1 366 ? 88.742 103.514 66.259 1.00 100.14 438 GLU B CA 1
ATOM 6528 C C . GLU C 1 366 ? 88.948 105.017 66.199 1.00 100.14 438 GLU B C 1
ATOM 6529 O O . GLU C 1 366 ? 89.628 105.522 65.292 1.00 100.14 438 GLU B O 1
ATOM 6535 N N . ILE C 1 367 ? 88.368 105.742 67.159 1.00 94.79 439 ILE B N 1
ATOM 6536 C CA . ILE C 1 367 ? 88.540 107.188 67.198 1.00 94.79 439 ILE B CA 1
ATOM 6537 C C . ILE C 1 367 ? 89.990 107.539 67.503 1.00 94.79 439 ILE B C 1
ATOM 6538 O O . ILE C 1 367 ? 90.519 108.530 66.988 1.00 94.79 439 ILE B O 1
ATOM 6543 N N . LYS C 1 368 ? 90.679 106.717 68.293 1.00 100.65 440 LYS B N 1
ATOM 6544 C CA . LYS C 1 368 ? 92.087 106.990 68.541 1.00 100.65 440 LYS B CA 1
ATOM 6545 C C . LYS C 1 368 ? 92.997 106.516 67.413 1.00 100.65 440 LYS B C 1
ATOM 6546 O O . LYS C 1 368 ? 94.139 106.977 67.332 1.00 100.65 440 LYS B O 1
ATOM 6552 N N . ASN C 1 369 ? 92.530 105.616 66.543 1.00 91.03 441 ASN B N 1
ATOM 6553 C CA . ASN C 1 369 ? 93.319 105.254 65.368 1.00 91.03 441 ASN B CA 1
ATOM 6554 C C . ASN C 1 369 ? 93.230 106.328 64.297 1.00 91.03 441 ASN B C 1
ATOM 6555 O O . ASN C 1 369 ? 94.250 106.742 63.730 1.00 91.03 441 ASN B O 1
ATOM 6560 N N . ILE C 1 370 ? 92.006 106.776 64.003 1.00 86.21 442 ILE B N 1
ATOM 6561 C CA . ILE C 1 370 ? 91.810 107.896 63.089 1.00 86.21 442 ILE B CA 1
ATOM 6562 C C . ILE C 1 370 ? 92.443 109.156 63.656 1.00 86.21 442 ILE B C 1
ATOM 6563 O O . ILE C 1 370 ? 93.011 109.970 62.918 1.00 86.21 442 ILE B O 1
ATOM 6568 N N . ALA C 1 371 ? 92.403 109.307 64.979 1.00 100.79 443 ALA B N 1
ATOM 6569 C CA . ALA C 1 371 ? 93.105 110.396 65.642 1.00 100.79 443 ALA B CA 1
ATOM 6570 C C . ALA C 1 371 ? 94.610 110.231 65.530 1.00 100.79 443 ALA B C 1
ATOM 6571 O O . ALA C 1 371 ? 95.344 111.224 65.449 1.00 100.79 443 ALA B O 1
ATOM 6573 N N . ALA C 1 372 ? 95.086 108.984 65.517 1.00 100.40 444 ALA B N 1
ATOM 6574 C CA . ALA C 1 372 ? 96.508 108.742 65.328 1.00 100.40 444 ALA B CA 1
ATOM 6575 C C . ALA C 1 372 ? 96.941 109.083 63.913 1.00 100.40 444 ALA B C 1
ATOM 6576 O O . ALA C 1 372 ? 98.107 109.416 63.690 1.00 100.40 444 ALA B O 1
ATOM 6578 N N . GLU C 1 373 ? 96.019 109.022 62.955 1.00 93.12 445 GLU B N 1
ATOM 6579 C CA . GLU C 1 373 ? 96.361 109.391 61.589 1.00 93.12 445 GLU B CA 1
ATOM 6580 C C . GLU C 1 373 ? 96.521 110.898 61.438 1.00 93.12 445 GLU B C 1
ATOM 6581 O O . GLU C 1 373 ? 97.507 111.365 60.868 1.00 93.12 445 GLU B O 1
ATOM 6587 N N . TYR C 1 374 ? 95.574 111.674 61.965 1.00 88.85 446 TYR B N 1
ATOM 6588 C CA . TYR C 1 374 ? 95.496 113.099 61.660 1.00 88.85 446 TYR B CA 1
ATOM 6589 C C . TYR C 1 374 ? 96.499 113.962 62.412 1.00 88.85 446 TYR B C 1
ATOM 6590 O O . TYR C 1 374 ? 96.509 115.175 62.173 1.00 88.85 446 TYR B O 1
ATOM 6599 N N . ASP C 1 375 ? 97.326 113.380 63.294 1.00 96.03 447 ASP B N 1
ATOM 6600 C CA . ASP C 1 375 ? 98.302 114.104 64.134 1.00 96.03 447 ASP B CA 1
ATOM 6601 C C . ASP C 1 375 ? 97.648 115.189 64.988 1.00 96.03 447 ASP B C 1
ATOM 6602 O O . ASP C 1 375 ? 98.261 116.208 65.304 1.00 96.03 447 ASP B O 1
ATOM 6607 N N . VAL C 1 376 ? 96.397 114.968 65.371 1.00 86.69 448 VAL B N 1
ATOM 6608 C CA . VAL C 1 376 ? 95.668 115.869 66.248 1.00 86.69 448 VAL B CA 1
ATOM 6609 C C . VAL C 1 376 ? 95.335 115.089 67.506 1.00 86.69 448 VAL B C 1
ATOM 6610 O O . VAL C 1 376 ? 94.881 113.942 67.426 1.00 86.69 448 VAL B O 1
ATOM 6614 N N . ASP C 1 377 ? 95.595 115.699 68.657 1.00 104.33 449 ASP B N 1
ATOM 6615 C CA . ASP C 1 377 ? 95.483 115.015 69.935 1.00 104.33 449 ASP B CA 1
ATOM 6616 C C . ASP C 1 377 ? 94.024 114.720 70.247 1.00 104.33 449 ASP B C 1
ATOM 6617 O O . ASP C 1 377 ? 93.140 115.519 69.929 1.00 104.33 449 ASP B O 1
ATOM 6622 N N . TRP C 1 378 ? 93.771 113.564 70.844 1.00 104.42 450 TRP B N 1
ATOM 6623 C CA . TRP C 1 378 ? 92.426 113.189 71.247 1.00 104.42 450 TRP B CA 1
ATOM 6624 C C . TRP C 1 378 ? 92.300 113.256 72.763 1.00 104.42 450 TRP B C 1
ATOM 6625 O O . TRP C 1 378 ? 92.950 112.490 73.481 1.00 104.42 450 TRP B O 1
ATOM 6636 N N . ASP C 1 379 ? 91.459 114.169 73.242 1.00 144.98 451 ASP B N 1
ATOM 6637 C CA . ASP C 1 379 ? 91.179 114.316 74.664 1.00 144.98 451 ASP B CA 1
ATOM 6638 C C . ASP C 1 379 ? 89.677 114.252 74.888 1.00 144.98 451 ASP B C 1
ATOM 6639 O O . ASP C 1 379 ? 88.933 115.097 74.381 1.00 144.98 451 ASP B O 1
ATOM 6644 N N . GLU C 1 380 ? 89.237 113.256 75.657 1.00 140.61 452 GLU B N 1
ATOM 6645 C CA . GLU C 1 380 ? 87.835 113.143 76.023 1.00 140.61 452 GLU B CA 1
ATOM 6646 C C . GLU C 1 380 ? 87.443 114.124 77.115 1.00 140.61 452 GLU B C 1
ATOM 6647 O O . GLU C 1 380 ? 86.250 114.376 77.310 1.00 140.61 452 GLU B O 1
ATOM 6653 N N . ARG C 1 381 ? 88.419 114.682 77.828 1.00 153.47 453 ARG B N 1
ATOM 6654 C CA . ARG C 1 381 ? 88.133 115.710 78.815 1.00 153.47 453 ARG B CA 1
ATOM 6655 C C . ARG C 1 381 ? 87.907 117.070 78.178 1.00 153.47 453 ARG B C 1
ATOM 6656 O O . ARG C 1 381 ? 87.296 117.941 78.804 1.00 153.47 453 ARG B O 1
ATOM 6664 N N . LYS C 1 382 ? 88.379 117.269 76.949 1.00 152.96 454 LYS B N 1
ATOM 6665 C CA . LYS C 1 382 ? 87.949 118.411 76.158 1.00 152.96 454 LYS B CA 1
ATOM 6666 C C . LYS C 1 382 ? 86.572 118.199 75.549 1.00 152.96 454 LYS B C 1
ATOM 6667 O O . LYS C 1 382 ? 86.012 119.137 74.971 1.00 152.96 454 LYS B O 1
ATOM 6673 N N . ASP C 1 383 ? 86.029 116.990 75.653 1.00 148.75 455 ASP B N 1
ATOM 6674 C CA . ASP C 1 383 ? 84.641 116.711 75.338 1.00 148.75 455 ASP B CA 1
ATOM 6675 C C . ASP C 1 383 ? 83.822 116.443 76.583 1.00 148.75 455 ASP B C 1
ATOM 6676 O O . ASP C 1 383 ? 82.636 116.129 76.474 1.00 148.75 455 ASP B O 1
ATOM 6681 N N . GLU C 1 384 ? 84.435 116.545 77.764 1.00 155.53 456 GLU B N 1
ATOM 6682 C CA . GLU C 1 384 ? 83.666 116.595 79.001 1.00 155.53 456 GLU B CA 1
ATOM 6683 C C . GLU C 1 384 ? 82.814 117.855 79.055 1.00 155.53 456 GLU B C 1
ATOM 6684 O O . GLU C 1 384 ? 81.722 117.855 79.634 1.00 155.53 456 GLU B O 1
ATOM 6690 N N . GLN C 1 385 ? 83.284 118.922 78.414 1.00 160.53 457 GLN B N 1
ATOM 6691 C CA . GLN C 1 385 ? 82.622 120.213 78.379 1.00 160.53 457 GLN B CA 1
ATOM 6692 C C . GLN C 1 385 ? 81.409 120.233 77.460 1.00 160.53 457 GLN B C 1
ATOM 6693 O O . GLN C 1 385 ? 80.649 121.206 77.488 1.00 160.53 457 GLN B O 1
ATOM 6699 N N . ASP C 1 386 ? 81.215 119.200 76.644 1.00 162.37 458 ASP B N 1
ATOM 6700 C CA . ASP C 1 386 ? 80.112 119.156 75.696 1.00 162.37 458 ASP B CA 1
ATOM 6701 C C . ASP C 1 386 ? 78.911 118.371 76.203 1.00 162.37 458 ASP B C 1
ATOM 6702 O O . ASP C 1 386 ? 77.880 118.342 75.523 1.00 162.37 458 ASP B O 1
ATOM 6707 N N . ASP C 1 387 ? 79.016 117.739 77.368 1.00 169.61 459 ASP B N 1
ATOM 6708 C CA . ASP C 1 387 ? 77.903 117.023 77.975 1.00 169.61 459 ASP B CA 1
ATOM 6709 C C . ASP C 1 387 ? 77.038 117.921 78.855 1.00 169.61 459 ASP B C 1
ATOM 6710 O O . ASP C 1 387 ? 76.194 117.412 79.599 1.00 169.61 459 ASP B O 1
ATOM 6715 N N . ARG C 1 388 ? 77.231 119.232 78.797 1.00 171.32 460 ARG B N 1
ATOM 6716 C CA . ARG C 1 388 ? 76.561 120.144 79.716 1.00 171.32 460 ARG B CA 1
ATOM 6717 C C . ARG C 1 388 ? 75.805 121.265 79.022 1.00 171.32 460 ARG B C 1
ATOM 6718 O O . ARG C 1 388 ? 74.737 121.659 79.498 1.00 171.32 460 ARG B O 1
ATOM 6726 N N . VAL C 1 389 ? 76.336 121.805 77.930 1.00 144.47 461 VAL B N 1
ATOM 6727 C CA . VAL C 1 389 ? 75.636 122.838 77.179 1.00 144.47 461 VAL B CA 1
ATOM 6728 C C . VAL C 1 389 ? 75.537 122.430 75.719 1.00 144.47 461 VAL B C 1
ATOM 6729 O O . VAL C 1 389 ? 74.443 122.342 75.166 1.00 144.47 461 VAL B O 1
ATOM 6733 N N . ASP D 1 52 ? 113.960 111.568 37.962 1.00 135.08 124 ASP D N 1
ATOM 6734 C CA . ASP D 1 52 ? 113.381 112.000 36.693 1.00 135.08 124 ASP D CA 1
ATOM 6735 C C . ASP D 1 52 ? 113.235 110.864 35.689 1.00 135.08 124 ASP D C 1
ATOM 6736 O O . ASP D 1 52 ? 112.122 110.459 35.347 1.00 135.08 124 ASP D O 1
ATOM 6741 N N . THR D 1 53 ? 114.372 110.355 35.219 1.00 122.00 125 THR D N 1
ATOM 6742 C CA . THR D 1 53 ? 114.385 109.468 34.062 1.00 122.00 125 THR D CA 1
ATOM 6743 C C . THR D 1 53 ? 114.155 108.011 34.451 1.00 122.00 125 THR D C 1
ATOM 6744 O O . THR D 1 53 ? 113.157 107.405 34.054 1.00 122.00 125 THR D O 1
ATOM 6748 N N . ILE D 1 54 ? 115.061 107.444 35.242 1.00 93.25 126 ILE D N 1
ATOM 6749 C CA . ILE D 1 54 ? 115.016 106.025 35.571 1.00 93.25 126 ILE D CA 1
ATOM 6750 C C . ILE D 1 54 ? 115.096 105.843 37.078 1.00 93.25 126 ILE D C 1
ATOM 6751 O O . ILE D 1 54 ? 115.523 104.791 37.564 1.00 93.25 126 ILE D O 1
ATOM 6756 N N . ALA D 1 55 ? 114.683 106.854 37.831 1.00 79.68 127 ALA D N 1
ATOM 6757 C CA . ALA D 1 55 ? 114.877 106.856 39.270 1.00 79.68 127 ALA D CA 1
ATOM 6758 C C . ALA D 1 55 ? 113.568 107.145 39.982 1.00 79.68 127 ALA D C 1
ATOM 6759 O O . ALA D 1 55 ? 112.840 108.064 39.610 1.00 79.68 127 ALA D O 1
ATOM 6761 N N . GLY D 1 56 ? 113.280 106.367 41.015 1.00 12.58 128 GLY D N 1
ATOM 6762 C CA . GLY D 1 56 ? 112.115 106.618 41.830 1.00 12.05 128 GLY D CA 1
ATOM 6763 C C . GLY D 1 56 ? 112.441 106.564 43.305 1.00 12.19 128 GLY D C 1
ATOM 6764 O O . GLY D 1 56 ? 113.613 106.500 43.676 1.00 15.78 128 GLY D O 1
ATOM 6765 N N . LYS D 1 57 ? 111.404 106.615 44.141 1.00 11.38 129 LYS D N 1
ATOM 6766 C CA . LYS D 1 57 ? 111.548 106.557 45.595 1.00 11.49 129 LYS D CA 1
ATOM 6767 C C . LYS D 1 57 ? 110.378 105.803 46.229 1.00 9.44 129 LYS D C 1
ATOM 6768 O O . LYS D 1 57 ? 109.310 105.700 45.631 1.00 10.79 129 LYS D O 1
ATOM 6774 N N . LEU D 1 58 ? 110.595 105.265 47.427 1.00 9.61 130 LEU D N 1
ATOM 6775 C CA . LEU D 1 58 ? 109.567 104.548 48.186 1.00 9.73 130 LEU D CA 1
ATOM 6776 C C . LEU D 1 58 ? 109.412 105.307 49.509 1.00 9.78 130 LEU D C 1
ATOM 6777 O O . LEU D 1 58 ? 110.409 105.671 50.123 1.00 11.85 130 LEU D O 1
ATOM 6782 N N . LEU D 1 59 ? 108.180 105.561 49.945 1.00 58.01 131 LEU D N 1
ATOM 6783 C CA . LEU D 1 59 ? 107.950 106.318 51.183 1.00 58.01 131 LEU D CA 1
ATOM 6784 C C . LEU D 1 59 ? 107.036 105.590 52.177 1.00 58.01 131 LEU D C 1
ATOM 6785 O O . LEU D 1 59 ? 106.224 104.754 51.786 1.00 58.01 131 LEU D O 1
ATOM 6790 N N . THR D 1 60 ? 107.170 105.909 53.463 1.00 62.35 132 THR D N 1
ATOM 6791 C CA . THR D 1 60 ? 106.370 105.251 54.483 1.00 62.35 132 THR D CA 1
ATOM 6792 C C . THR D 1 60 ? 105.237 106.169 54.907 1.00 62.35 132 THR D C 1
ATOM 6793 O O . THR D 1 60 ? 105.467 107.335 55.237 1.00 62.35 132 THR D O 1
ATOM 6797 N N . THR D 1 61 ? 104.020 105.643 54.895 1.00 69.76 133 THR D N 1
ATOM 6798 C CA . THR D 1 61 ? 102.869 106.396 55.342 1.00 69.76 133 THR D CA 1
ATOM 6799 C C . THR D 1 61 ? 102.897 106.541 56.858 1.00 69.76 133 THR D C 1
ATOM 6800 O O . THR D 1 61 ? 103.624 105.819 57.542 1.00 69.76 133 THR D O 1
ATOM 6804 N N . PRO D 1 62 ? 102.116 107.472 57.416 1.00 9.60 134 PRO D N 1
ATOM 6805 C CA . PRO D 1 62 ? 101.842 107.406 58.854 1.00 10.98 134 PRO D CA 1
ATOM 6806 C C . PRO D 1 62 ? 101.038 106.193 59.261 1.00 11.85 134 PRO D C 1
ATOM 6807 O O . PRO D 1 62 ? 101.104 105.792 60.427 1.00 12.24 134 PRO D O 1
ATOM 6811 N N . SER D 1 63 ? 100.294 105.583 58.353 1.00 13.45 135 SER D N 1
ATOM 6812 C CA . SER D 1 63 ? 99.641 104.323 58.658 1.00 15.32 135 SER D CA 1
ATOM 6813 C C . SER D 1 63 ? 100.620 103.173 58.467 1.00 14.31 135 SER D C 1
ATOM 6814 O O . SER D 1 63 ? 101.836 103.353 58.379 1.00 17.68 135 SER D O 1
ATOM 6817 N N . ARG D 1 64 ? 100.082 101.960 58.414 1.00 12.73 136 ARG D N 1
ATOM 6818 C CA . ARG D 1 64 ? 100.913 100.771 58.324 1.00 12.99 136 ARG D CA 1
ATOM 6819 C C . ARG D 1 64 ? 101.513 100.577 56.932 1.00 12.03 136 ARG D C 1
ATOM 6820 O O . ARG D 1 64 ? 102.566 99.944 56.809 1.00 14.97 136 ARG D O 1
ATOM 6828 N N . LEU D 1 65 ? 100.911 101.159 55.898 1.00 10.13 137 LEU D N 1
ATOM 6829 C CA . LEU D 1 65 ? 101.200 100.820 54.513 1.00 10.44 137 LEU D CA 1
ATOM 6830 C C . LEU D 1 65 ? 102.535 101.401 54.042 1.00 8.94 137 LEU D C 1
ATOM 6831 O O . LEU D 1 65 ? 103.286 102.020 54.797 1.00 9.28 137 LEU D O 1
ATOM 6836 N N . PHE D 1 66 ? 102.835 101.167 52.768 1.00 8.97 138 PHE D N 1
ATOM 6837 C CA . PHE D 1 66 ? 103.920 101.782 52.020 1.00 9.28 138 PHE D CA 1
ATOM 6838 C C . PHE D 1 66 ? 103.343 102.553 50.848 1.00 8.71 138 PHE D C 1
ATOM 6839 O O . PHE D 1 66 ? 102.182 102.382 50.484 1.00 9.83 138 PHE D O 1
ATOM 6847 N N . LYS D 1 67 ? 104.174 103.382 50.226 1.00 8.55 139 LYS D N 1
ATOM 6848 C CA . LYS D 1 67 ? 103.888 103.808 48.867 1.00 8.29 139 LYS D CA 1
ATOM 6849 C C . LYS D 1 67 ? 105.194 104.018 48.130 1.00 8.57 139 LYS D C 1
ATOM 6850 O O . LYS D 1 67 ? 106.157 104.530 48.701 1.00 8.86 139 LYS D O 1
ATOM 6856 N N . LEU D 1 68 ? 105.237 103.570 46.879 1.00 8.81 140 LEU D N 1
ATOM 6857 C CA . LEU D 1 68 ? 106.409 103.748 46.041 1.00 8.39 140 LEU D CA 1
ATOM 6858 C C . LEU D 1 68 ? 106.041 104.601 44.843 1.00 8.15 140 LEU D C 1
ATOM 6859 O O . LEU D 1 68 ? 104.884 104.647 44.422 1.00 8.49 140 LEU D O 1
ATOM 6864 N N . LEU D 1 69 ? 107.039 105.287 44.306 1.00 8.76 141 LEU D N 1
ATOM 6865 C CA . LEU D 1 69 ? 106.854 106.203 43.194 1.00 10.14 141 LEU D CA 1
ATOM 6866 C C . LEU D 1 69 ? 107.795 105.779 42.086 1.00 10.56 141 LEU D C 1
ATOM 6867 O O . LEU D 1 69 ? 109.013 105.812 42.265 1.00 11.51 141 LEU D O 1
ATOM 6872 N N . ILE D 1 70 ? 107.236 105.371 40.954 1.00 11.68 142 ILE D N 1
ATOM 6873 C CA . ILE D 1 70 ? 108.032 104.844 39.851 1.00 14.94 142 ILE D CA 1
ATOM 6874 C C . ILE D 1 70 ? 107.753 105.631 38.580 1.00 14.83 142 ILE D C 1
ATOM 6875 O O . ILE D 1 70 ? 106.606 106.015 38.324 1.00 13.86 142 ILE D O 1
ATOM 6880 N N . PRO D 1 71 ? 108.752 105.919 37.784 1.00 17.67 143 PRO D N 1
ATOM 6881 C CA . PRO D 1 71 ? 108.491 106.581 36.506 1.00 17.68 143 PRO D CA 1
ATOM 6882 C C . PRO D 1 71 ? 107.968 105.599 35.478 1.00 17.61 143 PRO D C 1
ATOM 6883 O O . PRO D 1 71 ? 108.756 104.841 34.913 1.00 18.64 143 PRO D O 1
ATOM 6887 N N . LEU D 1 72 ? 106.677 105.604 35.193 1.00 41.36 144 LEU D N 1
ATOM 6888 C CA . LEU D 1 72 ? 106.113 104.656 34.245 1.00 41.36 144 LEU D CA 1
ATOM 6889 C C . LEU D 1 72 ? 105.671 105.358 32.969 1.00 41.36 144 LEU D C 1
ATOM 6890 O O . LEU D 1 72 ? 105.827 106.570 32.803 1.00 41.36 144 LEU D O 1
ATOM 6895 N N . THR D 1 73 ? 105.117 104.559 32.059 1.00 75.32 145 THR D N 1
ATOM 6896 C CA . THR D 1 73 ? 104.387 105.027 30.891 1.00 75.32 145 THR D CA 1
ATOM 6897 C C . THR D 1 73 ? 103.004 104.408 30.959 1.00 75.32 145 THR D C 1
ATOM 6898 O O . THR D 1 73 ? 102.876 103.182 30.983 1.00 75.32 145 THR D O 1
ATOM 6902 N N . THR D 1 74 ? 101.981 105.238 30.987 1.00 95.73 146 THR D N 1
ATOM 6903 C CA . THR D 1 74 ? 100.636 104.766 31.275 1.00 95.73 146 THR D CA 1
ATOM 6904 C C . THR D 1 74 ? 99.967 104.401 29.943 1.00 95.73 146 THR D C 1
ATOM 6905 O O . THR D 1 74 ? 100.658 104.163 28.950 1.00 95.73 146 THR D O 1
ATOM 6909 N N . ILE D 1 75 ? 98.634 104.288 29.923 1.00 110.61 147 ILE D N 1
ATOM 6910 C CA . ILE D 1 75 ? 97.894 103.941 28.711 1.00 110.61 147 ILE D CA 1
ATOM 6911 C C . ILE D 1 75 ? 98.113 104.981 27.618 1.00 110.61 147 ILE D C 1
ATOM 6912 O O . ILE D 1 75 ? 98.446 104.642 26.478 1.00 110.61 147 ILE D O 1
ATOM 6917 N N . ASN D 1 76 ? 97.943 106.259 27.947 1.00 107.13 148 ASN D N 1
ATOM 6918 C CA . ASN D 1 76 ? 98.185 107.325 26.973 1.00 107.13 148 ASN D CA 1
ATOM 6919 C C . ASN D 1 76 ? 98.738 108.529 27.730 1.00 107.13 148 ASN D C 1
ATOM 6920 O O . ASN D 1 76 ? 97.982 109.353 28.248 1.00 107.13 148 ASN D O 1
ATOM 6925 N N . ARG D 1 77 ? 100.062 108.626 27.783 1.00 111.56 149 ARG D N 1
ATOM 6926 C CA . ARG D 1 77 ? 100.746 109.758 28.390 1.00 111.56 149 ARG D CA 1
ATOM 6927 C C . ARG D 1 77 ? 101.982 110.064 27.560 1.00 111.56 149 ARG D C 1
ATOM 6928 O O . ARG D 1 77 ? 102.145 109.576 26.437 1.00 111.56 149 ARG D O 1
ATOM 6936 N N . LYS D 1 78 ? 102.850 110.892 28.130 1.00 117.08 150 LYS D N 1
ATOM 6937 C CA . LYS D 1 78 ? 104.229 111.007 27.697 1.00 117.08 150 LYS D CA 1
ATOM 6938 C C . LYS D 1 78 ? 105.056 110.013 28.508 1.00 117.08 150 LYS D C 1
ATOM 6939 O O . LYS D 1 78 ? 104.518 109.207 29.271 1.00 117.08 150 LYS D O 1
ATOM 6945 N N . ASP D 1 79 ? 106.378 110.071 28.372 1.00 106.87 151 ASP D N 1
ATOM 6946 C CA . ASP D 1 79 ? 107.224 108.978 28.834 1.00 106.87 151 ASP D CA 1
ATOM 6947 C C . ASP D 1 79 ? 107.415 108.938 30.344 1.00 106.87 151 ASP D C 1
ATOM 6948 O O . ASP D 1 79 ? 107.881 107.920 30.864 1.00 106.87 151 ASP D O 1
ATOM 6953 N N . ILE D 1 80 ? 107.075 109.998 31.065 1.00 104.70 152 ILE D N 1
ATOM 6954 C CA . ILE D 1 80 ? 107.312 110.049 32.500 1.00 104.70 152 ILE D CA 1
ATOM 6955 C C . ILE D 1 80 ? 106.046 110.504 33.206 1.00 104.70 152 ILE D C 1
ATOM 6956 O O . ILE D 1 80 ? 105.373 111.433 32.751 1.00 104.70 152 ILE D O 1
ATOM 6961 N N . GLU D 1 81 ? 105.707 109.812 34.290 1.00 21.91 153 GLU D N 1
ATOM 6962 C CA . GLU D 1 81 ? 104.588 110.166 35.155 1.00 22.34 153 GLU D CA 1
ATOM 6963 C C . GLU D 1 81 ? 104.803 109.429 36.464 1.00 18.23 153 GLU D C 1
ATOM 6964 O O . GLU D 1 81 ? 104.793 108.197 36.482 1.00 18.89 153 GLU D O 1
ATOM 6970 N N . GLN D 1 82 ? 105.005 110.167 37.551 1.00 17.28 154 GLN D N 1
ATOM 6971 C CA . GLN D 1 82 ? 105.424 109.583 38.823 1.00 15.21 154 GLN D CA 1
ATOM 6972 C C . GLN D 1 82 ? 104.218 108.964 39.517 1.00 12.66 154 GLN D C 1
ATOM 6973 O O . GLN D 1 82 ? 103.681 109.505 40.483 1.00 14.41 154 GLN D O 1
ATOM 6979 N N . ILE D 1 83 ? 103.800 107.795 39.031 1.00 11.00 155 ILE D N 1
ATOM 6980 C CA . ILE D 1 83 ? 102.567 107.162 39.495 1.00 11.24 155 ILE D CA 1
ATOM 6981 C C . ILE D 1 83 ? 102.782 106.553 40.875 1.00 9.58 155 ILE D C 1
ATOM 6982 O O . ILE D 1 83 ? 103.858 106.022 41.170 1.00 10.80 155 ILE D O 1
ATOM 6987 N N . ALA D 1 84 ? 101.761 106.643 41.733 1.00 7.86 156 ALA D N 1
ATOM 6988 C CA . ALA D 1 84 ? 101.834 106.213 43.121 1.00 8.05 156 ALA D CA 1
ATOM 6989 C C . ALA D 1 84 ? 101.038 104.938 43.342 1.00 7.94 156 ALA D C 1
ATOM 6990 O O . ALA D 1 84 ? 99.912 104.809 42.861 1.00 8.62 156 ALA D O 1
ATOM 6992 N N . ILE D 1 85 ? 101.619 104.012 44.097 1.00 7.56 157 ILE D N 1
ATOM 6993 C CA . ILE D 1 85 ? 101.043 102.698 44.344 1.00 6.83 157 ILE D CA 1
ATOM 6994 C C . ILE D 1 85 ? 101.136 102.402 45.833 1.00 8.01 157 ILE D C 1
ATOM 6995 O O . ILE D 1 85 ? 102.229 102.454 46.403 1.00 11.46 157 ILE D O 1
ATOM 7000 N N . LEU D 1 86 ? 100.005 102.063 46.455 1.00 7.58 158 LEU D N 1
ATOM 7001 C CA . LEU D 1 86 ? 99.932 101.794 47.888 1.00 7.77 158 LEU D CA 1
ATOM 7002 C C . LEU D 1 86 ? 99.976 100.298 48.151 1.00 7.86 158 LEU D C 1
ATOM 7003 O O . LEU D 1 86 ? 99.118 99.558 47.663 1.00 8.10 158 LEU D O 1
ATOM 7008 N N . ILE D 1 87 ? 100.952 99.864 48.954 1.00 8.30 159 ILE D N 1
ATOM 7009 C CA . ILE D 1 87 ? 101.184 98.455 49.243 1.00 8.18 159 ILE D CA 1
ATOM 7010 C C . ILE D 1 87 ? 101.128 98.248 50.747 1.00 8.83 159 ILE D C 1
ATOM 7011 O O . ILE D 1 87 ? 101.513 99.130 51.518 1.00 9.97 159 ILE D O 1
ATOM 7016 N N . HIS D 1 88 ? 100.682 97.063 51.169 1.00 8.67 160 HIS D N 1
ATOM 7017 C CA . HIS D 1 88 ? 100.876 96.620 52.542 1.00 9.03 160 HIS D CA 1
ATOM 7018 C C . HIS D 1 88 ? 102.202 95.871 52.652 1.00 10.14 160 HIS D C 1
ATOM 7019 O O . HIS D 1 88 ? 102.613 95.209 51.701 1.00 11.47 160 HIS D O 1
ATOM 7026 N N . PRO D 1 89 ? 102.959 95.953 53.758 1.00 60.48 161 PRO D N 1
ATOM 7027 C CA . PRO D 1 89 ? 104.296 95.346 53.755 1.00 60.48 161 PRO D CA 1
ATOM 7028 C C . PRO D 1 89 ? 104.329 93.836 53.922 1.00 60.48 161 PRO D C 1
ATOM 7029 O O . PRO D 1 89 ? 105.170 93.190 53.295 1.00 60.48 161 PRO D O 1
ATOM 7033 N N . GLN D 1 90 ? 103.470 93.241 54.740 1.00 76.93 162 GLN D N 1
ATOM 7034 C CA . GLN D 1 90 ? 103.410 91.780 54.776 1.00 76.93 162 GLN D CA 1
ATOM 7035 C C . GLN D 1 90 ? 102.303 91.361 53.814 1.00 76.93 162 GLN D C 1
ATOM 7036 O O . GLN D 1 90 ? 101.111 91.463 54.103 1.00 76.93 162 GLN D O 1
ATOM 7042 N N . GLN D 1 91 ? 102.718 90.932 52.642 1.00 68.73 163 GLN D N 1
ATOM 7043 C CA . GLN D 1 91 ? 101.927 90.853 51.428 1.00 68.73 163 GLN D CA 1
ATOM 7044 C C . GLN D 1 91 ? 102.870 90.167 50.454 1.00 68.73 163 GLN D C 1
ATOM 7045 O O . GLN D 1 91 ? 104.088 90.266 50.639 1.00 68.73 163 GLN D O 1
ATOM 7051 N N . PRO D 1 92 ? 102.398 89.464 49.441 1.00 39.52 164 PRO D N 1
ATOM 7052 C CA . PRO D 1 92 ? 103.337 88.826 48.520 1.00 39.52 164 PRO D CA 1
ATOM 7053 C C . PRO D 1 92 ? 104.021 89.798 47.597 1.00 39.52 164 PRO D C 1
ATOM 7054 O O . PRO D 1 92 ? 103.891 91.014 47.720 1.00 39.52 164 PRO D O 1
ATOM 7058 N N . LEU D 1 93 ? 104.757 89.255 46.650 1.00 37.37 165 LEU D N 1
ATOM 7059 C CA . LEU D 1 93 ? 105.450 90.069 45.677 1.00 37.37 165 LEU D CA 1
ATOM 7060 C C . LEU D 1 93 ? 104.820 89.973 44.298 1.00 37.37 165 LEU D C 1
ATOM 7061 O O . LEU D 1 93 ? 104.915 90.922 43.513 1.00 37.37 165 LEU D O 1
ATOM 7066 N N . SER D 1 94 ? 104.123 88.869 44.016 1.00 54.03 166 SER D N 1
ATOM 7067 C CA . SER D 1 94 ? 103.319 88.765 42.804 1.00 54.03 166 SER D CA 1
ATOM 7068 C C . SER D 1 94 ? 102.181 89.764 42.788 1.00 54.03 166 SER D C 1
ATOM 7069 O O . SER D 1 94 ? 101.683 90.116 41.714 1.00 54.03 166 SER D O 1
ATOM 7072 N N . HIS D 1 95 ? 101.735 90.200 43.963 1.00 45.30 167 HIS D N 1
ATOM 7073 C CA . HIS D 1 95 ? 100.736 91.253 44.036 1.00 45.30 167 HIS D CA 1
ATOM 7074 C C . HIS D 1 95 ? 101.274 92.560 43.482 1.00 45.30 167 HIS D C 1
ATOM 7075 O O . HIS D 1 95 ? 100.582 93.254 42.732 1.00 45.30 167 HIS D O 1
ATOM 7082 N N . LEU D 1 96 ? 102.515 92.900 43.816 1.00 32.48 168 LEU D N 1
ATOM 7083 C CA . LEU D 1 96 ? 103.098 94.116 43.268 1.00 32.48 168 LEU D CA 1
ATOM 7084 C C . LEU D 1 96 ? 103.424 93.965 41.792 1.00 32.48 168 LEU D C 1
ATOM 7085 O O . LEU D 1 96 ? 103.297 94.940 41.043 1.00 32.48 168 LEU D O 1
ATOM 7090 N N . GLU D 1 97 ? 103.831 92.766 41.354 1.00 57.19 169 GLU D N 1
ATOM 7091 C CA . GLU D 1 97 ? 103.991 92.519 39.919 1.00 57.19 169 GLU D CA 1
ATOM 7092 C C . GLU D 1 97 ? 102.691 92.739 39.161 1.00 57.19 169 GLU D C 1
ATOM 7093 O O . GLU D 1 97 ? 102.681 93.394 38.109 1.00 57.19 169 GLU D O 1
ATOM 7099 N N . ARG D 1 98 ? 101.581 92.243 39.701 1.00 44.19 170 ARG D N 1
ATOM 7100 C CA . ARG D 1 98 ? 100.296 92.434 39.042 1.00 44.19 170 ARG D CA 1
ATOM 7101 C C . ARG D 1 98 ? 99.887 93.896 39.072 1.00 44.19 170 ARG D C 1
ATOM 7102 O O . ARG D 1 98 ? 99.339 94.418 38.091 1.00 44.19 170 ARG D O 1
ATOM 7110 N N . LEU D 1 99 ? 100.183 94.578 40.169 1.00 31.97 171 LEU D N 1
ATOM 7111 C CA . LEU D 1 99 ? 99.708 95.940 40.325 1.00 31.97 171 LEU D CA 1
ATOM 7112 C C . LEU D 1 99 ? 100.498 96.917 39.468 1.00 31.97 171 LEU D C 1
ATOM 7113 O O . LEU D 1 99 ? 99.948 97.927 39.027 1.00 31.97 171 LEU D O 1
ATOM 7118 N N . ILE D 1 100 ? 101.764 96.624 39.192 1.00 28.67 172 ILE D N 1
ATOM 7119 C CA . ILE D 1 100 ? 102.486 97.416 38.207 1.00 28.67 172 ILE D CA 1
ATOM 7120 C C . ILE D 1 100 ? 102.039 97.062 36.799 1.00 28.67 172 ILE D C 1
ATOM 7121 O O . ILE D 1 100 ? 101.781 97.952 35.986 1.00 28.67 172 ILE D O 1
ATOM 7126 N N . GLN D 1 101 ? 101.877 95.771 36.495 1.00 53.40 173 GLN D N 1
ATOM 7127 C CA . GLN D 1 101 ? 101.577 95.401 35.114 1.00 53.40 173 GLN D CA 1
ATOM 7128 C C . GLN D 1 101 ? 100.153 95.736 34.699 1.00 53.40 173 GLN D C 1
ATOM 7129 O O . GLN D 1 101 ? 99.828 95.594 33.517 1.00 53.40 173 GLN D O 1
ATOM 7135 N N . SER D 1 102 ? 99.297 96.149 35.633 1.00 55.57 174 SER D N 1
ATOM 7136 C CA . SER D 1 102 ? 97.995 96.674 35.243 1.00 55.57 174 SER D CA 1
ATOM 7137 C C . SER D 1 102 ? 98.109 97.974 34.456 1.00 55.57 174 SER D C 1
ATOM 7138 O O . SER D 1 102 ? 97.267 98.241 33.594 1.00 55.57 174 SER D O 1
ATOM 7141 N N . GLU D 1 103 ? 99.125 98.793 34.725 1.00 82.25 175 GLU D N 1
ATOM 7142 C CA . GLU D 1 103 ? 99.217 100.139 34.153 1.00 82.25 175 GLU D CA 1
ATOM 7143 C C . GLU D 1 103 ? 100.527 100.304 33.392 1.00 82.25 175 GLU D C 1
ATOM 7144 O O . GLU D 1 103 ? 101.453 100.950 33.886 1.00 82.25 175 GLU D O 1
ATOM 7150 N N . VAL D 1 104 ? 100.550 99.793 32.163 1.00 81.40 176 VAL D N 1
ATOM 7151 C CA . VAL D 1 104 ? 101.640 99.866 31.188 1.00 81.40 176 VAL D CA 1
ATOM 7152 C C . VAL D 1 104 ? 101.033 99.243 29.932 1.00 81.40 176 VAL D C 1
ATOM 7153 O O . VAL D 1 104 ? 100.179 98.353 30.054 1.00 81.40 176 VAL D O 1
ATOM 7157 N N . PRO D 1 105 ? 101.343 99.709 28.726 1.00 98.32 177 PRO D N 1
ATOM 7158 C CA . PRO D 1 105 ? 100.797 99.058 27.537 1.00 98.32 177 PRO D CA 1
ATOM 7159 C C . PRO D 1 105 ? 101.423 97.694 27.324 1.00 98.32 177 PRO D C 1
ATOM 7160 O O . PRO D 1 105 ? 102.617 97.502 27.590 1.00 98.32 177 PRO D O 1
ATOM 7164 N N . PRO D 1 106 ? 100.642 96.719 26.854 1.00 111.65 178 PRO D N 1
ATOM 7165 C CA . PRO D 1 106 ? 101.138 95.339 26.769 1.00 111.65 178 PRO D CA 1
ATOM 7166 C C . PRO D 1 106 ? 102.185 95.100 25.693 1.00 111.65 178 PRO D C 1
ATOM 7167 O O . PRO D 1 106 ? 102.525 95.997 24.918 1.00 111.65 178 PRO D O 1
ATOM 7171 N N . ILE D 1 107 ? 102.694 93.878 25.645 1.00 113.63 179 ILE D N 1
ATOM 7172 C CA . ILE D 1 107 ? 103.693 93.463 24.670 1.00 113.63 179 ILE D CA 1
ATOM 7173 C C . ILE D 1 107 ? 102.971 92.885 23.464 1.00 113.63 179 ILE D C 1
ATOM 7174 O O . ILE D 1 107 ? 101.990 92.149 23.610 1.00 113.63 179 ILE D O 1
ATOM 7179 N N . GLU D 1 108 ? 103.494 93.225 22.289 1.00 132.25 180 GLU D N 1
ATOM 7180 C CA . GLU D 1 108 ? 102.977 92.819 20.984 1.00 132.25 180 GLU D CA 1
ATOM 7181 C C . GLU D 1 108 ? 103.344 91.395 20.567 1.00 132.25 180 GLU D C 1
ATOM 7182 O O . GLU D 1 108 ? 104.146 90.726 21.219 1.00 132.25 180 GLU D O 1
ATOM 7188 N N . ASP D 1 109 ? 102.738 90.946 19.470 1.00 141.88 181 ASP D N 1
ATOM 7189 C CA . ASP D 1 109 ? 102.967 89.616 18.913 1.00 141.88 181 ASP D CA 1
ATOM 7190 C C . ASP D 1 109 ? 104.442 89.460 18.538 1.00 141.88 181 ASP D C 1
ATOM 7191 O O . ASP D 1 109 ? 105.016 90.409 18.002 1.00 141.88 181 ASP D O 1
ATOM 7196 N N . GLU D 1 110 ? 105.088 88.304 18.755 1.00 143.50 182 GLU D N 1
ATOM 7197 C CA . GLU D 1 110 ? 104.704 87.115 19.564 1.00 143.50 182 GLU D CA 1
ATOM 7198 C C . GLU D 1 110 ? 103.774 86.057 18.932 1.00 143.50 182 GLU D C 1
ATOM 7199 O O . GLU D 1 110 ? 103.411 85.078 19.583 1.00 143.50 182 GLU D O 1
ATOM 7205 N N . ASN D 1 111 ? 103.395 86.260 17.673 1.00 132.42 183 ASN D N 1
ATOM 7206 C CA . ASN D 1 111 ? 102.594 85.270 16.925 1.00 132.42 183 ASN D CA 1
ATOM 7207 C C . ASN D 1 111 ? 101.299 84.601 17.470 1.00 132.42 183 ASN D C 1
ATOM 7208 O O . ASN D 1 111 ? 101.253 83.371 17.485 1.00 132.42 183 ASN D O 1
ATOM 7213 N N . GLY D 1 112 ? 100.254 85.320 17.893 1.00 137.02 184 GLY D N 1
ATOM 7214 C CA . GLY D 1 112 ? 100.262 86.703 18.322 1.00 137.02 184 GLY D CA 1
ATOM 7215 C C . GLY D 1 112 ? 99.807 86.811 19.760 1.00 137.02 184 GLY D C 1
ATOM 7216 O O . GLY D 1 112 ? 98.752 86.292 20.124 1.00 137.02 184 GLY D O 1
ATOM 7217 N N . GLN D 1 113 ? 100.598 87.489 20.582 1.00 121.51 185 GLN D N 1
ATOM 7218 C CA . GLN D 1 113 ? 100.251 87.635 21.988 1.00 121.51 185 GLN D CA 1
ATOM 7219 C C . GLN D 1 113 ? 100.136 89.080 22.460 1.00 121.51 185 GLN D C 1
ATOM 7220 O O . GLN D 1 113 ? 101.017 89.905 22.220 1.00 121.51 185 GLN D O 1
ATOM 7226 N N . LYS D 1 114 ? 99.029 89.364 23.134 1.00 109.78 186 LYS D N 1
ATOM 7227 C CA . LYS D 1 114 ? 98.757 90.679 23.703 1.00 109.78 186 LYS D CA 1
ATOM 7228 C C . LYS D 1 114 ? 98.983 90.642 25.215 1.00 109.78 186 LYS D C 1
ATOM 7229 O O . LYS D 1 114 ? 98.536 91.527 25.945 1.00 109.78 186 LYS D O 1
ATOM 7235 N N . ARG D 1 115 ? 99.683 89.607 25.670 1.00 91.96 187 ARG D N 1
ATOM 7236 C CA . ARG D 1 115 ? 99.956 89.397 27.082 1.00 91.96 187 ARG D CA 1
ATOM 7237 C C . ARG D 1 115 ? 100.729 90.545 27.706 1.00 91.96 187 ARG D C 1
ATOM 7238 O O . ARG D 1 115 ? 101.636 91.108 27.092 1.00 91.96 187 ARG D O 1
ATOM 7246 N N . PRO D 1 116 ? 100.358 90.889 28.944 1.00 87.28 188 PRO D N 1
ATOM 7247 C CA . PRO D 1 116 ? 100.915 91.949 29.780 1.00 87.28 188 PRO D CA 1
ATOM 7248 C C . PRO D 1 116 ? 102.375 91.682 30.084 1.00 87.28 188 PRO D C 1
ATOM 7249 O O . PRO D 1 116 ? 102.819 90.527 30.034 1.00 87.28 188 PRO D O 1
ATOM 7253 N N . PRO D 1 117 ? 103.154 92.718 30.382 1.00 77.95 189 PRO D N 1
ATOM 7254 C CA . PRO D 1 117 ? 104.593 92.533 30.577 1.00 77.95 189 PRO D CA 1
ATOM 7255 C C . PRO D 1 117 ? 104.913 91.764 31.848 1.00 77.95 189 PRO D C 1
ATOM 7256 O O . PRO D 1 117 ? 104.051 91.433 32.661 1.00 77.95 189 PRO D O 1
ATOM 7260 N N . PHE D 1 118 ? 106.199 91.481 32.006 1.00 76.82 190 PHE D N 1
ATOM 7261 C CA . PHE D 1 118 ? 106.701 90.695 33.120 1.00 76.82 190 PHE D CA 1
ATOM 7262 C C . PHE D 1 118 ? 107.789 91.495 33.808 1.00 76.82 190 PHE D C 1
ATOM 7263 O O . PHE D 1 118 ? 108.831 91.765 33.206 1.00 76.82 190 PHE D O 1
ATOM 7271 N N . VAL D 1 119 ? 107.552 91.875 35.052 1.00 56.25 191 VAL D N 1
ATOM 7272 C CA . VAL D 1 119 ? 108.547 92.578 35.832 1.00 56.25 191 VAL D CA 1
ATOM 7273 C C . VAL D 1 119 ? 109.296 91.549 36.662 1.00 56.25 191 VAL D C 1
ATOM 7274 O O . VAL D 1 119 ? 108.858 90.413 36.834 1.00 56.25 191 VAL D O 1
ATOM 7278 N N . SER D 1 120 ? 110.454 91.942 37.171 1.00 39.93 192 SER D N 1
ATOM 7279 C CA . SER D 1 120 ? 111.349 90.978 37.800 1.00 39.93 192 SER D CA 1
ATOM 7280 C C . SER D 1 120 ? 112.241 91.729 38.762 1.00 39.93 192 SER D C 1
ATOM 7281 O O . SER D 1 120 ? 113.071 92.525 38.324 1.00 39.93 192 SER D O 1
ATOM 7284 N N . PHE D 1 121 ? 112.101 91.474 40.056 1.00 35.62 193 PHE D N 1
ATOM 7285 C CA . PHE D 1 121 ? 112.666 92.396 41.035 1.00 35.62 193 PHE D CA 1
ATOM 7286 C C . PHE D 1 121 ? 114.050 91.926 41.454 1.00 35.62 193 PHE D C 1
ATOM 7287 O O . PHE D 1 121 ? 114.270 91.471 42.573 1.00 35.62 193 PHE D O 1
ATOM 7295 N N . ILE D 1 122 ? 114.996 92.057 40.529 1.00 47.51 194 ILE D N 1
ATOM 7296 C CA . ILE D 1 122 ? 116.382 91.764 40.859 1.00 47.51 194 ILE D CA 1
ATOM 7297 C C . ILE D 1 122 ? 116.894 92.805 41.843 1.00 47.51 194 ILE D C 1
ATOM 7298 O O . ILE D 1 122 ? 116.427 93.945 41.876 1.00 47.51 194 ILE D O 1
ATOM 7303 N N . ALA D 1 123 ? 117.838 92.403 42.681 1.00 47.75 195 ALA D N 1
ATOM 7304 C CA . ALA D 1 123 ? 118.309 93.270 43.745 1.00 47.75 195 ALA D CA 1
ATOM 7305 C C . ALA D 1 123 ? 119.773 92.954 43.993 1.00 47.75 195 ALA D C 1
ATOM 7306 O O . ALA D 1 123 ? 120.437 92.349 43.148 1.00 47.75 195 ALA D O 1
ATOM 7308 N N . LEU D 1 124 ? 120.287 93.372 45.138 1.00 59.67 196 LEU D N 1
ATOM 7309 C CA . LEU D 1 124 ? 121.625 92.960 45.518 1.00 59.67 196 LEU D CA 1
ATOM 7310 C C . LEU D 1 124 ? 121.510 91.927 46.631 1.00 59.67 196 LEU D C 1
ATOM 7311 O O . LEU D 1 124 ? 122.353 91.039 46.760 1.00 59.67 196 LEU D O 1
ATOM 7316 N N . ARG D 1 187 ? 125.144 91.403 43.031 1.00 107.84 259 ARG D N 1
ATOM 7317 C CA . ARG D 1 187 ? 125.005 92.076 41.745 1.00 107.84 259 ARG D CA 1
ATOM 7318 C C . ARG D 1 187 ? 123.566 92.055 41.224 1.00 107.84 259 ARG D C 1
ATOM 7319 O O . ARG D 1 187 ? 122.851 93.057 41.296 1.00 107.84 259 ARG D O 1
ATOM 7327 N N . PHE D 1 188 ? 123.150 90.914 40.685 1.00 103.19 260 PHE D N 1
ATOM 7328 C CA . PHE D 1 188 ? 121.828 90.751 40.092 1.00 103.19 260 PHE D CA 1
ATOM 7329 C C . PHE D 1 188 ? 121.181 89.461 40.579 1.00 103.19 260 PHE D C 1
ATOM 7330 O O . PHE D 1 188 ? 120.640 88.666 39.810 1.00 103.19 260 PHE D O 1
ATOM 7338 N N . ILE D 1 189 ? 121.214 89.264 41.895 1.00 15.36 261 ILE D N 1
ATOM 7339 C CA . ILE D 1 189 ? 120.528 88.153 42.550 1.00 13.66 261 ILE D CA 1
ATOM 7340 C C . ILE D 1 189 ? 119.026 88.368 42.392 1.00 11.79 261 ILE D C 1
ATOM 7341 O O . ILE D 1 189 ? 118.454 89.275 43.001 1.00 11.51 261 ILE D O 1
ATOM 7346 N N . ARG D 1 190 ? 118.402 87.558 41.544 1.00 12.04 262 ARG D N 1
ATOM 7347 C CA . ARG D 1 190 ? 116.965 87.643 41.327 1.00 11.39 262 ARG D CA 1
ATOM 7348 C C . ARG D 1 190 ? 116.216 87.128 42.553 1.00 10.35 262 ARG D C 1
ATOM 7349 O O . ARG D 1 190 ? 116.652 86.175 43.198 1.00 10.49 262 ARG D O 1
ATOM 7357 N N . TRP D 1 191 ? 115.092 87.760 42.871 1.00 8.69 263 TRP D N 1
ATOM 7358 C CA . TRP D 1 191 ? 114.285 87.347 44.008 1.00 8.95 263 TRP D CA 1
ATOM 7359 C C . TRP D 1 191 ? 112.974 86.741 43.537 1.00 8.63 263 TRP D C 1
ATOM 7360 O O . TRP D 1 191 ? 112.400 87.156 42.529 1.00 9.29 263 TRP D O 1
ATOM 7371 N N . SER D 1 192 ? 112.503 85.762 44.297 1.00 8.80 264 SER D N 1
ATOM 7372 C CA . SER D 1 192 ? 111.395 84.932 43.873 1.00 8.49 264 SER D CA 1
ATOM 7373 C C . SER D 1 192 ? 110.078 85.682 44.014 1.00 8.50 264 SER D C 1
ATOM 7374 O O . SER D 1 192 ? 110.006 86.770 44.578 1.00 8.40 264 SER D O 1
ATOM 7377 N N . GLN D 1 193 ? 109.014 85.063 43.511 1.00 8.57 265 GLN D N 1
ATOM 7378 C CA . GLN D 1 193 ? 107.680 85.644 43.559 1.00 9.12 265 GLN D CA 1
ATOM 7379 C C . GLN D 1 193 ? 106.906 85.228 44.794 1.00 8.80 265 GLN D C 1
ATOM 7380 O O . GLN D 1 193 ? 105.680 85.103 44.739 1.00 9.58 265 GLN D O 1
ATOM 7386 N N . SER D 1 194 ? 107.587 84.967 45.898 1.00 9.55 266 SER D N 1
ATOM 7387 C CA . SER D 1 194 ? 106.876 84.716 47.136 1.00 10.48 266 SER D CA 1
ATOM 7388 C C . SER D 1 194 ? 107.492 85.391 48.344 1.00 10.90 266 SER D C 1
ATOM 7389 O O . SER D 1 194 ? 106.850 85.399 49.396 1.00 13.98 266 SER D O 1
ATOM 7392 N N . THR D 1 195 ? 108.704 85.933 48.250 1.00 10.21 267 THR D N 1
ATOM 7393 C CA . THR D 1 195 ? 109.315 86.609 49.385 1.00 11.59 267 THR D CA 1
ATOM 7394 C C . THR D 1 195 ? 108.580 87.904 49.665 1.00 10.52 267 THR D C 1
ATOM 7395 O O . THR D 1 195 ? 108.360 88.707 48.758 1.00 11.05 267 THR D O 1
ATOM 7399 N N . GLU D 1 196 ? 108.197 88.105 50.917 1.00 9.88 268 GLU D N 1
ATOM 7400 C CA . GLU D 1 196 ? 107.341 89.224 51.255 1.00 9.52 268 GLU D CA 1
ATOM 7401 C C . GLU D 1 196 ? 108.114 90.534 51.244 1.00 9.10 268 GLU D C 1
ATOM 7402 O O . GLU D 1 196 ? 109.348 90.573 51.266 1.00 9.70 268 GLU D O 1
ATOM 7408 N N . ILE D 1 197 ? 107.354 91.624 51.225 1.00 56.88 269 ILE D N 1
ATOM 7409 C CA . ILE D 1 197 ? 107.943 92.931 51.002 1.00 56.88 269 ILE D CA 1
ATOM 7410 C C . ILE D 1 197 ? 108.640 93.439 52.251 1.00 56.88 269 ILE D C 1
ATOM 7411 O O . ILE D 1 197 ? 109.534 94.284 52.152 1.00 56.88 269 ILE D O 1
ATOM 7416 N N . GLY D 1 198 ? 108.273 92.932 53.426 1.00 69.07 270 GLY D N 1
ATOM 7417 C CA . GLY D 1 198 ? 109.043 93.242 54.618 1.00 69.07 270 GLY D CA 1
ATOM 7418 C C . GLY D 1 198 ? 110.463 92.723 54.528 1.00 69.07 270 GLY D C 1
ATOM 7419 O O . GLY D 1 198 ? 111.419 93.439 54.837 1.00 69.07 270 GLY D O 1
ATOM 7420 N N . ASP D 1 199 ? 110.624 91.495 54.041 1.00 68.34 271 ASP D N 1
ATOM 7421 C CA . ASP D 1 199 ? 111.957 90.936 53.879 1.00 68.34 271 ASP D CA 1
ATOM 7422 C C . ASP D 1 199 ? 112.691 91.532 52.688 1.00 68.34 271 ASP D C 1
ATOM 7423 O O . ASP D 1 199 ? 113.921 91.675 52.730 1.00 68.34 271 ASP D O 1
ATOM 7428 N N . PHE D 1 200 ? 111.974 91.895 51.631 1.00 57.50 272 PHE D N 1
ATOM 7429 C CA . PHE D 1 200 ? 112.679 92.407 50.468 1.00 57.50 272 PHE D CA 1
ATOM 7430 C C . PHE D 1 200 ? 113.129 93.845 50.681 1.00 57.50 272 PHE D C 1
ATOM 7431 O O . PHE D 1 200 ? 114.233 94.223 50.272 1.00 57.50 272 PHE D O 1
ATOM 7439 N N . ILE D 1 201 ? 112.306 94.642 51.363 1.00 63.27 273 ILE D N 1
ATOM 7440 C CA . ILE D 1 201 ? 112.730 95.955 51.829 1.00 63.27 273 ILE D CA 1
ATOM 7441 C C . ILE D 1 201 ? 113.760 95.829 52.955 1.00 63.27 273 ILE D C 1
ATOM 7442 O O . ILE D 1 201 ? 114.559 96.742 53.167 1.00 63.27 273 ILE D O 1
ATOM 7447 N N . ARG D 1 202 ? 113.811 94.691 53.648 1.00 71.94 274 ARG D N 1
ATOM 7448 C CA . ARG D 1 202 ? 114.839 94.489 54.666 1.00 71.94 274 ARG D CA 1
ATOM 7449 C C . ARG D 1 202 ? 116.221 94.308 54.043 1.00 71.94 274 ARG D C 1
ATOM 7450 O O . ARG D 1 202 ? 117.142 95.099 54.296 1.00 71.94 274 ARG D O 1
ATOM 7458 N N . ASP D 1 203 ? 116.385 93.263 53.223 1.00 90.96 275 ASP D N 1
ATOM 7459 C CA . ASP D 1 203 ? 117.695 92.980 52.636 1.00 90.96 275 ASP D CA 1
ATOM 7460 C C . ASP D 1 203 ? 118.081 94.047 51.616 1.00 90.96 275 ASP D C 1
ATOM 7461 O O . ASP D 1 203 ? 119.255 94.433 51.516 1.00 90.96 275 ASP D O 1
ATOM 7466 N N . ALA D 1 204 ? 117.099 94.564 50.880 1.00 72.38 276 ALA D N 1
ATOM 7467 C CA . ALA D 1 204 ? 117.366 95.705 50.020 1.00 72.38 276 ALA D CA 1
ATOM 7468 C C . ALA D 1 204 ? 117.674 96.955 50.831 1.00 72.38 276 ALA D C 1
ATOM 7469 O O . ALA D 1 204 ? 118.393 97.838 50.352 1.00 72.38 276 ALA D O 1
ATOM 7471 N N . ALA D 1 205 ? 117.155 97.042 52.061 1.00 75.95 277 ALA D N 1
ATOM 7472 C CA . ALA D 1 205 ? 117.415 98.207 52.901 1.00 75.95 277 ALA D CA 1
ATOM 7473 C C . ALA D 1 205 ? 118.834 98.204 53.427 1.00 75.95 277 ALA D C 1
ATOM 7474 O O . ALA D 1 205 ? 119.425 99.272 53.608 1.00 75.95 277 ALA D O 1
ATOM 7476 N N . ARG D 1 206 ? 119.395 97.026 53.690 1.00 80.69 278 ARG D N 1
ATOM 7477 C CA . ARG D 1 206 ? 120.838 96.984 53.878 1.00 80.69 278 ARG D CA 1
ATOM 7478 C C . ARG D 1 206 ? 121.561 97.303 52.574 1.00 80.69 278 ARG D C 1
ATOM 7479 O O . ARG D 1 206 ? 122.581 98.002 52.577 1.00 80.69 278 ARG D O 1
ATOM 7487 N N . ALA D 1 207 ? 121.015 96.844 51.444 1.00 62.75 279 ALA D N 1
ATOM 7488 C CA . ALA D 1 207 ? 121.680 97.060 50.161 1.00 62.75 279 ALA D CA 1
ATOM 7489 C C . ALA D 1 207 ? 121.597 98.510 49.693 1.00 62.75 279 ALA D C 1
ATOM 7490 O O . ALA D 1 207 ? 122.491 98.963 48.967 1.00 62.75 279 ALA D O 1
ATOM 7492 N N . LYS D 1 208 ? 120.536 99.231 50.091 1.00 54.89 280 LYS D N 1
ATOM 7493 C CA . LYS D 1 208 ? 120.247 100.615 49.680 1.00 54.89 280 LYS D CA 1
ATOM 7494 C C . LYS D 1 208 ? 120.111 100.701 48.152 1.00 54.89 280 LYS D C 1
ATOM 7495 O O . LYS D 1 208 ? 120.684 101.567 47.487 1.00 54.89 280 LYS D O 1
ATOM 7501 N N . GLU D 1 209 ? 119.339 99.769 47.592 1.00 59.75 281 GLU D N 1
ATOM 7502 C CA . GLU D 1 209 ? 119.139 99.651 46.151 1.00 59.75 281 GLU D CA 1
ATOM 7503 C C . GLU D 1 209 ? 117.962 98.717 45.911 1.00 59.75 281 GLU D C 1
ATOM 7504 O O . GLU D 1 209 ? 117.631 97.894 46.764 1.00 59.75 281 GLU D O 1
ATOM 7510 N N . PHE D 1 210 ? 117.354 98.841 44.739 1.00 44.85 282 PHE D N 1
ATOM 7511 C CA . PHE D 1 210 ? 116.101 98.181 44.419 1.00 44.85 282 PHE D CA 1
ATOM 7512 C C . PHE D 1 210 ? 115.926 98.326 42.913 1.00 44.85 282 PHE D C 1
ATOM 7513 O O . PHE D 1 210 ? 115.960 99.452 42.413 1.00 44.85 282 PHE D O 1
ATOM 7521 N N . ILE D 1 211 ? 115.754 97.246 42.162 1.00 36.14 283 ILE D N 1
ATOM 7522 C CA . ILE D 1 211 ? 115.726 97.330 40.706 1.00 36.14 283 ILE D CA 1
ATOM 7523 C C . ILE D 1 211 ? 114.496 96.610 40.194 1.00 36.14 283 ILE D C 1
ATOM 7524 O O . ILE D 1 211 ? 114.329 95.416 40.447 1.00 36.14 283 ILE D O 1
ATOM 7529 N N . VAL D 1 212 ? 113.657 97.315 39.455 1.00 32.01 284 VAL D N 1
ATOM 7530 C CA . VAL D 1 212 ? 112.489 96.731 38.810 1.00 32.01 284 VAL D CA 1
ATOM 7531 C C . VAL D 1 212 ? 112.736 96.804 37.311 1.00 32.01 284 VAL D C 1
ATOM 7532 O O . VAL D 1 212 ? 112.684 97.880 36.712 1.00 32.01 284 VAL D O 1
ATOM 7536 N N . THR D 1 213 ? 113.009 95.669 36.692 1.00 61.05 285 THR D N 1
ATOM 7537 C CA . THR D 1 213 ? 113.378 95.634 35.283 1.00 61.05 285 THR D CA 1
ATOM 7538 C C . THR D 1 213 ? 112.156 95.197 34.486 1.00 61.05 285 THR D C 1
ATOM 7539 O O . THR D 1 213 ? 111.903 94.008 34.306 1.00 61.05 285 THR D O 1
ATOM 7543 N N . ILE D 1 214 ? 111.396 96.167 34.007 1.00 66.51 286 ILE D N 1
ATOM 7544 C CA . ILE D 1 214 ? 110.205 95.884 33.216 1.00 66.51 286 ILE D CA 1
ATOM 7545 C C . ILE D 1 214 ? 110.637 95.557 31.796 1.00 66.51 286 ILE D C 1
ATOM 7546 O O . ILE D 1 214 ? 111.612 96.119 31.290 1.00 66.51 286 ILE D O 1
ATOM 7551 N N . GLU D 1 215 ? 109.928 94.646 31.141 1.00 96.76 287 GLU D N 1
ATOM 7552 C CA . GLU D 1 215 ? 110.289 94.239 29.795 1.00 96.76 287 GLU D CA 1
ATOM 7553 C C . GLU D 1 215 ? 109.181 94.569 28.805 1.00 96.76 287 GLU D C 1
ATOM 7554 O O . GLU D 1 215 ? 108.025 94.792 29.168 1.00 96.76 287 GLU D O 1
ATOM 7560 N N . GLY D 1 216 ? 109.600 94.664 27.545 1.00 125.67 288 GLY D N 1
ATOM 7561 C CA . GLY D 1 216 ? 108.743 95.043 26.441 1.00 125.67 288 GLY D CA 1
ATOM 7562 C C . GLY D 1 216 ? 108.544 96.551 26.387 1.00 125.67 288 GLY D C 1
ATOM 7563 O O . GLY D 1 216 ? 108.746 97.181 25.350 1.00 125.67 288 GLY D O 1
ATOM 7564 N N . ALA D 1 217 ? 108.093 97.102 27.508 1.00 152.44 289 ALA D N 1
ATOM 7565 C CA . ALA D 1 217 ? 107.763 98.521 27.657 1.00 152.44 289 ALA D CA 1
ATOM 7566 C C . ALA D 1 217 ? 108.895 99.532 27.482 1.00 152.44 289 ALA D C 1
ATOM 7567 O O . ALA D 1 217 ? 108.677 100.627 26.963 1.00 152.44 289 ALA D O 1
ATOM 7569 N N . PRO D 1 218 ? 110.081 99.167 27.987 1.00 138.27 290 PRO D N 1
ATOM 7570 C CA . PRO D 1 218 ? 111.371 99.862 28.088 1.00 138.27 290 PRO D CA 1
ATOM 7571 C C . PRO D 1 218 ? 112.046 100.246 26.780 1.00 138.27 290 PRO D C 1
ATOM 7572 O O . PRO D 1 218 ? 112.704 101.290 26.753 1.00 138.27 290 PRO D O 1
ATOM 7576 N N . ALA D 1 219 ? 111.930 99.397 25.758 1.00 135.24 291 ALA D N 1
ATOM 7577 C CA . ALA D 1 219 ? 112.579 99.597 24.455 1.00 135.24 291 ALA D CA 1
ATOM 7578 C C . ALA D 1 219 ? 114.099 99.714 24.601 1.00 135.24 291 ALA D C 1
ATOM 7579 O O . ALA D 1 219 ? 114.745 100.559 23.982 1.00 135.24 291 ALA D O 1
ATOM 7581 N N . GLY D 1 220 ? 114.642 98.838 25.444 1.00 119.62 292 GLY D N 1
ATOM 7582 C CA . GLY D 1 220 ? 116.061 98.742 25.732 1.00 119.62 292 GLY D CA 1
ATOM 7583 C C . GLY D 1 220 ? 116.605 99.417 26.981 1.00 119.62 292 GLY D C 1
ATOM 7584 O O . GLY D 1 220 ? 117.720 99.100 27.393 1.00 119.62 292 GLY D O 1
ATOM 7585 N N . LEU D 1 221 ? 115.862 100.334 27.597 1.00 114.24 293 LEU D N 1
ATOM 7586 C CA . LEU D 1 221 ? 116.380 100.942 28.818 1.00 114.24 293 LEU D CA 1
ATOM 7587 C C . LEU D 1 221 ? 116.476 99.854 29.883 1.00 114.24 293 LEU D C 1
ATOM 7588 O O . LEU D 1 221 ? 117.471 99.748 30.599 1.00 114.24 293 LEU D O 1
ATOM 7593 N N . GLU D 1 222 ? 115.392 99.087 29.995 1.00 99.24 294 GLU D N 1
ATOM 7594 C CA . GLU D 1 222 ? 115.251 97.918 30.880 1.00 99.24 294 GLU D CA 1
ATOM 7595 C C . GLU D 1 222 ? 115.626 98.081 32.358 1.00 99.24 294 GLU D C 1
ATOM 7596 O O . GLU D 1 222 ? 116.117 97.129 32.964 1.00 99.24 294 GLU D O 1
ATOM 7602 N N . GLN D 1 223 ? 115.356 99.242 32.952 1.00 61.58 295 GLN D N 1
ATOM 7603 C CA . GLN D 1 223 ? 115.707 99.453 34.359 1.00 61.58 295 GLN D CA 1
ATOM 7604 C C . GLN D 1 223 ? 114.969 100.569 35.088 1.00 61.58 295 GLN D C 1
ATOM 7605 O O . GLN D 1 223 ? 114.397 101.465 34.474 1.00 61.58 295 GLN D O 1
ATOM 7611 N N . ILE D 1 224 ? 114.837 100.388 36.393 1.00 39.05 296 ILE D N 1
ATOM 7612 C CA . ILE D 1 224 ? 114.216 101.370 37.255 1.00 39.05 296 ILE D CA 1
ATOM 7613 C C . ILE D 1 224 ? 114.909 101.224 38.594 1.00 39.05 296 ILE D C 1
ATOM 7614 O O . ILE D 1 224 ? 115.113 100.110 39.066 1.00 39.05 296 ILE D O 1
ATOM 7619 N N . HIS D 1 225 ? 115.269 102.329 39.222 1.00 51.75 297 HIS D N 1
ATOM 7620 C CA . HIS D 1 225 ? 115.922 102.227 40.511 1.00 51.75 297 HIS D CA 1
ATOM 7621 C C . HIS D 1 225 ? 115.172 103.052 41.528 1.00 51.75 297 HIS D C 1
ATOM 7622 O O . HIS D 1 225 ? 114.916 104.230 41.298 1.00 51.75 297 HIS D O 1
ATOM 7629 N N . VAL D 1 226 ? 114.806 102.447 42.650 1.00 47.27 298 VAL D N 1
ATOM 7630 C CA . VAL D 1 226 ? 114.134 103.222 43.679 1.00 47.27 298 VAL D CA 1
ATOM 7631 C C . VAL D 1 226 ? 115.055 103.206 44.893 1.00 47.27 298 VAL D C 1
ATOM 7632 O O . VAL D 1 226 ? 115.923 102.342 45.025 1.00 47.27 298 VAL D O 1
ATOM 7636 N N . ALA D 1 227 ? 114.903 104.203 45.756 1.00 58.67 299 ALA D N 1
ATOM 7637 C CA . ALA D 1 227 ? 115.796 104.378 46.894 1.00 58.67 299 ALA D CA 1
ATOM 7638 C C . ALA D 1 227 ? 115.058 104.006 48.170 1.00 58.67 299 ALA D C 1
ATOM 7639 O O . ALA D 1 227 ? 114.072 104.652 48.531 1.00 58.67 299 ALA D O 1
ATOM 7641 N N . VAL D 1 228 ? 115.550 102.985 48.851 1.00 60.00 300 VAL D N 1
ATOM 7642 C CA . VAL D 1 228 ? 114.837 102.391 49.982 1.00 60.00 300 VAL D CA 1
ATOM 7643 C C . VAL D 1 228 ? 115.017 103.283 51.208 1.00 60.00 300 VAL D C 1
ATOM 7644 O O . VAL D 1 228 ? 116.142 103.723 51.482 1.00 60.00 300 VAL D O 1
ATOM 7648 N N . PRO D 1 229 ? 113.952 103.588 51.948 1.00 78.24 301 PRO D N 1
ATOM 7649 C CA . PRO D 1 229 ? 114.106 104.355 53.183 1.00 78.24 301 PRO D CA 1
ATOM 7650 C C . PRO D 1 229 ? 114.767 103.519 54.256 1.00 78.24 301 PRO D C 1
ATOM 7651 O O . PRO D 1 229 ? 114.803 102.290 54.195 1.00 78.24 301 PRO D O 1
ATOM 7655 N N . SER D 1 230 ? 115.263 104.201 55.269 1.00 91.07 302 SER D N 1
ATOM 7656 C CA . SER D 1 230 ? 116.013 103.521 56.305 1.00 91.07 302 SER D CA 1
ATOM 7657 C C . SER D 1 230 ? 115.398 103.807 57.673 1.00 91.07 302 SER D C 1
ATOM 7658 O O . SER D 1 230 ? 114.290 104.365 57.796 1.00 91.07 302 SER D O 1
ATOM 7661 N N . PHE D 1 231 ? 116.142 103.223 58.609 1.00 112.82 303 PHE D N 1
ATOM 7662 C CA . PHE D 1 231 ? 115.890 103.165 60.022 1.00 112.82 303 PHE D CA 1
ATOM 7663 C C . PHE D 1 231 ? 115.857 104.493 60.711 1.00 112.82 303 PHE D C 1
ATOM 7664 O O . PHE D 1 231 ? 115.063 104.637 61.600 1.00 112.82 303 PHE D O 1
ATOM 7672 N N . ASP D 1 232 ? 116.753 105.428 60.412 1.00 112.32 304 ASP D N 1
ATOM 7673 C CA . ASP D 1 232 ? 116.600 106.703 61.092 1.00 112.32 304 ASP D CA 1
ATOM 7674 C C . ASP D 1 232 ? 115.294 107.308 60.577 1.00 112.32 304 ASP D C 1
ATOM 7675 O O . ASP D 1 232 ? 114.353 107.574 61.342 1.00 112.32 304 ASP D O 1
ATOM 7680 N N . GLU D 1 233 ? 115.174 107.336 59.254 1.00 105.35 305 GLU D N 1
ATOM 7681 C CA . GLU D 1 233 ? 114.008 107.917 58.615 1.00 105.35 305 GLU D CA 1
ATOM 7682 C C . GLU D 1 233 ? 112.748 107.146 58.933 1.00 105.35 305 GLU D C 1
ATOM 7683 O O . GLU D 1 233 ? 111.716 107.736 59.248 1.00 105.35 305 GLU D O 1
ATOM 7689 N N . ARG D 1 234 ? 112.825 105.824 58.853 1.00 89.51 306 ARG D N 1
ATOM 7690 C CA . ARG D 1 234 ? 111.645 105.043 59.152 1.00 89.51 306 ARG D CA 1
ATOM 7691 C C . ARG D 1 234 ? 111.262 105.199 60.615 1.00 89.51 306 ARG D C 1
ATOM 7692 O O . ARG D 1 234 ? 110.099 105.449 60.930 1.00 89.51 306 ARG D O 1
ATOM 7700 N N . THR D 1 235 ? 112.233 105.061 61.517 1.00 104.32 307 THR D N 1
ATOM 7701 C CA . THR D 1 235 ? 111.907 105.225 62.929 1.00 104.32 307 THR D CA 1
ATOM 7702 C C . THR D 1 235 ? 111.655 106.668 63.246 1.00 104.32 307 THR D C 1
ATOM 7703 O O . THR D 1 235 ? 110.749 106.981 64.017 1.00 104.32 307 THR D O 1
ATOM 7707 N N . TYR D 1 236 ? 112.442 107.573 62.665 1.00 101.59 308 TYR D N 1
ATOM 7708 C CA . TYR D 1 236 ? 112.137 108.943 63.068 1.00 101.59 308 TYR 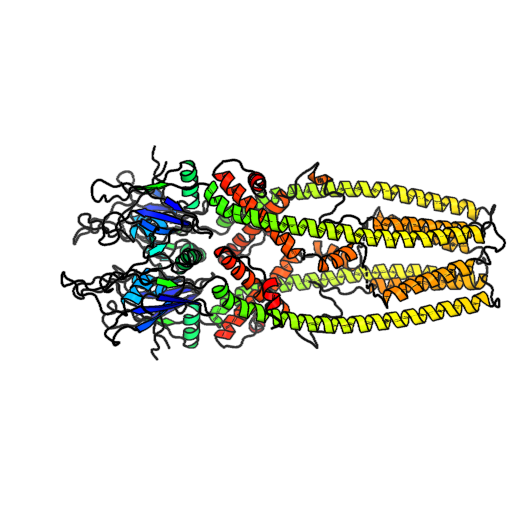D CA 1
ATOM 7709 C C . TYR D 1 236 ? 110.619 109.150 63.144 1.00 101.59 308 TYR D C 1
ATOM 7710 O O . TYR D 1 236 ? 110.129 109.847 64.032 1.00 101.59 308 TYR D O 1
ATOM 7719 N N . PHE D 1 237 ? 109.881 108.545 62.214 1.00 91.27 309 PHE D N 1
ATOM 7720 C CA . PHE D 1 237 ? 108.433 108.649 62.210 1.00 91.27 309 PHE D CA 1
ATOM 7721 C C . PHE D 1 237 ? 107.895 108.023 63.492 1.00 91.27 309 PHE D C 1
ATOM 7722 O O . PHE D 1 237 ? 107.005 108.579 64.135 1.00 91.27 309 PHE D O 1
ATOM 7730 N N . LEU D 1 238 ? 108.430 106.861 63.862 1.00 82.19 310 LEU D N 1
ATOM 7731 C CA . LEU D 1 238 ? 108.010 106.198 65.099 1.00 82.19 310 LEU D CA 1
ATOM 7732 C C . LEU D 1 238 ? 108.390 106.970 66.369 1.00 82.19 310 LEU D C 1
ATOM 7733 O O . LEU D 1 238 ? 107.611 107.062 67.315 1.00 82.19 310 LEU D O 1
ATOM 7738 N N . ARG D 1 239 ? 109.598 107.523 66.361 1.00 95.35 311 ARG D N 1
ATOM 7739 C CA . ARG D 1 239 ? 110.166 108.258 67.477 1.00 95.35 311 ARG D CA 1
ATOM 7740 C C . ARG D 1 239 ? 109.240 109.397 67.804 1.00 95.35 311 ARG D C 1
ATOM 7741 O O . ARG D 1 239 ? 108.973 109.670 68.974 1.00 95.35 311 ARG D O 1
ATOM 7749 N N . MET D 1 240 ? 108.735 110.070 66.779 1.00 91.43 312 MET D N 1
ATOM 7750 C CA . MET D 1 240 ? 107.769 111.119 67.083 1.00 91.43 312 MET D CA 1
ATOM 7751 C C . MET D 1 240 ? 106.584 110.578 67.877 1.00 91.43 312 MET D C 1
ATOM 7752 O O . MET D 1 240 ? 106.124 111.208 68.828 1.00 91.43 312 MET D O 1
ATOM 7757 N N . ARG D 1 241 ? 106.095 109.407 67.481 1.00 85.69 313 ARG D N 1
ATOM 7758 C CA . ARG D 1 241 ? 104.967 108.780 68.159 1.00 85.69 313 ARG D CA 1
ATOM 7759 C C . ARG D 1 241 ? 105.328 108.428 69.595 1.00 85.69 313 ARG D C 1
ATOM 7760 O O . ARG D 1 241 ? 104.530 108.603 70.514 1.00 85.69 313 ARG D O 1
ATOM 7768 N N . LEU D 1 242 ? 106.544 107.925 69.772 1.00 80.62 314 LEU D N 1
ATOM 7769 C CA . LEU D 1 242 ? 107.051 107.540 71.086 1.00 80.62 314 LEU D CA 1
ATOM 7770 C C . LEU D 1 242 ? 107.529 108.739 71.886 1.00 80.62 314 LEU D C 1
ATOM 7771 O O . LEU D 1 242 ? 107.348 108.776 73.107 1.00 80.62 314 LEU D O 1
ATOM 7776 N N . ARG D 1 243 ? 108.123 109.726 71.212 1.00 80.43 315 ARG D N 1
ATOM 7777 C CA . ARG D 1 243 ? 108.622 110.914 71.894 1.00 80.43 315 ARG D CA 1
ATOM 7778 C C . ARG D 1 243 ? 107.481 111.697 72.531 1.00 80.43 315 ARG D C 1
ATOM 7779 O O . ARG D 1 243 ? 107.556 112.081 73.714 1.00 80.43 315 ARG D O 1
ATOM 7787 N N . LYS D 1 244 ? 106.383 111.867 71.782 1.00 84.37 316 LYS D N 1
ATOM 7788 C CA . LYS D 1 244 ? 105.203 112.536 72.330 1.00 84.37 316 LYS D CA 1
ATOM 7789 C C . LYS D 1 244 ? 104.600 111.764 73.501 1.00 84.37 316 LYS D C 1
ATOM 7790 O O . LYS D 1 244 ? 104.322 112.341 74.569 1.00 84.37 316 LYS D O 1
ATOM 7796 N N . ILE D 1 245 ? 104.427 110.448 73.341 1.00 87.56 317 ILE D N 1
ATOM 7797 C CA . ILE D 1 245 ? 103.727 109.719 74.393 1.00 87.56 317 ILE D CA 1
ATOM 7798 C C . ILE D 1 245 ? 104.606 109.529 75.634 1.00 87.56 317 ILE D C 1
ATOM 7799 O O . ILE D 1 245 ? 104.081 109.407 76.748 1.00 87.56 317 ILE D O 1
ATOM 7804 N N . SER D 1 246 ? 105.931 109.588 75.486 1.00 87.72 318 SER D N 1
ATOM 7805 C CA . SER D 1 246 ? 106.810 109.471 76.640 1.00 87.72 318 SER D CA 1
ATOM 7806 C C . SER D 1 246 ? 106.866 110.768 77.431 1.00 87.72 318 SER D C 1
ATOM 7807 O O . SER D 1 246 ? 106.992 110.738 78.665 1.00 87.72 318 SER D O 1
ATOM 7810 N N . ARG D 1 247 ? 106.795 111.911 76.737 1.00 95.09 319 ARG D N 1
ATOM 7811 C CA . ARG D 1 247 ? 106.639 113.176 77.452 1.00 95.09 319 ARG D CA 1
ATOM 7812 C C . ARG D 1 247 ? 105.342 113.201 78.257 1.00 95.09 319 ARG D C 1
ATOM 7813 O O . ARG D 1 247 ? 105.332 113.596 79.445 1.00 95.09 319 ARG D O 1
ATOM 7821 N N . ARG D 1 248 ? 104.252 112.717 77.643 1.00 98.74 320 ARG D N 1
ATOM 7822 C CA . ARG D 1 248 ? 102.975 112.634 78.349 1.00 98.74 320 ARG D CA 1
ATOM 7823 C C . ARG D 1 248 ? 103.028 111.660 79.529 1.00 98.74 320 ARG D C 1
ATOM 7824 O O . ARG D 1 248 ? 102.294 111.837 80.507 1.00 98.74 320 ARG D O 1
ATOM 7832 N N . ILE D 1 249 ? 103.895 110.645 79.474 1.00 106.78 321 ILE D N 1
ATOM 7833 C CA . ILE D 1 249 ? 104.146 109.827 80.663 1.00 106.78 321 ILE D CA 1
ATOM 7834 C C . ILE D 1 249 ? 104.830 110.649 81.749 1.00 106.78 321 ILE D C 1
ATOM 7835 O O . ILE D 1 249 ? 104.426 110.615 82.921 1.00 106.78 321 ILE D O 1
ATOM 7840 N N . GLN D 1 250 ? 105.855 111.421 81.364 1.00 105.64 322 GLN D N 1
ATOM 7841 C CA . GLN D 1 250 ? 106.775 112.006 82.340 1.00 105.64 322 GLN D CA 1
ATOM 7842 C C . GLN D 1 250 ? 106.096 113.055 83.222 1.00 105.64 322 GLN D C 1
ATOM 7843 O O . GLN D 1 250 ? 106.316 113.076 84.452 1.00 105.64 322 GLN D O 1
ATOM 7849 N N . GLY D 1 251 ? 105.263 113.919 82.623 1.00 104.81 323 GLY D N 1
ATOM 7850 C CA . GLY D 1 251 ? 104.618 114.966 83.418 1.00 104.81 323 GLY D CA 1
ATOM 7851 C C . GLY D 1 251 ? 103.676 114.419 84.481 1.00 104.81 323 GLY D C 1
ATOM 7852 O O . GLY D 1 251 ? 103.764 114.777 85.671 1.00 104.81 323 GLY D O 1
ATOM 7853 N N . LEU D 1 252 ? 102.801 113.498 84.069 1.00 107.44 324 LEU D N 1
ATOM 7854 C CA . LEU D 1 252 ? 101.880 112.832 84.982 1.00 107.44 324 LEU D CA 1
ATOM 7855 C C . LEU D 1 252 ? 102.620 112.022 86.040 1.00 107.44 324 LEU D C 1
ATOM 7856 O O . LEU D 1 252 ? 102.140 111.904 87.180 1.00 107.44 324 LEU D O 1
ATOM 7861 N N . ALA D 1 253 ? 103.802 111.499 85.691 1.00 110.34 325 ALA D N 1
ATOM 7862 C CA . ALA D 1 253 ? 104.625 110.774 86.655 1.00 110.34 325 ALA D CA 1
ATOM 7863 C C . ALA D 1 253 ? 105.048 111.662 87.811 1.00 110.34 325 ALA D C 1
ATOM 7864 O O . ALA D 1 253 ? 104.868 111.301 88.984 1.00 110.34 325 ALA D O 1
ATOM 7866 N N . GLU D 1 254 ? 105.593 112.841 87.506 1.00 112.69 326 GLU D N 1
ATOM 7867 C CA . GLU D 1 254 ? 106.118 113.642 88.610 1.00 112.69 326 GLU D CA 1
ATOM 7868 C C . GLU D 1 254 ? 105.012 114.297 89.436 1.00 112.69 326 GLU D C 1
ATOM 7869 O O . GLU D 1 254 ? 105.174 114.458 90.662 1.00 112.69 326 GLU D O 1
ATOM 7875 N N . ILE D 1 255 ? 103.876 114.629 88.809 1.00 99.44 327 ILE D N 1
ATOM 7876 C CA . ILE D 1 255 ? 102.743 115.136 89.589 1.00 99.44 327 ILE D CA 1
ATOM 7877 C C . ILE D 1 255 ? 102.202 114.059 90.531 1.00 99.44 327 ILE D C 1
ATOM 7878 O O . ILE D 1 255 ? 101.864 114.334 91.700 1.00 99.44 327 ILE D O 1
ATOM 7883 N N . LYS D 1 256 ? 102.165 112.810 90.056 1.00 112.65 328 LYS D N 1
ATOM 7884 C CA . LYS D 1 256 ? 101.744 111.700 90.904 1.00 112.65 328 LYS D CA 1
ATOM 7885 C C . LYS D 1 256 ? 102.703 111.500 92.075 1.00 112.65 328 LYS D C 1
ATOM 7886 O O . LYS D 1 256 ? 102.274 111.193 93.199 1.00 112.65 328 LYS D O 1
ATOM 7892 N N . HIS D 1 257 ? 104.002 111.705 91.832 1.00 111.24 329 HIS D N 1
ATOM 7893 C CA . HIS D 1 257 ? 104.993 111.551 92.894 1.00 111.24 329 HIS D CA 1
ATOM 7894 C C . HIS D 1 257 ? 104.822 112.587 93.997 1.00 111.24 329 HIS D C 1
ATOM 7895 O O . HIS D 1 257 ? 104.916 112.255 95.189 1.00 111.24 329 HIS D O 1
ATOM 7902 N N . GLU D 1 258 ? 104.603 113.858 93.631 1.00 115.64 330 GLU D N 1
ATOM 7903 C CA . GLU D 1 258 ? 104.446 114.842 94.702 1.00 115.64 330 GLU D CA 1
ATOM 7904 C C . GLU D 1 258 ? 103.134 114.645 95.459 1.00 115.64 330 GLU D C 1
ATOM 7905 O O . GLU D 1 258 ? 103.060 114.960 96.660 1.00 115.64 330 GLU D O 1
ATOM 7911 N N . CYS D 1 259 ? 102.111 114.087 94.797 1.00 115.71 331 CYS D N 1
ATOM 7912 C CA . CYS D 1 259 ? 100.915 113.693 95.542 1.00 115.71 331 CYS D CA 1
ATOM 7913 C C . CYS D 1 259 ? 101.215 112.582 96.547 1.00 115.71 331 CYS D C 1
ATOM 7914 O O . CYS D 1 259 ? 100.668 112.583 97.665 1.00 115.71 331 CYS D O 1
ATOM 7917 N N . ASP D 1 260 ? 102.096 111.641 96.171 1.00 120.76 332 ASP D N 1
ATOM 7918 C CA . ASP D 1 260 ? 102.529 110.587 97.094 1.00 120.76 332 ASP D CA 1
ATOM 7919 C C . ASP D 1 260 ? 103.225 111.168 98.320 1.00 120.76 332 ASP D C 1
ATOM 7920 O O . ASP D 1 260 ? 102.964 110.734 99.455 1.00 120.76 332 ASP D O 1
ATOM 7925 N N . ALA D 1 261 ? 104.107 112.152 98.109 1.00 116.87 333 ALA D N 1
ATOM 7926 C CA . ALA D 1 261 ? 104.784 112.793 99.234 1.00 116.87 333 ALA D CA 1
ATOM 7927 C C . ALA D 1 261 ? 103.796 113.509 100.147 1.00 116.87 333 ALA D C 1
ATOM 7928 O O . ALA D 1 261 ? 103.950 113.485 101.378 1.00 116.87 333 ALA D O 1
ATOM 7930 N N . LEU D 1 262 ? 102.749 114.108 99.564 1.00 116.62 334 LEU D N 1
ATOM 7931 C CA . LEU D 1 262 ? 101.768 114.834 100.369 1.00 116.62 334 LEU D CA 1
ATOM 7932 C C . LEU D 1 262 ? 100.966 113.892 101.269 1.00 116.62 334 LEU D C 1
ATOM 7933 O O . LEU D 1 262 ? 100.843 114.133 102.482 1.00 116.62 334 LEU D O 1
ATOM 7938 N N . ALA D 1 263 ? 100.419 112.810 100.697 1.00 115.13 335 ALA D N 1
ATOM 7939 C CA . ALA D 1 263 ? 99.607 111.896 101.504 1.00 115.13 335 ALA D CA 1
ATOM 7940 C C . ALA D 1 263 ? 100.446 111.171 102.553 1.00 115.13 335 ALA D C 1
ATOM 7941 O O . ALA D 1 263 ? 99.974 110.932 103.679 1.00 115.13 335 ALA D O 1
ATOM 7943 N N . HIS D 1 264 ? 101.699 110.843 102.206 1.00 118.89 336 HIS D N 1
ATOM 7944 C CA . HIS D 1 264 ? 102.631 110.275 103.177 1.00 118.89 336 HIS D CA 1
ATOM 7945 C C . HIS D 1 264 ? 102.866 111.200 104.364 1.00 118.89 336 HIS D C 1
ATOM 7946 O O . HIS D 1 264 ? 102.820 110.743 105.520 1.00 118.89 336 HIS D O 1
ATOM 7953 N N . ARG D 1 265 ? 103.098 112.492 104.099 1.00 117.47 337 ARG D N 1
ATOM 7954 C CA . ARG D 1 265 ? 103.339 113.436 105.187 1.00 117.47 337 ARG D CA 1
ATOM 7955 C C . ARG D 1 265 ? 102.127 113.582 106.097 1.00 117.47 337 ARG D C 1
ATOM 7956 O O . ARG D 1 265 ? 102.274 113.570 107.328 1.00 117.47 337 ARG D O 1
ATOM 7964 N N . GLY D 1 266 ? 100.924 113.691 105.515 1.00 122.33 338 GLY D N 1
ATOM 7965 C CA . GLY D 1 266 ? 99.726 113.829 106.340 1.00 122.33 338 GLY D CA 1
ATOM 7966 C C . GLY D 1 266 ? 99.466 112.621 107.226 1.00 122.33 338 GLY D C 1
ATOM 7967 O O . GLY D 1 266 ? 99.143 112.764 108.419 1.00 122.33 338 GLY D O 1
ATOM 7968 N N . ALA D 1 267 ? 99.674 111.417 106.673 1.00 113.76 339 ALA D N 1
ATOM 7969 C CA . ALA D 1 267 ? 99.473 110.197 107.452 1.00 113.76 339 ALA D CA 1
ATOM 7970 C C . ALA D 1 267 ? 100.460 110.083 108.612 1.00 113.76 339 ALA D C 1
ATOM 7971 O O . ALA D 1 267 ? 100.047 109.812 109.751 1.00 113.76 339 ALA D O 1
ATOM 7973 N N . GLN D 1 268 ? 101.760 110.316 108.362 1.00 122.93 340 GLN D N 1
ATOM 7974 C CA . GLN D 1 268 ? 102.710 110.157 109.465 1.00 122.93 340 GLN D CA 1
ATOM 7975 C C . GLN D 1 268 ? 102.594 111.259 110.514 1.00 122.93 340 GLN D C 1
ATOM 7976 O O . GLN D 1 268 ? 102.882 111.003 111.691 1.00 122.93 340 GLN D O 1
ATOM 7982 N N . ARG D 1 269 ? 102.155 112.466 110.141 1.00 114.84 341 ARG D N 1
ATOM 7983 C CA . ARG D 1 269 ? 101.946 113.474 111.182 1.00 114.84 341 ARG D CA 1
ATOM 7984 C C . ARG D 1 269 ? 100.761 113.122 112.085 1.00 114.84 341 ARG D C 1
ATOM 7985 O O . ARG D 1 269 ? 100.853 113.266 113.319 1.00 114.84 341 ARG D O 1
ATOM 7993 N N . VAL D 1 270 ? 99.659 112.622 111.505 1.00 114.52 342 VAL D N 1
ATOM 7994 C CA . VAL D 1 270 ? 98.507 112.275 112.344 1.00 114.52 342 VAL D CA 1
ATOM 7995 C C . VAL D 1 270 ? 98.815 111.064 113.231 1.00 114.52 342 VAL D C 1
ATOM 7996 O O . VAL D 1 270 ? 98.460 111.038 114.426 1.00 114.52 342 VAL D O 1
ATOM 8000 N N . ALA D 1 271 ? 99.529 110.073 112.684 1.00 115.03 343 ALA D N 1
ATOM 8001 C CA . ALA D 1 271 ? 99.930 108.924 113.493 1.00 115.03 343 ALA D CA 1
ATOM 8002 C C . ALA D 1 271 ? 100.893 109.315 114.610 1.00 115.03 343 ALA D C 1
ATOM 8003 O O . ALA D 1 271 ? 100.830 108.743 115.710 1.00 115.03 343 ALA D O 1
ATOM 8005 N N . LEU D 1 272 ? 101.760 110.301 114.354 1.00 121.57 344 LEU D N 1
ATOM 8006 C CA . LEU D 1 272 ? 102.661 110.796 115.391 1.00 121.57 344 LEU D CA 1
ATOM 8007 C C . LEU D 1 272 ? 101.885 111.462 116.525 1.00 121.57 344 LEU D C 1
ATOM 8008 O O . LEU D 1 272 ? 102.252 111.320 117.703 1.00 121.57 344 LEU D O 1
ATOM 8013 N N . GLY D 1 273 ? 100.806 112.180 116.191 1.00 131.86 345 GLY D N 1
ATOM 8014 C CA . GLY D 1 273 ? 99.947 112.724 117.239 1.00 131.86 345 GLY D CA 1
ATOM 8015 C C . GLY D 1 273 ? 99.281 111.651 118.086 1.00 131.86 345 GLY D C 1
ATOM 8016 O O . GLY D 1 273 ? 99.222 111.765 119.322 1.00 131.86 345 GLY D O 1
ATOM 8017 N N . GLY D 1 274 ? 98.795 110.581 117.437 1.00 129.55 346 GLY D N 1
ATOM 8018 C CA . GLY D 1 274 ? 98.175 109.487 118.182 1.00 129.55 346 GLY D CA 1
ATOM 8019 C C . GLY D 1 274 ? 99.135 108.767 119.117 1.00 129.55 346 GLY D C 1
ATOM 8020 O O . GLY D 1 274 ? 98.772 108.405 120.248 1.00 129.55 346 GLY D O 1
ATOM 8021 N N . PHE D 1 275 ? 100.380 108.568 118.670 1.00 111.73 347 PHE D N 1
ATOM 8022 C CA . PHE D 1 275 ? 101.397 108.019 119.563 1.00 111.73 347 PHE D CA 1
ATOM 8023 C C . PHE D 1 275 ? 101.717 108.972 120.706 1.00 111.73 347 PHE D C 1
ATOM 8024 O O . PHE D 1 275 ? 102.071 108.520 121.806 1.00 111.73 347 PHE D O 1
ATOM 8032 N N . GLY D 1 276 ? 101.597 110.283 120.462 1.00 115.45 348 GLY D N 1
ATOM 8033 C CA . GLY D 1 276 ? 101.760 111.249 121.539 1.00 115.45 348 GLY D CA 1
ATOM 8034 C C . GLY D 1 276 ? 100.737 111.082 122.647 1.00 115.45 348 GLY D C 1
ATOM 8035 O O . GLY D 1 276 ? 101.094 111.000 123.832 1.00 115.45 348 GLY D O 1
ATOM 8036 N N . ILE D 1 277 ? 99.451 110.988 122.279 1.00 115.00 349 ILE D N 1
ATOM 8037 C CA . ILE D 1 277 ? 98.429 110.892 123.325 1.00 115.00 349 ILE D CA 1
ATOM 8038 C C . ILE D 1 277 ? 98.463 109.527 124.027 1.00 115.00 349 ILE D C 1
ATOM 8039 O O . ILE D 1 277 ? 98.241 109.443 125.251 1.00 115.00 349 ILE D O 1
ATOM 8044 N N . LEU D 1 278 ? 98.817 108.452 123.310 1.00 118.62 350 LEU D N 1
ATOM 8045 C CA . LEU D 1 278 ? 98.823 107.161 123.988 1.00 118.62 350 LEU D CA 1
ATOM 8046 C C . LEU D 1 278 ? 100.038 107.020 124.902 1.00 118.62 350 LEU D C 1
ATOM 8047 O O . LEU D 1 278 ? 99.932 106.413 125.981 1.00 118.62 350 LEU D O 1
ATOM 8052 N N . ALA D 1 279 ? 101.173 107.614 124.512 1.00 111.32 351 ALA D N 1
ATOM 8053 C CA . ALA D 1 279 ? 102.312 107.704 125.422 1.00 111.32 351 ALA D CA 1
ATOM 8054 C C . ALA D 1 279 ? 101.974 108.512 126.669 1.00 111.32 351 ALA D C 1
ATOM 8055 O O . ALA D 1 279 ? 102.457 108.191 127.768 1.00 111.32 351 ALA D O 1
ATOM 8057 N N . PHE D 1 280 ? 101.135 109.545 126.520 1.00 98.91 352 PHE D N 1
ATOM 8058 C CA . PHE D 1 280 ? 100.669 110.284 127.690 1.00 98.91 352 PHE D CA 1
ATOM 8059 C C . PHE D 1 280 ? 99.852 109.397 128.615 1.00 98.91 352 PHE D C 1
ATOM 8060 O O . PHE D 1 280 ? 99.962 109.504 129.847 1.00 98.91 352 PHE D O 1
ATOM 8068 N N . TRP D 1 281 ? 99.050 108.497 128.040 1.00 96.28 353 TRP D N 1
ATOM 8069 C CA . TRP D 1 281 ? 98.276 107.572 128.868 1.00 96.28 353 TRP D CA 1
ATOM 8070 C C . TRP D 1 281 ? 99.168 106.596 129.632 1.00 96.28 353 TRP D C 1
ATOM 8071 O O . TRP D 1 281 ? 98.891 106.284 130.805 1.00 96.28 353 TRP D O 1
ATOM 8082 N N . TRP D 1 282 ? 100.245 106.126 128.988 1.00 93.36 354 TRP D N 1
ATOM 8083 C CA . TRP D 1 282 ? 101.260 105.323 129.676 1.00 93.36 354 TRP D CA 1
ATOM 8084 C C . TRP D 1 282 ? 101.841 106.066 130.871 1.00 93.36 354 TRP D C 1
ATOM 8085 O O . TRP D 1 282 ? 101.971 105.504 131.969 1.00 93.36 354 TRP D O 1
ATOM 8096 N N . TYR D 1 283 ? 102.167 107.349 130.676 1.00 92.47 355 TYR D N 1
ATOM 8097 C CA . TYR D 1 283 ? 102.816 108.116 131.733 1.00 92.47 355 TYR D CA 1
ATOM 8098 C C . TYR D 1 283 ? 101.896 108.337 132.922 1.00 92.47 355 TYR D C 1
ATOM 8099 O O . TYR D 1 283 ? 102.330 108.199 134.074 1.00 92.47 355 TYR D O 1
ATOM 8108 N N . ILE D 1 284 ? 100.621 108.655 132.679 1.00 87.31 356 ILE D N 1
ATOM 8109 C CA . ILE D 1 284 ? 99.791 108.939 133.847 1.00 87.31 356 ILE D CA 1
ATOM 8110 C C . ILE D 1 284 ? 99.366 107.658 134.558 1.00 87.31 356 ILE D C 1
ATOM 8111 O O . ILE D 1 284 ? 99.135 107.685 135.773 1.00 87.31 356 ILE D O 1
ATOM 8116 N N . VAL D 1 285 ? 99.282 106.516 133.862 1.00 83.82 357 VAL D N 1
ATOM 8117 C CA . VAL D 1 285 ? 98.985 105.288 134.601 1.00 83.82 357 VAL D CA 1
ATOM 8118 C C . VAL D 1 285 ? 100.176 104.880 135.459 1.00 83.82 357 VAL D C 1
ATOM 8119 O O . VAL D 1 285 ? 100.009 104.520 136.633 1.00 83.82 357 VAL D O 1
ATOM 8123 N N . TYR D 1 286 ? 101.392 104.998 134.906 1.00 101.08 358 TYR D N 1
ATOM 8124 C CA . TYR D 1 286 ? 102.616 104.692 135.653 1.00 101.08 358 TYR D CA 1
ATOM 8125 C C . TYR D 1 286 ? 102.759 105.560 136.894 1.00 101.08 358 TYR D C 1
ATOM 8126 O O . TYR D 1 286 ? 103.039 105.053 137.987 1.00 101.08 358 TYR D O 1
ATOM 8135 N N . LYS D 1 287 ? 102.557 106.870 136.752 1.00 106.50 359 LYS D N 1
ATOM 8136 C CA . LYS D 1 287 ? 102.782 107.714 137.914 1.00 106.50 359 LYS D CA 1
ATOM 8137 C C . LYS D 1 287 ? 101.622 107.648 138.904 1.00 106.50 359 LYS D C 1
ATOM 8138 O O . LYS D 1 287 ? 101.857 107.721 140.119 1.00 106.50 359 LYS D O 1
ATOM 8144 N N . LEU D 1 288 ? 100.382 107.458 138.426 1.00 91.92 360 LEU D N 1
ATOM 8145 C CA . LEU D 1 288 ? 99.259 107.330 139.356 1.00 91.92 360 LEU D CA 1
ATOM 8146 C C . LEU D 1 288 ? 99.331 106.053 140.185 1.00 91.92 360 LEU D C 1
ATOM 8147 O O . LEU D 1 288 ? 99.147 106.103 141.405 1.00 91.92 360 LEU D O 1
ATOM 8152 N N . THR D 1 289 ? 99.600 104.904 139.567 1.00 89.70 361 THR D N 1
ATOM 8153 C CA . THR D 1 289 ? 99.610 103.706 140.395 1.00 89.70 361 THR D CA 1
ATOM 8154 C C . THR D 1 289 ? 100.962 103.419 141.020 1.00 89.70 361 THR D C 1
ATOM 8155 O O . THR D 1 289 ? 101.041 102.556 141.896 1.00 89.70 361 THR D O 1
ATOM 8159 N N . PHE D 1 290 ? 102.025 104.103 140.606 1.00 95.48 362 PHE D N 1
ATOM 8160 C CA . PHE D 1 290 ? 103.312 103.861 141.235 1.00 95.48 362 PHE D CA 1
ATOM 8161 C C . PHE D 1 290 ? 103.655 104.901 142.292 1.00 95.48 362 PHE D C 1
ATOM 8162 O O . PHE D 1 290 ? 104.493 104.631 143.160 1.00 95.48 362 PHE D O 1
ATOM 8170 N N . GLU D 1 291 ? 103.009 106.070 142.254 1.00 115.81 363 GLU D N 1
ATOM 8171 C CA . GLU D 1 291 ? 103.140 107.026 143.347 1.00 115.81 363 GLU D CA 1
ATOM 8172 C C . GLU D 1 291 ? 102.506 106.493 144.625 1.00 115.81 363 GLU D C 1
ATOM 8173 O O . GLU D 1 291 ? 102.947 106.842 145.727 1.00 115.81 363 GLU D O 1
ATOM 8179 N N . THR D 1 292 ? 101.511 105.610 144.476 1.00 133.36 364 THR D N 1
ATOM 8180 C CA . THR D 1 292 ? 100.714 105.017 145.555 1.00 133.36 364 THR D CA 1
ATOM 8181 C C . THR D 1 292 ? 100.087 106.120 146.409 1.00 133.36 364 THR D C 1
ATOM 8182 O O . THR D 1 292 ? 100.440 106.352 147.567 1.00 133.36 364 THR D O 1
ATOM 8186 N N . ASP D 1 293 ? 99.201 106.865 145.760 1.00 139.10 365 ASP D N 1
ATOM 8187 C CA . ASP D 1 293 ? 98.258 107.734 146.439 1.00 139.10 365 ASP D CA 1
ATOM 8188 C C . ASP D 1 293 ? 96.856 107.153 146.373 1.00 139.10 365 ASP D C 1
ATOM 8189 O O . ASP D 1 293 ? 96.209 106.960 147.407 1.00 139.10 365 ASP D O 1
ATOM 8194 N N . LEU D 1 294 ? 96.386 106.848 145.169 1.00 119.25 366 LEU D N 1
ATOM 8195 C CA . LEU D 1 294 ? 95.243 105.974 144.962 1.00 119.25 366 LEU D CA 1
ATOM 8196 C C . LEU D 1 294 ? 95.764 104.586 144.619 1.00 119.25 366 LEU D C 1
ATOM 8197 O O . LEU D 1 294 ? 96.726 104.447 143.860 1.00 119.25 366 LEU D O 1
ATOM 8202 N N . GLY D 1 295 ? 95.139 103.566 145.185 1.00 106.89 367 GLY D N 1
ATOM 8203 C CA . GLY D 1 295 ? 95.617 102.218 144.974 1.00 106.89 367 GLY D CA 1
ATOM 8204 C C . GLY D 1 295 ? 95.284 101.681 143.597 1.00 106.89 367 GLY D C 1
ATOM 8205 O O . GLY D 1 295 ? 94.507 102.267 142.844 1.00 106.89 367 GLY D O 1
ATOM 8206 N N . TRP D 1 296 ? 95.903 100.540 143.273 1.00 93.45 368 TRP D N 1
ATOM 8207 C CA . TRP D 1 296 ? 95.550 99.824 142.052 1.00 93.45 368 TRP D CA 1
ATOM 8208 C C . TRP D 1 296 ? 94.111 99.341 142.090 1.00 93.45 368 TRP D C 1
ATOM 8209 O O . TRP D 1 296 ? 93.441 99.292 141.050 1.00 93.45 368 TRP D O 1
ATOM 8220 N N . ASP D 1 297 ? 93.617 99.007 143.282 1.00 85.73 369 ASP D N 1
ATOM 8221 C CA . ASP D 1 297 ? 92.217 98.649 143.454 1.00 85.73 369 ASP D CA 1
ATOM 8222 C C . ASP D 1 297 ? 91.303 99.826 143.150 1.00 85.73 369 ASP D C 1
ATOM 8223 O O . ASP D 1 297 ? 90.160 99.637 142.722 1.00 85.73 369 ASP D O 1
ATOM 8228 N N . THR D 1 298 ? 91.791 101.044 143.363 1.00 84.58 370 THR D N 1
ATOM 8229 C CA . THR D 1 298 ? 91.118 102.261 142.950 1.00 84.58 370 THR D CA 1
ATOM 8230 C C . THR D 1 298 ? 91.587 102.740 141.585 1.00 84.58 370 THR D C 1
ATOM 8231 O O . THR D 1 298 ? 91.413 103.916 141.252 1.00 84.58 370 THR D O 1
ATOM 8235 N N . MET D 1 299 ? 92.301 101.874 140.873 1.00 78.30 371 MET D N 1
ATOM 8236 C CA . MET D 1 299 ? 92.809 102.196 139.545 1.00 78.30 371 MET D CA 1
ATOM 8237 C C . MET D 1 299 ? 92.262 101.264 138.466 1.00 78.30 371 MET D C 1
ATOM 8238 O O . MET D 1 299 ? 92.367 101.553 137.276 1.00 78.30 371 MET D O 1
ATOM 8243 N N . GLU D 1 300 ? 91.674 100.148 138.887 1.00 76.06 372 GLU D N 1
ATOM 8244 C CA . GLU D 1 300 ? 91.139 99.168 137.945 1.00 76.06 372 GLU D CA 1
ATOM 8245 C C . GLU D 1 300 ? 90.005 99.714 137.091 1.00 76.06 372 GLU D C 1
ATOM 8246 O O . GLU D 1 300 ? 89.955 99.463 135.889 1.00 76.06 372 GLU D O 1
ATOM 8252 N N . PRO D 1 301 ? 89.093 100.472 137.709 1.00 73.95 373 PRO D N 1
ATOM 8253 C CA . PRO D 1 301 ? 87.971 101.050 136.966 1.00 73.95 373 PRO D CA 1
ATOM 8254 C C . PRO D 1 301 ? 88.467 102.025 135.906 1.00 73.95 373 PRO D C 1
ATOM 8255 O O . PRO D 1 301 ? 87.934 102.063 134.798 1.00 73.95 373 PRO D O 1
ATOM 8259 N N . VAL D 1 302 ? 89.484 102.804 136.256 1.00 73.26 374 VAL D N 1
ATOM 8260 C CA . VAL D 1 302 ? 90.049 103.793 135.350 1.00 73.26 374 VAL D CA 1
ATOM 8261 C C . VAL D 1 302 ? 90.578 103.112 134.094 1.00 73.26 374 VAL D C 1
ATOM 8262 O O . VAL D 1 302 ? 90.329 103.572 132.975 1.00 73.26 374 VAL D O 1
ATOM 8266 N N . THR D 1 303 ? 91.229 101.962 134.249 1.00 81.84 375 THR D N 1
ATOM 8267 C CA . THR D 1 303 ? 91.777 101.261 133.093 1.00 81.84 375 THR D CA 1
ATOM 8268 C C . THR D 1 303 ? 90.685 100.656 132.224 1.00 81.84 375 THR D C 1
ATOM 8269 O O . THR D 1 303 ? 90.668 100.861 131.006 1.00 81.84 375 THR D O 1
ATOM 8273 N N . TYR D 1 304 ? 89.763 99.907 132.824 1.00 72.46 376 TYR D N 1
ATOM 8274 C CA . TYR D 1 304 ? 88.751 99.238 132.012 1.00 72.46 376 TYR D CA 1
ATOM 8275 C C . TYR D 1 304 ? 87.717 100.218 131.476 1.00 72.46 376 TYR D C 1
ATOM 8276 O O . TYR D 1 304 ? 87.287 100.104 130.319 1.00 72.46 376 TYR D O 1
ATOM 8285 N N . LEU D 1 305 ? 87.317 101.190 132.293 1.00 76.48 377 LEU D N 1
ATOM 8286 C CA . LEU D 1 305 ? 86.328 102.161 131.849 1.00 76.48 377 LEU D CA 1
ATOM 8287 C C . LEU D 1 305 ? 86.910 103.106 130.801 1.00 76.48 377 LEU D C 1
ATOM 8288 O O . LEU D 1 305 ? 86.195 103.526 129.882 1.00 76.48 377 LEU D O 1
ATOM 8293 N N . VAL D 1 306 ? 88.206 103.421 130.896 1.00 78.45 378 VAL D N 1
ATOM 8294 C CA . VAL D 1 306 ? 88.864 104.137 129.806 1.00 78.45 378 VAL D CA 1
ATOM 8295 C C . VAL D 1 306 ? 88.990 103.257 128.563 1.00 78.45 378 VAL D C 1
ATOM 8296 O O . VAL D 1 306 ? 88.868 103.756 127.439 1.00 78.45 378 VAL D O 1
ATOM 8300 N N . SER D 1 307 ? 89.155 101.939 128.732 1.00 76.97 379 SER D N 1
ATOM 8301 C CA . SER D 1 307 ? 89.233 101.046 127.574 1.00 76.97 379 SER D CA 1
ATOM 8302 C C . SER D 1 307 ? 87.918 101.003 126.801 1.00 76.97 379 SER D C 1
ATOM 8303 O O . SER D 1 307 ? 87.917 101.038 125.561 1.00 76.97 379 SER D O 1
ATOM 8306 N N . LEU D 1 308 ? 86.785 100.975 127.503 1.00 80.41 380 LEU D N 1
ATOM 8307 C CA . LEU D 1 308 ? 85.535 101.159 126.776 1.00 80.41 380 LEU D CA 1
ATOM 8308 C C . LEU D 1 308 ? 85.367 102.590 126.281 1.00 80.41 380 LEU D C 1
ATOM 8309 O O . LEU D 1 308 ? 84.677 102.810 125.280 1.00 80.41 380 LEU D O 1
ATOM 8314 N N . SER D 1 309 ? 85.995 103.568 126.938 1.00 92.96 381 SER D N 1
ATOM 8315 C CA . SER D 1 309 ? 85.874 104.942 126.457 1.00 92.96 381 SER D CA 1
ATOM 8316 C C . SER D 1 309 ? 86.636 105.164 125.153 1.00 92.96 381 SER D C 1
ATOM 8317 O O . SER D 1 309 ? 86.239 106.010 124.345 1.00 92.96 381 SER D O 1
ATOM 8320 N N . THR D 1 310 ? 87.713 104.422 124.917 1.00 100.60 382 THR D N 1
ATOM 8321 C CA . THR D 1 310 ? 88.380 104.494 123.627 1.00 100.60 382 THR D CA 1
ATOM 8322 C C . THR D 1 310 ? 87.853 103.466 122.645 1.00 100.60 382 THR D C 1
ATOM 8323 O O . THR D 1 310 ? 88.217 103.520 121.466 1.00 100.60 382 THR D O 1
ATOM 8327 N N . LEU D 1 311 ? 87.013 102.528 123.090 1.00 104.54 383 LEU D N 1
ATOM 8328 C CA . LEU D 1 311 ? 86.176 101.852 122.108 1.00 104.54 383 LEU D CA 1
ATOM 8329 C C . LEU D 1 311 ? 85.086 102.800 121.617 1.00 104.54 383 LEU D C 1
ATOM 8330 O O . LEU D 1 311 ? 84.714 102.760 120.436 1.00 104.54 383 LEU D O 1
ATOM 8335 N N . MET D 1 312 ? 84.591 103.670 122.503 1.00 118.27 384 MET D N 1
ATOM 8336 C CA . MET D 1 312 ? 83.663 104.728 122.108 1.00 118.27 384 MET D CA 1
ATOM 8337 C C . MET D 1 312 ? 84.315 105.705 121.136 1.00 118.27 384 MET D C 1
ATOM 8338 O O . MET D 1 312 ? 83.817 105.928 120.028 1.00 118.27 384 MET D O 1
ATOM 8343 N N . GLY D 1 313 ? 85.430 106.313 121.550 1.00 115.66 385 GLY D N 1
ATOM 8344 C CA . GLY D 1 313 ? 86.110 107.289 120.714 1.00 115.66 385 GLY D CA 1
ATOM 8345 C C . GLY D 1 313 ? 86.811 106.697 119.511 1.00 115.66 385 GLY D C 1
ATOM 8346 O O . GLY D 1 313 ? 87.146 107.432 118.577 1.00 115.66 385 GLY D O 1
ATOM 8347 N N . GLY D 1 314 ? 87.062 105.393 119.523 1.00 120.79 386 GLY D N 1
ATOM 8348 C CA . GLY D 1 314 ? 87.495 104.673 118.349 1.00 120.79 386 GLY D CA 1
ATOM 8349 C C . GLY D 1 314 ? 86.365 104.022 117.589 1.00 120.79 386 GLY D C 1
ATOM 8350 O O . GLY D 1 314 ? 86.627 103.238 116.670 1.00 120.79 386 GLY D O 1
ATOM 8351 N N . TYR D 1 315 ? 85.114 104.316 117.949 1.00 124.00 387 TYR D N 1
ATOM 8352 C CA . TYR D 1 315 ? 83.945 103.765 117.281 1.00 124.00 387 TYR D CA 1
ATOM 8353 C C . TYR D 1 315 ? 83.005 104.825 116.722 1.00 124.00 387 TYR D C 1
ATOM 8354 O O . TYR D 1 315 ? 82.256 104.525 115.788 1.00 124.00 387 TYR D O 1
ATOM 8363 N N . LEU D 1 316 ? 83.028 106.046 117.263 1.00 122.11 388 LEU D N 1
ATOM 8364 C CA . LEU D 1 316 ? 82.256 107.156 116.714 1.00 122.11 388 LEU D CA 1
ATOM 8365 C C . LEU D 1 316 ? 82.719 107.526 115.312 1.00 122.11 388 LEU D C 1
ATOM 8366 O O . LEU D 1 316 ? 81.903 107.907 114.467 1.00 122.11 388 LEU D O 1
ATOM 8371 N N . TRP D 1 317 ? 84.021 107.402 115.053 1.00 140.64 389 TRP D N 1
ATOM 8372 C CA . TRP D 1 317 ? 84.607 107.710 113.754 1.00 140.64 389 TRP D CA 1
ATOM 8373 C C . TRP D 1 317 ? 84.130 106.758 112.664 1.00 140.64 389 TRP D C 1
ATOM 8374 O O . TRP D 1 317 ? 84.198 107.103 111.480 1.00 140.64 389 TRP D O 1
ATOM 8385 N N . PHE D 1 318 ? 83.639 105.577 113.036 1.00 135.43 390 PHE D N 1
ATOM 8386 C CA . PHE D 1 318 ? 83.082 104.632 112.080 1.00 135.43 390 PHE D CA 1
ATOM 8387 C C . PHE D 1 318 ? 81.754 105.103 111.496 1.00 135.43 390 PHE D C 1
ATOM 8388 O O . PHE D 1 318 ? 81.390 104.670 110.398 1.00 135.43 390 PHE D O 1
ATOM 8396 N N . LEU D 1 319 ? 81.027 105.988 112.183 1.00 145.66 391 LEU D N 1
ATOM 8397 C CA . LEU D 1 319 ? 79.659 106.304 111.788 1.00 145.66 391 LEU D CA 1
ATOM 8398 C C . LEU D 1 319 ? 79.425 107.741 111.350 1.00 145.66 391 LEU D C 1
ATOM 8399 O O . LEU D 1 319 ? 78.558 107.964 110.505 1.00 145.66 391 LEU D O 1
ATOM 8404 N N . TYR D 1 320 ? 80.143 108.722 111.893 1.00 154.30 392 TYR D N 1
ATOM 8405 C CA . TYR D 1 320 ? 79.943 110.093 111.430 1.00 154.30 392 TYR D CA 1
ATOM 8406 C C . TYR D 1 320 ? 80.870 110.427 110.269 1.00 154.30 392 TYR D C 1
ATOM 8407 O O . TYR D 1 320 ? 80.411 110.739 109.166 1.00 154.30 392 TYR D O 1
ATOM 8416 N N . HIS D 1 321 ? 82.176 110.358 110.502 1.00 155.20 393 HIS D N 1
ATOM 8417 C CA . HIS D 1 321 ? 83.145 110.628 109.453 1.00 155.20 393 HIS D CA 1
ATOM 8418 C C . HIS D 1 321 ? 83.397 109.414 108.571 1.00 155.20 393 HIS D C 1
ATOM 8419 O O . HIS D 1 321 ? 84.018 109.563 107.514 1.00 155.20 393 HIS D O 1
ATOM 8426 N N . ASN D 1 322 ? 82.928 108.234 108.994 1.00 152.88 394 ASN D N 1
ATOM 8427 C CA . ASN D 1 322 ? 82.639 107.081 108.136 1.00 152.88 394 ASN D CA 1
ATOM 8428 C C . ASN D 1 322 ? 83.872 106.547 107.400 1.00 152.88 394 ASN D C 1
ATOM 8429 O O . ASN D 1 322 ? 84.005 106.662 106.182 1.00 152.88 394 ASN D O 1
ATOM 8434 N N . ARG D 1 323 ? 84.783 105.962 108.168 1.00 159.11 395 ARG D N 1
ATOM 8435 C CA . ARG D 1 323 ? 85.660 104.956 107.589 1.00 159.11 395 ARG D CA 1
ATOM 8436 C C . ARG D 1 323 ? 84.902 103.632 107.592 1.00 159.11 395 ARG D C 1
ATOM 8437 O O . ARG D 1 323 ? 84.358 103.223 108.622 1.00 159.11 395 ARG D O 1
ATOM 8445 N N . GLU D 1 324 ? 84.798 103.005 106.427 1.00 145.76 396 GLU D N 1
ATOM 8446 C CA . GLU D 1 324 ? 84.061 101.747 106.301 1.00 145.76 396 GLU D CA 1
ATOM 8447 C C . GLU D 1 324 ? 84.749 100.819 105.309 1.00 145.76 396 GLU D C 1
ATOM 8448 O O . GLU D 1 324 ? 85.715 100.138 105.654 1.00 145.76 396 GLU D O 1
ATOM 8454 N N . ASP D 1 332 ? 88.952 99.576 105.626 1.00 132.26 404 ASP D N 1
ATOM 8455 C CA . ASP D 1 332 ? 90.330 99.846 106.018 1.00 132.26 404 ASP D CA 1
ATOM 8456 C C . ASP D 1 332 ? 90.590 101.339 106.163 1.00 132.26 404 ASP D C 1
ATOM 8457 O O . ASP D 1 332 ? 90.629 101.855 107.281 1.00 132.26 404 ASP D O 1
ATOM 8462 N N . PHE D 1 333 ? 90.739 102.005 105.015 1.00 147.67 405 PHE D N 1
ATOM 8463 C CA . PHE D 1 333 ? 91.199 103.393 104.896 1.00 147.67 405 PHE D CA 1
ATOM 8464 C C . PHE D 1 333 ? 92.512 103.600 105.649 1.00 147.67 405 PHE D C 1
ATOM 8465 O O . PHE D 1 333 ? 92.652 104.474 106.505 1.00 147.67 405 PHE D O 1
ATOM 8473 N N . THR D 1 334 ? 93.487 102.766 105.294 1.00 151.56 406 THR D N 1
ATOM 8474 C CA . THR D 1 334 ? 94.824 102.816 105.871 1.00 151.56 406 THR D CA 1
ATOM 8475 C C . THR D 1 334 ? 95.663 103.903 105.213 1.00 151.56 406 THR D C 1
ATOM 8476 O O . THR D 1 334 ? 95.126 104.835 104.604 1.00 151.56 406 THR D O 1
ATOM 8480 N N . ILE D 1 335 ? 96.982 103.809 105.392 1.00 146.59 407 ILE D N 1
ATOM 8481 C CA . ILE D 1 335 ? 97.916 104.802 104.868 1.00 146.59 407 ILE D CA 1
ATOM 8482 C C . ILE D 1 335 ? 97.873 104.851 103.345 1.00 146.59 407 ILE D C 1
ATOM 8483 O O . ILE D 1 335 ? 97.874 105.932 102.744 1.00 146.59 407 ILE D O 1
ATOM 8488 N N . ASN D 1 336 ? 97.819 103.685 102.699 1.00 142.81 408 ASN D N 1
ATOM 8489 C CA . ASN D 1 336 ? 97.800 103.641 101.243 1.00 142.81 408 ASN D CA 1
ATOM 8490 C C . ASN D 1 336 ? 96.469 104.107 100.673 1.00 142.81 408 ASN D C 1
ATOM 8491 O O . ASN D 1 336 ? 96.439 104.716 99.599 1.00 142.81 408 ASN D O 1
ATOM 8496 N N . ALA D 1 337 ? 95.364 103.841 101.370 1.00 130.84 409 ALA D N 1
ATOM 8497 C CA . ALA D 1 337 ? 94.052 104.192 100.842 1.00 130.84 409 ALA D CA 1
ATOM 8498 C C . ALA D 1 337 ? 93.769 105.685 100.907 1.00 130.84 409 ALA D C 1
ATOM 8499 O O . ALA D 1 337 ? 92.891 106.167 100.182 1.00 130.84 409 ALA D O 1
ATOM 8501 N N . ARG D 1 338 ? 94.485 106.426 101.755 1.00 133.07 410 ARG D N 1
ATOM 8502 C CA . ARG D 1 338 ? 94.351 107.877 101.753 1.00 133.07 410 ARG D CA 1
ATOM 8503 C C . ARG D 1 338 ? 94.979 108.472 100.507 1.00 133.07 410 ARG D C 1
ATOM 8504 O O . ARG D 1 338 ? 94.480 109.460 99.958 1.00 133.07 410 ARG D O 1
ATOM 8512 N N . GLN D 1 339 ? 96.095 107.894 100.069 1.00 138.07 411 GLN D N 1
ATOM 8513 C CA . GLN D 1 339 ? 96.734 108.329 98.836 1.00 138.07 411 GLN D CA 1
ATOM 8514 C C . GLN D 1 339 ? 95.886 107.969 97.624 1.00 138.07 411 GLN D C 1
ATOM 8515 O O . GLN D 1 339 ? 95.699 108.788 96.715 1.00 138.07 411 GLN D O 1
ATOM 8521 N N . LYS D 1 340 ? 95.358 106.741 97.600 1.00 124.99 412 LYS D N 1
ATOM 8522 C CA . LYS D 1 340 ? 94.505 106.301 96.502 1.00 124.99 412 LYS D CA 1
ATOM 8523 C C . LYS D 1 340 ? 93.192 107.065 96.470 1.00 124.99 412 LYS D C 1
ATOM 8524 O O . LYS D 1 340 ? 92.583 107.207 95.404 1.00 124.99 412 LYS D O 1
ATOM 8530 N N . LYS D 1 341 ? 92.734 107.552 97.621 1.00 125.35 413 LYS D N 1
ATOM 8531 C CA . LYS D 1 341 ? 91.668 108.541 97.612 1.00 125.35 413 LYS D CA 1
ATOM 8532 C C . LYS D 1 341 ? 92.175 109.884 97.105 1.00 125.35 413 LYS D C 1
ATOM 8533 O O . LYS D 1 341 ? 91.435 110.614 96.438 1.00 125.35 413 LYS D O 1
ATOM 8539 N N . LEU D 1 342 ? 93.444 110.201 97.368 1.00 121.08 414 LEU D N 1
ATOM 8540 C CA . LEU D 1 342 ? 93.926 111.563 97.174 1.00 121.08 414 LEU D CA 1
ATOM 8541 C C . LEU D 1 342 ? 94.205 111.874 95.707 1.00 121.08 414 LEU D C 1
ATOM 8542 O O . LEU D 1 342 ? 93.786 112.925 95.209 1.00 121.08 414 LEU D O 1
ATOM 8547 N N . TYR D 1 343 ? 94.897 110.985 94.978 1.00 128.34 415 TYR D N 1
ATOM 8548 C CA . TYR D 1 343 ? 95.111 111.318 93.573 1.00 128.34 415 TYR D CA 1
ATOM 8549 C C . TYR D 1 343 ? 93.977 110.857 92.661 1.00 128.34 415 TYR D C 1
ATOM 8550 O O . TYR D 1 343 ? 94.188 110.714 91.452 1.00 128.34 415 TYR D O 1
ATOM 8559 N N . GLN D 1 344 ? 92.778 110.641 93.200 1.00 130.19 416 GLN D N 1
ATOM 8560 C CA . GLN D 1 344 ? 91.587 110.782 92.375 1.00 130.19 416 GLN D 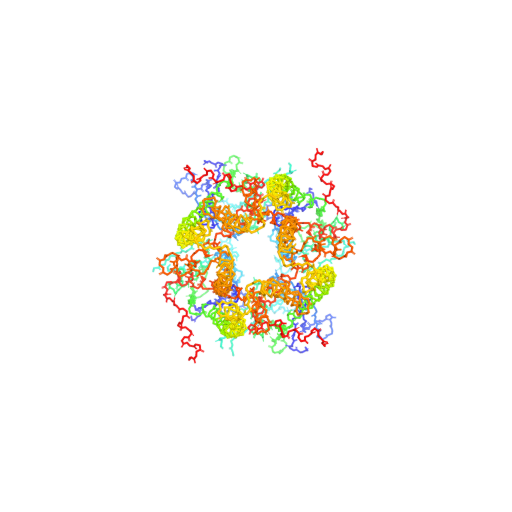CA 1
ATOM 8561 C C . GLN D 1 344 ? 91.311 112.250 92.084 1.00 130.19 416 GLN D C 1
ATOM 8562 O O . GLN D 1 344 ? 90.669 112.576 91.080 1.00 130.19 416 GLN D O 1
ATOM 8568 N N . MET D 1 345 ? 91.790 113.140 92.951 1.00 122.14 417 MET D N 1
ATOM 8569 C CA . MET D 1 345 ? 91.713 114.582 92.772 1.00 122.14 417 MET D CA 1
ATOM 8570 C C . MET D 1 345 ? 92.884 115.120 91.960 1.00 122.14 417 MET D C 1
ATOM 8571 O O . MET D 1 345 ? 92.692 115.913 91.034 1.00 122.14 417 MET D O 1
ATOM 8576 N N . LYS D 1 346 ? 94.100 114.708 92.303 1.00 122.74 418 LYS D N 1
ATOM 8577 C CA . LYS D 1 346 ? 95.300 115.347 91.787 1.00 122.74 418 LYS D CA 1
ATOM 8578 C C . LYS D 1 346 ? 95.827 114.731 90.497 1.00 122.74 418 LYS D C 1
ATOM 8579 O O . LYS D 1 346 ? 96.826 115.223 89.963 1.00 122.74 418 LYS D O 1
ATOM 8585 N N . GLY D 1 347 ? 95.201 113.679 89.980 1.00 126.96 419 GLY D N 1
ATOM 8586 C CA . GLY D 1 347 ? 95.733 113.052 88.788 1.00 126.96 419 GLY D CA 1
ATOM 8587 C C . GLY D 1 347 ? 94.776 112.170 88.015 1.00 126.96 419 GLY D C 1
ATOM 8588 O O . GLY D 1 347 ? 93.557 112.365 88.044 1.00 126.96 419 GLY D O 1
ATOM 8589 N N . ILE D 1 348 ? 95.338 111.192 87.309 1.00 137.83 420 ILE D N 1
ATOM 8590 C CA . ILE D 1 348 ? 94.600 110.307 86.422 1.00 137.83 420 ILE D CA 1
ATOM 8591 C C . ILE D 1 348 ? 94.779 108.882 86.962 1.00 137.83 420 ILE D C 1
ATOM 8592 O O . ILE D 1 348 ? 95.680 108.606 87.754 1.00 137.83 420 ILE D O 1
ATOM 8597 N N . ASP D 1 349 ? 93.908 107.974 86.520 1.00 156.10 421 ASP D N 1
ATOM 8598 C CA . ASP D 1 349 ? 93.828 106.612 87.032 1.00 156.10 421 ASP D CA 1
ATOM 8599 C C . ASP D 1 349 ? 95.002 105.764 86.532 1.00 156.10 421 ASP D C 1
ATOM 8600 O O . ASP D 1 349 ? 95.926 106.248 85.871 1.00 156.10 421 ASP D O 1
ATOM 8605 N N . LEU D 1 350 ? 94.963 104.465 86.834 1.00 158.18 422 LEU D N 1
ATOM 8606 C CA . LEU D 1 350 ? 96.057 103.555 86.518 1.00 158.18 422 LEU D CA 1
ATOM 8607 C C . LEU D 1 350 ? 95.898 102.831 85.188 1.00 158.18 422 LEU D C 1
ATOM 8608 O O . LEU D 1 350 ? 96.890 102.309 84.668 1.00 158.18 422 LEU D O 1
ATOM 8613 N N . GLN D 1 351 ? 94.686 102.770 84.635 1.00 157.73 423 GLN D N 1
ATOM 8614 C CA . GLN D 1 351 ? 94.480 102.035 83.391 1.00 157.73 423 GLN D CA 1
ATOM 8615 C C . GLN D 1 351 ? 95.064 102.786 82.204 1.00 157.73 423 GLN D C 1
ATOM 8616 O O . GLN D 1 351 ? 95.724 102.188 81.342 1.00 157.73 423 GLN D O 1
ATOM 8622 N N . VAL D 1 352 ? 94.823 104.098 82.148 1.00 146.18 424 VAL D N 1
ATOM 8623 C CA . VAL D 1 352 ? 95.460 104.949 81.150 1.00 146.18 424 VAL D CA 1
ATOM 8624 C C . VAL D 1 352 ? 96.967 104.951 81.353 1.00 146.18 424 VAL D C 1
ATOM 8625 O O . VAL D 1 352 ? 97.740 104.900 80.389 1.00 146.18 424 VAL D O 1
ATOM 8629 N N . TRP D 1 353 ? 97.392 104.945 82.618 1.00 138.61 425 TRP D N 1
ATOM 8630 C CA . TRP D 1 353 ? 98.802 104.964 82.994 1.00 138.61 425 TRP D CA 1
ATOM 8631 C C . TRP D 1 353 ? 99.555 103.747 82.462 1.00 138.61 425 TRP D C 1
ATOM 8632 O O . TRP D 1 353 ? 100.548 103.875 81.725 1.00 138.61 425 TRP D O 1
ATOM 8643 N N . GLU D 1 354 ? 99.081 102.552 82.814 1.00 151.38 426 GLU D N 1
ATOM 8644 C CA . GLU D 1 354 ? 99.684 101.328 82.311 1.00 151.38 426 GLU D CA 1
ATOM 8645 C C . GLU D 1 354 ? 99.464 101.142 80.817 1.00 151.38 426 GLU D C 1
ATOM 8646 O O . GLU D 1 354 ? 100.244 100.427 80.183 1.00 151.38 426 GLU D O 1
ATOM 8652 N N . SER D 1 355 ? 98.427 101.757 80.238 1.00 137.13 427 SER D N 1
ATOM 8653 C CA . SER D 1 355 ? 98.305 101.727 78.785 1.00 137.13 427 SER D CA 1
ATOM 8654 C C . SER D 1 355 ? 99.422 102.527 78.133 1.00 137.13 427 SER D C 1
ATOM 8655 O O . SER D 1 355 ? 99.967 102.113 77.103 1.00 137.13 427 SER D O 1
ATOM 8658 N N . LEU D 1 356 ? 99.787 103.664 78.735 1.00 129.99 428 LEU D N 1
ATOM 8659 C CA . LEU D 1 356 ? 100.875 104.478 78.202 1.00 129.99 428 LEU D CA 1
ATOM 8660 C C . LEU D 1 356 ? 102.211 103.758 78.317 1.00 129.99 428 LEU D C 1
ATOM 8661 O O . LEU D 1 356 ? 102.992 103.727 77.357 1.00 129.99 428 LEU D O 1
ATOM 8666 N N . ILE D 1 357 ? 102.490 103.170 79.485 1.00 149.61 429 ILE D N 1
ATOM 8667 C CA . ILE D 1 357 ? 103.778 102.500 79.673 1.00 149.61 429 ILE D CA 1
ATOM 8668 C C . ILE D 1 357 ? 103.864 101.230 78.826 1.00 149.61 429 ILE D C 1
ATOM 8669 O O . ILE D 1 357 ? 104.875 100.984 78.150 1.00 149.61 429 ILE D O 1
ATOM 8674 N N . ASP D 1 358 ? 102.791 100.432 78.813 1.00 156.78 430 ASP D N 1
ATOM 8675 C CA . ASP D 1 358 ? 102.799 99.161 78.091 1.00 156.78 430 ASP D CA 1
ATOM 8676 C C . ASP D 1 358 ? 102.838 99.366 76.583 1.00 156.78 430 ASP D C 1
ATOM 8677 O O . ASP D 1 358 ? 103.577 98.665 75.881 1.00 156.78 430 ASP D O 1
ATOM 8682 N N . GLU D 1 359 ? 102.060 100.322 76.066 1.00 150.45 431 GLU D N 1
ATOM 8683 C CA . GLU D 1 359 ? 102.144 100.626 74.642 1.00 150.45 431 GLU D CA 1
ATOM 8684 C C . GLU D 1 359 ? 103.466 101.288 74.282 1.00 150.45 431 GLU D C 1
ATOM 8685 O O . GLU D 1 359 ? 103.943 101.129 73.151 1.00 150.45 431 GLU D O 1
ATOM 8691 N N . ALA D 1 360 ? 104.063 102.029 75.221 1.00 131.52 432 ALA D N 1
ATOM 8692 C CA . ALA D 1 360 ? 105.392 102.579 74.986 1.00 131.52 432 ALA D CA 1
ATOM 8693 C C . ALA D 1 360 ? 106.416 101.469 74.810 1.00 131.52 432 ALA D C 1
ATOM 8694 O O . ALA D 1 360 ? 107.257 101.525 73.903 1.00 131.52 432 ALA D O 1
ATOM 8696 N N . ASN D 1 361 ? 106.329 100.426 75.638 1.00 130.11 433 ASN D N 1
ATOM 8697 C CA . ASN D 1 361 ? 107.225 99.291 75.455 1.00 130.11 433 ASN D CA 1
ATOM 8698 C C . ASN D 1 361 ? 106.865 98.484 74.214 1.00 130.11 433 ASN D C 1
ATOM 8699 O O . ASN D 1 361 ? 107.744 97.851 73.617 1.00 130.11 433 ASN D O 1
ATOM 8704 N N . ALA D 1 362 ? 105.592 98.506 73.807 1.00 116.80 434 ALA D N 1
ATOM 8705 C CA . ALA D 1 362 ? 105.198 97.862 72.559 1.00 116.80 434 ALA D CA 1
ATOM 8706 C C . ALA D 1 362 ? 105.812 98.559 71.358 1.00 116.80 434 ALA D C 1
ATOM 8707 O O . ALA D 1 362 ? 106.143 97.905 70.364 1.00 116.80 434 ALA D O 1
ATOM 8709 N N . ILE D 1 363 ? 105.982 99.878 71.437 1.00 102.97 435 ILE D N 1
ATOM 8710 C CA . ILE D 1 363 ? 106.681 100.598 70.380 1.00 102.97 435 ILE D CA 1
ATOM 8711 C C . ILE D 1 363 ? 108.183 100.340 70.462 1.00 102.97 435 ILE D C 1
ATOM 8712 O O . ILE D 1 363 ? 108.859 100.182 69.435 1.00 102.97 435 ILE D O 1
ATOM 8717 N N . ARG D 1 364 ? 108.718 100.238 71.684 1.00 109.49 436 ARG D N 1
ATOM 8718 C CA . ARG D 1 364 ? 110.155 100.037 71.852 1.00 109.49 436 ARG D CA 1
ATOM 8719 C C . ARG D 1 364 ? 110.616 98.660 71.391 1.00 109.49 436 ARG D C 1
ATOM 8720 O O . ARG D 1 364 ? 111.735 98.526 70.881 1.00 109.49 436 ARG D O 1
ATOM 8728 N N . ARG D 1 365 ? 109.780 97.632 71.542 1.00 112.46 437 ARG D N 1
ATOM 8729 C CA . ARG D 1 365 ? 110.150 96.331 71.000 1.00 112.46 437 ARG D CA 1
ATOM 8730 C C . ARG D 1 365 ? 110.123 96.333 69.479 1.00 112.46 437 ARG D C 1
ATOM 8731 O O . ARG D 1 365 ? 110.859 95.569 68.846 1.00 112.46 437 ARG D O 1
ATOM 8739 N N . GLU D 1 366 ? 109.304 97.193 68.876 1.00 105.04 438 GLU D N 1
ATOM 8740 C CA . GLU D 1 366 ? 109.240 97.231 67.423 1.00 105.04 438 GLU D CA 1
ATOM 8741 C C . GLU D 1 366 ? 110.385 98.030 66.829 1.00 105.04 438 GLU D C 1
ATOM 8742 O O . GLU D 1 366 ? 110.907 97.665 65.770 1.00 105.04 438 GLU D O 1
ATOM 8748 N N . ILE D 1 367 ? 110.791 99.119 67.482 1.00 91.19 439 ILE D N 1
ATOM 8749 C CA . ILE D 1 367 ? 111.986 99.802 67.006 1.00 91.19 439 ILE D CA 1
ATOM 8750 C C . ILE D 1 367 ? 113.228 98.961 67.297 1.00 91.19 439 ILE D C 1
ATOM 8751 O O . ILE D 1 367 ? 114.209 99.017 66.544 1.00 91.19 439 ILE D O 1
ATOM 8756 N N . LYS D 1 368 ? 113.197 98.122 68.342 1.00 92.15 440 LYS D N 1
ATOM 8757 C CA . LYS D 1 368 ? 114.281 97.157 68.505 1.00 92.15 440 LYS D CA 1
ATOM 8758 C C . LYS D 1 368 ? 114.255 96.090 67.421 1.00 92.15 440 LYS D C 1
ATOM 8759 O O . LYS D 1 368 ? 115.315 95.603 67.014 1.00 92.15 440 LYS D O 1
ATOM 8765 N N . ASN D 1 369 ? 113.066 95.717 66.948 1.00 93.69 441 ASN D N 1
ATOM 8766 C CA . ASN D 1 369 ? 112.976 94.768 65.845 1.00 93.69 441 ASN D CA 1
ATOM 8767 C C . ASN D 1 369 ? 113.557 95.359 64.571 1.00 93.69 441 ASN D C 1
ATOM 8768 O O . ASN D 1 369 ? 114.454 94.772 63.960 1.00 93.69 441 ASN D O 1
ATOM 8773 N N . ILE D 1 370 ? 113.087 96.543 64.186 1.00 103.48 442 ILE D N 1
ATOM 8774 C CA . ILE D 1 370 ? 113.454 97.112 62.896 1.00 103.48 442 ILE D CA 1
ATOM 8775 C C . ILE D 1 370 ? 114.905 97.571 62.897 1.00 103.48 442 ILE D C 1
ATOM 8776 O O . ILE D 1 370 ? 115.653 97.296 61.952 1.00 103.48 442 ILE D O 1
ATOM 8781 N N . ALA D 1 371 ? 115.341 98.235 63.969 1.00 99.11 443 ALA D N 1
ATOM 8782 C CA . ALA D 1 371 ? 116.737 98.650 64.048 1.00 99.11 443 ALA D CA 1
ATOM 8783 C C . ALA D 1 371 ? 117.668 97.479 64.320 1.00 99.11 443 ALA D C 1
ATOM 8784 O O . ALA D 1 371 ? 118.864 97.570 64.019 1.00 99.11 443 ALA D O 1
ATOM 8786 N N . ALA D 1 372 ? 117.149 96.385 64.880 1.00 97.50 444 ALA D N 1
ATOM 8787 C CA . ALA D 1 372 ? 117.948 95.171 64.979 1.00 97.50 444 ALA D CA 1
ATOM 8788 C C . ALA D 1 372 ? 118.166 94.553 63.607 1.00 97.50 444 ALA D C 1
ATOM 8789 O O . ALA D 1 372 ? 119.302 94.252 63.229 1.00 97.50 444 ALA D O 1
ATOM 8791 N N . GLU D 1 373 ? 117.087 94.385 62.839 1.00 101.56 445 GLU D N 1
ATOM 8792 C CA . GLU D 1 373 ? 117.158 93.760 61.525 1.00 101.56 445 GLU D CA 1
ATOM 8793 C C . GLU D 1 373 ? 117.858 94.636 60.495 1.00 101.56 445 GLU D C 1
ATOM 8794 O O . GLU D 1 373 ? 118.398 94.109 59.518 1.00 101.56 445 GLU D O 1
ATOM 8800 N N . TYR D 1 374 ? 117.869 95.949 60.686 1.00 109.72 446 TYR D N 1
ATOM 8801 C CA . TYR D 1 374 ? 118.667 96.819 59.836 1.00 109.72 446 TYR D CA 1
ATOM 8802 C C . TYR D 1 374 ? 120.107 96.927 60.305 1.00 109.72 446 TYR D C 1
ATOM 8803 O O . TYR D 1 374 ? 120.931 97.485 59.570 1.00 109.72 446 TYR D O 1
ATOM 8812 N N . ASP D 1 375 ? 120.400 96.444 61.522 1.00 124.71 447 ASP D N 1
ATOM 8813 C CA . ASP D 1 375 ? 121.753 96.362 62.090 1.00 124.71 447 ASP D CA 1
ATOM 8814 C C . ASP D 1 375 ? 122.425 97.732 62.207 1.00 124.71 447 ASP D C 1
ATOM 8815 O O . ASP D 1 375 ? 123.523 97.957 61.694 1.00 124.71 447 ASP D O 1
ATOM 8820 N N . VAL D 1 376 ? 121.746 98.660 62.881 1.00 120.88 448 VAL D N 1
ATOM 8821 C CA . VAL D 1 376 ? 122.362 99.877 63.404 1.00 120.88 448 VAL D CA 1
ATOM 8822 C C . VAL D 1 376 ? 121.902 100.027 64.845 1.00 120.88 448 VAL D C 1
ATOM 8823 O O . VAL D 1 376 ? 120.697 100.114 65.108 1.00 120.88 448 VAL D O 1
ATOM 8827 N N . ASP D 1 377 ? 122.855 100.063 65.771 1.00 132.29 449 ASP D N 1
ATOM 8828 C CA . ASP D 1 377 ? 122.540 100.025 67.191 1.00 132.29 449 ASP D CA 1
ATOM 8829 C C . ASP D 1 377 ? 121.965 101.362 67.646 1.00 132.29 449 ASP D C 1
ATOM 8830 O O . ASP D 1 377 ? 122.342 102.421 67.138 1.00 132.29 449 ASP D O 1
ATOM 8835 N N . TRP D 1 378 ? 121.044 101.311 68.608 1.00 148.17 450 TRP D N 1
ATOM 8836 C CA . TRP D 1 378 ? 120.260 102.487 68.954 1.00 148.17 450 TRP D CA 1
ATOM 8837 C C . TRP D 1 378 ? 119.731 102.432 70.380 1.00 148.17 450 TRP D C 1
ATOM 8838 O O . TRP D 1 378 ? 119.232 101.397 70.829 1.00 148.17 450 TRP D O 1
ATOM 8849 N N . ASP D 1 379 ? 119.828 103.565 71.078 1.00 161.00 451 ASP D N 1
ATOM 8850 C CA . ASP D 1 379 ? 119.137 103.802 72.340 1.00 161.00 451 ASP D CA 1
ATOM 8851 C C . ASP D 1 379 ? 118.356 105.103 72.237 1.00 161.00 451 ASP D C 1
ATOM 8852 O O . ASP D 1 379 ? 118.817 106.060 71.608 1.00 161.00 451 ASP D O 1
ATOM 8857 N N . GLU D 1 380 ? 117.189 105.142 72.873 1.00 158.29 452 GLU D N 1
ATOM 8858 C CA . GLU D 1 380 ? 116.223 106.213 72.666 1.00 158.29 452 GLU D CA 1
ATOM 8859 C C . GLU D 1 380 ? 116.428 107.408 73.584 1.00 158.29 452 GLU D C 1
ATOM 8860 O O . GLU D 1 380 ? 115.587 108.312 73.595 1.00 158.29 452 GLU D O 1
ATOM 8866 N N . ARG D 1 381 ? 117.523 107.445 74.340 1.00 167.41 453 ARG D N 1
ATOM 8867 C CA . ARG D 1 381 ? 117.886 108.663 75.051 1.00 167.41 453 ARG D CA 1
ATOM 8868 C C . ARG D 1 381 ? 118.417 109.723 74.090 1.00 167.41 453 ARG D C 1
ATOM 8869 O O . ARG D 1 381 ? 118.357 110.923 74.388 1.00 167.41 453 ARG D O 1
ATOM 8877 N N . LYS D 1 382 ? 118.854 109.307 72.901 1.00 168.36 454 LYS D N 1
ATOM 8878 C CA . LYS D 1 382 ? 119.519 110.151 71.916 1.00 168.36 454 LYS D CA 1
ATOM 8879 C C . LYS D 1 382 ? 118.588 111.155 71.244 1.00 168.36 454 LYS D C 1
ATOM 8880 O O . LYS D 1 382 ? 119.060 111.932 70.409 1.00 168.36 454 LYS D O 1
ATOM 8886 N N . ASP D 1 383 ? 117.292 111.156 71.571 1.00 175.14 455 ASP D N 1
ATOM 8887 C CA . ASP D 1 383 ? 116.393 112.252 71.241 1.00 175.14 455 ASP D CA 1
ATOM 8888 C C . ASP D 1 383 ? 115.763 112.900 72.464 1.00 175.14 455 ASP D C 1
ATOM 8889 O O . ASP D 1 383 ? 115.206 113.996 72.344 1.00 175.14 455 ASP D O 1
ATOM 8894 N N . GLU D 1 384 ? 115.840 112.255 73.633 1.00 185.06 456 GLU D N 1
ATOM 8895 C CA . GLU D 1 384 ? 115.681 112.979 74.890 1.00 185.06 456 GLU D CA 1
ATOM 8896 C C . GLU D 1 384 ? 116.743 114.062 75.025 1.00 185.06 456 GLU D C 1
ATOM 8897 O O . GLU D 1 384 ? 116.478 115.136 75.580 1.00 185.06 456 GLU D O 1
ATOM 8903 N N . GLN D 1 385 ? 117.935 113.818 74.479 1.00 170.88 457 GLN D N 1
ATOM 8904 C CA . GLN D 1 385 ? 118.947 114.855 74.351 1.00 170.88 457 GLN D CA 1
ATOM 8905 C C . GLN D 1 385 ? 118.598 115.909 73.302 1.00 170.88 457 GLN D C 1
ATOM 8906 O O . GLN D 1 385 ? 119.350 116.876 73.159 1.00 170.88 457 GLN D O 1
ATOM 8912 N N . ASP D 1 386 ? 117.501 115.746 72.561 1.00 180.35 458 ASP D N 1
ATOM 8913 C CA . ASP D 1 386 ? 116.958 116.799 71.712 1.00 180.35 458 ASP D CA 1
ATOM 8914 C C . ASP D 1 386 ? 115.570 117.262 72.138 1.00 180.35 458 ASP D C 1
ATOM 8915 O O . ASP D 1 386 ? 114.961 118.069 71.427 1.00 180.35 458 ASP D O 1
ATOM 8920 N N . ASP D 1 387 ? 115.045 116.767 73.262 1.00 182.16 459 ASP D N 1
ATOM 8921 C CA . ASP D 1 387 ? 113.744 117.236 73.734 1.00 182.16 459 ASP D CA 1
ATOM 8922 C C . ASP D 1 387 ? 113.831 118.659 74.265 1.00 182.16 459 ASP D C 1
ATOM 8923 O O . ASP D 1 387 ? 112.967 119.494 73.978 1.00 182.16 459 ASP D O 1
ATOM 8928 N N . ARG D 1 388 ? 114.865 118.950 75.052 1.00 177.90 460 ARG D N 1
ATOM 8929 C CA . ARG D 1 388 ? 115.079 120.307 75.534 1.00 177.90 460 ARG D CA 1
ATOM 8930 C C . ARG D 1 388 ? 115.920 121.118 74.561 1.00 177.90 460 ARG D C 1
ATOM 8931 O O . ARG D 1 388 ? 115.806 122.348 74.524 1.00 177.90 460 ARG D O 1
ATOM 8939 N N . VAL D 1 389 ? 116.763 120.452 73.776 1.00 159.39 461 VAL D N 1
ATOM 8940 C CA . VAL D 1 389 ? 117.556 121.107 72.744 1.00 159.39 461 VAL D CA 1
ATOM 8941 C C . VAL D 1 389 ? 117.217 120.517 71.378 1.00 159.39 461 VAL D C 1
ATOM 8942 O O . VAL D 1 389 ? 116.401 121.063 70.637 1.00 159.39 461 VAL D O 1
#

Radius of gyration: 40.51 Å; Cα contacts (8 Å, |Δi|>4): 1304; chains: 4; bounding box: 67×68×132 Å

GO terms:
  GO:0005262 calcium channel activity (F, IDA)
  GO:0036444 calcium import into the mitochondrion (P, IDA)
  GO:0005743 mitochondrial inner membrane (C, IDA)
  GO:0051289 protein homotetramerization (P, IDA)

Nearest PDB structures (foldseek):
  6d80-assembly1_C  TM=1.004E+00  e=2.152E-50  Aspergillus fischeri
  6d80-assembly1_A  TM=9.941E-01  e=2.347E-44  Aspergillus fischeri
  6d7w-assembly1_C  TM=7.435E-01  e=6.940E-38  Aspergillus fischeri
  6c5r-assembly1_H  TM=7.563E-01  e=3.272E-15  Metarhizium acridum CQMa 102
  6d7w-assembly1_C  TM=1.004E+00  e=2.117E-48  Aspergillus fischeri

Organism: Neosartorya fischeri (strain ATCC 1020 / DSM 3700 / CBS 544.65 / FGSC A1164 / JCM 1740 / NRRL 181 / WB 181) (NCBI:txid331117)

Sequence (1087 aa):
DTIAGKLLTTPSRLFKLLIPLTTINRKDIEQIAILIHPQQPLSHLERLIQSEVPPIEDENGQKRPPFVSFIALQLEQQRFIRWSQSTEIGDFIRDAARAKEFIVTIEGAPAGLEQIHVAVPSFDERTYFLRMRLRKISRRIQGLAEIKHECDALAHRGAQRVALGGFGILAFWWYIVYKLTFETDLGWDTMEPVTYLVSLSTLMGGYLWFLYHNREISYTINARQKKLYQMKGIDLQVWESLIDEANAIRREIKNIAAEYDVDWDERKDEQDDRVDTIAGKLLTTPSRLFKLLIPLTTINRKDIEQIAILIHPQQPLSHLERLIQSEVPPIEDENGQKRPPFVSFIALRFIRWSQSTEIGDFIRDAARAKEFIVTIEGAPAGLEQIHVAVPSFDERTYFLRMRLRKISRRIQGLAEIKHECDALAHRGAQRVALGGFGILAFWWYIVYKLTFETDLGWDTMEPVTYLVSLSTLMGGYLWFLYHNREDFTINARQKKLYQMKGIDLQVWESLIDEANAIRREIKNIAAEYDVDWDERKDEQDDRVDTIAGKLLTTPSRLFKLLIPLTTINRKDIEQIAILIHPQQPLSHLERLIQSEVPPIEDENGQKRPPFVSFIALQLEQRFIRWSQSTEIGDFIRDAARAKEFIVTIEGAPAGLEQIHVAVPSFDERTYFLRMRLRKISRRIQGLAEIKHECDALAHRGAQRVALGGFGILAFWWYIVYKLTFETDLGWDTMEPVTYLVSLSTLMGGYLWFLYHNREISYTINARQKKLYQMKGIDLQVWESLIDEANAIRREIKNIAAEYDVDWDERKDEQDDRVDTIAGKLLTTPSRLFKLLIPLTTINRKDIEQIAILIHPQQPLSHLERLIQSEVPPIEDENGQKRPPFVSFIALRFIRWSQSTEIGDFIRDAARAKEFIVTIEGAPAGLEQIHVAVPSFDERTYFLRMRLRKISRRIQGLAEIKHECDALAHRGAQRVALGGFGILAFWWYIVYKLTFETDLGWDTMEPVTYLVSLSTLMGGYLWFLYHNREDFTINARQKKLYQMKGIDLQVWESLIDEANAIRREIKNIAAEYDVDWDERKDEQDDRV

Foldseek 3Di:
DPQEKEWADDLDQKIWIWFWDAAVVDPGIDTDIDIGHQQDFQLVVCVVVQVRHDWDQDPVGDDTGWDKFKWAPDDPCVDIDTDDRGDGNNVVLLVSQLVQWIWMATPPRDPPDSTRIYGYDALCNNCVSLVVVLVVLVVVLVVVVVVVVVVVVVVVVVVVVVVVVVVVVVVVVVVVLCVCDVVPPDHVVVVVVVVVVVVVVVVVVVVVVVVVCDDQDDVPDGDVCQCPCPVPHDDCVVSVVSVVVNVPSVVVSVVSVVSNVHDDDCVVVVVVVPD/DQLEWAWDQDLDQKTWIWHFQAFDDDPRGDTDIDIGHQQDWQVVVQVVVQNGHAWAQDDPRTDRGWGKWWWAVVIDTDDGGDGNVVVLLVNVLVQWIKIFTPDDDPPDTIHIYGRDHCVRVCVSVVVVLVVLVVVLVVQVVLLVVLVVVLVVVVCVVVVVVVVVVVVVVVCLCVPAVPDDDHVVNCVCVVVVVVVVVVVVVVVCCPDVNDVCCDSVVSSVVRCVVRHDDVVVNVVSVVVSVVSVVVSCVSCVSNVDDDDSVVCVVVVVD/DAQEKEKACDLDQWIKIWHWDQAPDPDHIDGDIDTGHQFAFQLVVQVSVLVGHFWDQDDPDGPTGWDKWKWADDDPCDIDTDDRGDGRNVVLLVRLLVQWIWIATPPCPDVVRIHIYGHYDLCRVVVSLVVVLVVLVVVLVVVVVVVVVVVVVVVVVVVVVVVVVVVVVVVVVVVCCVCDPVPPDHPVVVVVVVVVVVVVVVVVVVVVVPVCPDQDDVPDGDVCVCPCDVPHDHCVVVVVSVVVNVPSVVVSVVSVVSNVHDDDCVVVVVVVPD/DQQEWAKADDLDQKIKIWWFCDFPDDPRGDRDIDIGHQFDWQVVVQVVVQVGAQAAADPVGDRDTWGKWKAADVGNTDDRGDTNNVVLLVNVLVQWIWIQIPRRCPPPRIHIYGRDALCRVCVSVLVVLVVLVVVLVVQVVLLVVLLVVLLVVQVVVVVVVVVVVVVVVVVLCCVDVVPPDHVVNVVCVVVVVVVVVVVVVVVCCPPVNDPCCHSVNSSVVRCVPRHDDCVVNCVSVVVSVVSVVVSCVRCVSNPDDDDSVVCVVVPVD